Protein 3ZXU (pdb70)

GO terms:
  GO:0005515 protein binding (F, IPI)

InterPro domains:
  IPR018464 Centromere protein O [PF09496] (126-259)

B-factor: mean 168.88, std 85.52, range [1.53, 467.63]

Radius of gyration: 37.73 Å; Cα contacts (8 Å, |Δi|>4): 1389; chains: 4; bounding box: 116×93×62 Å

Solvent-accessible surface area: 40058 Å² total; per-residue (Å²): 103,91,104,17,38,15,64,4,56,7,37,18,7,39,169,200,156,137,29,22,64,48,159,28,45,46,46,0,1,21,21,4,3,0,1,4,1,14,0,5,0,0,7,10,6,11,39,112,28,18,15,6,0,0,2,8,2,0,14,2,26,11,96,60,30,86,24,53,69,3,52,6,3,1,0,69,5,2,34,120,55,12,39,29,26,24,36,43,11,53,51,12,30,199,75,6,74,9,104,107,19,4,85,103,27,0,145,36,77,74,13,45,63,70,22,0,8,100,1,1,9,48,3,0,64,42,1,4,54,9,24,14,0,22,9,29,2,111,66,20,88,38,74,137,30,80,134,66,67,7,25,33,99,106,27,43,143,52,0,34,60,4,25,2,74,2,18,93,21,61,2,89,14,79,1,57,45,47,90,15,72,5,83,84,8,41,36,94,53,132,192,25,142,24,5,51,39,29,0,50,20,52,6,55,177,51,5,60,114,127,54,145,42,140,13,73,29,138,66,3,19,138,10,10,86,86,30,6,79,56,104,45,121,102,137,163,27,116,15,227,76,73,8,48,9,46,10,119,37,17,47,107,21,0,55,37,20,11,80,81,16,77,11,42,40,103,143,63,40,5,20,5,88,55,68,119,10,38,0,14,4,125,8,45,26,107,113,55,27,0,127,62,12,40,32,91,21,67,85,50,111,108,58,0,102,52,0,22,106,45,0,75,109,32,66,3,0,2,7,2,4,4,0,5,24,14,0,6,76,20,16,76,74,0,70,93,10,0,53,95,0,38,147,55,42,172,11,119,96,51,87,25,61,22,0,50,39,146,139,17,89,0,20,0,58,17,103,26,76,80,22,18,1,9,11,67,52,63,5,62,15,71,137,50,22,151,80,0,58,113,23,36,177,112,102,28,58,51,96,0,0,40,89,2,17,91,110,109,100,98,105,19,39,19,65,4,54,7,36,20,7,37,170,199,166,143,34,21,66,49,157,31,46,45,47,0,1,22,21,4,3,0,1,5,1,13,0,4,0,0,8,10,5,11,27,109,21,13,16,1,0,0,2,7,2,0,14,2,26,11,99,60,32,84,26,51,71,2,53,5,2,0,0,68,8,6,33,131,69,26,54,29,22,24,37,39,9,53,59,11,30,201,76,7,76,9,103,106,18,3,86,101,27,0,145,38,82,74,14,46,64,72,21,0,10,97,1,1,11,49,3,0,62,41,2,4,61,9,24,11,0,22,8,28,2,111,64,22,90,39,74,144,34,92,136,83,70,8,30,33,102,112,26,46,145,52,0,35,60,4,25,4,76,12,16,92,22,62,2,91,14,81,0,56,51,44,87,14,71,4,85,82,8,42,52,94,54,134,190,19,142,25,6,51,38,27,0,47,20,48,10,60,174,55,18,66,106,138,114,140,42,137,14,73,30,136,66,2,17,142,9,6,86,77,28,3,78,50,100,35,117,80,138,173,96,20,109,11,223,70,72,6,43,8,47,11,118,36,15,46,108,21,0,55,36,21,9,87,81,17,79,10,42,38,105,138,61,46,3,21,4,82,36,68,115,11,36,0,13,4,122,7,46,27,108,114,56,25,0,138,63,9,40,32,90,23,67,88,38,113,109,66,0,85,50,0,21,98,44,0,66,117,32,53,3,0,2,4,2,4,5,0,4,30,13,9,4,83,18,44,77,71,3,69,95,10,0,47,99,0,33,145,57,40,172,10,118,108,50,89,35,63,22,0,50,38,146,137,12,90,0,20,0,63,21,100,26,76,81,18,18,1,11,10,68,54,62,6,62,15,71,134,59,20,171,70,0,64,108,21,35,179,114,96,31,60,56,89,0,0,39,94,1,13,89,105,99

Sequence (817 aa):
KQFLSENINFSNLMRKNEVAGFKSITDFVQWENSVRLIGVSLFPVNYDNIEFMGIRLELFDELSLKYDPPFYVILKPSVKRLGIWELFKHNLPKYINIHQHWQLITKDTDTSDSNIMKFANLCYKDLLKVHSRVQFFRKLEGNYVNDKQYSLLHIDNMGLNVSFRLGADIIKIKVDDGDDEIIDCTFNGEKNISLLGSIYGITNRFQSIIMSVQLDDKLLLKLLRRNDNAVSDSSNPLPRVLPSLNIEQRKKYLDITLNDVTVTCEKDMILLRKGSFTASFRIAVENESIRSMAIDLNAFEVELQPIIQYAEDTQNVNVAMMAVVQFLRIKELHEQMISKIVEASKFIRASNNTITLNDLEVSFHCYWNLPSPYPETLILTNKVQKILDFLIYQYGIQLGVIKYGSTIKQFLSENINFSNLMRKNEVAGFKSITDFVQWENSVRLIGVSLFPVNYDNIEFMGIRLELFDELSLKYDPPFYVILKPSVKRLGIWELFKHNLPKYINIHQHWQLITKDTDTSDSNIMKFANLCYKDLLKVHSRVQFFRKLEGNYVNDKQYSLLHIDNMGLNVSFRLGADIIKIKVDDGDDEIIDCTFNGEKNISLLGSIYGITNRFQSIIMSVQLDDKLLLKLLRRNDNAVSDSSNNPLPRVLPSLNIEQRKKYLDITLNDVTVTCEKDMILLRKGSFTASFRIAVENESIRSMAIDLNAFEVELQPIIQYAEDTQNVNVAMMAVVQFLRIKELHEQMISKIVEASKFIRASNNTITLNDLEVSFHCYWNLPSPYPETLILTNKVQKILDFLIYQYGIQLGVIKYGSTI

CATH classification: 3.40.50.12050

Secondary structure (DSSP, 8-state):
-TT--SS--GGGGS----BTTBS-HHHHHHHHHHHHTTSEEEEEEE-SSBEEEEEEE-PEEETTEEEPPPEEEEEEE-SSSTTSEEEEEE---SSS-HHHHHHHHHTTT---HHHHHHHHHHHHHHHHHHHHHHHHHHTTTT-EETTEEEEEEEE-TTSSEEEEEETTEEEEEEEETTTTEEEEEEETTEE-SSGGG-SSTHHHHHHHH--/------SSHHHHHHHHHHHSGGG---------B--HHHHHHHHHHHHTT-EEEEETTEEEEEETTEEEEEEEEEETTEEEEEEEE-SS-HHHHHHHHHHHHHHT-HHHHHHHHHHHHHHHHHHHHHHHHHHTTSS-EEETTTEEEETTEEEEEEEE--TTSS--EEEEEESSPHHHHHHHHHHHHHHHHHHHTTT--/-TT--SS--GGGGS----STTSS-HHHHHHHHHHHHTTSEEEEEEE-SSBEEEEEEE-PEEETTEEEPPPEEEEEEE-SSSTTSEEEEEE---TTS-HHHHHHHHHTTT---HHHHHHHHHHHHHHHHHHHHHHHHHHTTTT-EETTEEEEEEEE-TTSSEEEEEETTEEEEEEEETTTTEEEEEEETTEE-SSGGG-SSHHHHHHHHS--/-PPP--SSHHHHHHHHHHHSSS-----------B--HHHHHHHHHHHHTT-EEEEETTEEEEEETTEEEEEEEEEETTEEEEEEEE-SS-HHHHHHHHHHHHHHT-HHHHHHHHHHHHHHHHHHHHHHHHHHTTSS-EEETTTEEEETTEEEEEEEE--TTSS--EEEEEESSPHHHHHHHHHHHHHHHHHHHTTT--

Organism: Kluyveromyces lactis (strain ATCC 8585 / CBS 2359 / DSM 70799 / NBRC 1267 / NRRL Y-1140 / WM37) (NCBI:txid284590)

Foldseek 3Di:
DPLDDQFLWDPLQDDDVQDVNDDHPSVVSNVVSVVCVVQWDWDWDDDPPAIKIKIWGWDAAPPPTGIDGTWIWIWGQDPPLHGATDGDDGDDDPPQPLVVLCCVQCVVPDHDPVRVVVSVVSRSVSVCLQVVLVNVLVVQQQPAAPNWHKHFDDADDSGQWGWIDTRHWIKIFGADPPQQFTPWIATSHHGDPQLGGHSPPSNRVSVVVPD/DDFDDPPVVQVVVAVVLVVVVVVPPRGDVDTDDDDVVVVVVVVDVVLPQWDWADDPPWIWIDRPPKTWIWGWDQDPPHTDAIDIDIPPCCVQQVLQVVVCNVVVPPVQVVLLVSQQVVLLVVLQVLVVCQVVVAPWADDDSFWIDDVPKIKGKGWDDPRPHSHTDIDIQIDDDGVQLVVLCVVVNPRVSVNVVVPPD/DPLDDQFLWDPLQDDDVQDVPDDHPSVVSNVVSVVCVVQWDWDWDDDPPAIKIKIWGWDAAPPPTGIDGTWIWIWGQDPPLHGATDGDDGDDDPPQPLVVLCCVQCVVPDHDPVRVVVSVVSRSVSVCLQVVLVSVLVVQQQPAAPNWHKHFDDADDSGQWGWIDTRHWIKIFGADPPQQFTPWIATSRHGDPQQGGHSPPSNRVSVPVPD/DDFDDPPVVLVVVAVVLPVVVVVPHDRGDPDTDDDDVVVVVVVVDVVLPQWDWADDPPWIWIDRPPKTWIWGWDQDPPHTDAIDIDIPPCCPQQVLQVVVCNVVVPPVQVVLLVSQQVVLLVVQQVLVVVQVVVAPWADDDSFWIDDVPKIKGKGWDDPRPHSHTDIDIQIDDDGVQLVVLCVVVNPRVSVNVVSPPD

Nearest PDB structures (foldseek):
  3zxu-assembly2_C  TM=1.004E+00  e=6.461E-40  Kluyveromyces lactis NRRL Y-1140
  5mu3-assembly1_A  TM=9.767E-01  e=2.810E-29  Kluyveromyces lactis NRRL Y-1140
  8ow1-assembly1_OO  TM=8.048E-01  e=3.701E-10  Saccharomyces cerevisiae
  4jgl-assembly1_A  TM=4.118E-01  e=2.614E-01  Bacteroides eggerthii DSM 20697
  3zxu-assembly2_D  TM=1.005E+00  e=1.237E-36  Kluyveromyces lactis NRRL Y-1140

Structure (mmCIF, N/CA/C/O backbone):
data_3ZXU
#
_entry.id   3ZXU
#
_cell.length_a   239.036
_cell.length_b   239.036
_cell.length_c   179.487
_cell.angle_alpha   90.00
_cell.angle_beta   90.00
_cell.angle_gamma   120.00
#
_symmetry.space_group_name_H-M   'P 62 2 2'
#
loop_
_entity.id
_entity.type
_entity.pdbx_description
1 polymer MCM21
2 polymer CTF19
3 non-polymer 'CALCIUM ION'
4 water water
#
loop_
_atom_site.group_PDB
_atom_site.id
_atom_site.type_symbol
_atom_site.label_atom_id
_atom_site.label_alt_id
_atom_site.label_comp_id
_atom_site.label_asym_id
_atom_site.label_entity_id
_atom_site.label_seq_id
_atom_site.pdbx_PDB_ins_code
_atom_site.Cartn_x
_atom_site.Cartn_y
_atom_site.Cartn_z
_atom_site.occupancy
_atom_site.B_iso_or_equiv
_atom_site.auth_seq_id
_atom_site.auth_comp_id
_atom_site.auth_asym_id
_atom_site.auth_atom_id
_atom_site.pdbx_PDB_model_num
ATOM 1 N N . LYS A 1 47 ? 67.031 133.441 25.212 1.00 326.49 44 LYS A N 1
ATOM 2 C CA . LYS A 1 47 ? 66.810 134.305 24.055 1.00 328.39 44 LYS A CA 1
ATOM 3 C C . LYS A 1 47 ? 65.548 133.925 23.287 1.00 319.39 44 LYS A C 1
ATOM 4 O O . LYS A 1 47 ? 65.400 134.257 22.111 1.00 255.93 44 LYS A O 1
ATOM 22 N N . GLN A 1 48 ? 64.642 133.224 23.957 1.00 344.72 45 GLN A N 1
ATOM 23 C CA . GLN A 1 48 ? 63.458 132.664 23.305 1.00 320.00 45 GLN A CA 1
ATOM 24 C C . GLN A 1 48 ? 62.171 133.496 23.374 1.00 301.29 45 GLN A C 1
ATOM 25 O O . GLN A 1 48 ? 61.080 132.972 23.148 1.00 274.69 45 GLN A O 1
ATOM 39 N N . PHE A 1 49 ? 62.297 134.764 23.759 1.00 295.05 46 PHE A N 1
ATOM 40 C CA . PHE A 1 49 ? 61.180 135.713 23.692 1.00 268.43 46 PHE A CA 1
ATOM 41 C C . PHE A 1 49 ? 60.621 135.902 22.254 1.00 317.96 46 PHE A C 1
ATOM 42 O O . PHE A 1 49 ? 59.573 136.524 22.077 1.00 267.93 46 PHE A O 1
ATOM 59 N N . LEU A 1 50 ? 61.316 135.395 21.233 1.00 348.15 47 LEU A N 1
ATOM 60 C CA . LEU A 1 50 ? 60.785 135.415 19.860 1.00 281.39 47 LEU A CA 1
ATOM 61 C C . LEU A 1 50 ? 59.911 134.204 19.580 1.00 308.05 47 LEU A C 1
ATOM 62 O O . LEU A 1 50 ? 60.346 133.058 19.737 1.00 340.13 47 LEU A O 1
ATOM 78 N N . SER A 1 51 ? 58.690 134.465 19.127 1.00 271.93 48 SER A N 1
ATOM 79 C CA . SER A 1 51 ? 57.735 133.398 18.852 1.00 303.16 48 SER A CA 1
ATOM 80 C C . SER A 1 51 ? 57.489 133.347 17.364 1.00 288.92 48 SER A C 1
ATOM 81 O O . SER A 1 51 ? 57.693 134.351 16.668 1.00 234.69 48 SER A O 1
ATOM 89 N N . GLU A 1 52 ? 57.072 132.176 16.879 1.00 287.29 49 GLU A N 1
ATOM 90 C CA . GLU A 1 52 ? 56.907 131.961 15.445 1.00 264.12 49 GLU A CA 1
ATOM 91 C C . GLU A 1 52 ? 55.672 132.632 14.893 1.00 260.73 49 GLU A C 1
ATOM 92 O O . GLU A 1 52 ? 55.721 133.280 13.836 1.00 202.95 49 GLU A O 1
ATOM 104 N N . ASN A 1 53 ? 54.563 132.433 15.596 1.00 286.59 50 ASN A N 1
ATOM 105 C CA . ASN A 1 53 ? 53.322 133.131 15.307 1.00 218.32 50 ASN A CA 1
ATOM 106 C C . ASN A 1 53 ? 53.490 134.567 15.774 1.00 260.78 50 ASN A C 1
ATOM 107 O O . ASN A 1 53 ? 54.375 134.847 16.589 1.00 352.81 50 ASN A O 1
ATOM 118 N N . ILE A 1 54 ? 52.660 135.483 15.282 1.00 217.74 51 ILE A N 1
ATOM 119 C CA . ILE A 1 54 ? 52.868 136.873 15.675 1.00 194.94 51 ILE A CA 1
ATOM 120 C C . ILE A 1 54 ? 51.842 137.183 16.767 1.00 197.83 51 ILE A C 1
ATOM 121 O O . ILE A 1 54 ? 51.079 138.140 16.662 1.00 201.93 51 ILE A O 1
ATOM 137 N N . ASN A 1 55 ? 51.994 136.545 17.925 1.00 210.57 52 ASN A N 1
ATOM 138 C CA . ASN A 1 55 ? 50.977 136.683 18.979 1.00 249.33 52 ASN A CA 1
ATOM 139 C C . ASN A 1 55 ? 51.077 138.037 19.666 1.00 256.34 52 ASN A C 1
ATOM 140 O O . ASN A 1 55 ? 52.171 138.566 19.864 1.00 218.30 52 ASN A O 1
ATOM 151 N N . PHE A 1 56 ? 49.913 138.588 20.005 1.00 280.94 53 PHE A N 1
ATOM 152 C CA . PHE A 1 56 ? 49.765 140.020 20.285 1.00 247.25 53 PHE A CA 1
ATOM 153 C C . PHE A 1 56 ? 50.504 140.561 21.505 1.00 235.40 53 PHE A C 1
ATOM 154 O O . PHE A 1 56 ? 50.742 141.767 21.593 1.00 233.45 53 PHE A O 1
ATOM 171 N N . SER A 1 57 ? 50.849 139.697 22.452 1.00 226.94 54 SER A N 1
ATOM 172 C CA . SER A 1 57 ? 51.425 140.168 23.711 1.00 223.61 54 SER A CA 1
ATOM 173 C C . SER A 1 57 ? 52.807 140.791 23.513 1.00 250.47 54 SER A C 1
ATOM 174 O O . SER A 1 57 ? 53.157 141.747 24.205 1.00 260.58 54 SER A O 1
ATOM 182 N N . ASN A 1 58 ? 53.565 140.268 22.544 1.00 263.29 55 ASN A N 1
ATOM 183 C CA . ASN A 1 58 ? 54.958 140.666 22.306 1.00 255.16 55 ASN A CA 1
ATOM 184 C C . ASN A 1 58 ? 55.118 142.130 21.949 1.00 259.70 55 ASN A C 1
ATOM 185 O O . ASN A 1 58 ? 56.237 142.651 21.883 1.00 258.81 55 ASN A O 1
ATOM 196 N N . LEU A 1 59 ? 53.994 142.783 21.693 1.00 253.00 56 LEU A N 1
ATOM 197 C CA . LEU A 1 59 ? 53.988 144.122 21.146 1.00 243.37 56 LEU A CA 1
ATOM 198 C C . LEU A 1 59 ? 53.830 145.245 22.178 1.00 270.15 56 LEU A C 1
ATOM 199 O O . LEU A 1 59 ? 53.893 146.425 21.821 1.00 302.80 56 LEU A O 1
ATOM 215 N N . MET A 1 60 ? 53.655 144.904 23.451 1.00 252.69 57 MET A N 1
ATOM 216 C CA . MET A 1 60 ? 53.098 145.880 24.381 1.00 293.22 57 MET A CA 1
ATOM 217 C C . MET A 1 60 ? 53.997 146.413 25.507 1.00 313.58 57 MET A C 1
ATOM 218 O O . MET A 1 60 ? 54.549 147.516 25.420 1.00 299.23 57 MET A O 1
ATOM 232 N N . ARG A 1 61 ? 54.186 145.601 26.536 1.00 340.13 58 ARG A N 1
ATOM 233 C CA . ARG A 1 61 ? 54.255 146.131 27.892 1.00 375.94 58 ARG A CA 1
ATOM 234 C C . ARG A 1 61 ? 55.524 146.910 28.219 1.00 357.72 58 ARG A C 1
ATOM 235 O O . ARG A 1 61 ? 55.486 148.135 28.330 1.00 331.27 58 ARG A O 1
ATOM 256 N N . LYS A 1 62 ? 56.644 146.210 28.346 1.00 353.17 59 LYS A N 1
ATOM 257 C CA . LYS A 1 62 ? 57.892 146.829 28.770 1.00 311.55 59 LYS A CA 1
ATOM 258 C C . LYS A 1 62 ? 59.035 146.137 28.043 1.00 296.98 59 LYS A C 1
ATOM 259 O O . LYS A 1 62 ? 58.856 145.660 26.920 1.00 252.15 59 LYS A O 1
ATOM 278 N N . ASN A 1 102 ? 75.132 145.657 25.520 1.00 319.49 99 ASN A N 1
ATOM 279 C CA . ASN A 1 102 ? 73.799 145.059 25.456 1.00 372.05 99 ASN A CA 1
ATOM 280 C C . ASN A 1 102 ? 73.073 145.299 24.124 1.00 390.10 99 ASN A C 1
ATOM 281 O O . ASN A 1 102 ? 72.019 144.715 23.876 1.00 377.38 99 ASN A O 1
ATOM 291 N N . GLU A 1 103 ? 73.640 146.151 23.273 1.00 388.49 100 GLU A N 1
ATOM 292 C CA . GLU A 1 103 ? 72.976 146.564 22.032 1.00 321.43 100 GLU A CA 1
ATOM 293 C C . GLU A 1 103 ? 72.658 145.337 21.179 1.00 316.11 100 GLU A C 1
ATOM 294 O O . GLU A 1 103 ? 73.557 144.609 20.762 1.00 308.46 100 GLU A O 1
ATOM 306 N N . VAL A 1 104 ? 71.383 145.142 20.876 1.00 330.57 101 VAL A N 1
ATOM 307 C CA . VAL A 1 104 ? 70.955 144.070 19.986 1.00 318.16 101 VAL A CA 1
ATOM 308 C C . VAL A 1 104 ? 70.268 144.746 18.816 1.00 285.33 101 VAL A C 1
ATOM 309 O O . VAL A 1 104 ? 69.231 145.374 19.000 1.00 277.51 101 VAL A O 1
ATOM 322 N N . ALA A 1 105 ? 70.854 144.653 17.626 1.00 228.28 102 ALA A N 1
ATOM 323 C CA . ALA A 1 105 ? 70.274 145.309 16.456 1.00 238.14 102 ALA A CA 1
ATOM 324 C C . ALA A 1 105 ? 70.579 146.794 16.419 1.00 287.66 102 ALA A C 1
ATOM 325 O O . ALA A 1 105 ? 70.121 147.495 15.512 1.00 256.24 102 ALA A O 1
ATOM 332 N N . GLY A 1 106 ? 71.298 147.278 17.429 1.00 341.03 103 GLY A N 1
ATOM 333 C CA . GLY A 1 106 ? 71.467 148.704 17.628 1.00 355.58 103 GLY A CA 1
ATOM 334 C C . GLY A 1 106 ? 70.405 149.213 18.583 1.00 336.74 103 GLY A C 1
ATOM 335 O O . GLY A 1 106 ? 70.511 150.316 19.115 1.00 363.68 103 GLY A O 1
ATOM 339 N N . PHE A 1 107 ? 69.378 148.397 18.801 1.00 262.86 104 PHE A N 1
ATOM 340 C CA . PHE A 1 107 ? 68.294 148.735 19.709 1.00 238.35 104 PHE A CA 1
ATOM 341 C C . PHE A 1 107 ? 68.711 148.598 21.168 1.00 311.70 104 PHE A C 1
ATOM 342 O O . PHE A 1 107 ? 69.830 148.184 21.474 1.00 358.15 104 PHE A O 1
ATOM 359 N N . LYS A 1 108 ? 67.793 148.952 22.062 1.00 307.53 105 LYS A N 1
ATOM 360 C CA . LYS A 1 108 ? 68.034 148.880 23.499 1.00 291.67 105 LYS A CA 1
ATOM 361 C C . LYS A 1 108 ? 68.349 147.453 23.959 1.00 286.29 105 LYS A C 1
ATOM 362 O O . LYS A 1 108 ? 69.453 147.162 24.426 1.00 279.19 105 LYS A O 1
ATOM 381 N N . SER A 1 109 ? 67.373 146.565 23.810 1.00 274.31 106 SER A N 1
ATOM 382 C CA . SER A 1 109 ? 67.460 145.218 24.357 1.00 254.41 106 SER A CA 1
ATOM 383 C C . SER A 1 109 ? 66.577 144.273 23.551 1.00 239.98 106 SER A C 1
ATOM 384 O O . SER A 1 109 ? 65.660 144.710 22.855 1.00 288.11 106 SER A O 1
ATOM 392 N N . ILE A 1 110 ? 66.851 142.976 23.665 1.00 212.06 107 ILE A N 1
ATOM 393 C CA . ILE A 1 110 ? 66.136 141.954 22.901 1.00 232.32 107 ILE A CA 1
ATOM 394 C C . ILE A 1 110 ? 64.612 142.071 23.026 1.00 246.10 107 ILE A C 1
ATOM 395 O O . ILE A 1 110 ? 63.886 141.660 22.126 1.00 223.19 107 ILE A O 1
ATOM 411 N N . THR A 1 111 ? 64.129 142.610 24.142 1.00 271.63 108 THR A N 1
ATOM 412 C CA . THR A 1 111 ? 62.695 142.858 24.293 1.00 252.81 108 THR A CA 1
ATOM 413 C C . THR A 1 111 ? 62.223 143.958 23.362 1.00 248.93 108 THR A C 1
ATOM 414 O O . THR A 1 111 ? 61.216 143.803 22.678 1.00 241.71 108 THR A O 1
ATOM 425 N N . ASP A 1 112 ? 62.945 145.075 23.358 1.00 260.23 109 ASP A N 1
ATOM 426 C CA . ASP A 1 112 ? 62.549 146.262 22.609 1.00 271.54 109 ASP A CA 1
ATOM 427 C C . ASP A 1 112 ? 62.827 146.093 21.111 1.00 247.85 109 ASP A C 1
ATOM 428 O O . ASP A 1 112 ? 62.380 146.898 20.290 1.00 247.62 109 ASP A O 1
ATOM 437 N N . PHE A 1 113 ? 63.543 145.029 20.756 1.00 212.50 110 PHE A N 1
ATOM 438 C CA . PHE A 1 113 ? 63.626 144.603 19.360 1.00 193.10 110 PHE A CA 1
ATOM 439 C C . PHE A 1 113 ? 62.396 143.814 18.947 1.00 205.74 110 PHE A C 1
ATOM 440 O O . PHE A 1 113 ? 61.890 143.997 17.844 1.00 240.43 110 PHE A O 1
ATOM 457 N N . VAL A 1 114 ? 61.930 142.930 19.822 1.00 201.04 111 VAL A N 1
ATOM 458 C CA . VAL A 1 114 ? 60.786 142.082 19.510 1.00 184.61 111 VAL A CA 1
ATOM 459 C C . VAL A 1 114 ? 59.491 142.884 19.528 1.00 199.47 111 VAL A C 1
ATOM 460 O O . VAL A 1 114 ? 58.486 142.445 18.984 1.00 218.02 111 VAL A O 1
ATOM 473 N N . GLN A 1 115 ? 59.505 144.050 20.164 1.00 205.90 112 GLN A N 1
ATOM 474 C CA . GLN A 1 115 ? 58.350 144.930 20.106 1.00 213.69 112 GLN A CA 1
ATOM 475 C C . GLN A 1 115 ? 58.316 145.558 18.723 1.00 233.22 112 GLN A C 1
ATOM 476 O O . GLN A 1 115 ? 57.252 145.708 18.133 1.00 212.28 112 GLN A O 1
ATOM 490 N N . TRP A 1 116 ? 59.488 145.926 18.214 1.00 247.85 113 TRP A N 1
ATOM 491 C CA . TRP A 1 116 ? 59.592 146.515 16.887 1.00 226.60 113 TRP A CA 1
ATOM 492 C C . TRP A 1 116 ? 59.342 145.493 15.798 1.00 182.82 113 TRP A C 1
ATOM 493 O O . TRP A 1 116 ? 58.857 145.847 14.742 1.00 191.11 113 TRP A O 1
ATOM 514 N N . GLU A 1 117 ? 59.682 144.232 16.043 1.00 191.99 114 GLU A N 1
ATOM 515 C CA . GLU A 1 117 ? 59.594 143.225 14.996 1.00 204.46 114 GLU A CA 1
ATOM 516 C C . GLU A 1 117 ? 58.165 142.738 14.905 1.00 204.88 114 GLU A C 1
ATOM 517 O O . GLU A 1 117 ? 57.671 142.417 13.831 1.00 150.17 114 GLU A O 1
ATOM 529 N N . ASN A 1 118 ? 57.487 142.700 16.038 1.00 199.28 115 ASN A N 1
ATOM 530 C CA . ASN A 1 118 ? 56.126 142.217 16.034 1.00 204.98 115 ASN A CA 1
ATOM 531 C C . ASN A 1 118 ? 55.256 143.349 15.485 1.00 188.53 115 ASN A C 1
ATOM 532 O O . ASN A 1 118 ? 54.220 143.101 14.872 1.00 172.58 115 ASN A O 1
ATOM 543 N N . SER A 1 119 ? 55.708 144.591 15.664 1.00 170.57 116 SER A N 1
ATOM 544 C CA . SER A 1 119 ? 55.025 145.750 15.084 1.00 178.74 116 SER A CA 1
ATOM 545 C C . SER A 1 119 ? 54.980 145.683 13.558 1.00 182.76 116 SER A C 1
ATOM 546 O O . SER A 1 119 ? 53.915 145.532 12.972 1.00 184.62 116 SER A O 1
ATOM 554 N N . VAL A 1 120 ? 56.148 145.797 12.933 1.00 170.75 117 VAL A N 1
ATOM 555 C CA . VAL A 1 120 ? 56.324 145.684 11.487 1.00 174.97 117 VAL A CA 1
ATOM 556 C C . VAL A 1 120 ? 55.576 144.511 10.849 1.00 198.18 117 VAL A C 1
ATOM 557 O O . VAL A 1 120 ? 54.928 144.635 9.800 1.00 178.50 117 VAL A O 1
ATOM 570 N N . ARG A 1 121 ? 55.689 143.363 11.492 1.00 165.84 118 ARG A N 1
ATOM 571 C CA . ARG A 1 121 ? 55.221 142.114 10.935 1.00 158.98 118 ARG A CA 1
ATOM 572 C C . ARG A 1 121 ? 53.705 142.153 10.747 1.00 186.27 118 ARG A C 1
ATOM 573 O O . ARG A 1 121 ? 53.160 141.413 9.927 1.00 223.07 118 ARG A O 1
ATOM 594 N N . LEU A 1 122 ? 53.043 143.023 11.517 1.00 180.98 119 LEU A N 1
ATOM 595 C CA . LEU A 1 122 ? 51.584 143.203 11.490 1.00 161.47 119 LEU A CA 1
ATOM 596 C C . LEU A 1 122 ? 51.022 143.458 10.114 1.00 185.94 119 LEU A C 1
ATOM 597 O O . LEU A 1 122 ? 49.874 143.085 9.829 1.00 150.97 119 LEU A O 1
ATOM 613 N N . ILE A 1 123 ? 51.829 144.113 9.279 1.00 155.90 120 ILE A N 1
ATOM 614 C CA . ILE A 1 123 ? 51.424 144.473 7.928 1.00 147.08 120 ILE A CA 1
ATOM 615 C C . ILE A 1 123 ? 50.975 143.220 7.185 1.00 220.17 120 ILE A C 1
ATOM 616 O O . ILE A 1 123 ? 50.298 143.302 6.160 1.00 173.18 120 ILE A O 1
ATOM 632 N N . GLY A 1 124 ? 51.376 142.058 7.692 1.00 278.00 121 GLY A N 1
ATOM 633 C CA . GLY A 1 124 ? 50.902 140.801 7.155 1.00 248.90 121 GLY A CA 1
ATOM 634 C C . GLY A 1 124 ? 51.924 140.178 6.238 1.00 198.19 121 GLY A C 1
ATOM 635 O O . GLY A 1 124 ? 51.936 138.969 6.041 1.00 190.19 121 GLY A O 1
ATOM 639 N N . VAL A 1 125 ? 52.798 141.012 5.690 1.00 192.88 122 VAL A N 1
ATOM 640 C CA . VAL A 1 125 ? 53.854 140.550 4.804 1.00 199.21 122 VAL A CA 1
ATOM 641 C C . VAL A 1 125 ? 55.171 140.902 5.469 1.00 168.53 122 VAL A C 1
ATOM 642 O O . VAL A 1 125 ? 55.295 141.969 6.060 1.00 173.84 122 VAL A O 1
ATOM 655 N N . SER A 1 126 ? 56.146 140.007 5.397 1.00 208.55 123 SER A N 1
ATOM 656 C CA . SER A 1 126 ? 57.397 140.230 6.100 1.00 211.78 123 SER A CA 1
ATOM 657 C C . SER A 1 126 ? 58.609 139.548 5.411 1.00 194.31 123 SER A C 1
ATOM 658 O O . SER A 1 126 ? 58.452 138.505 4.794 1.00 163.94 123 SER A O 1
ATOM 666 N N . LEU A 1 127 ? 59.805 140.145 5.461 1.00 153.49 124 LEU A N 1
ATOM 667 C CA . LEU A 1 127 ? 61.024 139.421 5.049 1.00 196.29 124 LEU A CA 1
ATOM 668 C C . LEU A 1 127 ? 61.933 139.081 6.231 1.00 219.40 124 LEU A C 1
ATOM 669 O O . LEU A 1 127 ? 62.226 139.908 7.094 1.00 210.36 124 LEU A O 1
ATOM 685 N N . PHE A 1 128 ? 62.322 137.817 6.281 1.00 225.49 125 PHE A N 1
ATOM 686 C CA . PHE A 1 128 ? 63.123 137.308 7.368 1.00 205.71 125 PHE A CA 1
ATOM 687 C C . PHE A 1 128 ? 64.061 136.233 6.823 1.00 200.68 125 PHE A C 1
ATOM 688 O O . PHE A 1 128 ? 63.648 135.431 5.994 1.00 134.19 125 PHE A O 1
ATOM 705 N N . PRO A 1 129 ? 65.310 136.200 7.313 1.00 216.74 126 PRO A N 1
ATOM 706 C CA . PRO A 1 129 ? 66.389 135.246 7.031 1.00 151.39 126 PRO A CA 1
ATOM 707 C C . PRO A 1 129 ? 66.261 133.874 7.689 1.00 194.21 126 PRO A C 1
ATOM 708 O O . PRO A 1 129 ? 66.043 133.786 8.900 1.00 251.01 126 PRO A O 1
ATOM 719 N N . VAL A 1 130 ? 66.459 132.818 6.913 1.00 158.35 127 VAL A N 1
ATOM 720 C CA . VAL A 1 130 ? 66.801 131.518 7.452 1.00 164.28 127 VAL A CA 1
ATOM 721 C C . VAL A 1 130 ? 68.308 131.409 7.340 1.00 175.53 127 VAL A C 1
ATOM 722 O O . VAL A 1 130 ? 68.820 131.334 6.242 1.00 186.77 127 VAL A O 1
ATOM 735 N N . ASN A 1 131 ? 69.022 131.437 8.468 1.00 202.07 128 ASN A N 1
ATOM 736 C CA . ASN A 1 131 ? 70.494 131.473 8.444 1.00 186.84 128 ASN A CA 1
ATOM 737 C C . ASN A 1 131 ? 71.169 130.174 8.889 1.00 203.99 128 ASN A C 1
ATOM 738 O O . ASN A 1 131 ? 70.826 129.591 9.914 1.00 300.57 128 ASN A O 1
ATOM 749 N N . TYR A 1 132 ? 72.152 129.751 8.111 1.00 164.00 129 TYR A N 1
ATOM 750 C CA . TYR A 1 132 ? 72.955 128.571 8.408 1.00 230.43 129 TYR A CA 1
ATOM 751 C C . TYR A 1 132 ? 74.398 129.038 8.328 1.00 239.62 129 TYR A C 1
ATOM 752 O O . TYR A 1 132 ? 74.652 130.158 7.883 1.00 268.88 129 TYR A O 1
ATOM 770 N N . ASP A 1 133 ? 75.340 128.217 8.781 1.00 185.48 130 ASP A N 1
ATOM 771 C CA . ASP A 1 133 ? 76.737 128.629 8.772 1.00 217.51 130 ASP A CA 1
ATOM 772 C C . ASP A 1 133 ? 77.258 128.908 7.351 1.00 242.09 130 ASP A C 1
ATOM 773 O O . ASP A 1 133 ? 77.980 129.887 7.130 1.00 299.27 130 ASP A O 1
ATOM 782 N N . ASN A 1 134 ? 76.938 128.030 6.403 1.00 221.97 131 ASN A N 1
ATOM 783 C CA . ASN A 1 134 ? 77.382 128.206 5.014 1.00 206.17 131 ASN A CA 1
ATOM 784 C C . ASN A 1 134 ? 76.343 128.748 4.020 1.00 194.82 131 ASN A C 1
ATOM 785 O O . ASN A 1 134 ? 76.628 128.868 2.832 1.00 221.26 131 ASN A O 1
ATOM 796 N N . ILE A 1 135 ? 75.136 129.046 4.471 1.00 201.54 132 ILE A N 1
ATOM 797 C CA . ILE A 1 135 ? 74.155 129.622 3.556 1.00 215.97 132 ILE A CA 1
ATOM 798 C C . ILE A 1 135 ? 73.072 130.408 4.278 1.00 207.47 132 ILE A C 1
ATOM 799 O O . ILE A 1 135 ? 72.901 130.278 5.485 1.00 268.68 132 ILE A O 1
ATOM 815 N N . GLU A 1 136 ? 72.388 131.273 3.537 1.00 190.15 133 GLU A N 1
ATOM 816 C CA . GLU A 1 136 ? 71.248 132.000 4.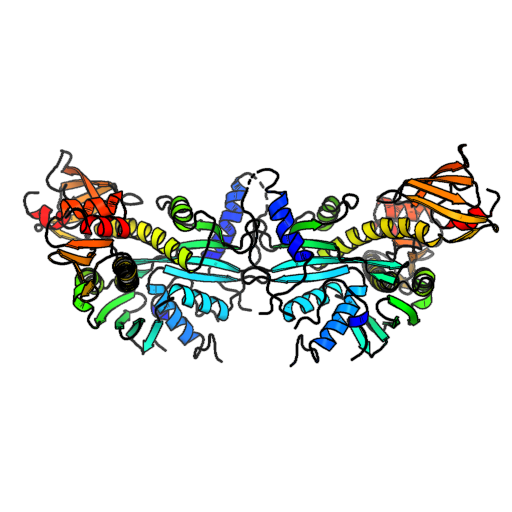061 1.00 209.46 133 GLU A CA 1
ATOM 817 C C . GLU A 1 136 ? 70.100 132.023 3.048 1.00 169.79 133 GLU A C 1
ATOM 818 O O . GLU A 1 136 ? 70.215 132.655 2.001 1.00 156.49 133 GLU A O 1
ATOM 830 N N . PHE A 1 137 ? 68.990 131.357 3.373 1.00 174.53 134 PHE A N 1
ATOM 831 C CA . PHE A 1 137 ? 67.770 131.404 2.569 1.00 173.86 134 PHE A CA 1
ATOM 832 C C . PHE A 1 137 ? 66.979 132.658 2.887 1.00 201.34 134 PHE A C 1
ATOM 833 O O . PHE A 1 137 ? 67.194 133.263 3.923 1.00 200.71 134 PHE A O 1
ATOM 850 N N . MET A 1 138 ? 66.124 133.101 1.972 1.00 186.17 135 MET A N 1
ATOM 851 C CA . MET A 1 138 ? 65.223 134.200 2.260 1.00 186.76 135 MET A CA 1
ATOM 852 C C . MET A 1 138 ? 63.780 133.766 2.288 1.00 182.44 135 MET A C 1
ATOM 853 O O . MET A 1 138 ? 63.204 133.363 1.277 1.00 154.82 135 MET A O 1
ATOM 867 N N . GLY A 1 139 ? 63.214 133.873 3.479 1.00 174.64 136 GLY A N 1
ATOM 868 C CA . GLY A 1 139 ? 61.812 133.608 3.730 1.00 169.30 136 GLY A CA 1
ATOM 869 C C . GLY A 1 139 ? 60.852 134.777 3.585 1.00 176.69 136 GLY A C 1
ATOM 870 O O . GLY A 1 139 ? 61.198 135.940 3.749 1.00 184.28 136 GLY A O 1
ATOM 874 N N . ILE A 1 140 ? 59.603 134.438 3.312 1.00 183.63 137 ILE A N 1
ATOM 875 C CA . ILE A 1 140 ? 58.562 135.424 3.142 1.00 154.55 137 ILE A CA 1
ATOM 876 C C . ILE A 1 140 ? 57.419 135.058 4.071 1.00 175.94 137 ILE A C 1
ATOM 877 O O . ILE A 1 140 ? 56.734 134.063 3.868 1.00 152.26 137 ILE A O 1
ATOM 893 N N . ARG A 1 141 ? 57.230 135.859 5.109 1.00 141.01 138 ARG A N 1
ATOM 894 C CA . ARG A 1 141 ? 56.086 135.728 5.992 1.00 174.06 138 ARG A CA 1
ATOM 895 C C . ARG A 1 141 ? 54.780 136.273 5.395 1.00 181.81 138 ARG A C 1
ATOM 896 O O . ARG A 1 141 ? 54.706 137.444 5.031 1.00 189.98 138 ARG A O 1
ATOM 917 N N . LEU A 1 142 ? 53.768 135.405 5.290 1.00 126.18 139 LEU A N 1
ATOM 918 C CA . LEU A 1 142 ? 52.426 135.801 4.899 1.00 177.29 139 LEU A CA 1
ATOM 919 C C . LEU A 1 142 ? 51.465 135.464 6.031 1.00 188.89 139 LEU A C 1
ATOM 920 O O . LEU A 1 142 ? 51.124 134.298 6.207 1.00 215.67 139 LEU A O 1
ATOM 936 N N . GLU A 1 143 ? 50.972 136.483 6.744 1.00 168.99 140 GLU A N 1
ATOM 937 C CA . GLU A 1 143 ? 50.075 136.293 7.902 1.00 174.66 140 GLU A CA 1
ATOM 938 C C . GLU A 1 143 ? 48.739 137.041 7.768 1.00 166.38 140 GLU A C 1
ATOM 939 O O . GLU A 1 143 ? 48.705 138.240 7.520 1.00 172.73 140 GLU A O 1
ATOM 951 N N . LEU A 1 144 ? 47.638 136.337 7.968 1.00 132.12 141 LEU A N 1
ATOM 952 C CA . LEU A 1 144 ? 46.321 136.962 7.898 1.00 169.13 141 LEU A CA 1
ATOM 953 C C . LEU A 1 144 ? 45.848 137.332 9.287 1.00 176.27 141 LEU A C 1
ATOM 954 O O . LEU A 1 144 ? 46.131 136.628 10.240 1.00 243.79 141 LEU A O 1
ATOM 970 N N . PHE A 1 145 ? 45.140 138.443 9.417 1.00 175.26 142 PHE A N 1
ATOM 971 C CA . PHE A 1 145 ? 44.433 138.718 10.660 1.00 181.55 142 PHE A CA 1
ATOM 972 C C . PHE A 1 145 ? 42.995 138.256 10.506 1.00 202.86 142 PHE A C 1
ATOM 973 O O . PHE A 1 145 ? 42.291 138.611 9.548 1.00 198.06 142 PHE A O 1
ATOM 990 N N . ASP A 1 146 ? 42.594 137.431 11.462 1.00 190.12 143 ASP A N 1
ATOM 991 C CA . ASP A 1 146 ? 41.270 136.833 11.512 1.00 192.79 143 ASP A CA 1
ATOM 992 C C . ASP A 1 146 ? 40.462 137.661 12.499 1.00 170.42 143 ASP A C 1
ATOM 993 O O . ASP A 1 146 ? 40.957 137.932 13.592 1.00 230.90 143 ASP A O 1
ATOM 1002 N N . GLU A 1 147 ? 39.260 138.121 12.129 1.00 165.22 144 GLU A N 1
ATOM 1003 C CA . GLU A 1 147 ? 38.393 138.662 13.161 1.00 202.05 144 GLU A CA 1
ATOM 1004 C C . GLU A 1 147 ? 37.269 137.672 13.408 1.00 223.57 144 GLU A C 1
ATOM 1005 O O . GLU A 1 147 ? 36.207 137.758 12.816 1.00 216.38 144 GLU A O 1
ATOM 1017 N N . LEU A 1 148 ? 37.509 136.754 14.334 1.00 175.95 145 LEU A N 1
ATOM 1018 C CA . LEU A 1 148 ? 36.457 135.968 14.959 1.00 254.25 145 LEU A CA 1
ATOM 1019 C C . LEU A 1 148 ? 36.840 135.877 16.424 1.00 303.87 145 LEU A C 1
ATOM 1020 O O . LEU A 1 148 ? 36.194 136.461 17.298 1.00 321.56 145 LEU A O 1
ATOM 1036 N N . SER A 1 149 ? 37.903 135.115 16.673 1.00 303.10 146 SER A N 1
ATOM 1037 C CA . SER A 1 149 ? 38.794 135.376 17.783 1.00 269.52 146 SER A CA 1
ATOM 1038 C C . SER A 1 149 ? 39.732 136.331 17.106 1.00 215.29 146 SER A C 1
ATOM 1039 O O . SER A 1 149 ? 40.099 136.084 15.958 1.00 191.13 146 SER A O 1
ATOM 1047 N N . LEU A 1 150 ? 40.127 137.409 17.771 1.00 234.48 147 LEU A N 1
ATOM 1048 C CA . LEU A 1 150 ? 41.005 138.374 17.121 1.00 194.89 147 LEU A CA 1
ATOM 1049 C C . LEU A 1 150 ? 42.455 138.010 17.422 1.00 199.09 147 LEU A C 1
ATOM 1050 O O . LEU A 1 150 ? 42.953 138.218 18.519 1.00 249.85 147 LEU A O 1
ATOM 1066 N N . LYS A 1 151 ? 43.129 137.517 16.396 1.00 193.32 148 LYS A N 1
ATOM 1067 C CA . LYS A 1 151 ? 44.491 137.017 16.489 1.00 248.69 148 LYS A CA 1
ATOM 1068 C C . LYS A 1 151 ? 44.886 136.771 15.054 1.00 236.86 148 LYS A C 1
ATOM 1069 O O . LYS A 1 151 ? 44.018 136.700 14.180 1.00 248.15 148 LYS A O 1
ATOM 1088 N N . TYR A 1 152 ? 46.181 136.651 14.790 1.00 161.95 149 TYR A N 1
ATOM 1089 C CA . TYR A 1 152 ? 46.587 136.229 13.468 1.00 191.39 149 TYR A CA 1
ATOM 1090 C C . TYR A 1 152 ? 46.593 134.710 13.332 1.00 223.86 149 TYR A C 1
ATOM 1091 O O . TYR A 1 152 ? 46.864 133.989 14.292 1.00 231.42 149 TYR A O 1
ATOM 1109 N N . ASP A 1 153 ? 46.242 134.239 12.137 1.00 233.61 150 ASP A N 1
ATOM 1110 C CA . ASP A 1 153 ? 46.462 132.862 11.730 1.00 191.57 150 ASP A CA 1
ATOM 1111 C C . ASP A 1 153 ? 47.974 132.560 11.651 1.00 206.63 150 ASP A C 1
ATOM 1112 O O . ASP A 1 153 ? 48.835 133.483 11.632 1.00 162.97 150 ASP A O 1
ATOM 1121 N N . PRO A 1 154 ? 48.319 131.261 11.631 1.00 214.26 151 PRO A N 1
ATOM 1122 C CA . PRO A 1 154 ? 49.757 130.966 11.619 1.00 156.33 151 PRO A CA 1
ATOM 1123 C C . PRO A 1 154 ? 50.402 131.513 10.372 1.00 166.00 151 PRO A C 1
ATOM 1124 O O . PRO A 1 154 ? 49.825 131.414 9.292 1.00 242.54 151 PRO A O 1
ATOM 1135 N N . PRO A 1 155 ? 51.577 132.102 10.518 1.00 145.68 152 PRO A N 1
ATOM 1136 C CA . PRO A 1 155 ? 52.388 132.461 9.351 1.00 191.75 152 PRO A CA 1
ATOM 1137 C C . PRO A 1 155 ? 52.554 131.353 8.311 1.00 186.98 152 PRO A C 1
ATOM 1138 O O . PRO A 1 155 ? 52.860 130.205 8.633 1.00 200.93 152 PRO A O 1
ATOM 1149 N N . PHE A 1 156 ? 52.341 131.735 7.054 1.00 223.06 153 PHE A N 1
ATOM 1150 C CA . PHE A 1 156 ? 52.695 130.928 5.897 1.00 208.62 153 PHE A CA 1
ATOM 1151 C C . PHE A 1 156 ? 54.067 131.349 5.428 1.00 205.23 153 PHE A C 1
ATOM 1152 O O . PHE A 1 156 ? 54.394 132.530 5.446 1.00 227.77 153 PHE A O 1
ATOM 1169 N N . TYR A 1 157 ? 54.874 130.393 4.998 1.00 153.20 154 TYR A N 1
ATOM 1170 C CA . TYR A 1 157 ? 56.194 130.729 4.515 1.00 171.97 154 TYR A CA 1
ATOM 1171 C C . TYR A 1 157 ? 56.349 130.367 3.026 1.00 190.46 154 TYR A C 1
ATOM 1172 O O . TYR A 1 157 ? 55.822 129.358 2.550 1.00 165.11 154 TYR A O 1
ATOM 1190 N N . VAL A 1 158 ? 57.029 131.237 2.289 1.00 172.27 155 VAL A N 1
ATOM 1191 C CA . VAL A 1 158 ? 57.543 130.912 0.972 1.00 182.37 155 VAL A CA 1
ATOM 1192 C C . VAL A 1 158 ? 59.022 131.200 1.049 1.00 174.00 155 VAL A C 1
ATOM 1193 O O . VAL A 1 158 ? 59.412 132.260 1.529 1.00 168.99 155 VAL A O 1
ATOM 1206 N N . ILE A 1 159 ? 59.844 130.257 0.590 1.00 160.54 156 ILE A N 1
ATOM 1207 C CA . ILE A 1 159 ? 61.293 130.316 0.809 1.00 166.48 156 ILE A CA 1
ATOM 1208 C C . ILE A 1 159 ? 62.139 130.228 -0.464 1.00 174.16 156 ILE A C 1
ATOM 1209 O O . ILE A 1 159 ? 61.877 129.416 -1.345 1.00 174.37 156 ILE A O 1
ATOM 1225 N N . LEU A 1 160 ? 63.191 131.038 -0.520 1.00 148.99 157 LEU A N 1
ATOM 1226 C CA . LEU A 1 160 ? 63.908 131.277 -1.761 1.00 180.12 157 LEU A CA 1
ATOM 1227 C C . LEU A 1 160 ? 65.379 130.905 -1.583 1.00 185.07 157 LEU A C 1
ATOM 1228 O O . LEU A 1 160 ? 66.027 131.360 -0.661 1.00 157.69 157 LEU A O 1
ATOM 1244 N N . LYS A 1 161 ? 65.899 130.042 -2.449 1.00 161.73 158 LYS A N 1
ATOM 1245 C CA . LYS A 1 161 ? 67.293 129.609 -2.334 1.00 158.61 158 LYS A CA 1
ATOM 1246 C C . LYS A 1 161 ? 68.218 130.501 -3.171 1.00 184.21 158 LYS A C 1
ATOM 1247 O O . LYS A 1 161 ? 67.844 130.920 -4.268 1.00 193.74 158 LYS A O 1
ATOM 1266 N N . PRO A 1 162 ? 69.410 130.830 -2.633 1.00 157.62 159 PRO A N 1
ATOM 1267 C CA . PRO A 1 162 ? 70.463 131.513 -3.386 1.00 179.60 159 PRO A CA 1
ATOM 1268 C C . PRO A 1 162 ? 70.828 130.670 -4.580 1.00 189.35 159 PRO A C 1
ATOM 1269 O O . PRO A 1 162 ? 71.076 129.470 -4.404 1.00 184.29 159 PRO A O 1
ATOM 1280 N N . SER A 1 163 ? 70.879 131.262 -5.767 1.00 158.94 160 SER A N 1
ATOM 1281 C CA . SER A 1 163 ? 70.885 130.429 -6.954 1.00 159.48 160 SER A CA 1
ATOM 1282 C C . SER A 1 163 ? 72.258 129.942 -7.355 1.00 169.74 160 SER A C 1
ATOM 1283 O O . SER A 1 163 ? 73.285 130.331 -6.792 1.00 206.04 160 SER A O 1
ATOM 1291 N N . VAL A 1 164 ? 72.245 129.091 -8.370 1.00 146.24 161 VAL A N 1
ATOM 1292 C CA . VAL A 1 164 ? 73.449 128.656 -9.035 1.00 177.81 161 VAL A CA 1
ATOM 1293 C C . VAL A 1 164 ? 73.099 128.576 -10.518 1.00 206.26 161 VAL A C 1
ATOM 1294 O O . VAL A 1 164 ? 71.922 128.565 -10.864 1.00 200.07 161 VAL A O 1
ATOM 1307 N N . LYS A 1 165 ? 74.108 128.591 -11.382 1.00 203.44 162 LYS A N 1
ATOM 1308 C CA . LYS A 1 165 ? 73.938 128.637 -12.844 1.00 269.60 162 LYS A CA 1
ATOM 1309 C C . LYS A 1 165 ? 73.359 129.978 -13.364 1.00 267.35 162 LYS A C 1
ATOM 1310 O O . LYS A 1 165 ? 73.614 130.340 -14.509 1.00 308.72 162 LYS A O 1
ATOM 1329 N N . ARG A 1 166 ? 72.658 130.742 -12.517 1.00 152.96 163 ARG A N 1
ATOM 1330 C CA . ARG A 1 166 ? 72.506 132.194 -12.693 1.00 221.69 163 ARG A CA 1
ATOM 1331 C C . ARG A 1 166 ? 72.887 132.746 -11.339 1.00 212.12 163 ARG A C 1
ATOM 1332 O O . ARG A 1 166 ? 72.056 132.732 -10.429 1.00 167.28 163 ARG A O 1
ATOM 1353 N N . LEU A 1 167 ? 74.080 133.338 -11.246 1.00 196.29 164 LEU A N 1
ATOM 1354 C CA . LEU A 1 167 ? 74.885 133.235 -10.017 1.00 161.87 164 LEU A CA 1
ATOM 1355 C C . LEU A 1 167 ? 74.462 134.046 -8.762 1.00 183.99 164 LEU A C 1
ATOM 1356 O O . LEU A 1 167 ? 74.413 133.486 -7.661 1.00 200.14 164 LEU A O 1
ATOM 1372 N N . GLY A 1 168 ? 74.161 135.336 -8.908 1.00 165.58 165 GLY A N 1
ATOM 1373 C CA . GLY A 1 168 ? 73.786 136.165 -7.765 1.00 224.90 165 GLY A CA 1
ATOM 1374 C C . GLY A 1 168 ? 72.299 136.414 -7.486 1.00 218.67 165 GLY A C 1
ATOM 1375 O O . GLY A 1 168 ? 71.961 137.381 -6.786 1.00 199.28 165 GLY A O 1
ATOM 1379 N N . ILE A 1 169 ? 71.412 135.559 -7.999 1.00 160.23 166 ILE A N 1
ATOM 1380 C CA . ILE A 1 169 ? 69.962 135.805 -7.893 1.00 210.72 166 ILE A CA 1
ATOM 1381 C C . ILE A 1 169 ? 69.257 134.708 -7.078 1.00 221.68 166 ILE A C 1
ATOM 1382 O O . ILE A 1 169 ? 69.851 133.652 -6.823 1.00 171.97 166 ILE A O 1
ATOM 1398 N N . TRP A 1 170 ? 68.054 135.003 -6.569 1.00 158.15 167 TRP A N 1
ATOM 1399 C CA . TRP A 1 170 ? 67.245 133.982 -5.895 1.00 148.88 167 TRP A CA 1
ATOM 1400 C C . TRP A 1 170 ? 66.412 133.100 -6.868 1.00 201.43 167 TRP A C 1
ATOM 1401 O O . TRP A 1 170 ? 66.094 133.502 -8.005 1.00 164.41 167 TRP A O 1
ATOM 1422 N N . GLU A 1 171 ? 66.095 131.886 -6.410 1.00 180.42 168 GLU A N 1
ATOM 1423 C CA . GLU A 1 171 ? 65.198 130.967 -7.115 1.00 203.15 168 GLU A CA 1
ATOM 1424 C C . GLU A 1 171 ? 64.220 130.376 -6.098 1.00 213.75 168 GLU A C 1
ATOM 1425 O O . GLU A 1 171 ? 64.501 130.360 -4.899 1.00 155.91 168 GLU A O 1
ATOM 1437 N N . LEU A 1 172 ? 63.078 129.891 -6.576 1.00 224.41 169 LEU A N 1
ATOM 1438 C CA . LEU A 1 172 ? 62.039 129.353 -5.695 1.00 152.50 169 LEU A CA 1
ATOM 1439 C C . LEU A 1 172 ? 62.391 128.009 -5.090 1.00 187.22 169 LEU A C 1
ATOM 1440 O O . LEU A 1 172 ? 62.901 127.130 -5.784 1.00 251.95 169 LEU A O 1
ATOM 1456 N N . PHE A 1 173 ? 62.070 127.835 -3.807 1.00 197.35 170 PHE A N 1
ATOM 1457 C CA . PHE A 1 173 ? 62.498 126.640 -3.084 1.00 193.59 170 PHE A CA 1
ATOM 1458 C C . PHE A 1 173 ? 61.384 125.767 -2.479 1.00 204.06 170 PHE A C 1
ATOM 1459 O O . PHE A 1 173 ? 60.984 124.778 -3.091 1.00 243.32 170 PHE A O 1
ATOM 1476 N N . LYS A 1 174 ? 60.842 126.142 -1.322 1.00 153.19 171 LYS A N 1
ATOM 1477 C CA . LYS A 1 174 ? 59.802 125.329 -0.693 1.00 207.71 171 LYS A CA 1
ATOM 1478 C C . LYS A 1 174 ? 58.689 126.251 -0.288 1.00 213.00 171 LYS A C 1
ATOM 1479 O O . LYS A 1 174 ? 58.944 127.252 0.403 1.00 163.25 171 LYS A O 1
ATOM 1498 N N . HIS A 1 175 ? 57.462 125.931 -0.692 1.00 160.70 172 HIS A N 1
ATOM 1499 C CA . HIS A 1 175 ? 56.357 126.823 -0.360 1.00 172.01 172 HIS A CA 1
ATOM 1500 C C . HIS A 1 175 ? 55.246 126.018 0.180 1.00 177.95 172 HIS A C 1
ATOM 1501 O O . HIS A 1 175 ? 54.889 124.996 -0.387 1.00 277.00 172 HIS A O 1
ATOM 1516 N N . ASN A 1 176 ? 54.709 126.471 1.300 1.00 184.39 173 ASN A N 1
ATOM 1517 C CA . ASN A 1 176 ? 53.416 125.994 1.720 1.00 220.86 173 ASN A CA 1
ATOM 1518 C C . ASN A 1 176 ? 52.468 127.143 1.542 1.00 190.32 173 ASN A C 1
ATOM 1519 O O . ASN A 1 176 ? 52.463 128.095 2.312 1.00 264.99 173 ASN A O 1
ATOM 1530 N N . LEU A 1 177 ? 51.670 127.054 0.498 1.00 175.25 174 LEU A N 1
ATOM 1531 C CA . LEU A 1 177 ? 50.612 128.011 0.275 1.00 175.42 174 LEU A CA 1
ATOM 1532 C C . LEU A 1 177 ? 49.532 127.199 -0.327 1.00 190.77 174 LEU A C 1
ATOM 1533 O O . LEU A 1 177 ? 49.785 126.152 -0.934 1.00 230.91 174 LEU A O 1
ATOM 1549 N N . PRO A 1 178 ? 48.311 127.682 -0.168 1.00 182.09 175 PRO A N 1
ATOM 1550 C CA . PRO A 1 178 ? 47.165 126.985 -0.734 1.00 201.83 175 PRO A CA 1
ATOM 1551 C C . PRO A 1 178 ? 47.426 126.722 -2.214 1.00 194.44 175 PRO A C 1
ATOM 1552 O O . PRO A 1 178 ? 48.288 127.356 -2.837 1.00 191.80 175 PRO A O 1
ATOM 1563 N N . LYS A 1 179 ? 46.749 125.722 -2.749 1.00 187.16 176 LYS A N 1
ATOM 1564 C CA . LYS A 1 179 ? 46.921 125.359 -4.143 1.00 210.60 176 LYS A CA 1
ATOM 1565 C C . LYS A 1 179 ? 46.151 126.313 -5.080 1.00 202.53 176 LYS A C 1
ATOM 1566 O O . LYS A 1 179 ? 46.285 126.229 -6.303 1.00 272.35 176 LYS A O 1
ATOM 1585 N N . TYR A 1 180 ? 45.323 127.191 -4.502 1.00 225.39 177 TYR A N 1
ATOM 1586 C CA . TYR A 1 180 ? 44.560 128.184 -5.276 1.00 248.01 177 TYR A CA 1
ATOM 1587 C C . TYR A 1 180 ? 45.368 129.415 -5.650 1.00 232.65 177 TYR A C 1
ATOM 1588 O O . TYR A 1 180 ? 45.086 130.084 -6.653 1.00 265.79 177 TYR A O 1
ATOM 1606 N N . ILE A 1 181 ? 46.369 129.712 -4.833 1.00 177.64 178 ILE A N 1
ATOM 1607 C CA . ILE A 1 181 ? 47.288 130.798 -5.134 1.00 204.28 178 ILE A CA 1
ATOM 1608 C C . ILE A 1 181 ? 48.199 130.330 -6.242 1.00 212.62 178 ILE A C 1
ATOM 1609 O O . ILE A 1 181 ? 48.888 129.323 -6.076 1.00 223.07 178 ILE A O 1
ATOM 1625 N N . ASN A 1 182 ? 48.235 131.037 -7.368 1.00 197.78 179 ASN A N 1
ATOM 1626 C CA . ASN A 1 182 ? 49.138 130.586 -8.405 1.00 222.15 179 ASN A CA 1
ATOM 1627 C C . ASN A 1 182 ? 50.457 131.283 -8.124 1.00 195.60 179 ASN A C 1
ATOM 1628 O O . ASN A 1 182 ? 50.652 132.459 -8.418 1.00 257.34 179 ASN A O 1
ATOM 1639 N N . ILE A 1 183 ? 51.369 130.496 -7.569 1.00 182.72 180 ILE A N 1
ATOM 1640 C CA . ILE A 1 183 ? 52.623 130.993 -7.012 1.00 158.79 180 ILE A CA 1
ATOM 1641 C C . ILE A 1 183 ? 53.619 131.195 -8.113 1.00 173.20 180 ILE A C 1
ATOM 1642 O O . ILE A 1 183 ? 54.326 132.202 -8.147 1.00 196.07 180 ILE A O 1
ATOM 1658 N N . HIS A 1 184 ? 53.657 130.227 -9.022 1.00 174.43 181 HIS A N 1
ATOM 1659 C CA . HIS A 1 184 ? 54.669 130.204 -10.056 1.00 205.07 181 HIS A CA 1
ATOM 1660 C C . HIS A 1 184 ? 54.339 131.208 -11.148 1.00 218.33 181 HIS A C 1
ATOM 1661 O O . HIS A 1 184 ? 55.235 131.853 -11.678 1.00 229.59 181 HIS A O 1
ATOM 1676 N N . GLN A 1 185 ? 53.060 131.361 -11.471 1.00 199.06 182 GLN A N 1
ATOM 1677 C CA . GLN A 1 185 ? 52.680 132.322 -12.492 1.00 201.36 182 GLN A CA 1
ATOM 1678 C C . GLN A 1 185 ? 53.037 133.741 -12.033 1.00 184.50 182 GLN A C 1
ATOM 1679 O O . GLN A 1 185 ? 53.296 134.602 -12.866 1.00 233.34 182 GLN A O 1
ATOM 1693 N N . HIS A 1 186 ? 53.083 133.972 -10.716 1.00 166.78 183 HIS A N 1
ATOM 1694 C CA . HIS A 1 186 ? 53.475 135.279 -10.149 1.00 183.81 183 HIS A CA 1
ATOM 1695 C C . HIS A 1 186 ? 54.976 135.540 -10.151 1.00 161.41 183 HIS A C 1
ATOM 1696 O O . HIS A 1 186 ? 55.419 136.673 -10.315 1.00 221.22 183 HIS A O 1
ATOM 1711 N N . TRP A 1 187 ? 55.755 134.495 -9.935 1.00 151.62 184 TRP A N 1
ATOM 1712 C CA . TRP A 1 187 ? 57.193 134.597 -10.018 1.00 157.79 184 TRP A CA 1
ATOM 1713 C C . TRP A 1 187 ? 57.611 135.064 -11.419 1.00 203.64 184 TRP A C 1
ATOM 1714 O O . TRP A 1 187 ? 58.404 135.995 -11.552 1.00 195.03 184 TRP A O 1
ATOM 1735 N N . GLN A 1 188 ? 57.049 134.446 -12.457 1.00 166.49 185 GLN A N 1
ATOM 1736 C CA . GLN A 1 188 ? 57.442 134.720 -13.831 1.00 140.62 185 GLN A CA 1
ATOM 1737 C C . GLN A 1 188 ? 56.945 136.087 -14.265 1.00 209.40 185 GLN A C 1
ATOM 1738 O O . GLN A 1 188 ? 57.597 136.774 -15.045 1.00 280.55 185 GLN A O 1
ATOM 1752 N N . LEU A 1 189 ? 55.777 136.470 -13.763 1.00 201.10 186 LEU A N 1
ATOM 1753 C CA . LEU A 1 189 ? 55.144 137.743 -14.120 1.00 186.39 186 LEU A CA 1
ATOM 1754 C C . LEU A 1 189 ? 56.029 138.901 -13.683 1.00 164.38 186 LEU A C 1
ATOM 1755 O O . LEU A 1 189 ? 56.071 139.943 -14.332 1.00 216.77 186 LEU A O 1
ATOM 1771 N N . ILE A 1 190 ? 56.761 138.689 -12.594 1.00 164.23 187 ILE A N 1
ATOM 1772 C CA . ILE A 1 190 ? 57.612 139.721 -12.002 1.00 198.44 187 ILE A CA 1
ATOM 1773 C C . ILE A 1 190 ? 59.069 139.629 -12.415 1.00 198.39 187 ILE A C 1
ATOM 1774 O O . ILE A 1 190 ? 59.578 140.512 -13.106 1.00 244.83 187 ILE A O 1
ATOM 1790 N N . THR A 1 191 ? 59.737 138.573 -11.960 1.00 128.16 188 THR A N 1
ATOM 1791 C CA . THR A 1 191 ? 61.173 138.411 -12.209 1.00 207.66 188 THR A CA 1
ATOM 1792 C C . THR A 1 191 ? 61.541 137.851 -13.598 1.00 204.09 188 THR A C 1
ATOM 1793 O O . THR A 1 191 ? 62.684 137.977 -14.031 1.00 221.16 188 THR A O 1
ATOM 1804 N N . LYS A 1 192 ? 60.595 137.201 -14.270 1.00 150.89 189 LYS A N 1
ATOM 1805 C CA . LYS A 1 192 ? 60.842 136.567 -15.573 1.00 222.10 189 LYS A CA 1
ATOM 1806 C C . LYS A 1 192 ? 62.011 135.590 -15.397 1.00 224.69 189 LYS A C 1
ATOM 1807 O O . LYS A 1 192 ? 62.565 135.057 -16.367 1.00 241.81 189 LYS A O 1
ATOM 1826 N N . ASP A 1 193 ? 62.279 135.298 -14.124 1.00 139.22 190 ASP A N 1
ATOM 1827 C CA . ASP A 1 193 ? 63.408 134.497 -13.647 1.00 214.98 190 ASP A CA 1
ATOM 1828 C C . ASP A 1 193 ? 64.776 135.163 -13.799 1.00 231.72 190 ASP A C 1
ATOM 1829 O O . ASP A 1 193 ? 65.751 134.725 -13.161 1.00 171.18 190 ASP A O 1
ATOM 1838 N N . THR A 1 194 ? 64.822 136.243 -14.587 1.00 260.21 191 THR A N 1
ATOM 1839 C CA . THR A 1 194 ? 66.069 136.960 -14.868 1.00 201.49 191 THR A CA 1
ATOM 1840 C C . THR A 1 194 ? 66.521 137.771 -13.644 1.00 191.69 191 THR A C 1
ATOM 1841 O O . THR A 1 194 ? 67.553 137.449 -13.051 1.00 213.31 191 THR A O 1
ATOM 1851 N N . ASP A 1 195 ? 65.762 138.795 -13.242 1.00 204.95 192 ASP A N 1
ATOM 1852 C CA . ASP A 1 195 ? 66.231 139.682 -12.169 1.00 238.38 192 ASP A CA 1
ATOM 1853 C C . ASP A 1 195 ? 65.440 139.535 -10.878 1.00 161.58 192 ASP A C 1
ATOM 1854 O O . ASP A 1 195 ? 64.289 139.918 -10.778 1.00 165.70 192 ASP A O 1
ATOM 1863 N N . THR A 1 196 ? 66.091 138.974 -9.875 1.00 202.76 193 THR A N 1
ATOM 1864 C CA . THR A 1 196 ? 65.474 138.837 -8.581 1.00 165.79 193 THR A CA 1
ATOM 1865 C C . THR A 1 196 ? 66.040 139.837 -7.613 1.00 176.48 193 THR A C 1
ATOM 1866 O O . THR A 1 196 ? 67.102 139.616 -7.034 1.00 196.55 193 THR A O 1
ATOM 1877 N N . SER A 1 197 ? 65.269 140.869 -7.333 1.00 165.08 194 SER A N 1
ATOM 1878 C CA . SER A 1 197 ? 65.792 142.022 -6.622 1.00 196.31 194 SER A CA 1
ATOM 1879 C C . SER A 1 197 ? 64.888 142.361 -5.462 1.00 188.87 194 SER A C 1
ATOM 1880 O O . SER A 1 197 ? 63.672 142.241 -5.568 1.00 249.99 194 SER A O 1
ATOM 1888 N N . ASP A 1 198 ? 65.480 142.790 -4.357 1.00 163.87 195 ASP A N 1
ATOM 1889 C CA . ASP A 1 198 ? 64.708 143.097 -3.160 1.00 200.62 195 ASP A CA 1
ATOM 1890 C C . ASP A 1 198 ? 63.485 143.934 -3.561 1.00 228.81 195 ASP A C 1
ATOM 1891 O O . ASP A 1 198 ? 62.391 143.736 -3.046 1.00 167.72 195 ASP A O 1
ATOM 1900 N N . SER A 1 199 ? 63.677 144.855 -4.501 1.00 263.51 196 SER A N 1
ATOM 1901 C CA . SER A 1 199 ? 62.575 145.641 -5.051 1.00 244.16 196 SER A CA 1
ATOM 1902 C C . SER A 1 199 ? 61.498 144.775 -5.702 1.00 211.00 196 SER A C 1
ATOM 1903 O O . SER A 1 199 ? 60.299 145.007 -5.498 1.00 201.51 196 SER A O 1
ATOM 1911 N N . ASN A 1 200 ? 61.938 143.805 -6.507 1.00 209.64 197 ASN A N 1
ATOM 1912 C CA . ASN A 1 200 ? 61.039 142.894 -7.232 1.00 219.88 197 ASN A CA 1
ATOM 1913 C C . ASN A 1 200 ? 60.442 141.779 -6.377 1.00 200.44 197 ASN A C 1
ATOM 1914 O O . ASN A 1 200 ? 59.375 141.240 -6.712 1.00 160.61 197 ASN A O 1
ATOM 1925 N N . ILE A 1 201 ? 61.119 141.425 -5.283 1.00 171.94 198 ILE A N 1
ATOM 1926 C CA . ILE A 1 201 ? 60.609 140.381 -4.394 1.00 172.18 198 ILE A CA 1
ATOM 1927 C C . ILE A 1 201 ? 59.523 140.937 -3.481 1.00 190.48 198 ILE A C 1
ATOM 1928 O O . ILE A 1 201 ? 58.586 140.236 -3.107 1.00 132.27 198 ILE A O 1
ATOM 1944 N N . MET A 1 202 ? 59.596 142.219 -3.172 1.00 209.18 199 MET A N 1
ATOM 1945 C CA . MET A 1 202 ? 58.529 142.804 -2.400 1.00 184.95 199 MET A CA 1
ATOM 1946 C C . MET A 1 202 ? 57.304 142.818 -3.257 1.00 173.23 199 MET A C 1
ATOM 1947 O O . MET A 1 202 ? 56.231 142.536 -2.781 1.00 196.37 199 MET A O 1
ATOM 1961 N N . LYS A 1 203 ? 57.473 143.122 -4.533 1.00 206.84 200 LYS A N 1
ATOM 1962 C CA . LYS A 1 203 ? 56.363 143.057 -5.464 1.00 196.91 200 LYS A CA 1
ATOM 1963 C C . LYS A 1 203 ? 55.811 141.629 -5.615 1.00 196.54 200 LYS A C 1
ATOM 1964 O O . LYS A 1 203 ? 54.614 141.452 -5.863 1.00 192.17 200 LYS A O 1
ATOM 1983 N N . PHE A 1 204 ? 56.673 140.625 -5.447 1.00 163.49 201 PHE A N 1
ATOM 1984 C CA . PHE A 1 204 ? 56.255 139.213 -5.498 1.00 158.89 201 PHE A CA 1
ATOM 1985 C C . PHE A 1 204 ? 55.334 138.750 -4.389 1.00 176.03 201 PHE A C 1
ATOM 1986 O O . PHE A 1 204 ? 54.301 138.164 -4.693 1.00 199.33 201 PHE A O 1
ATOM 2003 N N . ALA A 1 205 ? 55.708 138.947 -3.123 1.00 144.72 202 ALA A N 1
ATOM 2004 C CA . ALA A 1 205 ? 54.800 138.675 -2.016 1.00 161.35 202 ALA A CA 1
ATOM 2005 C C . ALA A 1 205 ? 53.487 139.442 -2.223 1.00 187.48 202 ALA A C 1
ATOM 2006 O O . ALA A 1 205 ? 52.441 138.846 -2.438 1.00 176.64 202 ALA A O 1
ATOM 2013 N N . ASN A 1 206 ? 53.557 140.765 -2.262 1.00 166.54 203 ASN A N 1
ATOM 2014 C CA . ASN A 1 206 ? 52.360 141.594 -2.345 1.00 189.51 203 ASN A CA 1
ATOM 2015 C C . ASN A 1 206 ? 51.355 141.036 -3.361 1.00 214.69 203 ASN A C 1
ATOM 2016 O O . ASN A 1 206 ? 50.152 141.251 -3.224 1.00 286.31 203 ASN A O 1
ATOM 2027 N N . LEU A 1 207 ? 51.842 140.347 -4.390 1.00 170.35 204 LEU A N 1
ATOM 2028 C CA . LEU A 1 207 ? 50.955 139.675 -5.341 1.00 178.44 204 LEU A CA 1
ATOM 2029 C C . LEU A 1 207 ? 50.350 138.392 -4.786 1.00 196.34 204 LEU A C 1
ATOM 2030 O O . LEU A 1 207 ? 49.184 138.098 -5.041 1.00 200.00 204 LEU A O 1
ATOM 2046 N N . CYS A 1 208 ? 51.152 137.602 -4.080 1.00 213.81 205 CYS A N 1
ATOM 2047 C CA . CYS A 1 208 ? 50.652 136.389 -3.456 1.00 186.86 205 CYS A CA 1
ATOM 2048 C C . CYS A 1 208 ? 49.705 136.764 -2.334 1.00 186.45 205 CYS A C 1
ATOM 2049 O O . CYS A 1 208 ? 48.534 136.385 -2.348 1.00 204.82 205 CYS A O 1
ATOM 2057 N N . TYR A 1 209 ? 50.228 137.506 -1.363 1.00 169.17 206 TYR A N 1
ATOM 2058 C CA . TYR A 1 209 ? 49.448 137.996 -0.258 1.00 192.43 206 TYR A CA 1
ATOM 2059 C C . TYR A 1 209 ? 48.133 138.580 -0.728 1.00 179.92 206 TYR A C 1
ATOM 2060 O O . TYR A 1 209 ? 47.114 138.329 -0.101 1.00 178.33 206 TYR A O 1
ATOM 2078 N N . LYS A 1 210 ? 48.117 139.303 -1.843 1.00 167.38 207 LYS A N 1
ATOM 2079 C CA . LYS A 1 210 ? 46.851 139.883 -2.313 1.00 186.30 207 LYS A CA 1
ATOM 2080 C C . LYS A 1 210 ? 45.833 138.791 -2.671 1.00 166.02 207 LYS A C 1
ATOM 2081 O O . LYS A 1 210 ? 44.680 138.838 -2.219 1.00 237.27 207 LYS A O 1
ATOM 2100 N N . ASP A 1 211 ? 46.271 137.800 -3.449 1.00 180.98 208 ASP A N 1
ATOM 2101 C CA . ASP A 1 211 ? 45.413 136.692 -3.861 1.00 211.62 208 ASP A CA 1
ATOM 2102 C C . ASP A 1 211 ? 44.958 135.892 -2.642 1.00 225.59 208 ASP A C 1
ATOM 2103 O O . ASP A 1 211 ? 43.919 135.220 -2.680 1.00 222.82 208 ASP A O 1
ATOM 2112 N N . LEU A 1 212 ? 45.725 135.998 -1.558 1.00 203.80 209 LEU A N 1
ATOM 2113 C CA . LEU A 1 212 ? 45.442 135.283 -0.327 1.00 177.74 209 LEU A CA 1
ATOM 2114 C C . LEU A 1 212 ? 44.325 135.980 0.479 1.00 189.44 209 LEU A C 1
ATOM 2115 O O . LEU A 1 212 ? 43.562 135.314 1.173 1.00 170.44 209 LEU A O 1
ATOM 2131 N N . LEU A 1 213 ? 44.252 137.312 0.384 1.00 211.45 210 LEU A N 1
ATOM 2132 C CA . LEU A 1 213 ? 43.241 138.103 1.085 1.00 200.59 210 LEU A CA 1
ATOM 2133 C C . LEU A 1 213 ? 41.965 138.282 0.308 1.00 200.27 210 LEU A C 1
ATOM 2134 O O . LEU A 1 213 ? 40.985 138.774 0.856 1.00 248.50 210 LEU A O 1
ATOM 2150 N N . LYS A 1 214 ? 41.957 137.946 -0.974 1.00 182.93 211 LYS A N 1
ATOM 2151 C CA . LYS A 1 214 ? 40.694 137.985 -1.694 1.00 241.46 211 LYS A CA 1
ATOM 2152 C C . LYS A 1 214 ? 39.942 136.778 -1.218 1.00 269.59 211 LYS A C 1
ATOM 2153 O O . LYS A 1 214 ? 38.729 136.831 -1.014 1.00 326.92 211 LYS A O 1
ATOM 2172 N N . VAL A 1 215 ? 40.679 135.688 -1.015 1.00 201.64 212 VAL A N 1
ATOM 2173 C CA . VAL A 1 215 ? 40.050 134.427 -0.658 1.00 225.08 212 VAL A CA 1
ATOM 2174 C C . VAL A 1 215 ? 39.625 134.419 0.790 1.00 238.88 212 VAL A C 1
ATOM 2175 O O . VAL A 1 215 ? 38.521 134.003 1.111 1.00 299.93 212 VAL A O 1
ATOM 2188 N N . HIS A 1 216 ? 40.500 134.887 1.663 1.00 161.46 213 HIS A N 1
ATOM 2189 C CA . HIS A 1 216 ? 40.242 134.818 3.089 1.00 200.32 213 HIS A CA 1
ATOM 2190 C C . HIS A 1 216 ? 39.152 135.853 3.371 1.00 217.54 213 HIS A C 1
ATOM 2191 O O . HIS A 1 216 ? 38.061 135.521 3.802 1.00 153.99 213 HIS A O 1
ATOM 2206 N N . SER A 1 217 ? 39.400 137.100 3.016 1.00 266.96 214 SER A N 1
ATOM 2207 C CA . SER A 1 217 ? 38.405 138.124 3.255 1.00 245.38 214 SER A CA 1
ATOM 2208 C C . SER A 1 217 ? 37.050 137.678 2.710 1.00 200.25 214 SER A C 1
ATOM 2209 O O . SER A 1 217 ? 36.027 137.999 3.299 1.00 169.04 214 SER A O 1
ATOM 2217 N N . ARG A 1 218 ? 37.027 136.926 1.608 1.00 195.52 215 ARG A N 1
ATOM 2218 C CA . ARG A 1 218 ? 35.746 136.502 1.012 1.00 207.18 215 ARG A CA 1
ATOM 2219 C C . ARG A 1 218 ? 35.063 135.355 1.768 1.00 224.62 215 ARG A C 1
ATOM 2220 O O . ARG A 1 218 ? 33.842 135.231 1.719 1.00 198.29 215 ARG A O 1
ATOM 2241 N N . VAL A 1 219 ? 35.831 134.503 2.443 1.00 216.88 216 VAL A N 1
ATOM 2242 C CA . VAL A 1 219 ? 35.243 133.416 3.222 1.00 206.02 216 VAL A CA 1
ATOM 2243 C C . VAL A 1 219 ? 34.725 134.018 4.495 1.00 221.63 216 VAL A C 1
ATOM 2244 O O . VAL A 1 219 ? 33.531 133.975 4.783 1.00 212.15 216 VAL A O 1
ATOM 2257 N N . GLN A 1 220 ? 35.656 134.590 5.246 1.00 199.19 217 GLN A N 1
ATOM 2258 C CA . GLN A 1 220 ? 35.382 135.277 6.489 1.00 181.51 217 GLN A CA 1
ATOM 2259 C C . GLN A 1 220 ? 34.101 136.159 6.496 1.00 169.17 217 GLN A C 1
ATOM 2260 O O . GLN A 1 220 ? 33.372 136.151 7.490 1.00 175.99 217 GLN A O 1
ATOM 2274 N N . PHE A 1 221 ? 33.782 136.877 5.415 1.00 203.47 218 PHE A N 1
ATOM 2275 C CA . PHE A 1 221 ? 32.550 137.679 5.398 1.00 243.21 218 PHE A CA 1
ATOM 2276 C C . PHE A 1 221 ? 31.324 136.824 5.686 1.00 271.00 218 PHE A C 1
ATOM 2277 O O . PHE A 1 221 ? 30.344 137.319 6.223 1.00 308.58 218 PHE A O 1
ATOM 2294 N N . PHE A 1 222 ? 31.365 135.549 5.321 1.00 183.94 219 PHE A N 1
ATOM 2295 C CA . PHE A 1 222 ? 30.256 134.648 5.619 1.00 206.36 219 PHE A CA 1
ATOM 2296 C C . PHE A 1 222 ? 30.306 134.085 7.038 1.00 239.93 219 PHE A C 1
ATOM 2297 O O . PHE A 1 222 ? 29.292 133.629 7.560 1.00 196.14 219 PHE A O 1
ATOM 2314 N N . ARG A 1 223 ? 31.479 134.087 7.656 1.00 213.41 220 ARG A N 1
ATOM 2315 C CA . ARG A 1 223 ? 31.588 133.643 9.040 1.00 183.70 220 ARG A CA 1
ATOM 2316 C C . ARG A 1 223 ? 31.055 134.737 9.957 1.00 233.31 220 ARG A C 1
ATOM 2317 O O . ARG A 1 223 ? 30.329 134.456 10.909 1.00 268.93 220 ARG A O 1
ATOM 2338 N N . LYS A 1 224 ? 31.398 135.986 9.646 1.00 208.84 221 LYS A N 1
ATOM 2339 C CA . LYS A 1 224 ? 31.014 137.145 10.464 1.00 219.81 221 LYS A CA 1
ATOM 2340 C C . LYS A 1 224 ? 29.499 137.359 10.621 1.00 253.41 221 LYS A C 1
ATOM 2341 O O . LYS A 1 224 ? 29.047 138.106 11.500 1.00 256.66 221 LYS A O 1
ATOM 2360 N N . LEU A 1 225 ? 28.713 136.740 9.752 1.00 173.09 222 LEU A N 1
ATOM 2361 C CA . LEU A 1 225 ? 27.286 136.979 9.774 1.00 194.26 222 LEU A CA 1
ATOM 2362 C C . LEU A 1 225 ? 26.608 136.025 10.734 1.00 185.04 222 LEU A C 1
ATOM 2363 O O . LEU A 1 225 ? 25.439 136.199 11.049 1.00 246.46 222 LEU A O 1
ATOM 2379 N N . GLU A 1 226 ? 27.342 135.036 11.232 1.00 170.13 223 GLU A N 1
ATOM 2380 C CA . GLU A 1 226 ? 26.745 134.069 12.142 1.00 222.13 223 GLU A CA 1
ATOM 2381 C C . GLU A 1 226 ? 26.082 134.783 13.321 1.00 240.46 223 GLU A C 1
ATOM 2382 O O . GLU A 1 226 ? 26.694 135.635 13.973 1.00 234.73 223 GLU A O 1
ATOM 2394 N N . GLY A 1 227 ? 24.813 134.452 13.560 1.00 230.40 224 GLY A N 1
ATOM 2395 C CA . GLY A 1 227 ? 24.049 135.005 14.663 1.00 228.66 224 GLY A CA 1
ATOM 2396 C C . GLY A 1 227 ? 23.316 136.291 14.314 1.00 233.43 224 GLY A C 1
ATOM 2397 O O . GLY A 1 227 ? 22.304 136.614 14.956 1.00 237.61 224 GLY A O 1
ATOM 2401 N N . ASN A 1 228 ? 23.809 137.016 13.300 1.00 224.16 225 ASN A N 1
ATOM 2402 C CA . ASN A 1 228 ? 23.167 138.255 12.832 1.00 233.74 225 ASN A CA 1
ATOM 2403 C C . ASN A 1 228 ? 21.797 137.968 12.222 1.00 231.27 225 ASN A C 1
ATOM 2404 O O . ASN A 1 228 ? 21.614 136.993 11.499 1.00 239.94 225 ASN A O 1
ATOM 2415 N N . TYR A 1 229 ? 20.822 138.794 12.563 1.00 223.69 226 TYR A N 1
ATOM 2416 C CA . TYR A 1 229 ? 19.535 138.788 11.884 1.00 221.38 226 TYR A CA 1
ATOM 2417 C C . TYR A 1 229 ? 19.663 139.592 10.595 1.00 224.65 226 TYR A C 1
ATOM 2418 O O . TYR A 1 229 ? 20.653 140.306 10.408 1.00 232.13 226 TYR A O 1
ATOM 2436 N N . VAL A 1 230 ? 18.738 139.378 9.664 1.00 219.79 227 VAL A N 1
ATOM 2437 C CA . VAL A 1 230 ? 18.443 140.362 8.622 1.00 234.97 227 VAL A CA 1
ATOM 2438 C C . VAL A 1 230 ? 16.964 140.265 8.345 1.00 222.09 227 VAL A C 1
ATOM 2439 O O . VAL A 1 230 ? 16.415 139.168 8.319 1.00 251.08 227 VAL A O 1
ATOM 2452 N N . ASN A 1 231 ? 16.315 141.397 8.127 1.00 203.73 228 ASN A N 1
ATOM 2453 C CA . ASN A 1 231 ? 14.851 141.414 8.050 1.00 269.53 228 ASN A CA 1
ATOM 2454 C C . ASN A 1 231 ? 14.219 140.694 9.261 1.00 293.04 228 ASN A C 1
ATOM 2455 O O . ASN A 1 231 ? 13.148 140.087 9.150 1.00 349.00 228 ASN A O 1
ATOM 2466 N N . ASP A 1 232 ? 14.882 140.782 10.416 1.00 254.19 229 ASP A N 1
ATOM 2467 C CA . ASP A 1 232 ? 14.436 140.099 11.634 1.00 260.11 229 ASP A CA 1
ATOM 2468 C C . ASP A 1 232 ? 14.239 138.595 11.430 1.00 299.07 229 ASP A C 1
ATOM 2469 O O . ASP A 1 232 ? 13.300 138.002 11.971 1.00 312.53 229 ASP A O 1
ATOM 2478 N N . LYS A 1 233 ? 15.129 138.006 10.629 1.00 291.59 230 LYS A N 1
ATOM 2479 C CA . LYS A 1 233 ? 15.253 136.555 10.465 1.00 250.30 230 LYS A CA 1
ATOM 2480 C C . LYS A 1 233 ? 16.729 136.192 10.651 1.00 252.50 230 LYS A C 1
ATOM 2481 O O . LYS A 1 233 ? 17.589 136.762 9.981 1.00 227.47 230 LYS A O 1
ATOM 2500 N N . GLN A 1 234 ? 17.036 135.245 11.537 1.00 268.18 231 GLN A N 1
ATOM 2501 C CA . GLN A 1 234 ? 18.442 134.941 11.847 1.00 239.50 231 GLN A CA 1
ATOM 2502 C C . GLN A 1 234 ? 19.203 134.357 10.654 1.00 214.80 231 GLN A C 1
ATOM 2503 O O . GLN A 1 234 ? 18.608 133.737 9.777 1.00 237.44 231 GLN A O 1
ATOM 2517 N N . TYR A 1 235 ? 20.519 134.559 10.635 1.00 199.17 232 TYR A N 1
ATOM 2518 C CA . TYR A 1 235 ? 21.400 133.901 9.665 1.00 221.03 232 TYR A CA 1
ATOM 2519 C C . TYR A 1 235 ? 22.356 132.970 10.381 1.00 239.35 232 TYR A C 1
ATOM 2520 O O . TYR A 1 235 ? 23.083 133.367 11.289 1.00 257.48 232 TYR A O 1
ATOM 2538 N N . SER A 1 236 ? 22.311 131.711 9.984 1.00 222.60 233 SER A N 1
ATOM 2539 C CA . SER A 1 236 ? 23.301 130.743 10.386 1.00 232.01 233 SER A CA 1
ATOM 2540 C C . SER A 1 236 ? 23.965 130.307 9.093 1.00 241.86 233 SER A C 1
ATOM 2541 O O . SER A 1 236 ? 23.372 130.412 8.025 1.00 228.35 233 SER A O 1
ATOM 2549 N N . LEU A 1 237 ? 25.204 129.852 9.172 1.00 237.27 234 LEU A N 1
ATOM 2550 C CA . LEU A 1 237 ? 25.881 129.342 8.000 1.00 204.94 234 LEU A CA 1
ATOM 2551 C C . LEU A 1 237 ? 25.921 127.814 8.073 1.00 206.08 234 LEU A C 1
ATOM 2552 O O . LEU A 1 237 ? 26.199 127.242 9.126 1.00 220.07 234 LEU A O 1
ATOM 2568 N N . LEU A 1 238 ? 25.618 127.180 6.944 1.00 173.10 235 LEU A N 1
ATOM 2569 C CA . LEU A 1 238 ? 25.561 125.726 6.804 1.00 197.90 235 LEU A CA 1
ATOM 2570 C C . LEU A 1 238 ? 26.883 125.156 6.304 1.00 257.47 235 LEU A C 1
ATOM 2571 O O . LEU A 1 238 ? 27.528 124.377 7.001 1.00 334.02 235 LEU A O 1
ATOM 2587 N N . HIS A 1 239 ? 27.282 125.523 5.092 1.00 232.16 236 HIS A N 1
ATOM 2588 C CA . HIS A 1 239 ? 28.544 125.039 4.553 1.00 239.47 236 HIS A CA 1
ATOM 2589 C C . HIS A 1 239 ? 29.219 125.990 3.585 1.00 209.01 236 HIS A C 1
ATOM 2590 O O . HIS A 1 239 ? 28.560 126.684 2.821 1.00 219.28 236 HIS A O 1
ATOM 2605 N N . ILE A 1 240 ? 30.547 125.986 3.609 1.00 187.56 237 ILE A N 1
ATOM 2606 C CA . ILE A 1 240 ? 31.340 126.762 2.662 1.00 207.64 237 ILE A CA 1
ATOM 2607 C C . ILE A 1 240 ? 32.581 125.958 2.324 1.00 201.77 237 ILE A C 1
ATOM 2608 O O . ILE A 1 240 ? 33.141 125.307 3.206 1.00 204.21 237 ILE A O 1
ATOM 2624 N N . ASP A 1 241 ? 32.997 125.993 1.054 1.00 193.28 238 ASP A N 1
ATOM 2625 C CA . ASP A 1 241 ? 34.128 125.178 0.588 1.00 261.98 238 ASP A CA 1
ATOM 2626 C C . ASP A 1 241 ? 35.461 125.902 0.790 1.00 251.52 238 ASP A C 1
ATOM 2627 O O . ASP A 1 241 ? 35.470 127.080 1.149 1.00 164.66 238 ASP A O 1
ATOM 2636 N N . ASN A 1 242 ? 36.570 125.221 0.483 1.00 273.44 239 ASN A N 1
ATOM 2637 C CA . ASN A 1 242 ? 37.913 125.658 0.887 1.00 177.96 239 ASN A CA 1
ATOM 2638 C C . ASN A 1 242 ? 38.073 127.161 0.703 1.00 203.56 239 ASN A C 1
ATOM 2639 O O . ASN A 1 242 ? 38.356 127.908 1.653 1.00 211.17 239 ASN A O 1
ATOM 2650 N N . MET A 1 243 ? 37.922 127.584 -0.547 1.00 206.39 240 MET A N 1
ATOM 2651 C CA . MET A 1 243 ? 38.220 128.955 -0.945 1.00 185.45 240 MET A CA 1
ATOM 2652 C C . MET A 1 243 ? 36.982 129.811 -1.029 1.00 179.84 240 MET A C 1
ATOM 2653 O O . MET A 1 243 ? 37.080 131.005 -1.308 1.00 203.37 240 MET A O 1
ATOM 2667 N N . GLY A 1 244 ? 35.821 129.195 -0.806 1.00 216.86 241 GLY A N 1
ATOM 2668 C CA . GLY A 1 244 ? 34.561 129.917 -0.709 1.00 224.37 241 GLY A CA 1
ATOM 2669 C C . GLY A 1 244 ? 34.008 130.498 -2.002 1.00 184.03 241 GLY A C 1
ATOM 2670 O O . GLY A 1 244 ? 33.667 131.690 -2.071 1.00 136.44 241 GLY A O 1
ATOM 2674 N N . LEU A 1 245 ? 33.979 129.704 -3.062 1.00 171.98 242 LEU A N 1
ATOM 2675 C CA . LEU A 1 245 ? 33.139 130.072 -4.184 1.00 182.25 242 LEU A CA 1
ATOM 2676 C C . LEU A 1 245 ? 31.716 129.567 -3.993 1.00 195.41 242 LEU A C 1
ATOM 2677 O O . LEU A 1 245 ? 30.766 130.195 -4.444 1.00 215.77 242 LEU A O 1
ATOM 2693 N N . ASN A 1 246 ? 31.577 128.439 -3.307 1.00 148.33 243 ASN A N 1
ATOM 2694 C CA . ASN A 1 246 ? 30.275 127.812 -3.131 1.00 182.09 243 ASN A CA 1
ATOM 2695 C C . ASN A 1 246 ? 29.826 127.820 -1.675 1.00 205.71 243 ASN A C 1
ATOM 2696 O O . ASN A 1 246 ? 30.561 127.403 -0.783 1.00 227.65 243 ASN A O 1
ATOM 2707 N N . VAL A 1 247 ? 28.609 128.306 -1.447 1.00 233.28 244 VAL A N 1
ATOM 2708 C CA . VAL A 1 247 ? 28.096 128.452 -0.093 1.00 221.08 244 VAL A CA 1
ATOM 2709 C C . VAL A 1 247 ? 26.627 128.119 0.069 1.00 205.15 244 VAL A C 1
ATOM 2710 O O . VAL A 1 247 ? 25.818 128.291 -0.839 1.00 201.99 244 VAL A O 1
ATOM 2723 N N . SER A 1 248 ? 26.297 127.659 1.264 1.00 186.33 245 SER A N 1
ATOM 2724 C CA . SER A 1 248 ? 24.935 127.401 1.642 1.00 205.62 245 SER A CA 1
ATOM 2725 C C . SER A 1 248 ? 24.761 127.965 3.036 1.00 213.62 245 SER A C 1
ATOM 2726 O O . SER A 1 248 ? 25.504 127.587 3.918 1.00 177.36 245 SER A O 1
ATOM 2734 N N . PHE A 1 249 ? 23.828 128.899 3.213 1.00 239.00 246 PHE A N 1
ATOM 2735 C CA . PHE A 1 249 ? 23.391 129.346 4.528 1.00 216.39 246 PHE A CA 1
ATOM 2736 C C . PHE A 1 249 ? 21.869 129.222 4.668 1.00 223.70 246 PHE A C 1
ATOM 2737 O O . PHE A 1 249 ? 21.151 129.070 3.680 1.00 197.36 246 PHE A O 1
ATOM 2754 N N . ARG A 1 250 ? 21.387 129.227 5.906 1.00 217.69 247 ARG A N 1
ATOM 2755 C CA . ARG A 1 250 ? 19.961 129.398 6.152 1.00 223.89 247 ARG A CA 1
ATOM 2756 C C . ARG A 1 250 ? 19.728 130.828 6.585 1.00 242.42 247 ARG A C 1
ATOM 2757 O O . ARG A 1 250 ? 20.502 131.387 7.348 1.00 227.30 247 ARG A O 1
ATOM 2778 N N . LEU A 1 251 ? 18.693 131.450 6.050 1.00 251.12 248 LEU A N 1
ATOM 2779 C CA . LEU A 1 251 ? 18.259 132.709 6.600 1.00 218.99 248 LEU A CA 1
ATOM 2780 C C . LEU A 1 251 ? 16.872 132.494 7.194 1.00 219.42 248 LEU A C 1
ATOM 2781 O O . LEU A 1 251 ? 15.874 132.473 6.470 1.00 255.17 248 LEU A O 1
ATOM 2797 N N . GLY A 1 252 ? 16.800 132.367 8.515 1.00 192.29 249 GLY A N 1
ATOM 2798 C CA . GLY A 1 252 ? 15.518 132.275 9.177 1.00 288.76 249 GLY A CA 1
ATOM 2799 C C . GLY A 1 252 ? 14.594 131.268 8.527 1.00 327.81 249 GLY A C 1
ATOM 2800 O O . GLY A 1 252 ? 13.478 131.616 8.144 1.00 384.89 249 GLY A O 1
ATOM 2804 N N . ALA A 1 253 ? 15.073 130.037 8.379 1.00 204.83 250 ALA A N 1
ATOM 2805 C CA . ALA A 1 253 ? 14.258 128.920 7.909 1.00 235.37 250 ALA A CA 1
ATOM 2806 C C . ALA A 1 253 ? 14.179 128.657 6.388 1.00 258.94 250 ALA A C 1
ATOM 2807 O O . ALA A 1 253 ? 13.545 127.682 5.984 1.00 218.38 250 ALA A O 1
ATOM 2814 N N . ASP A 1 254 ? 14.790 129.487 5.543 1.00 241.32 251 ASP A N 1
ATOM 2815 C CA . ASP A 1 254 ? 14.948 129.111 4.122 1.00 215.54 251 ASP A CA 1
ATOM 2816 C C . ASP A 1 254 ? 16.436 129.051 3.660 1.00 252.43 251 ASP A C 1
ATOM 2817 O O . ASP A 1 254 ? 17.245 129.892 4.051 1.00 273.23 251 ASP A O 1
ATOM 2826 N N . ILE A 1 255 ? 16.786 128.056 2.832 1.00 235.39 252 ILE A N 1
ATOM 2827 C CA . ILE A 1 255 ? 18.197 127.792 2.443 1.00 195.82 252 ILE A CA 1
ATOM 2828 C C . ILE A 1 255 ? 18.667 128.448 1.147 1.00 184.82 252 ILE A C 1
ATOM 2829 O O . ILE A 1 255 ? 18.291 128.038 0.052 1.00 196.64 252 ILE A O 1
ATOM 2845 N N . ILE A 1 256 ? 19.527 129.442 1.251 1.00 190.93 253 ILE A N 1
ATOM 2846 C CA . ILE A 1 256 ? 20.050 130.055 0.047 1.00 200.75 253 ILE A CA 1
ATOM 2847 C C . ILE A 1 256 ? 21.418 129.504 -0.341 1.00 232.14 253 ILE A C 1
ATOM 2848 O O . ILE A 1 256 ? 22.339 129.522 0.454 1.00 243.09 253 ILE A O 1
ATOM 2864 N N . LYS A 1 257 ? 21.557 129.057 -1.584 1.00 231.22 254 LYS A N 1
ATOM 2865 C CA . LYS A 1 257 ? 22.822 128.566 -2.107 1.00 195.53 254 LYS A CA 1
ATOM 2866 C C . LYS A 1 257 ? 23.341 129.587 -3.119 1.00 209.33 254 LYS A C 1
ATOM 2867 O O . LYS A 1 257 ? 22.588 130.408 -3.642 1.00 212.09 254 LYS A O 1
ATOM 2886 N N . ILE A 1 258 ? 24.650 129.593 -3.319 1.00 200.93 255 ILE A N 1
ATOM 2887 C CA . ILE A 1 258 ? 25.296 130.687 -4.015 1.00 181.05 255 ILE A CA 1
ATOM 2888 C C . ILE A 1 258 ? 26.492 130.104 -4.750 1.00 227.55 255 ILE A C 1
ATOM 2889 O O . ILE A 1 258 ? 26.976 129.040 -4.378 1.00 233.65 255 ILE A O 1
ATOM 2905 N N . LYS A 1 259 ? 26.936 130.754 -5.820 1.00 232.30 256 LYS A N 1
ATOM 2906 C CA . LYS A 1 259 ? 28.215 130.405 -6.443 1.00 192.77 256 LYS A CA 1
ATOM 2907 C C . LYS A 1 259 ? 28.922 131.686 -6.891 1.00 190.81 256 LYS A C 1
ATOM 2908 O O . LYS A 1 259 ? 28.285 132.571 -7.458 1.00 229.32 256 LYS A O 1
ATOM 2927 N N . VAL A 1 260 ? 30.230 131.783 -6.638 1.00 180.66 257 VAL A N 1
ATOM 2928 C CA . VAL A 1 260 ? 30.983 133.027 -6.866 1.00 203.39 257 VAL A CA 1
ATOM 2929 C C . VAL A 1 260 ? 32.100 132.889 -7.919 1.00 232.16 257 VAL A C 1
ATOM 2930 O O . VAL A 1 260 ? 32.594 131.787 -8.183 1.00 273.13 257 VAL A O 1
ATOM 2943 N N . ASP A 1 261 ? 32.476 134.018 -8.524 1.00 181.19 258 ASP A N 1
ATOM 2944 C CA . ASP A 1 261 ? 33.515 134.051 -9.557 1.00 231.58 258 ASP A CA 1
ATOM 2945 C C . ASP A 1 261 ? 34.597 135.094 -9.219 1.00 234.56 258 ASP A C 1
ATOM 2946 O O . ASP A 1 261 ? 34.318 136.288 -9.243 1.00 253.73 258 ASP A O 1
ATOM 2955 N N . ASP A 1 262 ? 35.826 134.656 -8.918 1.00 213.61 259 ASP A N 1
ATOM 2956 C CA . ASP A 1 262 ? 36.926 135.599 -8.663 1.00 201.60 259 ASP A CA 1
ATOM 2957 C C . ASP A 1 262 ? 37.217 136.310 -9.970 1.00 265.50 259 ASP A C 1
ATOM 2958 O O . ASP A 1 262 ? 36.834 135.822 -11.037 1.00 337.91 259 ASP A O 1
ATOM 2967 N N . GLY A 1 263 ? 37.866 137.469 -9.906 1.00 233.47 260 GLY A N 1
ATOM 2968 C CA . GLY A 1 263 ? 38.123 138.176 -8.665 1.00 225.28 260 GLY A CA 1
ATOM 2969 C C . GLY A 1 263 ? 37.057 139.237 -8.576 1.00 286.81 260 GLY A C 1
ATOM 2970 O O . GLY A 1 263 ? 37.183 140.221 -7.843 1.00 318.23 260 GLY A O 1
ATOM 2974 N N . ASP A 1 264 ? 36.009 139.031 -9.371 1.00 267.17 261 ASP A N 1
ATOM 2975 C CA . ASP A 1 264 ? 34.845 139.890 -9.377 1.00 238.05 261 ASP A CA 1
ATOM 2976 C C . ASP A 1 264 ? 34.163 139.832 -8.010 1.00 250.51 261 ASP A C 1
ATOM 2977 O O . ASP A 1 264 ? 33.535 140.801 -7.575 1.00 231.49 261 ASP A O 1
ATOM 2986 N N . ASP A 1 265 ? 34.290 138.688 -7.338 1.00 251.91 262 ASP A N 1
ATOM 2987 C CA . ASP A 1 265 ? 33.567 138.453 -6.100 1.00 173.72 262 ASP A CA 1
ATOM 2988 C C . ASP A 1 265 ? 32.107 138.728 -6.429 1.00 208.58 262 ASP A C 1
ATOM 2989 O O . ASP A 1 265 ? 31.391 139.410 -5.700 1.00 256.61 262 ASP A O 1
ATOM 2998 N N . GLU A 1 266 ? 31.695 138.201 -7.575 1.00 213.65 263 GLU A N 1
ATOM 2999 C CA . GLU A 1 266 ? 30.352 138.397 -8.091 1.00 236.42 263 GLU A CA 1
ATOM 3000 C C . GLU A 1 266 ? 29.605 137.109 -7.859 1.00 228.44 263 GLU A C 1
ATOM 3001 O O . GLU A 1 266 ? 30.197 136.026 -7.928 1.00 215.83 263 GLU A O 1
ATOM 3013 N N . ILE A 1 267 ? 28.310 137.206 -7.599 1.00 197.53 264 ILE A N 1
ATOM 3014 C CA . ILE A 1 267 ? 27.515 136.000 -7.480 1.00 204.95 264 ILE A CA 1
ATOM 3015 C C . ILE A 1 267 ? 26.925 135.665 -8.842 1.00 216.57 264 ILE A C 1
ATOM 3016 O O . ILE A 1 267 ? 26.131 136.416 -9.389 1.00 245.22 264 ILE A O 1
ATOM 3032 N N . ILE A 1 268 ? 27.389 134.558 -9.406 1.00 191.50 265 ILE A N 1
ATOM 3033 C CA . ILE A 1 268 ? 26.944 134.101 -10.719 1.00 157.99 265 ILE A CA 1
ATOM 3034 C C . ILE A 1 268 ? 25.652 133.251 -10.691 1.00 207.73 265 ILE A C 1
ATOM 3035 O O . ILE A 1 268 ? 24.890 133.270 -11.657 1.00 251.19 265 ILE A O 1
ATOM 3051 N N . ASP A 1 269 ? 25.414 132.506 -9.604 1.00 231.96 266 ASP A N 1
ATOM 3052 C CA . ASP A 1 269 ? 24.199 131.679 -9.463 1.00 242.32 266 ASP A CA 1
ATOM 3053 C C . ASP A 1 269 ? 23.607 131.729 -8.053 1.00 240.75 266 ASP A C 1
ATOM 3054 O O . ASP A 1 269 ? 24.339 131.835 -7.064 1.00 214.60 266 ASP A O 1
ATOM 3063 N N . CYS A 1 270 ? 22.281 131.645 -7.960 1.00 223.70 267 CYS A N 1
ATOM 3064 C CA . CYS A 1 270 ? 21.646 131.469 -6.661 1.00 208.24 267 CYS A CA 1
ATOM 3065 C C . CYS A 1 270 ? 20.374 130.616 -6.691 1.00 215.09 267 CYS A C 1
ATOM 3066 O O . CYS A 1 270 ? 19.538 130.759 -7.593 1.00 223.46 267 CYS A O 1
ATOM 3074 N N . THR A 1 271 ? 20.254 129.739 -5.687 1.00 202.79 268 THR A N 1
ATOM 3075 C CA . THR A 1 271 ? 19.124 128.832 -5.492 1.00 194.71 268 THR A CA 1
ATOM 3076 C C . THR A 1 271 ? 18.343 129.189 -4.218 1.00 218.97 268 THR A C 1
ATOM 3077 O O . THR A 1 271 ? 18.792 128.927 -3.112 1.00 199.71 268 THR A O 1
ATOM 3088 N N . PHE A 1 272 ? 17.150 129.749 -4.352 1.00 237.70 269 PHE A N 1
ATOM 3089 C CA . PHE A 1 272 ? 16.386 130.100 -3.161 1.00 221.76 269 PHE A CA 1
ATOM 3090 C C . PHE A 1 272 ? 15.397 128.996 -2.827 1.00 231.93 269 PHE A C 1
ATOM 3091 O O . PHE A 1 272 ? 14.440 128.773 -3.561 1.00 288.70 269 PHE A O 1
ATOM 3108 N N . ASN A 1 273 ? 15.649 128.292 -1.729 1.00 204.55 270 ASN A N 1
ATOM 3109 C CA . ASN A 1 273 ? 14.817 127.167 -1.326 1.00 223.25 270 ASN A CA 1
ATOM 3110 C C . ASN A 1 273 ? 14.720 126.177 -2.474 1.00 262.46 270 ASN A C 1
ATOM 3111 O O . ASN A 1 273 ? 13.817 125.341 -2.502 1.00 313.75 270 ASN A O 1
ATOM 3122 N N . GLY A 1 274 ? 15.666 126.254 -3.407 1.00 227.66 271 GLY A N 1
ATOM 3123 C CA . GLY A 1 274 ? 15.754 125.271 -4.471 1.00 278.34 271 GLY A CA 1
ATOM 3124 C C . GLY A 1 274 ? 15.391 125.726 -5.876 1.00 277.24 271 GLY A C 1
ATOM 3125 O O . GLY A 1 274 ? 15.590 124.979 -6.831 1.00 322.13 271 GLY A O 1
ATOM 3129 N N . GLU A 1 275 ? 14.870 126.934 -6.029 1.00 205.16 272 GLU A N 1
ATOM 3130 C CA . GLU A 1 275 ? 14.515 127.412 -7.364 1.00 262.71 272 GLU A CA 1
ATOM 3131 C C . GLU A 1 275 ? 15.325 128.650 -7.726 1.00 264.39 272 GLU A C 1
ATOM 3132 O O . GLU A 1 275 ? 15.825 129.345 -6.851 1.00 197.24 272 GLU A O 1
ATOM 3144 N N . LYS A 1 276 ? 15.472 128.894 -9.027 1.00 256.41 273 LYS A N 1
ATOM 3145 C CA . LYS A 1 276 ? 16.446 129.872 -9.530 1.00 230.37 273 LYS A CA 1
ATOM 3146 C C . LYS A 1 276 ? 16.137 131.266 -9.005 1.00 242.24 273 LYS A C 1
ATOM 3147 O O . LYS A 1 276 ? 14.960 131.652 -8.899 1.00 314.84 273 LYS A O 1
ATOM 3166 N N . ASN A 1 277 ? 17.190 132.015 -8.666 1.00 219.11 274 ASN A N 1
ATOM 3167 C CA . ASN A 1 277 ? 17.013 133.357 -8.104 1.00 248.29 274 ASN A CA 1
ATOM 3168 C C . ASN A 1 277 ? 17.980 134.451 -8.616 1.00 236.67 274 ASN A C 1
ATOM 3169 O O . ASN A 1 277 ? 19.193 134.361 -8.406 1.00 231.59 274 ASN A O 1
ATOM 3180 N N . ILE A 1 278 ? 17.419 135.488 -9.257 1.00 216.36 275 ILE A N 1
ATOM 3181 C CA . ILE A 1 278 ? 18.185 136.621 -9.805 1.00 201.95 275 ILE A CA 1
ATOM 3182 C C . ILE A 1 278 ? 18.381 137.747 -8.775 1.00 234.34 275 ILE A C 1
ATOM 3183 O O . ILE A 1 278 ? 19.211 138.634 -8.974 1.00 250.96 275 ILE A O 1
ATOM 3199 N N . SER A 1 279 ? 17.615 137.704 -7.682 1.00 246.97 276 SER A N 1
ATOM 3200 C CA . SER A 1 279 ? 17.533 138.812 -6.707 1.00 216.58 276 SER A CA 1
ATOM 3201 C C . SER A 1 279 ? 18.840 139.102 -5.976 1.00 232.17 276 SER A C 1
ATOM 3202 O O . SER A 1 279 ? 19.331 140.238 -5.943 1.00 243.30 276 SER A O 1
ATOM 3210 N N . LEU A 1 280 ? 19.407 138.058 -5.395 1.00 222.20 277 LEU A N 1
ATOM 3211 C CA . LEU A 1 280 ? 20.568 138.205 -4.551 1.00 226.73 277 LEU A CA 1
ATOM 3212 C C . LEU A 1 280 ? 21.847 138.381 -5.411 1.00 245.12 277 LEU A C 1
ATOM 3213 O O . LEU A 1 280 ? 22.910 138.855 -4.947 1.00 170.97 277 LEU A O 1
ATOM 3229 N N . LEU A 1 281 ? 21.681 138.071 -6.694 1.00 244.25 278 LEU A N 1
ATOM 3230 C CA . LEU A 1 281 ? 22.768 137.886 -7.650 1.00 229.41 278 LEU A CA 1
ATOM 3231 C C . LEU A 1 281 ? 23.853 138.979 -7.685 1.00 241.07 278 LEU A C 1
ATOM 3232 O O . LEU A 1 281 ? 25.021 138.678 -7.944 1.00 253.01 278 LEU A O 1
ATOM 3248 N N . GLY A 1 282 ? 23.500 140.233 -7.426 1.00 227.88 279 GLY A N 1
ATOM 3249 C CA . GLY A 1 282 ? 24.390 141.324 -7.792 1.00 297.28 279 GLY A CA 1
ATOM 3250 C C . GLY A 1 282 ? 25.873 141.215 -7.412 1.00 308.25 279 GLY A C 1
ATOM 3251 O O . GLY A 1 282 ? 26.729 141.295 -8.295 1.00 369.06 279 GLY A O 1
ATOM 3255 N N . SER A 1 283 ? 26.200 141.029 -6.135 1.00 212.38 280 SER A N 1
ATOM 3256 C CA . SER A 1 283 ? 27.607 141.000 -5.710 1.00 191.44 280 SER A CA 1
ATOM 3257 C C . SER A 1 283 ? 27.783 140.385 -4.348 1.00 226.32 280 SER A C 1
ATOM 3258 O O . SER A 1 283 ? 26.810 140.224 -3.615 1.00 277.98 280 SER A O 1
ATOM 3266 N N . ILE A 1 284 ? 29.028 140.062 -4.001 1.00 178.50 281 ILE A N 1
ATOM 3267 C CA . ILE A 1 284 ? 29.306 139.364 -2.745 1.00 174.54 281 ILE A CA 1
ATOM 3268 C C . ILE A 1 284 ? 29.181 140.232 -1.477 1.00 179.51 281 ILE A C 1
ATOM 3269 O O . ILE A 1 284 ? 29.021 139.683 -0.388 1.00 215.57 281 ILE A O 1
ATOM 3285 N N . TYR A 1 285 ? 29.246 141.561 -1.571 1.00 157.72 282 TYR A N 1
ATOM 3286 C CA . TYR A 1 285 ? 29.116 142.365 -0.339 1.00 225.75 282 TYR A CA 1
ATOM 3287 C C . TYR A 1 285 ? 27.878 143.241 -0.319 1.00 253.51 282 TYR A C 1
ATOM 3288 O O . TYR A 1 285 ? 26.870 142.871 0.282 1.00 195.39 282 TYR A O 1
ATOM 3306 N N . GLY A 1 286 ? 27.933 144.368 -1.019 1.00 368.78 283 GLY A N 1
ATOM 3307 C CA . GLY A 1 286 ? 26.894 145.363 -0.891 1.00 384.37 283 GLY A CA 1
ATOM 3308 C C . GLY A 1 286 ? 25.536 144.725 -1.048 1.00 420.00 283 GLY A C 1
ATOM 3309 O O . GLY A 1 286 ? 24.598 145.043 -0.320 1.00 467.63 283 GLY A O 1
ATOM 3313 N N . ILE A 1 287 ? 25.450 143.787 -1.980 1.00 387.57 284 ILE A N 1
ATOM 3314 C CA . ILE A 1 287 ? 24.172 143.244 -2.411 1.00 338.62 284 ILE A CA 1
ATOM 3315 C C . ILE A 1 287 ? 23.618 142.152 -1.502 1.00 291.76 284 ILE A C 1
ATOM 3316 O O . ILE A 1 287 ? 22.412 141.904 -1.502 1.00 310.71 284 ILE A O 1
ATOM 3332 N N . THR A 1 288 ? 24.478 141.506 -0.721 1.00 189.97 285 THR A N 1
ATOM 3333 C CA . THR A 1 288 ? 24.015 140.421 0.166 1.00 188.47 285 THR A CA 1
ATOM 3334 C C . THR A 1 288 ? 23.699 140.882 1.616 1.00 194.83 285 THR A C 1
ATOM 3335 O O . THR A 1 288 ? 23.584 140.078 2.534 1.00 181.49 285 THR A O 1
ATOM 3346 N N . ASN A 1 289 ? 23.644 142.180 1.840 1.00 209.40 286 ASN A N 1
ATOM 3347 C CA . ASN A 1 289 ? 22.862 142.667 2.961 1.00 190.91 286 ASN A CA 1
ATOM 3348 C C . ASN A 1 289 ? 21.803 143.592 2.428 1.00 225.71 286 ASN A C 1
ATOM 3349 O O . ASN A 1 289 ? 20.616 143.296 2.546 1.00 264.72 286 ASN A O 1
ATOM 3360 N N . ARG A 1 290 ? 22.250 144.685 1.799 1.00 229.22 287 ARG A N 1
ATOM 3361 C CA . ARG A 1 290 ? 21.375 145.776 1.333 1.00 272.13 287 ARG A CA 1
ATOM 3362 C C . ARG A 1 290 ? 20.298 145.289 0.344 1.00 327.63 287 ARG A C 1
ATOM 3363 O O . ARG A 1 290 ? 19.184 145.820 0.351 1.00 373.02 287 ARG A O 1
ATOM 3384 N N . PHE A 1 291 ? 20.628 144.319 -0.521 1.00 325.95 288 PHE A N 1
ATOM 3385 C CA . PHE A 1 291 ? 19.645 143.776 -1.480 1.00 340.30 288 PHE A CA 1
ATOM 3386 C C . PHE A 1 291 ? 18.862 142.568 -0.961 1.00 307.84 288 PHE A C 1
ATOM 3387 O O . PHE A 1 291 ? 17.870 142.165 -1.561 1.00 381.22 288 PHE A O 1
ATOM 3404 N N . GLN A 1 292 ? 19.288 141.990 0.150 1.00 212.53 289 GLN A N 1
ATOM 3405 C CA . GLN A 1 292 ? 18.452 140.993 0.803 1.00 224.85 289 GLN A CA 1
ATOM 3406 C C . GLN A 1 292 ? 17.134 141.592 1.376 1.00 284.49 289 GLN A C 1
ATOM 3407 O O . GLN A 1 292 ? 16.084 140.937 1.439 1.00 218.82 289 GLN A O 1
ATOM 3421 N N . SER A 1 293 ? 17.173 142.847 1.795 1.00 345.11 290 SER A N 1
ATOM 3422 C CA . SER A 1 293 ? 15.950 143.479 2.285 1.00 331.73 290 SER A CA 1
ATOM 3423 C C . SER A 1 293 ? 15.029 143.951 1.146 1.00 325.30 290 SER A C 1
ATOM 3424 O O . SER A 1 293 ? 13.805 143.838 1.253 1.00 358.84 290 SER A O 1
ATOM 3432 N N . ILE A 1 294 ? 15.624 144.465 0.064 1.00 344.62 291 ILE A N 1
ATOM 3433 C CA . ILE A 1 294 ? 14.875 145.096 -1.044 1.00 402.98 291 ILE A CA 1
ATOM 3434 C C . ILE A 1 294 ? 13.767 144.247 -1.680 1.00 425.64 291 ILE A C 1
ATOM 3435 O O . ILE A 1 294 ? 12.590 144.548 -1.478 1.00 445.30 291 ILE A O 1
ATOM 3451 N N . ILE A 1 295 ? 14.109 143.213 -2.445 1.00 452.06 292 ILE A N 1
ATOM 3452 C CA . ILE A 1 295 ? 13.077 142.321 -2.965 1.00 423.11 292 ILE A CA 1
ATOM 3453 C C . ILE A 1 295 ? 13.165 141.052 -2.127 1.00 302.30 292 ILE A C 1
ATOM 3454 O O . ILE A 1 295 ? 12.488 140.895 -1.111 1.00 286.81 292 ILE A O 1
ATOM 3470 N N . MET A 1 296 ? 14.097 140.198 -2.481 1.00 293.00 293 MET A N 1
ATOM 3471 C CA . MET A 1 296 ? 14.418 139.058 -1.658 1.00 342.21 293 MET A CA 1
ATOM 3472 C C . MET A 1 296 ? 15.664 138.400 -2.213 1.00 389.10 293 MET A C 1
ATOM 3473 O O . MET A 1 296 ? 15.604 137.403 -2.920 1.00 405.71 293 MET A O 1
ATOM 3488 N N . SER B 2 69 ? 74.549 132.610 18.237 1.00 337.94 69 SER B N 1
ATOM 3489 C CA . SER B 2 69 ? 74.741 131.160 18.238 1.00 338.37 69 SER B CA 1
ATOM 3490 C C . SER B 2 69 ? 73.553 130.459 18.880 1.00 302.41 69 SER B C 1
ATOM 3491 O O . SER B 2 69 ? 73.679 129.377 19.459 1.00 274.98 69 SER B O 1
ATOM 3498 N N . VAL B 2 70 ? 72.389 131.082 18.734 1.00 272.15 70 VAL B N 1
ATOM 3499 C CA . VAL B 2 70 ? 71.163 130.575 19.328 1.00 287.65 70 VAL B CA 1
ATOM 3500 C C . VAL B 2 70 ? 70.381 129.664 18.364 1.00 298.75 70 VAL B C 1
ATOM 3501 O O . VAL B 2 70 ? 70.143 130.024 17.214 1.00 287.37 70 VAL B O 1
ATOM 3514 N N . GLN B 2 71 ? 69.989 128.483 18.850 1.00 303.59 71 GLN B N 1
ATOM 3515 C CA . GLN B 2 71 ? 69.185 127.529 18.069 1.00 261.78 71 GLN B CA 1
ATOM 3516 C C . GLN B 2 71 ? 67.684 127.754 18.249 1.00 276.41 71 GLN B C 1
ATOM 3517 O O . GLN B 2 71 ? 67.137 127.541 19.334 1.00 311.15 71 GLN B O 1
ATOM 3531 N N . LEU B 2 72 ? 67.014 128.157 17.175 1.00 261.89 72 LEU B N 1
ATOM 3532 C CA . LEU B 2 72 ? 65.626 128.583 17.278 1.00 278.50 72 LEU B CA 1
ATOM 3533 C C . LEU B 2 72 ? 64.597 127.502 17.195 1.00 303.13 7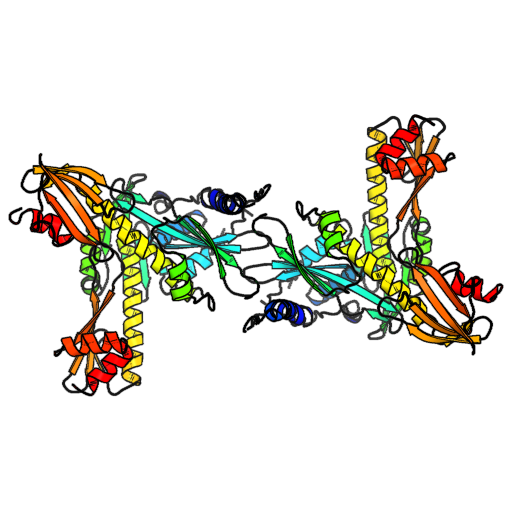2 LEU B C 1
ATOM 3534 O O . LEU B 2 72 ? 64.634 126.633 16.315 1.00 271.87 72 LEU B O 1
ATOM 3550 N N . ASP B 2 73 ? 63.623 127.625 18.086 1.00 323.60 73 ASP B N 1
ATOM 3551 C CA . ASP B 2 73 ? 62.425 126.846 17.966 1.00 319.09 73 ASP B CA 1
ATOM 3552 C C . ASP B 2 73 ? 61.473 127.759 17.229 1.00 293.21 73 ASP B C 1
ATOM 3553 O O . ASP B 2 73 ? 60.966 128.738 17.784 1.00 282.69 73 ASP B O 1
ATOM 3562 N N . ASP B 2 74 ? 61.252 127.424 15.966 1.00 272.35 74 ASP B N 1
ATOM 3563 C CA . ASP B 2 74 ? 60.317 128.135 15.112 1.00 267.50 74 ASP B CA 1
ATOM 3564 C C . ASP B 2 74 ? 59.137 127.181 14.977 1.00 289.41 74 ASP B C 1
ATOM 3565 O O . ASP B 2 74 ? 58.012 127.497 15.362 1.00 328.61 74 ASP B O 1
ATOM 3574 N N . LYS B 2 75 ? 59.426 126.001 14.446 1.00 148.22 75 LYS B N 1
ATOM 3575 C CA . LYS B 2 75 ? 58.564 124.818 14.612 1.00 250.81 75 LYS B CA 1
ATOM 3576 C C . LYS B 2 75 ? 57.485 124.628 13.549 1.00 206.36 75 LYS B C 1
ATOM 3577 O O . LYS B 2 75 ? 56.866 123.562 13.488 1.00 204.47 75 LYS B O 1
ATOM 3596 N N . LEU B 2 76 ? 57.283 125.640 12.708 1.00 207.24 76 LEU B N 1
ATOM 3597 C CA . LEU B 2 76 ? 56.527 125.495 11.452 1.00 201.72 76 LEU B CA 1
ATOM 3598 C C . LEU B 2 76 ? 57.593 125.404 10.385 1.00 190.96 76 LEU B C 1
ATOM 3599 O O . LEU B 2 76 ? 57.667 124.443 9.625 1.00 242.31 76 LEU B O 1
ATOM 3615 N N . LEU B 2 77 ? 58.415 126.439 10.337 1.00 187.50 77 LEU B N 1
ATOM 3616 C CA . LEU B 2 77 ? 59.521 126.496 9.409 1.00 188.96 77 LEU B CA 1
ATOM 3617 C C . LEU B 2 77 ? 60.390 125.250 9.523 1.00 194.04 77 LEU B C 1
ATOM 3618 O O . LEU B 2 77 ? 60.822 124.707 8.517 1.00 199.27 77 LEU B O 1
ATOM 3634 N N . LEU B 2 78 ? 60.632 124.779 10.742 1.00 190.28 78 LEU B N 1
ATOM 3635 C CA . LEU B 2 78 ? 61.383 123.533 10.920 1.00 202.95 78 LEU B CA 1
ATOM 3636 C C . LEU B 2 78 ? 60.608 122.306 10.388 1.00 227.48 78 LEU B C 1
ATOM 3637 O O . LEU B 2 78 ? 61.221 121.345 9.929 1.00 247.61 78 LEU B O 1
ATOM 3653 N N . LYS B 2 79 ? 59.275 122.329 10.460 1.00 226.51 79 LYS B N 1
ATOM 3654 C CA . LYS B 2 79 ? 58.459 121.285 9.827 1.00 219.47 79 LYS B CA 1
ATOM 3655 C C . LYS B 2 79 ? 58.401 121.425 8.304 1.00 201.25 79 LYS B C 1
ATOM 3656 O O . LYS B 2 79 ? 58.049 120.471 7.616 1.00 223.28 79 LYS B O 1
ATOM 3675 N N . LEU B 2 80 ? 58.682 122.618 7.781 1.00 204.63 80 LEU B N 1
ATOM 3676 C CA . LEU B 2 80 ? 58.748 122.831 6.327 1.00 210.28 80 LEU B CA 1
ATOM 3677 C C . LEU B 2 80 ? 60.092 122.444 5.684 1.00 202.38 80 LEU B C 1
ATOM 3678 O O . LEU B 2 80 ? 60.146 121.856 4.602 1.00 239.62 80 LEU B O 1
ATOM 3694 N N . LEU B 2 81 ? 61.182 122.789 6.341 1.00 171.99 81 LEU B N 1
ATOM 3695 C CA . LEU B 2 81 ? 62.480 122.489 5.794 1.00 169.43 81 LEU B CA 1
ATOM 3696 C C . LEU B 2 81 ? 62.669 120.982 5.750 1.00 224.26 81 LEU B C 1
ATOM 3697 O O . LEU B 2 81 ? 63.509 120.481 5.005 1.00 233.63 81 LEU B O 1
ATOM 3713 N N . ARG B 2 82 ? 61.895 120.270 6.567 1.00 213.66 82 ARG B N 1
ATOM 3714 C CA . ARG B 2 82 ? 61.853 118.804 6.538 1.00 214.34 82 ARG B CA 1
ATOM 3715 C C . ARG B 2 82 ? 60.906 118.213 5.478 1.00 225.33 82 ARG B C 1
ATOM 3716 O O . ARG B 2 82 ? 61.219 117.205 4.854 1.00 270.67 82 ARG B O 1
ATOM 3737 N N . ARG B 2 83 ? 59.737 118.825 5.314 1.00 264.12 83 ARG B N 1
ATOM 3738 C CA . ARG B 2 83 ? 58.661 118.289 4.478 1.00 326.19 83 ARG B CA 1
ATOM 3739 C C . ARG B 2 83 ? 59.140 118.009 3.045 1.00 328.66 83 ARG B C 1
ATOM 3740 O O . ARG B 2 83 ? 59.228 116.855 2.621 1.00 284.49 83 ARG B O 1
ATOM 3761 N N . ASN B 2 84 ? 59.480 119.062 2.309 1.00 379.18 84 ASN B N 1
ATOM 3762 C CA . ASN B 2 84 ? 59.764 118.914 0.884 1.00 413.83 84 ASN B CA 1
ATOM 3763 C C . ASN B 2 84 ? 61.075 118.154 0.635 1.00 445.28 84 ASN B C 1
ATOM 3764 O O . ASN B 2 84 ? 61.308 117.661 -0.468 1.00 444.24 84 ASN B O 1
ATOM 3775 N N . ASP B 2 85 ? 61.922 118.054 1.660 1.00 461.60 85 ASP B N 1
ATOM 3776 C CA . ASP B 2 85 ? 63.035 117.111 1.629 1.00 449.87 85 ASP B CA 1
ATOM 3777 C C . ASP B 2 85 ? 62.392 115.719 1.564 1.00 445.96 85 ASP B C 1
ATOM 3778 O O . ASP B 2 85 ? 62.849 114.837 0.837 1.00 446.08 85 ASP B O 1
ATOM 3787 N N . ASN B 2 86 ? 61.326 115.548 2.349 1.00 430.22 86 ASN B N 1
ATOM 3788 C CA . ASN B 2 86 ? 60.535 114.310 2.398 1.00 406.71 86 ASN B CA 1
ATOM 3789 C C . ASN B 2 86 ? 59.478 114.135 1.288 1.00 374.90 86 ASN B C 1
ATOM 3790 O O . ASN B 2 86 ? 59.135 113.002 0.952 1.00 403.46 86 ASN B O 1
ATOM 3801 N N . ALA B 2 87 ? 58.946 115.230 0.737 1.00 328.02 87 ALA B N 1
ATOM 3802 C CA . ALA B 2 87 ? 57.873 115.132 -0.273 1.00 341.55 87 ALA B CA 1
ATOM 3803 C C . ALA B 2 87 ? 58.405 114.843 -1.668 1.00 350.04 87 ALA B C 1
ATOM 3804 O O . ALA B 2 87 ? 57.687 114.305 -2.508 1.00 373.55 87 ALA B O 1
ATOM 3811 N N . VAL B 2 88 ? 59.650 115.227 -1.927 1.00 320.97 88 VAL B N 1
ATOM 3812 C CA . VAL B 2 88 ? 60.293 114.879 -3.189 1.00 359.80 88 VAL B CA 1
ATOM 3813 C C . VAL B 2 88 ? 60.856 113.455 -3.123 1.00 389.07 88 VAL B C 1
ATOM 3814 O O . VAL B 2 88 ? 61.107 112.827 -4.156 1.00 317.22 88 VAL B O 1
ATOM 3827 N N . SER B 2 89 ? 61.042 112.951 -1.903 1.00 444.23 89 SER B N 1
ATOM 3828 C CA . SER B 2 89 ? 61.520 111.586 -1.680 1.00 452.52 89 SER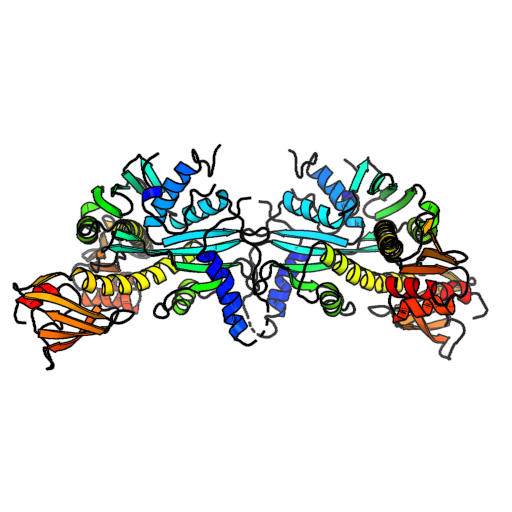 B CA 1
ATOM 3829 C C . SER B 2 89 ? 60.374 110.579 -1.682 1.00 463.39 89 SER B C 1
ATOM 3830 O O . SER B 2 89 ? 60.603 109.370 -1.740 1.00 465.74 89 SER B O 1
ATOM 3838 N N . ASP B 2 90 ? 59.144 111.080 -1.603 1.00 453.89 90 ASP B N 1
ATOM 3839 C CA . ASP B 2 90 ? 57.962 110.252 -1.810 1.00 429.06 90 ASP B CA 1
ATOM 3840 C C . ASP B 2 90 ? 58.036 109.683 -3.223 1.00 446.42 90 ASP B C 1
ATOM 3841 O O . ASP B 2 90 ? 57.428 108.661 -3.531 1.00 457.01 90 ASP B O 1
ATOM 3850 N N . SER B 2 91 ? 58.862 110.310 -4.053 1.00 437.63 91 SER B N 1
ATOM 3851 C CA . SER B 2 91 ? 59.108 109.843 -5.411 1.00 425.23 91 SER B CA 1
ATOM 3852 C C . SER B 2 91 ? 59.654 108.417 -5.437 1.00 441.55 91 SER B C 1
ATOM 3853 O O . SER B 2 91 ? 59.714 107.805 -6.496 1.00 455.06 91 SER B O 1
ATOM 3861 N N . SER B 2 92 ? 60.078 107.904 -4.284 1.00 428.39 92 SER B N 1
ATOM 3862 C CA . SER B 2 92 ? 60.414 106.489 -4.140 1.00 405.53 92 SER B CA 1
ATOM 3863 C C . SER B 2 92 ? 60.158 106.021 -2.715 1.00 393.06 92 SER B C 1
ATOM 3864 O O . SER B 2 92 ? 61.089 105.895 -1.920 1.00 378.13 92 SER B O 1
ATOM 3872 N N . ASN B 2 97 ? 66.410 108.616 2.884 1.00 395.64 97 ASN B N 1
ATOM 3873 C CA . ASN B 2 97 ? 66.967 109.211 4.091 1.00 405.40 97 ASN B CA 1
ATOM 3874 C C . ASN B 2 97 ? 67.336 110.704 3.963 1.00 420.45 97 ASN B C 1
ATOM 3875 O O . ASN B 2 97 ? 68.484 111.081 4.214 1.00 410.46 97 ASN B O 1
ATOM 3885 N N . PRO B 2 98 ? 66.379 111.553 3.535 1.00 413.52 98 PRO B N 1
ATOM 3886 C CA . PRO B 2 98 ? 66.553 113.017 3.576 1.00 379.23 98 PRO B CA 1
ATOM 3887 C C . PRO B 2 98 ? 65.966 113.769 4.799 1.00 406.92 98 PRO B C 1
ATOM 3888 O O . PRO B 2 98 ? 64.954 114.449 4.635 1.00 388.33 98 PRO B O 1
ATOM 3899 N N . LEU B 2 99 ? 66.585 113.680 5.977 1.00 415.65 99 LEU B N 1
ATOM 3900 C CA . LEU B 2 99 ? 66.149 114.480 7.134 1.00 389.21 99 LEU B CA 1
ATOM 3901 C C . LEU B 2 99 ? 67.320 115.354 7.597 1.00 403.72 99 LEU B C 1
ATOM 3902 O O . LEU B 2 99 ? 68.461 114.894 7.631 1.00 445.63 99 LEU B O 1
ATOM 3918 N N . PRO B 2 100 ? 67.043 116.619 7.955 1.00 378.28 100 PRO B N 1
ATOM 3919 C CA . PRO B 2 100 ? 68.110 117.583 8.257 1.00 363.81 100 PRO B CA 1
ATOM 3920 C C . PRO B 2 100 ? 69.004 117.274 9.480 1.00 381.27 100 PRO B C 1
ATOM 3921 O O . PRO B 2 100 ? 70.230 117.304 9.334 1.00 358.87 100 PRO B O 1
ATOM 3932 N N . ARG B 2 101 ? 68.428 116.990 10.647 1.00 380.49 101 ARG B N 1
ATOM 3933 C CA . ARG B 2 101 ? 69.227 116.776 11.866 1.00 334.65 101 ARG B CA 1
ATOM 3934 C C . ARG B 2 101 ? 70.007 118.011 12.349 1.00 309.98 101 ARG B C 1
ATOM 3935 O O . ARG B 2 101 ? 70.718 117.944 13.364 1.00 253.92 101 ARG B O 1
ATOM 3956 N N . VAL B 2 102 ? 69.907 119.110 11.598 1.00 346.64 102 VAL B N 1
ATOM 3957 C CA . VAL B 2 102 ? 70.540 120.378 11.949 1.00 290.90 102 VAL B CA 1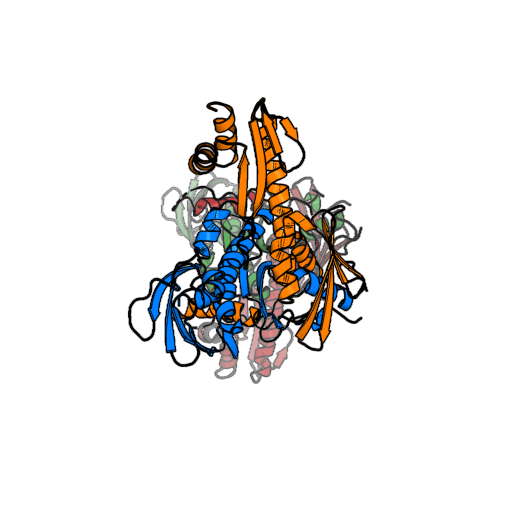
ATOM 3958 C C . VAL B 2 102 ? 69.562 121.549 11.949 1.00 272.24 102 VAL B C 1
ATOM 3959 O O . VAL B 2 102 ? 68.728 121.690 11.043 1.00 227.80 102 VAL B O 1
ATOM 3972 N N . LEU B 2 103 ? 69.716 122.435 12.926 1.00 249.27 103 LEU B N 1
ATOM 3973 C CA . LEU B 2 103 ? 68.779 123.534 13.081 1.00 213.61 103 LEU B CA 1
ATOM 3974 C C . LEU B 2 103 ? 69.520 124.792 12.669 1.00 177.18 103 LEU B C 1
ATOM 3975 O O . LEU B 2 103 ? 70.743 124.872 12.818 1.00 264.31 103 LEU B O 1
ATOM 3991 N N . PRO B 2 104 ? 68.789 125.782 12.145 1.00 203.00 104 PRO B N 1
ATOM 3992 C CA . PRO B 2 104 ? 69.470 127.009 11.717 1.00 238.14 104 PRO B CA 1
ATOM 3993 C C . PRO B 2 104 ? 69.979 127.877 12.877 1.00 269.26 104 PRO B C 1
ATOM 3994 O O . PRO B 2 104 ? 69.512 127.770 14.018 1.00 250.10 104 PRO B O 1
ATOM 4005 N N . SER B 2 105 ? 70.962 128.717 12.566 1.00 271.92 105 SER B N 1
ATOM 4006 C CA . SER B 2 105 ? 71.427 129.767 13.461 1.00 261.03 105 SER B CA 1
ATOM 4007 C C . SER B 2 105 ? 70.396 130.920 13.476 1.00 231.81 105 SER B C 1
ATOM 4008 O O . SER B 2 105 ? 69.522 130.992 12.604 1.00 245.40 105 SER B O 1
ATOM 4016 N N . LEU B 2 106 ? 70.466 131.778 14.493 1.00 206.21 106 LEU B N 1
ATOM 4017 C CA . LEU B 2 106 ? 69.704 133.027 14.528 1.00 207.08 106 LEU B CA 1
ATOM 4018 C C . LEU B 2 106 ? 70.689 134.130 14.753 1.00 232.10 106 LEU B C 1
ATOM 4019 O O . LEU B 2 106 ? 71.506 134.058 15.683 1.00 281.94 106 LEU B O 1
ATOM 4035 N N . ASN B 2 107 ? 70.637 135.157 13.922 1.00 182.29 107 ASN B N 1
ATOM 4036 C CA . ASN B 2 107 ? 71.433 136.325 14.236 1.00 282.16 107 ASN B CA 1
ATOM 4037 C C . ASN B 2 107 ? 70.614 137.573 13.996 1.00 218.60 107 ASN B C 1
ATOM 4038 O O . ASN B 2 107 ? 70.255 137.885 12.863 1.00 200.22 107 ASN B O 1
ATOM 4049 N N . ILE B 2 108 ? 70.347 138.305 15.067 1.00 243.83 108 ILE B N 1
ATOM 4050 C CA . ILE B 2 108 ? 69.412 139.397 14.973 1.00 221.67 108 ILE B CA 1
ATOM 4051 C C . ILE B 2 108 ? 69.876 140.333 13.887 1.00 216.29 108 ILE B C 1
ATOM 4052 O O . ILE B 2 108 ? 69.053 140.921 13.212 1.00 223.99 108 ILE B O 1
ATOM 4068 N N . GLU B 2 109 ? 71.188 140.457 13.704 1.00 206.55 109 GLU B N 1
ATOM 4069 C CA . GLU B 2 109 ? 71.712 141.375 12.699 1.00 225.97 109 GLU B CA 1
ATOM 4070 C C . GLU B 2 109 ? 70.989 141.203 11.373 1.00 228.14 109 GLU B C 1
ATOM 4071 O O . GLU B 2 109 ? 70.243 142.080 10.983 1.00 218.22 109 GLU B O 1
ATOM 4083 N N . GLN B 2 110 ? 71.194 140.084 10.684 1.00 256.67 110 GLN B N 1
ATOM 4084 C CA . GLN B 2 110 ? 70.565 139.908 9.387 1.00 182.41 110 GLN B CA 1
ATOM 4085 C C . GLN B 2 110 ? 69.062 140.009 9.514 1.00 184.78 110 GLN B C 1
ATOM 4086 O O . GLN B 2 110 ? 68.418 140.581 8.647 1.00 203.45 110 GLN B O 1
ATOM 4100 N N . ARG B 2 111 ? 68.488 139.450 10.576 1.00 183.15 111 ARG B N 1
ATOM 4101 C CA . ARG B 2 111 ? 67.026 139.414 10.695 1.00 206.15 111 ARG B CA 1
ATOM 4102 C C . ARG B 2 111 ? 66.428 140.797 10.616 1.00 219.67 111 ARG B C 1
ATOM 4103 O O . ARG B 2 111 ? 65.330 140.959 10.088 1.00 228.17 111 ARG B O 1
ATOM 4124 N N . LYS B 2 112 ? 67.182 141.785 11.097 1.00 173.48 112 LYS B N 1
ATOM 4125 C CA . LYS B 2 112 ? 66.754 143.171 11.151 1.00 185.64 112 LYS B CA 1
ATOM 4126 C C . LYS B 2 112 ? 66.905 143.766 9.749 1.00 213.87 112 LYS B C 1
ATOM 4127 O O . LYS B 2 112 ? 66.007 144.442 9.263 1.00 223.39 112 LYS B O 1
ATOM 4146 N N . LYS B 2 113 ? 68.027 143.474 9.091 1.00 207.93 113 LYS B N 1
ATOM 4147 C CA . LYS B 2 113 ? 68.335 144.001 7.764 1.00 216.51 113 LYS B CA 1
ATOM 4148 C C . LYS B 2 113 ? 67.269 143.508 6.778 1.00 197.63 113 LYS B C 1
ATOM 4149 O O . LYS B 2 113 ? 67.049 144.113 5.742 1.00 194.25 113 LYS B O 1
ATOM 4168 N N . TYR B 2 114 ? 66.603 142.408 7.112 1.00 199.90 114 TYR B N 1
ATOM 4169 C CA . TYR B 2 114 ? 65.550 141.870 6.261 1.00 197.69 114 TYR B CA 1
ATOM 4170 C C . TYR B 2 114 ? 64.248 142.611 6.512 1.00 180.98 114 TYR B C 1
ATOM 4171 O O . TYR B 2 114 ? 63.521 142.953 5.573 1.00 165.50 114 TYR B O 1
ATOM 4189 N N . LEU B 2 115 ? 63.970 142.865 7.790 1.00 207.64 115 LEU B N 1
ATOM 4190 C CA . LEU B 2 115 ? 62.774 143.593 8.194 1.00 222.12 115 LEU B CA 1
ATOM 4191 C C . LEU B 2 115 ? 62.908 145.030 7.731 1.00 219.46 115 LEU B C 1
ATOM 4192 O O . LEU B 2 115 ? 61.918 145.751 7.631 1.00 188.70 115 LEU B O 1
ATOM 4208 N N . ASP B 2 116 ? 64.139 145.433 7.429 1.00 195.01 116 ASP B N 1
ATOM 4209 C CA . ASP B 2 116 ? 64.388 146.776 6.951 1.00 191.97 116 ASP B CA 1
ATOM 4210 C C . ASP B 2 116 ? 63.971 146.852 5.495 1.00 185.23 116 ASP B C 1
ATOM 4211 O O . ASP B 2 116 ? 63.220 147.753 5.122 1.00 232.03 116 ASP B O 1
ATOM 4220 N N . ILE B 2 117 ? 64.431 145.907 4.670 1.00 161.91 117 ILE B N 1
ATOM 4221 C CA . ILE B 2 117 ? 64.226 146.028 3.224 1.00 240.54 117 ILE B CA 1
ATOM 4222 C C . ILE B 2 117 ? 62.789 145.684 2.863 1.00 230.10 117 ILE B C 1
ATOM 4223 O O . ILE B 2 117 ? 62.336 145.923 1.743 1.00 215.11 117 ILE B O 1
ATOM 4239 N N . THR B 2 118 ? 62.071 145.129 3.824 1.00 138.10 118 THR B N 1
ATOM 4240 C CA . THR B 2 118 ? 60.642 144.939 3.648 1.00 220.30 118 THR B CA 1
ATOM 4241 C C . THR B 2 118 ? 59.858 146.249 3.904 1.00 189.78 118 THR B C 1
ATOM 4242 O O . THR B 2 118 ? 58.886 146.554 3.203 1.00 238.10 118 THR B O 1
ATOM 4253 N N . LEU B 2 119 ? 60.283 147.039 4.881 1.00 144.12 119 LEU B N 1
ATOM 4254 C CA . LEU B 2 119 ? 59.655 148.337 5.117 1.00 175.19 119 LEU B CA 1
ATOM 4255 C C . LEU B 2 119 ? 60.196 149.393 4.167 1.00 217.64 119 LEU B C 1
ATOM 4256 O O . LEU B 2 119 ? 59.738 150.531 4.209 1.00 262.22 119 LEU B O 1
ATOM 4272 N N . ASN B 2 120 ? 61.149 149.029 3.309 1.00 227.77 120 ASN B N 1
ATOM 4273 C CA . ASN B 2 120 ? 62.019 150.028 2.684 1.00 246.32 120 ASN B CA 1
ATOM 4274 C C . ASN B 2 120 ? 61.171 151.151 2.156 1.00 192.64 120 ASN B C 1
ATOM 4275 O O . ASN B 2 120 ? 60.105 150.899 1.600 1.00 254.51 120 ASN B O 1
ATOM 4286 N N . ASP B 2 121 ? 61.641 152.383 2.332 1.00 192.16 121 ASP B N 1
ATOM 4287 C CA . ASP B 2 121 ? 60.848 153.563 1.989 1.00 243.86 121 ASP B CA 1
ATOM 4288 C C . ASP B 2 121 ? 59.998 154.076 3.170 1.00 214.55 121 ASP B C 1
ATOM 4289 O O . ASP B 2 121 ? 59.450 155.174 3.109 1.00 270.32 121 ASP B O 1
ATOM 4298 N N . VAL B 2 122 ? 59.899 153.310 4.254 1.00 200.48 122 VAL B N 1
ATOM 4299 C CA . VAL B 2 122 ? 59.125 153.759 5.417 1.00 201.19 122 VAL B CA 1
ATOM 4300 C C . VAL B 2 122 ? 59.565 153.153 6.756 1.00 213.27 122 VAL B C 1
ATOM 4301 O O . VAL B 2 122 ? 59.862 151.970 6.847 1.00 214.03 122 VAL B O 1
ATOM 4314 N N . THR B 2 123 ? 59.584 153.981 7.796 1.00 212.52 123 THR B N 1
ATOM 4315 C CA . THR B 2 123 ? 59.976 153.580 9.149 1.00 234.41 123 THR B CA 1
ATOM 4316 C C . THR B 2 123 ? 58.823 153.178 10.069 1.00 214.22 123 THR B C 1
ATOM 4317 O O . THR B 2 123 ? 57.753 153.757 10.045 1.00 217.03 123 THR B O 1
ATOM 4328 N N . VAL B 2 124 ? 59.061 152.168 10.891 1.00 213.69 124 VAL B N 1
ATOM 4329 C CA . VAL B 2 124 ? 58.144 151.826 11.963 1.00 197.49 124 VAL B CA 1
ATOM 4330 C C . VAL B 2 124 ? 58.862 152.155 13.248 1.00 232.45 124 VAL B C 1
ATOM 4331 O O . VAL B 2 124 ? 60.075 151.980 13.353 1.00 310.82 124 VAL B O 1
ATOM 4344 N N . THR B 2 125 ? 58.123 152.641 14.227 1.00 178.24 125 THR B N 1
ATOM 4345 C CA . THR B 2 125 ? 58.728 153.016 15.488 1.00 224.84 125 THR B CA 1
ATOM 4346 C C . THR B 2 125 ? 57.678 152.833 16.574 1.00 238.23 125 THR B C 1
ATOM 4347 O O . THR B 2 125 ? 56.518 152.575 16.256 1.00 264.06 125 THR B O 1
ATOM 4358 N N . CYS B 2 126 ? 58.077 152.889 17.843 1.00 225.48 126 CYS B N 1
ATOM 4359 C CA . CYS B 2 126 ? 57.101 152.802 18.931 1.00 198.12 126 CYS B CA 1
ATOM 4360 C C . CYS B 2 126 ? 57.366 153.782 20.062 1.00 233.71 126 CYS B C 1
ATOM 4361 O O . CYS B 2 126 ? 58.454 153.807 20.634 1.00 335.43 126 CYS B O 1
ATOM 4369 N N . GLU B 2 127 ? 56.367 154.606 20.364 1.00 222.17 127 GLU B N 1
ATOM 4370 C CA . GLU B 2 127 ? 56.266 155.217 21.687 1.00 269.58 127 GLU B CA 1
ATOM 4371 C C . GLU B 2 127 ? 55.015 154.640 22.313 1.00 288.11 127 GLU B C 1
ATOM 4372 O O . GLU B 2 127 ? 53.905 155.020 21.955 1.00 252.74 127 GLU B O 1
ATOM 4384 N N . LYS B 2 128 ? 55.206 153.763 23.291 1.00 334.18 128 LYS B N 1
ATOM 4385 C CA . LYS B 2 128 ? 54.124 152.952 23.826 1.00 336.99 128 LYS B CA 1
ATOM 4386 C C . LYS B 2 128 ? 52.983 153.901 24.176 1.00 302.32 128 LYS B C 1
ATOM 4387 O O . LYS B 2 128 ? 53.252 155.0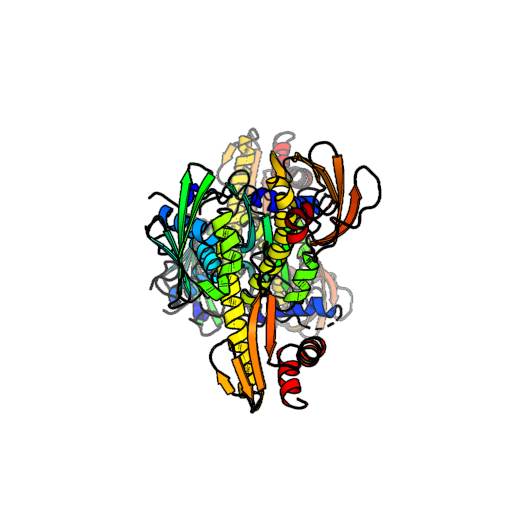71 24.507 1.00 223.83 128 LYS B O 1
ATOM 4406 N N . ASP B 2 129 ? 51.723 153.456 24.050 1.00 331.90 129 ASP B N 1
ATOM 4407 C CA . ASP B 2 129 ? 51.341 152.136 23.517 1.00 324.89 129 ASP B CA 1
ATOM 4408 C C . ASP B 2 129 ? 51.212 152.177 22.004 1.00 279.16 129 ASP B C 1
ATOM 4409 O O . ASP B 2 129 ? 51.101 151.133 21.342 1.00 238.27 129 ASP B O 1
ATOM 4418 N N . MET B 2 130 ? 51.181 153.396 21.471 1.00 271.46 130 MET B N 1
ATOM 4419 C CA . MET B 2 130 ? 51.018 153.602 20.041 1.00 265.53 130 MET B CA 1
ATOM 4420 C C . MET B 2 130 ? 52.296 153.273 19.305 1.00 251.62 130 MET B C 1
ATOM 4421 O O . MET B 2 130 ? 53.392 153.260 19.882 1.00 230.30 130 MET B O 1
ATOM 4435 N N . ILE B 2 131 ? 52.133 152.993 18.019 1.00 243.62 131 ILE B N 1
ATOM 4436 C CA . ILE B 2 131 ? 53.221 152.552 17.182 1.00 240.50 131 ILE B CA 1
ATOM 4437 C C . ILE B 2 131 ? 53.093 153.311 15.873 1.00 206.72 131 ILE B C 1
ATOM 4438 O O . ILE B 2 131 ? 52.080 153.219 15.192 1.00 164.07 131 ILE B O 1
ATOM 4454 N N . LEU B 2 132 ? 54.107 154.105 15.553 1.00 230.30 132 LEU B N 1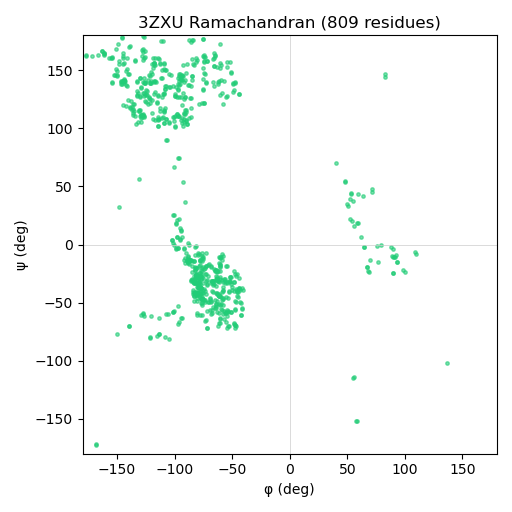
ATOM 4455 C CA . LEU B 2 132 ? 54.015 155.004 14.416 1.00 183.29 132 LEU B CA 1
ATOM 4456 C C . LEU B 2 132 ? 54.632 154.444 13.145 1.00 222.63 132 LEU B C 1
ATOM 4457 O O . LEU B 2 132 ? 55.728 153.867 13.147 1.00 218.38 132 LEU B O 1
ATOM 4473 N N . LEU B 2 133 ? 53.901 154.662 12.061 1.00 220.08 133 LEU B N 1
ATOM 4474 C CA . LEU B 2 133 ? 54.328 154.336 10.722 1.00 207.66 133 LEU B CA 1
ATOM 4475 C C . LEU B 2 133 ? 54.559 155.677 10.067 1.00 213.29 133 LEU B C 1
ATOM 4476 O O . LEU B 2 133 ? 53.709 156.541 10.156 1.00 226.59 133 LEU B O 1
ATOM 4492 N N . ARG B 2 134 ? 55.713 155.883 9.449 1.00 197.90 134 ARG B N 1
ATOM 4493 C CA . ARG B 2 134 ? 56.066 157.202 8.970 1.00 205.59 134 ARG B CA 1
ATOM 4494 C C . ARG B 2 134 ? 56.843 157.102 7.667 1.00 224.48 134 ARG B C 1
ATOM 4495 O O . ARG B 2 134 ? 57.920 156.544 7.642 1.00 309.55 134 ARG B O 1
ATOM 4516 N N . LYS B 2 135 ? 56.326 157.697 6.605 1.00 171.39 135 LYS B N 1
ATOM 4517 C CA . LYS B 2 135 ? 57.138 158.077 5.447 1.00 205.98 135 LYS B CA 1
ATOM 4518 C C . LYS B 2 135 ? 57.230 159.610 5.519 1.00 205.44 135 LYS B C 1
ATOM 4519 O O . LYS B 2 135 ? 56.309 160.252 6.019 1.00 201.78 135 LYS B O 1
ATOM 4538 N N . GLY B 2 136 ? 58.304 160.216 5.028 1.00 189.96 136 GLY B N 1
ATOM 4539 C CA . GLY B 2 136 ? 58.673 161.533 5.522 1.00 213.56 136 GLY B CA 1
ATOM 4540 C C . GLY B 2 136 ? 57.510 162.504 5.660 1.00 245.10 136 GLY B C 1
ATOM 4541 O O . GLY B 2 136 ? 56.695 162.671 4.749 1.00 284.23 136 GLY B O 1
ATOM 4545 N N . SER B 2 137 ? 57.435 163.111 6.846 1.00 255.55 137 SER B N 1
ATOM 4546 C CA . SER B 2 137 ? 56.426 164.116 7.217 1.00 248.81 137 SER B CA 1
ATOM 4547 C C . SER B 2 137 ? 54.968 163.633 7.134 1.00 191.61 137 SER B C 1
ATOM 4548 O O . SER B 2 137 ? 54.043 164.448 7.141 1.00 252.47 137 SER B O 1
ATOM 4556 N N . PHE B 2 138 ? 54.774 162.316 7.127 1.00 199.78 138 PHE B N 1
ATOM 4557 C CA . PHE B 2 138 ? 53.445 161.713 7.193 1.00 191.96 138 PHE B CA 1
ATOM 4558 C C . PHE B 2 138 ? 53.447 160.722 8.344 1.00 212.06 138 PHE B C 1
ATOM 4559 O O . PHE B 2 138 ? 54.346 159.896 8.448 1.00 252.71 138 PHE B O 1
ATOM 4576 N N . THR B 2 139 ? 52.444 160.804 9.208 1.00 205.09 139 THR B N 1
ATOM 4577 C CA . THR B 2 139 ? 52.406 159.971 10.398 1.00 183.93 139 THR B CA 1
ATOM 4578 C C . THR B 2 139 ? 51.071 159.237 10.542 1.00 176.27 139 THR B C 1
ATOM 4579 O O . THR B 2 139 ? 50.061 159.852 10.861 1.00 271.30 139 THR B O 1
ATOM 4590 N N . ALA B 2 140 ? 51.056 157.924 10.337 1.00 162.01 140 ALA B N 1
ATOM 4591 C CA . ALA B 2 140 ? 49.889 157.132 10.696 1.00 207.52 140 ALA B CA 1
ATOM 4592 C C . ALA B 2 140 ? 50.099 156.433 12.035 1.00 231.54 140 ALA B C 1
ATOM 4593 O O . ALA B 2 140 ? 50.703 155.357 12.102 1.00 206.29 140 ALA B O 1
ATOM 4600 N N . SER B 2 141 ? 49.500 157.018 13.074 1.00 221.91 141 SER B N 1
ATOM 4601 C CA . SER B 2 141 ? 49.615 156.559 14.451 1.00 207.68 141 SER B CA 1
ATOM 4602 C C . SER B 2 141 ? 48.542 155.557 14.820 1.00 212.89 141 SER B C 1
ATOM 4603 O O . SER B 2 141 ? 47.358 155.895 14.855 1.00 243.88 141 SER B O 1
ATOM 4611 N N . PHE B 2 142 ? 48.960 154.330 15.113 1.00 174.75 142 PHE B N 1
ATOM 4612 C CA . PHE B 2 142 ? 48.037 153.289 15.544 1.00 214.61 142 PHE B CA 1
ATOM 4613 C C . PHE B 2 142 ? 48.198 153.000 17.020 1.00 231.84 142 PHE B C 1
ATOM 4614 O O . PHE B 2 142 ? 49.160 152.368 17.443 1.00 243.61 142 PHE B O 1
ATOM 4631 N N . ARG B 2 143 ? 47.213 153.427 17.795 1.00 243.47 143 ARG B N 1
ATOM 4632 C CA . ARG B 2 143 ? 47.137 153.058 19.194 1.00 238.47 143 ARG B CA 1
ATOM 4633 C C . ARG B 2 143 ? 46.318 151.777 19.321 1.00 245.65 143 ARG B C 1
ATOM 4634 O O . ARG B 2 143 ? 45.197 151.698 18.816 1.00 233.04 143 ARG B O 1
ATOM 4655 N N . ILE B 2 144 ? 46.881 150.766 19.980 1.00 232.74 144 ILE B N 1
ATOM 4656 C CA . ILE B 2 144 ? 46.220 149.469 20.061 1.00 212.66 144 ILE B CA 1
ATOM 4657 C C . ILE B 2 144 ? 46.202 148.921 21.483 1.00 247.85 144 ILE B C 1
ATOM 4658 O O . ILE B 2 144 ? 47.180 149.053 22.236 1.00 249.27 144 ILE B O 1
ATOM 4674 N N . ALA B 2 145 ? 45.063 148.323 21.831 1.00 248.10 145 ALA B N 1
ATOM 4675 C CA . ALA B 2 145 ? 44.845 147.736 23.146 1.00 273.40 145 ALA B CA 1
ATOM 4676 C C . ALA B 2 145 ? 44.610 146.234 23.024 1.00 256.17 145 ALA B C 1
ATOM 4677 O O . ALA B 2 145 ? 43.766 145.782 22.235 1.00 192.25 145 ALA B O 1
ATOM 4684 N N . VAL B 2 146 ? 45.354 145.474 23.826 1.00 259.92 146 VAL B N 1
ATOM 4685 C CA . VAL B 2 146 ? 45.282 144.019 23.816 1.00 226.43 146 VAL B CA 1
ATOM 4686 C C . VAL B 2 146 ? 44.976 143.465 25.207 1.00 258.74 146 VAL B C 1
ATOM 4687 O O . VAL B 2 146 ? 45.702 143.736 26.169 1.00 281.77 146 VAL B O 1
ATOM 4700 N N . GLU B 2 147 ? 43.887 142.696 25.298 1.00 244.97 147 GLU B N 1
ATOM 4701 C CA . GLU B 2 147 ? 43.555 141.943 26.506 1.00 268.85 147 GLU B CA 1
ATOM 4702 C C . GLU B 2 147 ? 43.783 140.472 26.203 1.00 271.13 147 GLU B C 1
ATOM 4703 O O . GLU B 2 147 ? 43.071 139.871 25.389 1.00 256.84 147 GLU B O 1
ATOM 4715 N N . ASN B 2 148 ? 44.754 139.893 26.899 1.00 303.06 148 ASN B N 1
ATOM 4716 C CA . ASN B 2 148 ? 45.431 138.704 26.417 1.00 292.87 148 ASN B CA 1
ATOM 4717 C C . ASN B 2 148 ? 44.477 137.604 25.964 1.00 272.96 148 ASN B C 1
ATOM 4718 O O . ASN B 2 148 ? 43.453 137.355 26.619 1.00 241.99 148 ASN B O 1
ATOM 4729 N N . GLU B 2 149 ? 44.788 136.946 24.842 1.00 269.51 149 GLU B N 1
ATOM 4730 C CA . GLU B 2 149 ? 45.890 137.296 23.931 1.00 249.71 149 GLU B CA 1
ATOM 4731 C C . GLU B 2 149 ? 45.327 138.104 22.784 1.00 233.59 149 GLU B C 1
ATOM 4732 O O . GLU B 2 149 ? 46.010 138.351 21.801 1.00 212.27 149 GLU B O 1
ATOM 4744 N N . SER B 2 150 ? 44.046 138.442 22.885 1.00 263.50 150 SER B N 1
ATOM 4745 C CA . SER B 2 150 ? 43.294 138.969 21.760 1.00 253.05 150 SER B CA 1
ATOM 4746 C C . SER B 2 150 ? 43.219 140.501 21.750 1.00 207.19 150 SER B C 1
ATOM 4747 O O . SER B 2 150 ? 43.028 141.129 22.791 1.00 217.21 150 SER B O 1
ATOM 4755 N N . ILE B 2 151 ? 43.369 141.093 20.567 1.00 205.39 151 ILE B N 1
ATOM 4756 C CA . ILE B 2 151 ? 43.134 142.528 20.399 1.00 227.98 151 ILE B CA 1
ATOM 4757 C C . ILE B 2 151 ? 41.682 142.840 20.764 1.00 251.23 151 ILE B C 1
ATOM 4758 O O . ILE B 2 151 ? 40.807 141.976 20.668 1.00 298.78 151 ILE B O 1
ATOM 4774 N N . ARG B 2 152 ? 41.439 144.064 21.220 1.00 220.71 152 ARG B N 1
ATOM 4775 C CA . ARG B 2 152 ? 40.088 144.521 21.523 1.00 252.49 152 ARG B CA 1
ATOM 4776 C C . ARG B 2 152 ? 39.793 145.813 20.788 1.00 271.21 152 ARG B C 1
ATOM 4777 O O . ARG B 2 152 ? 38.873 145.879 19.967 1.00 274.21 152 ARG B O 1
ATOM 4798 N N . SER B 2 153 ? 40.579 146.838 21.101 1.00 245.29 153 SER B N 1
ATOM 4799 C CA . SER B 2 153 ? 40.311 148.185 20.628 1.00 237.53 153 SER B CA 1
ATOM 4800 C C . SER B 2 153 ? 41.447 148.745 19.779 1.00 251.00 153 SER B C 1
ATOM 4801 O O . SER B 2 153 ? 42.595 148.798 20.221 1.00 234.24 153 SER B O 1
ATOM 4809 N N . MET B 2 154 ? 41.115 149.169 18.562 1.00 244.86 154 MET B N 1
ATOM 4810 C CA . MET B 2 154 ? 42.060 149.867 17.701 1.00 200.28 154 MET B CA 1
ATOM 4811 C C . MET B 2 154 ? 41.531 151.237 17.340 1.00 216.84 154 MET B C 1
ATOM 4812 O O . MET B 2 154 ? 40.322 151.421 17.135 1.00 232.83 154 MET B O 1
ATOM 4826 N N . ALA B 2 155 ? 42.466 152.177 17.227 1.00 193.13 155 ALA B N 1
ATOM 4827 C CA . ALA B 2 155 ? 42.170 153.570 16.930 1.00 238.12 155 ALA B CA 1
ATOM 4828 C C . ALA B 2 155 ? 43.283 154.150 16.059 1.00 197.72 155 ALA B C 1
ATOM 4829 O O . ALA B 2 155 ? 44.383 153.599 16.006 1.00 245.33 155 ALA B O 1
ATOM 4836 N N . ILE B 2 156 ? 42.999 155.259 15.377 1.00 243.00 156 ILE B N 1
ATOM 4837 C CA . ILE B 2 156 ? 43.909 155.764 14.354 1.00 202.93 156 ILE B CA 1
ATOM 4838 C C . ILE B 2 156 ? 43.880 157.289 14.168 1.00 244.13 156 ILE B C 1
ATOM 4839 O O . ILE B 2 156 ? 42.840 157.938 14.360 1.00 281.89 156 ILE B O 1
ATOM 4855 N N . ASP B 2 157 ? 45.027 157.845 13.773 1.00 198.98 157 ASP B N 1
ATOM 4856 C CA . ASP B 2 157 ? 45.113 159.254 13.384 1.00 257.05 157 ASP B CA 1
ATOM 4857 C C . ASP B 2 157 ? 46.090 159.386 12.218 1.00 246.34 157 ASP B C 1
ATOM 4858 O O . ASP B 2 157 ? 47.099 158.690 12.184 1.00 205.38 157 ASP B O 1
ATOM 4867 N N . LEU B 2 158 ? 45.765 160.243 11.248 1.00 243.18 158 LEU B N 1
ATOM 4868 C CA . LEU B 2 158 ? 46.650 160.515 10.111 1.00 208.88 158 LEU B CA 1
ATOM 4869 C C . LEU B 2 158 ? 46.883 162.011 9.972 1.00 215.39 158 LEU B C 1
ATOM 4870 O O . LEU B 2 158 ? 46.354 162.786 10.764 1.00 295.92 158 LEU B O 1
ATOM 4886 N N . ASN B 2 159 ? 47.697 162.415 8.992 1.00 210.18 159 ASN B N 1
ATOM 4887 C CA . ASN B 2 159 ? 47.668 163.804 8.517 1.00 289.45 159 ASN B CA 1
ATOM 4888 C C . ASN B 2 159 ? 47.537 163.892 6.997 1.00 311.57 159 ASN B C 1
ATOM 4889 O O . ASN B 2 159 ? 48.106 163.092 6.240 1.00 179.14 159 ASN B O 1
ATOM 4900 N N . ALA B 2 160 ? 46.649 164.784 6.582 1.00 346.29 160 ALA B N 1
ATOM 4901 C CA . ALA B 2 160 ? 46.481 165.161 5.190 1.00 324.06 160 ALA B CA 1
ATOM 4902 C C . ALA B 2 160 ? 45.948 164.030 4.341 1.00 302.17 160 ALA B C 1
ATOM 4903 O O . ALA B 2 160 ? 45.413 164.265 3.260 1.00 333.38 160 ALA B O 1
ATOM 4910 N N . PHE B 2 161 ? 46.073 162.804 4.821 1.00 212.35 161 PHE B N 1
ATOM 4911 C CA . PHE B 2 161 ? 45.655 161.688 4.023 1.00 180.16 161 PHE B CA 1
ATOM 4912 C C . PHE B 2 161 ? 44.321 161.109 4.441 1.00 212.48 161 PHE B C 1
ATOM 4913 O O . PHE B 2 161 ? 43.873 160.117 3.873 1.00 230.10 161 PHE B O 1
ATOM 4930 N N . GLU B 2 162 ? 43.680 161.739 5.414 1.00 257.44 162 GLU B N 1
ATOM 4931 C CA . GLU B 2 162 ? 42.387 161.275 5.892 1.00 266.71 162 GLU B CA 1
ATOM 4932 C C . GLU B 2 162 ? 41.432 160.978 4.717 1.00 248.44 162 GLU B C 1
ATOM 4933 O O . GLU B 2 162 ? 40.839 159.897 4.637 1.00 266.09 162 GLU B O 1
ATOM 4945 N N . VAL B 2 163 ? 41.323 161.909 3.778 1.00 230.66 163 VAL B N 1
ATOM 4946 C CA . VAL B 2 163 ? 40.345 161.768 2.695 1.00 250.74 163 VAL B CA 1
ATOM 4947 C C . VAL B 2 163 ? 40.696 160.668 1.691 1.00 231.03 163 VAL B C 1
ATOM 4948 O O . VAL B 2 163 ? 39.840 159.823 1.365 1.00 203.91 163 VAL B O 1
ATOM 4961 N N . GLU B 2 164 ? 41.944 160.677 1.212 1.00 223.15 164 GLU B N 1
ATOM 4962 C CA . GLU B 2 164 ? 42.363 159.759 0.157 1.00 228.67 164 GLU B CA 1
ATOM 4963 C C . GLU B 2 164 ? 42.186 158.325 0.649 1.00 206.32 164 GLU B C 1
ATOM 4964 O O . GLU B 2 164 ? 41.662 157.470 -0.071 1.00 183.30 164 GLU B O 1
ATOM 4976 N N . LEU B 2 165 ? 42.606 158.094 1.892 1.00 194.62 165 LEU B N 1
ATOM 4977 C CA . LEU B 2 165 ? 42.556 156.779 2.527 1.00 170.89 165 LEU B CA 1
ATOM 4978 C C . LEU B 2 165 ? 41.242 156.457 3.226 1.00 184.28 165 LEU B C 1
ATOM 4979 O O . LEU B 2 165 ? 41.028 155.307 3.591 1.00 171.48 165 LEU B O 1
ATOM 4995 N N . GLN B 2 166 ? 40.379 157.455 3.437 1.00 202.27 166 GLN B N 1
ATOM 4996 C CA . GLN B 2 166 ? 39.211 157.294 4.317 1.00 227.29 166 GLN B CA 1
ATOM 4997 C C . GLN B 2 166 ? 38.459 155.969 4.189 1.00 202.71 166 GLN B C 1
ATOM 4998 O O . GLN B 2 166 ? 38.320 155.255 5.176 1.00 211.94 166 GLN B O 1
ATOM 5012 N N . PRO B 2 167 ? 38.003 155.621 2.973 1.00 187.52 167 PRO B N 1
ATOM 5013 C CA . PRO B 2 167 ? 37.133 154.447 2.779 1.00 191.48 167 PRO B CA 1
ATOM 5014 C C . PRO B 2 167 ? 37.666 153.108 3.345 1.00 208.15 167 PRO B C 1
ATOM 5015 O O . PRO B 2 167 ? 36.919 152.358 3.980 1.00 211.11 167 PRO B O 1
ATOM 5026 N N . ILE B 2 168 ? 38.935 152.803 3.090 1.00 209.01 168 ILE B N 1
ATOM 5027 C CA . ILE B 2 168 ? 39.528 151.564 3.585 1.00 182.99 168 ILE B CA 1
ATOM 5028 C C . ILE B 2 168 ? 39.665 151.547 5.108 1.00 201.64 168 ILE B C 1
ATOM 5029 O O . ILE B 2 168 ? 39.576 150.478 5.712 1.00 207.17 168 ILE B O 1
ATOM 5045 N N . ILE B 2 169 ? 39.879 152.706 5.736 1.00 178.40 169 ILE B N 1
ATOM 5046 C CA . ILE B 2 169 ? 40.030 152.709 7.192 1.00 195.03 169 ILE B CA 1
ATOM 5047 C C . ILE B 2 169 ? 38.672 152.853 7.863 1.00 213.97 169 ILE B C 1
ATOM 5048 O O . ILE B 2 169 ? 38.516 152.575 9.056 1.00 195.18 169 ILE B O 1
ATOM 5064 N N . GLN B 2 170 ? 37.665 153.257 7.103 1.00 257.92 170 GLN B N 1
ATOM 5065 C CA . GLN B 2 170 ? 36.337 153.179 7.653 1.00 266.32 170 GLN B CA 1
ATOM 5066 C C . GLN B 2 170 ? 36.248 151.730 8.078 1.00 232.45 170 GLN B C 1
ATOM 5067 O O . GLN B 2 170 ? 36.073 151.429 9.254 1.00 198.61 170 GLN B O 1
ATOM 5081 N N . TYR B 2 171 ? 36.466 150.837 7.119 1.00 237.27 171 TYR B N 1
ATOM 5082 C CA . TYR B 2 171 ? 36.452 149.410 7.390 1.00 217.24 171 TYR B CA 1
ATOM 5083 C C . TYR B 2 171 ? 37.452 149.027 8.494 1.00 168.37 171 TYR B C 1
ATOM 5084 O O . TYR B 2 171 ? 37.065 148.484 9.524 1.00 177.90 171 TYR B O 1
ATOM 5102 N N . ALA B 2 172 ? 38.732 149.315 8.297 1.00 160.38 172 ALA B N 1
ATOM 5103 C CA . ALA B 2 172 ? 39.746 148.832 9.235 1.00 211.14 172 ALA B CA 1
ATOM 5104 C C . ALA B 2 172 ? 39.344 149.125 10.686 1.00 206.23 172 ALA B C 1
ATOM 5105 O O . ALA B 2 172 ? 39.028 148.211 11.445 1.00 177.55 172 ALA B O 1
ATOM 5112 N N . GLU B 2 173 ? 39.324 150.402 11.053 1.00 212.25 173 GLU B N 1
ATOM 5113 C CA . GLU B 2 173 ? 39.061 150.817 12.430 1.00 209.28 173 GLU B CA 1
ATOM 5114 C C . GLU B 2 173 ? 37.680 150.360 12.913 1.00 217.04 173 GLU B C 1
ATOM 5115 O O . GLU B 2 173 ? 37.435 150.318 14.130 1.00 224.63 173 GLU B O 1
ATOM 5127 N N . ASP B 2 174 ? 36.790 150.041 11.959 1.00 192.35 174 ASP B N 1
ATOM 5128 C CA . ASP B 2 174 ? 35.404 149.605 12.241 1.00 203.52 174 ASP B CA 1
ATOM 5129 C C . ASP B 2 174 ? 35.250 148.107 12.591 1.00 196.18 174 ASP B C 1
ATOM 5130 O O . ASP B 2 174 ? 34.308 147.727 13.312 1.00 185.87 174 ASP B O 1
ATOM 5139 N N . THR B 2 175 ? 36.144 147.269 12.047 1.00 197.39 175 THR B N 1
ATOM 5140 C CA . THR B 2 175 ? 36.285 145.862 12.448 1.00 208.40 175 THR B CA 1
ATOM 5141 C C . THR B 2 175 ? 37.277 145.706 13.604 1.00 235.51 175 THR B C 1
ATOM 5142 O O . THR B 2 175 ? 37.350 144.648 14.250 1.00 215.18 175 THR B O 1
ATOM 5153 N N . GLN B 2 176 ? 38.043 146.768 13.845 1.00 248.16 176 GLN B N 1
ATOM 5154 C CA . GLN B 2 176 ? 39.239 146.701 14.667 1.00 227.93 176 GLN B CA 1
ATOM 5155 C C . GLN B 2 176 ? 40.164 145.684 14.012 1.00 192.26 176 GLN B C 1
ATOM 5156 O O . GLN B 2 176 ? 40.762 144.839 14.691 1.00 198.80 176 GLN B O 1
ATOM 5170 N N . ASN B 2 177 ? 40.256 145.779 12.681 1.00 230.36 177 ASN B N 1
ATOM 5171 C CA . ASN B 2 177 ? 41.146 144.942 11.882 1.00 233.12 177 ASN B CA 1
ATOM 5172 C C . ASN B 2 177 ? 42.430 145.688 11.582 1.00 191.16 177 ASN B C 1
ATOM 5173 O O . ASN B 2 177 ? 42.444 146.653 10.809 1.00 191.74 177 ASN B O 1
ATOM 5184 N N . VAL B 2 178 ? 43.515 145.200 12.173 1.00 177.66 178 VAL B N 1
ATOM 5185 C CA . VAL B 2 178 ? 44.768 145.936 12.207 1.00 200.68 178 VAL B CA 1
ATOM 5186 C C . VAL B 2 178 ? 45.561 145.810 10.916 1.00 190.51 178 VAL B C 1
ATOM 5187 O O . VAL B 2 178 ? 45.838 146.811 10.278 1.00 214.28 178 VAL B O 1
ATOM 5200 N N . ASN B 2 179 ? 45.946 144.597 10.531 1.00 189.26 179 ASN B N 1
ATOM 5201 C CA . ASN B 2 179 ? 46.811 144.470 9.359 1.00 215.10 179 ASN B CA 1
ATOM 5202 C C . ASN B 2 179 ? 46.135 145.083 8.131 1.00 220.88 179 ASN B C 1
ATOM 5203 O O . ASN B 2 179 ? 46.809 145.609 7.260 1.00 208.48 179 ASN B O 1
ATOM 5214 N N . VAL B 2 180 ? 44.808 145.057 8.060 1.00 191.35 180 VAL B N 1
ATOM 5215 C CA . VAL B 2 180 ? 44.155 145.672 6.905 1.00 130.39 180 VAL B CA 1
ATOM 5216 C C . VAL B 2 180 ? 44.494 147.155 6.922 1.00 173.35 180 VAL B C 1
ATOM 5217 O O . VAL B 2 180 ? 44.849 147.714 5.883 1.00 188.63 180 VAL B O 1
ATOM 5230 N N . ALA B 2 181 ? 44.428 147.779 8.101 1.00 206.18 181 ALA B N 1
ATOM 5231 C CA . ALA B 2 181 ? 44.872 149.167 8.248 1.00 216.55 181 ALA B CA 1
ATOM 5232 C C . ALA B 2 181 ? 46.300 149.337 7.727 1.00 200.97 181 ALA B C 1
ATOM 5233 O O . ALA B 2 181 ? 46.493 149.968 6.703 1.00 234.44 181 ALA B O 1
ATOM 5240 N N . MET B 2 182 ? 47.293 148.781 8.419 1.00 160.33 182 MET B N 1
ATOM 5241 C CA . MET B 2 182 ? 48.678 148.907 7.987 1.00 195.06 182 MET B CA 1
ATOM 5242 C C . MET B 2 182 ? 48.894 148.617 6.501 1.00 202.68 182 MET B C 1
ATOM 5243 O O . MET B 2 182 ? 49.112 149.539 5.744 1.00 222.17 182 MET B O 1
ATOM 5257 N N . MET B 2 183 ? 48.795 147.365 6.071 1.00 174.34 183 MET B N 1
ATOM 5258 C CA . MET B 2 183 ? 49.067 147.018 4.672 1.00 188.60 183 MET B CA 1
ATOM 5259 C C . MET B 2 183 ? 48.419 147.941 3.643 1.00 183.70 183 MET B C 1
ATOM 5260 O O . MET B 2 183 ? 48.933 148.029 2.523 1.00 171.01 183 MET B O 1
ATOM 5274 N N . ALA B 2 184 ? 47.310 148.598 4.001 1.00 181.38 184 ALA B N 1
ATOM 5275 C CA . ALA B 2 184 ? 46.658 149.587 3.122 1.00 202.63 184 ALA B CA 1
ATOM 5276 C C . ALA B 2 184 ? 47.325 150.974 3.134 1.00 196.99 184 ALA B C 1
ATOM 5277 O O . ALA B 2 184 ? 47.336 151.673 2.116 1.00 199.42 184 ALA B O 1
ATOM 5284 N N . VAL B 2 185 ? 47.852 151.380 4.286 1.00 150.54 185 VAL B N 1
ATOM 5285 C CA . VAL B 2 185 ? 48.568 152.643 4.385 1.00 184.56 185 VAL B CA 1
ATOM 5286 C C . VAL B 2 185 ? 49.919 152.446 3.694 1.00 191.91 185 VAL B C 1
ATOM 5287 O O . VAL B 2 185 ? 50.483 153.395 3.169 1.00 216.92 185 VAL B O 1
ATOM 5300 N N . VAL B 2 186 ? 50.412 151.210 3.630 1.00 163.95 186 VAL B N 1
ATOM 5301 C CA . VAL B 2 186 ? 51.710 150.968 3.030 1.00 178.27 186 VAL B CA 1
ATOM 5302 C C . VAL B 2 186 ? 51.520 151.027 1.528 1.00 186.91 186 VAL B C 1
ATOM 5303 O O . VAL B 2 186 ? 52.265 151.704 0.817 1.00 244.45 186 VAL B O 1
ATOM 5316 N N . GLN B 2 187 ? 50.484 150.353 1.053 1.00 151.34 187 GLN B N 1
ATOM 5317 C CA . GLN B 2 187 ? 50.252 150.257 -0.375 1.00 180.30 187 GLN B CA 1
ATOM 5318 C C . GLN B 2 187 ? 49.637 151.532 -0.923 1.00 188.07 187 GLN B C 1
ATOM 5319 O O . GLN B 2 187 ? 49.613 151.716 -2.127 1.00 211.48 187 GLN B O 1
ATOM 5333 N N . PHE B 2 188 ? 49.156 152.421 -0.056 1.00 162.63 188 PHE B N 1
ATOM 5334 C CA . PHE B 2 188 ? 48.708 153.726 -0.532 1.00 183.97 188 PHE B CA 1
ATOM 5335 C C . PHE B 2 188 ? 49.910 154.613 -0.796 1.00 208.12 188 PHE B C 1
ATOM 5336 O O . PHE B 2 188 ? 49.951 155.325 -1.792 1.00 254.10 188 PHE B O 1
ATOM 5353 N N . LEU B 2 189 ? 50.887 154.578 0.101 1.00 159.55 189 LEU B N 1
ATOM 5354 C CA . LEU B 2 189 ? 52.080 155.382 -0.086 1.00 181.78 189 LEU B CA 1
ATOM 5355 C C . LEU B 2 189 ? 52.789 154.916 -1.345 1.00 198.53 189 LEU B C 1
ATOM 5356 O O . LEU B 2 189 ? 53.446 155.710 -2.011 1.00 232.16 189 LEU B O 1
ATOM 5372 N N . ARG B 2 190 ? 52.652 153.627 -1.662 1.00 168.79 190 ARG B N 1
ATOM 5373 C CA . ARG B 2 190 ? 53.324 153.038 -2.819 1.00 210.49 190 ARG B CA 1
ATOM 5374 C C . ARG B 2 190 ? 52.606 153.368 -4.130 1.00 203.99 190 ARG B C 1
ATOM 5375 O O . ARG B 2 190 ? 53.246 153.497 -5.178 1.00 241.86 190 ARG B O 1
ATOM 5396 N N . ILE B 2 191 ? 51.282 153.501 -4.074 1.00 139.30 191 ILE B N 1
ATOM 5397 C CA . ILE B 2 191 ? 50.512 153.866 -5.260 1.00 161.33 191 ILE B CA 1
ATOM 5398 C C . ILE B 2 191 ? 50.648 155.372 -5.457 1.00 180.61 191 ILE B C 1
ATOM 5399 O O . ILE B 2 191 ? 50.394 155.875 -6.548 1.00 196.46 191 ILE B O 1
ATOM 5415 N N . LYS B 2 192 ? 51.055 156.084 -4.403 1.00 150.24 192 LYS B N 1
ATOM 5416 C CA . LYS B 2 192 ? 51.224 157.534 -4.471 1.00 205.62 192 LYS B CA 1
ATOM 5417 C C . LYS B 2 192 ? 52.589 157.852 -5.051 1.00 231.89 192 LYS B C 1
ATOM 5418 O O . LYS B 2 192 ? 52.755 158.847 -5.750 1.00 294.30 192 LYS B O 1
ATOM 5437 N N . GLU B 2 193 ? 53.568 156.997 -4.767 1.00 174.46 193 GLU B N 1
ATOM 5438 C CA . GLU B 2 193 ? 54.908 157.206 -5.301 1.00 220.92 193 GLU B CA 1
ATOM 5439 C C . GLU B 2 193 ? 54.909 156.751 -6.741 1.00 207.98 193 GLU B C 1
ATOM 5440 O O . GLU B 2 193 ? 55.664 157.263 -7.563 1.00 273.77 193 GLU B O 1
ATOM 5452 N N . LEU B 2 194 ? 54.051 155.791 -7.048 1.00 164.15 194 LEU B N 1
ATOM 5453 C CA . LEU B 2 194 ? 53.987 155.271 -8.398 1.00 194.46 194 LEU B CA 1
ATOM 5454 C C . LEU B 2 194 ? 53.409 156.356 -9.317 1.00 203.65 194 LEU B C 1
ATOM 5455 O O . LEU B 2 194 ? 53.963 156.637 -10.374 1.00 222.57 194 LEU B O 1
ATOM 5471 N N . HIS B 2 195 ? 52.328 156.997 -8.883 1.00 173.15 195 HIS B N 1
ATOM 5472 C CA . HIS B 2 195 ? 51.668 158.031 -9.673 1.00 211.37 195 HIS B CA 1
ATOM 5473 C C . HIS B 2 195 ? 52.555 159.245 -9.831 1.00 222.49 195 HIS B C 1
ATOM 5474 O O . HIS B 2 195 ? 52.508 159.908 -10.857 1.00 231.77 195 HIS B O 1
ATOM 5489 N N . GLU B 2 196 ? 53.338 159.553 -8.802 1.00 190.52 196 GLU B N 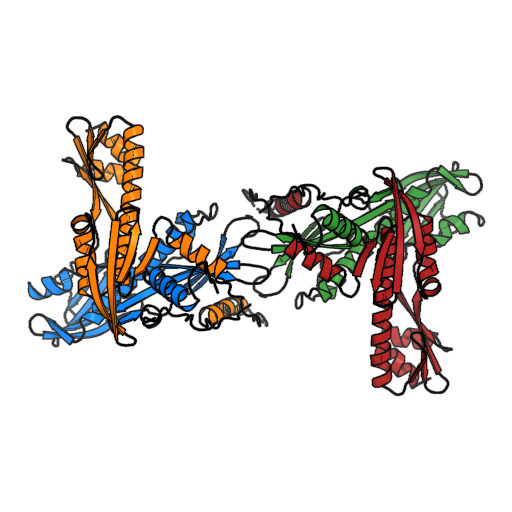1
ATOM 5490 C CA . GLU B 2 196 ? 54.129 160.774 -8.802 1.00 230.23 196 GLU B CA 1
ATOM 5491 C C . GLU B 2 196 ? 55.299 160.638 -9.762 1.00 241.82 196 GLU B C 1
ATOM 5492 O O . GLU B 2 196 ? 55.760 161.622 -10.339 1.00 276.97 196 GLU B O 1
ATOM 5504 N N . GLN B 2 197 ? 55.792 159.414 -9.911 1.00 224.71 197 GLN B N 1
ATOM 5505 C CA . GLN B 2 197 ? 56.901 159.158 -10.813 1.00 249.68 197 GLN B CA 1
ATOM 5506 C C . GLN B 2 197 ? 56.365 158.782 -12.189 1.00 235.99 197 GLN B C 1
ATOM 5507 O O . GLN B 2 197 ? 57.111 158.751 -13.159 1.00 323.32 197 GLN B O 1
ATOM 5521 N N . MET B 2 198 ? 55.066 158.496 -12.253 1.00 173.16 198 MET B N 1
ATOM 5522 C CA . MET B 2 198 ? 54.353 158.214 -13.504 1.00 215.17 198 MET B CA 1
ATOM 5523 C C . MET B 2 198 ? 54.006 159.535 -14.181 1.00 203.10 198 MET B C 1
ATOM 5524 O O . MET B 2 198 ? 53.943 159.643 -15.411 1.00 175.18 198 MET B O 1
ATOM 5538 N N . ILE B 2 199 ? 53.755 160.541 -13.351 1.00 205.52 199 ILE B N 1
ATOM 5539 C CA . ILE B 2 199 ? 53.328 161.844 -13.824 1.00 209.06 199 ILE B CA 1
ATOM 5540 C C . ILE B 2 199 ? 54.561 162.634 -14.214 1.00 231.36 199 ILE B C 1
ATOM 5541 O O . ILE B 2 199 ? 54.521 163.452 -15.121 1.00 260.29 199 ILE B O 1
ATOM 5557 N N . SER B 2 200 ? 55.660 162.391 -13.511 1.00 222.41 200 SER B N 1
ATOM 5558 C CA . SER B 2 200 ? 56.934 162.967 -13.899 1.00 248.26 200 SER B CA 1
ATOM 5559 C C . SER B 2 200 ? 57.288 162.453 -15.294 1.00 235.04 200 SER B C 1
ATOM 5560 O O . SER B 2 200 ? 57.567 163.233 -16.208 1.00 254.94 200 SER B O 1
ATOM 5568 N N . LYS B 2 201 ? 57.230 161.133 -15.452 1.00 195.27 201 LYS B N 1
ATOM 5569 C CA .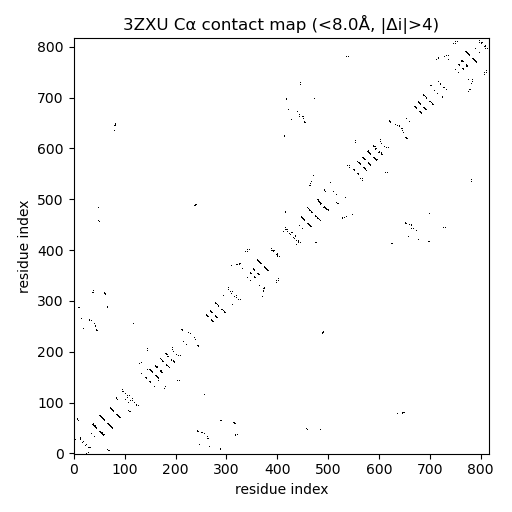 LYS B 2 201 ? 57.613 160.475 -16.702 1.00 236.16 201 LYS B CA 1
ATOM 5570 C C . LYS B 2 201 ? 56.745 160.956 -17.875 1.00 232.90 201 LYS B C 1
ATOM 5571 O O . LYS B 2 201 ? 57.207 160.958 -19.019 1.00 262.02 201 LYS B O 1
ATOM 5590 N N . ILE B 2 202 ? 55.498 161.350 -17.597 1.00 203.89 202 ILE B N 1
ATOM 5591 C CA . ILE B 2 202 ? 54.609 161.893 -18.632 1.00 219.95 202 ILE B CA 1
ATOM 5592 C C . ILE B 2 202 ? 54.887 163.367 -18.998 1.00 236.10 202 ILE B C 1
ATOM 5593 O O . ILE B 2 202 ? 54.771 163.747 -20.170 1.00 265.60 202 ILE B O 1
ATOM 5609 N N . VAL B 2 203 ? 55.261 164.188 -18.012 1.00 202.52 203 VAL B N 1
ATOM 5610 C CA . VAL B 2 203 ? 55.328 165.641 -18.195 1.00 231.22 203 VAL B CA 1
ATOM 5611 C C . VAL B 2 203 ? 56.587 166.024 -18.958 1.00 289.37 203 VAL B C 1
ATOM 5612 O O . VAL B 2 203 ? 56.575 166.947 -19.781 1.00 315.14 203 VAL B O 1
ATOM 5625 N N . GLU B 2 204 ? 57.675 165.316 -18.669 1.00 282.95 204 GLU B N 1
ATOM 5626 C CA . GLU B 2 204 ? 58.949 165.553 -19.339 1.00 284.37 204 GLU B CA 1
ATOM 5627 C C . GLU B 2 204 ? 59.000 164.811 -20.670 1.00 276.84 204 GLU B C 1
ATOM 5628 O O . GLU B 2 204 ? 59.869 165.068 -21.505 1.00 316.13 204 GLU B O 1
ATOM 5640 N N . ALA B 2 205 ? 58.066 163.887 -20.857 1.00 208.63 205 ALA B N 1
ATOM 5641 C CA . ALA B 2 205 ? 57.982 163.117 -22.088 1.00 244.09 205 ALA B CA 1
ATOM 5642 C C . ALA B 2 205 ? 56.988 163.700 -23.100 1.00 251.46 205 ALA B C 1
ATOM 5643 O O . ALA B 2 205 ? 56.740 163.087 -24.135 1.00 273.26 205 ALA B O 1
ATOM 5650 N N . SER B 2 206 ? 56.397 164.855 -22.798 1.00 249.33 206 SER B N 1
ATOM 5651 C CA . SER B 2 206 ? 55.455 165.499 -23.722 1.00 259.62 206 SER B CA 1
ATOM 5652 C C . SER B 2 206 ? 55.125 166.921 -23.296 1.00 270.85 206 SER B C 1
ATOM 5653 O O . SER B 2 206 ? 55.735 167.461 -22.370 1.00 286.39 206 SER B O 1
ATOM 5661 N N . LYS B 2 207 ? 54.159 167.536 -23.970 1.00 255.52 207 LYS B N 1
ATOM 5662 C CA . LYS B 2 207 ? 53.727 168.850 -23.550 1.00 280.75 207 LYS B CA 1
ATOM 5663 C C . LYS B 2 207 ? 52.605 168.612 -22.565 1.00 248.09 207 LYS B C 1
ATOM 5664 O O . LYS B 2 207 ? 51.507 168.233 -22.941 1.00 255.74 207 LYS B O 1
ATOM 5683 N N . PHE B 2 208 ? 52.907 168.840 -21.294 1.00 252.88 208 PHE B N 1
ATOM 5684 C CA . PHE B 2 208 ? 51.955 168.703 -20.201 1.00 260.41 208 PHE B CA 1
ATOM 5685 C C . PHE B 2 208 ? 52.568 169.500 -19.060 1.00 277.13 208 PHE B C 1
ATOM 5686 O O . PHE B 2 208 ? 53.755 169.824 -19.093 1.00 301.10 208 PHE B O 1
ATOM 5703 N N . ILE B 2 209 ? 51.760 169.818 -18.060 1.00 251.45 209 ILE B N 1
ATOM 5704 C CA . ILE B 2 209 ? 52.215 170.554 -16.887 1.00 259.52 209 ILE B CA 1
ATOM 5705 C C . ILE B 2 209 ? 51.544 169.905 -15.687 1.00 255.17 209 ILE B C 1
ATOM 5706 O O . ILE B 2 209 ? 50.725 169.011 -15.854 1.00 281.04 209 ILE B O 1
ATOM 5722 N N . ARG B 2 210 ? 51.940 170.285 -14.479 1.00 230.55 210 ARG B N 1
ATOM 5723 C CA . ARG B 2 210 ? 51.399 169.663 -13.280 1.00 253.74 210 ARG B CA 1
ATOM 5724 C C . ARG B 2 210 ? 50.628 170.612 -12.336 1.00 250.83 210 ARG B C 1
ATOM 5725 O O . ARG B 2 210 ? 51.005 171.764 -12.157 1.00 267.87 210 ARG B O 1
ATOM 5746 N N . ALA B 2 211 ? 49.532 170.121 -11.762 1.00 251.21 211 ALA B N 1
ATOM 5747 C CA . ALA B 2 211 ? 48.930 170.724 -10.569 1.00 239.49 211 ALA B CA 1
ATOM 5748 C C . ALA B 2 211 ? 48.671 169.628 -9.506 1.00 275.34 211 ALA B C 1
ATOM 5749 O O . ALA B 2 211 ? 47.871 168.712 -9.711 1.00 292.66 211 ALA B O 1
ATOM 5756 N N . SER B 2 212 ? 49.360 169.754 -8.373 1.00 265.03 212 SER B N 1
ATOM 5757 C CA . SER B 2 212 ? 49.426 168.761 -7.279 1.00 315.35 212 SER B CA 1
ATOM 5758 C C . SER B 2 212 ? 49.944 167.334 -7.623 1.00 262.82 212 SER B C 1
ATOM 5759 O O . SER B 2 212 ? 50.719 167.138 -8.556 1.00 223.00 212 SER B O 1
ATOM 5766 N N . ASN B 2 213 ? 49.495 166.326 -6.884 1.00 259.57 213 ASN B N 1
ATOM 5767 C CA . ASN B 2 213 ? 49.699 164.958 -7.312 1.00 285.65 213 ASN B CA 1
ATOM 5768 C C . ASN B 2 213 ? 48.587 164.652 -8.285 1.00 291.63 213 ASN B C 1
ATOM 5769 O O . ASN B 2 213 ? 48.812 164.107 -9.366 1.00 290.50 213 ASN B O 1
ATOM 5780 N N . ASN B 2 214 ? 47.382 165.067 -7.906 1.00 290.09 214 ASN B N 1
ATOM 5781 C CA . ASN B 2 214 ? 46.186 164.652 -8.605 1.00 273.62 214 ASN B CA 1
ATOM 5782 C C . ASN B 2 214 ? 46.326 164.877 -10.097 1.00 248.55 214 ASN B C 1
ATOM 5783 O O . ASN B 2 214 ? 46.263 163.939 -10.889 1.00 243.25 214 ASN B O 1
ATOM 5794 N N . THR B 2 215 ? 46.576 166.120 -10.476 1.00 220.38 215 THR B N 1
ATOM 5795 C CA . THR B 2 215 ? 46.213 166.564 -11.812 1.00 247.48 215 THR B CA 1
ATOM 5796 C C . THR B 2 215 ? 47.390 167.012 -12.667 1.00 214.51 215 THR B C 1
ATOM 5797 O O . THR B 2 215 ? 48.401 167.473 -12.156 1.00 208.49 215 THR B O 1
ATOM 5808 N N . ILE B 2 216 ? 47.231 166.860 -13.978 1.00 227.40 216 ILE B N 1
ATOM 5809 C CA . ILE B 2 216 ? 48.118 167.444 -14.974 1.00 248.82 216 ILE B CA 1
ATOM 5810 C C . ILE B 2 216 ? 47.195 168.171 -15.923 1.00 251.98 216 ILE B C 1
ATOM 5811 O O . ILE B 2 216 ? 45.992 167.934 -15.916 1.00 236.33 216 ILE B O 1
ATOM 5827 N N . THR B 2 217 ? 47.729 169.085 -16.718 1.00 245.37 217 THR B N 1
ATOM 5828 C CA . THR B 2 217 ? 46.903 169.786 -17.672 1.00 241.66 217 THR B CA 1
ATOM 5829 C C . THR B 2 217 ? 47.651 170.069 -18.962 1.00 252.56 217 THR B C 1
ATOM 5830 O O . THR B 2 217 ? 48.847 170.363 -18.953 1.00 247.28 217 THR B O 1
ATOM 5841 N N . LEU B 2 218 ? 46.930 169.953 -20.070 1.00 266.38 218 LEU B N 1
ATOM 5842 C CA . LEU B 2 218 ? 47.399 170.444 -21.353 1.00 258.39 218 LEU B CA 1
ATOM 5843 C C . LEU B 2 218 ? 46.311 171.312 -21.964 1.00 259.25 218 LEU B C 1
ATOM 5844 O O . LEU B 2 218 ? 45.268 170.805 -22.377 1.00 259.56 218 LEU B O 1
ATOM 5860 N N . ASN B 2 219 ? 46.552 172.613 -22.053 1.00 235.37 219 ASN B N 1
ATOM 5861 C CA . ASN B 2 219 ? 45.544 173.496 -22.611 1.00 286.39 219 ASN B CA 1
ATOM 5862 C C . ASN B 2 219 ? 44.200 173.349 -21.878 1.00 286.30 219 ASN B C 1
ATOM 5863 O O . ASN B 2 219 ? 44.086 173.679 -20.696 1.00 293.47 219 ASN B O 1
ATOM 5874 N N . ASP B 2 220 ? 43.184 172.871 -22.590 1.00 254.81 220 ASP B N 1
ATOM 5875 C CA . ASP B 2 220 ? 41.828 172.801 -22.062 1.00 256.33 220 ASP B CA 1
ATOM 5876 C C . ASP B 2 220 ? 41.555 171.497 -21.301 1.00 256.86 220 ASP B C 1
ATOM 5877 O O . ASP B 2 220 ? 40.462 171.301 -20.771 1.00 281.95 220 ASP B O 1
ATOM 5886 N N . LEU B 2 221 ? 42.563 170.627 -21.231 1.00 270.53 221 LEU B N 1
ATOM 5887 C CA . LEU B 2 221 ? 42.404 169.239 -20.765 1.00 241.13 221 LEU B CA 1
ATOM 5888 C C . LEU B 2 221 ? 43.009 168.999 -19.374 1.00 251.21 221 LEU B C 1
ATOM 5889 O O . LEU B 2 221 ? 44.114 169.447 -19.088 1.00 253.03 221 LEU B O 1
ATOM 5905 N N . GLU B 2 222 ? 42.277 168.284 -18.517 1.00 236.59 222 GLU B N 1
ATOM 5906 C CA . GLU B 2 222 ? 42.704 168.015 -17.135 1.00 243.03 222 GLU B CA 1
ATOM 5907 C C . GLU B 2 222 ? 42.581 166.544 -16.775 1.00 242.93 222 GLU B C 1
ATOM 5908 O O . GLU B 2 222 ? 41.478 166.005 -16.731 1.00 273.39 222 GLU B O 1
ATOM 5920 N N . VAL B 2 223 ? 43.718 165.902 -16.522 1.00 202.63 223 VAL B N 1
ATOM 5921 C CA . VAL B 2 223 ? 43.779 164.477 -16.206 1.00 215.84 223 VAL B CA 1
ATOM 5922 C C . VAL B 2 223 ? 44.138 164.199 -14.734 1.00 213.85 223 VAL B C 1
ATOM 5923 O O . VAL B 2 223 ? 45.258 164.476 -14.313 1.00 185.78 223 VAL B O 1
ATOM 5936 N N . SER B 2 224 ? 43.208 163.632 -13.960 1.00 208.96 224 SER B N 1
ATOM 5937 C CA . SER B 2 224 ? 43.466 163.311 -12.545 1.00 193.59 224 SER B CA 1
ATOM 5938 C C . SER B 2 224 ? 43.981 161.886 -12.273 1.00 217.77 224 SER B C 1
ATOM 5939 O O . SER B 2 224 ? 43.618 160.939 -12.953 1.00 223.97 224 SER B O 1
ATOM 5947 N N . PHE B 2 225 ? 44.851 161.759 -11.274 1.00 227.37 225 PHE B N 1
ATOM 5948 C CA . PHE B 2 225 ? 45.451 160.478 -10.892 1.00 221.81 225 PHE B CA 1
ATOM 5949 C C . PHE B 2 225 ? 45.146 160.200 -9.440 1.00 226.74 225 PHE B C 1
ATOM 5950 O O . PHE B 2 225 ? 45.521 160.982 -8.568 1.00 249.84 225 PHE B O 1
ATOM 5967 N N . HIS B 2 226 ? 44.477 159.093 -9.162 1.00 193.73 226 HIS B N 1
ATOM 5968 C CA . HIS B 2 226 ? 44.237 158.744 -7.775 1.00 237.65 226 HIS B CA 1
ATOM 5969 C C . HIS B 2 226 ? 43.522 157.409 -7.601 1.00 206.16 226 HIS B C 1
ATOM 5970 O O . HIS B 2 226 ? 42.909 156.898 -8.522 1.00 198.43 226 HIS B O 1
ATOM 5985 N N . CYS B 2 227 ? 43.611 156.883 -6.383 1.00 196.53 227 CYS B N 1
ATOM 5986 C CA . CYS B 2 227 ? 43.315 155.488 -6.050 1.00 192.81 227 CYS B CA 1
ATOM 5987 C C . CYS B 2 227 ? 41.904 155.243 -5.527 1.00 199.41 227 CYS B C 1
ATOM 5988 O O . CYS B 2 227 ? 41.347 156.087 -4.827 1.00 279.76 227 CYS B O 1
ATOM 5996 N N . TYR B 2 228 ? 41.337 154.079 -5.840 1.00 164.47 228 TYR B N 1
ATOM 5997 C CA . TYR B 2 228 ? 40.063 153.657 -5.264 1.00 234.48 228 TYR B CA 1
ATOM 5998 C C . TYR B 2 228 ? 40.240 152.289 -4.637 1.00 196.56 228 TYR B C 1
ATOM 5999 O O . TYR B 2 228 ? 41.263 151.645 -4.866 1.00 210.37 228 TYR B O 1
ATOM 6017 N N . TRP B 2 229 ? 39.269 151.865 -3.825 1.00 161.10 229 TRP B N 1
ATOM 6018 C CA . TRP B 2 229 ? 39.397 150.636 -3.027 1.00 193.43 229 TRP B CA 1
ATOM 6019 C C . TRP B 2 229 ? 38.235 149.686 -3.273 1.00 249.17 229 TRP B C 1
ATOM 6020 O O . TRP B 2 229 ? 37.090 150.137 -3.341 1.00 262.56 229 TRP B O 1
ATOM 6041 N N . ASN B 2 230 ? 38.501 148.380 -3.384 1.00 129.25 230 ASN B N 1
ATOM 6042 C CA . ASN B 2 230 ? 37.394 147.429 -3.381 1.00 249.84 230 ASN B CA 1
ATOM 6043 C C . ASN B 2 230 ? 37.230 147.023 -1.935 1.00 211.13 230 ASN B C 1
ATOM 6044 O O . ASN B 2 230 ? 37.896 146.102 -1.479 1.00 151.71 230 ASN B O 1
ATOM 6055 N N . LEU B 2 231 ? 36.227 147.576 -1.264 1.00 214.34 231 LEU B N 1
ATOM 6056 C CA . LEU B 2 231 ? 36.379 147.888 0.156 1.00 146.88 231 LEU B CA 1
ATOM 6057 C C . LEU B 2 231 ? 37.043 146.809 1.041 1.00 318.31 231 LEU B C 1
ATOM 6058 O O . LEU B 2 231 ? 37.805 147.154 1.943 1.00 410.26 231 LEU B O 1
ATOM 6074 N N . PRO B 2 232 ? 36.765 145.514 0.813 1.00 265.64 232 PRO B N 1
ATOM 6075 C CA . PRO B 2 232 ? 37.410 144.572 1.741 1.00 144.90 232 PRO B CA 1
ATOM 6076 C C . PRO B 2 232 ? 38.954 144.607 1.773 1.00 230.43 232 PRO B C 1
ATOM 6077 O O . PRO B 2 232 ? 39.519 144.787 2.844 1.00 180.00 232 PRO B O 1
ATOM 6088 N N . SER B 2 233 ? 39.633 144.524 0.633 1.00 251.46 233 SER B N 1
ATOM 6089 C CA . SER B 2 233 ? 41.084 144.272 0.636 1.00 226.84 233 SER B CA 1
ATOM 6090 C C . SER B 2 233 ? 41.951 145.544 0.505 1.00 171.36 233 SER B C 1
ATOM 6091 O O . SER B 2 233 ? 41.734 146.354 -0.409 1.00 130.55 233 SER B O 1
ATOM 6099 N N . PRO B 2 234 ? 42.985 145.670 1.368 1.00 211.19 234 PRO B N 1
ATOM 6100 C CA . PRO B 2 234 ? 43.877 146.821 1.531 1.00 197.97 234 PRO B CA 1
ATOM 6101 C C . PRO B 2 234 ? 44.629 147.235 0.266 1.00 187.60 234 PRO B C 1
ATOM 6102 O O . PRO B 2 234 ? 45.320 148.232 0.311 1.00 190.14 234 PRO B O 1
ATOM 6113 N N . TYR B 2 235 ? 44.589 146.450 -0.801 1.00 150.18 235 TYR B N 1
ATOM 6114 C CA . TYR B 2 235 ? 45.286 146.817 -2.031 1.00 179.24 235 TYR B CA 1
ATOM 6115 C C . TYR B 2 235 ? 44.469 147.721 -2.943 1.00 176.19 235 TYR B C 1
ATOM 6116 O O . TYR B 2 235 ? 43.496 147.260 -3.554 1.00 186.13 235 TYR B O 1
ATOM 6134 N N . PRO B 2 236 ? 44.886 148.999 -3.060 1.00 177.84 236 PRO B N 1
ATOM 6135 C CA . PRO B 2 236 ? 44.262 149.962 -3.968 1.00 157.77 236 PRO B CA 1
ATOM 6136 C C . PRO B 2 236 ? 44.628 149.690 -5.422 1.00 136.36 236 PRO B C 1
ATOM 6137 O O . PRO B 2 236 ? 45.739 149.235 -5.720 1.00 290.63 236 PRO B O 1
ATOM 6148 N N . GLU B 2 237 ? 43.683 149.977 -6.313 1.00 201.40 237 GLU B N 1
ATOM 6149 C CA . GLU B 2 237 ? 43.881 149.858 -7.750 1.00 218.05 237 GLU B CA 1
ATOM 6150 C C . GLU B 2 237 ? 43.806 151.287 -8.248 1.00 212.79 237 GLU B C 1
ATOM 6151 O O . GLU B 2 237 ? 43.328 152.156 -7.536 1.00 149.94 237 GLU B O 1
ATOM 6163 N N . THR B 2 238 ? 44.342 151.554 -9.429 1.00 235.48 238 THR B N 1
ATOM 6164 C CA . THR B 2 238 ? 44.490 152.934 -9.867 1.00 199.85 238 THR B CA 1
ATOM 6165 C C . THR B 2 238 ? 43.324 153.397 -10.704 1.00 181.09 238 THR B C 1
ATOM 6166 O O . THR B 2 238 ? 42.726 152.629 -11.456 1.00 196.35 238 THR B O 1
ATOM 6177 N N . LEU B 2 239 ? 43.007 154.672 -10.558 1.00 190.70 239 LEU B N 1
ATOM 6178 C CA . LEU B 2 239 ? 41.960 155.284 -11.357 1.00 197.55 239 LEU B CA 1
ATOM 6179 C C . LEU B 2 239 ? 42.421 156.584 -12.016 1.00 211.69 239 LEU B C 1
ATOM 6180 O O . LEU B 2 239 ? 42.638 157.613 -11.361 1.00 170.98 239 LEU B O 1
ATOM 6196 N N . ILE B 2 240 ? 42.537 156.521 -13.335 1.00 204.11 240 ILE B N 1
ATOM 6197 C CA . ILE B 2 240 ? 42.934 157.662 -14.137 1.00 176.18 240 ILE B CA 1
ATOM 6198 C C . ILE B 2 240 ? 41.690 158.247 -14.772 1.00 202.17 240 ILE B C 1
ATOM 6199 O O . ILE B 2 240 ? 41.084 157.638 -15.660 1.00 218.20 240 ILE B O 1
ATOM 6215 N N . LEU B 2 241 ? 41.314 159.431 -14.300 1.00 196.96 241 LEU B N 1
ATOM 6216 C CA . LEU B 2 241 ? 40.195 160.175 -14.848 1.00 187.56 241 LEU B CA 1
ATOM 6217 C C . LEU B 2 241 ? 40.652 161.422 -15.591 1.00 219.19 241 LEU B C 1
ATOM 6218 O O . LEU B 2 241 ? 41.832 161.762 -15.609 1.00 242.98 241 LEU B O 1
ATOM 6234 N N . THR B 2 242 ? 39.689 162.099 -16.199 1.00 215.32 242 THR B N 1
ATOM 6235 C CA . THR B 2 242 ? 39.913 163.366 -16.862 1.00 199.02 242 THR B CA 1
ATOM 6236 C C . THR B 2 242 ? 38.550 164.017 -17.011 1.00 225.64 242 THR B C 1
ATOM 6237 O O . THR B 2 242 ? 37.525 163.354 -16.854 1.00 263.99 242 THR B O 1
ATOM 6248 N N . ASN B 2 243 ? 38.513 165.308 -17.301 1.00 228.97 243 ASN B N 1
ATOM 6249 C CA . ASN B 2 243 ? 37.284 165.867 -17.826 1.00 239.84 243 ASN B CA 1
ATOM 6250 C C . ASN B 2 243 ? 37.038 165.095 -19.112 1.00 268.76 243 ASN B C 1
ATOM 6251 O O . ASN B 2 243 ? 37.985 164.613 -19.729 1.00 211.10 243 ASN B O 1
ATOM 6262 N N . LYS B 2 244 ? 35.788 165.002 -19.544 1.00 319.87 244 LYS B N 1
ATOM 6263 C CA . LYS B 2 244 ? 35.432 164.095 -20.628 1.00 316.57 244 LYS B CA 1
ATOM 6264 C C . LYS B 2 244 ? 36.352 164.428 -21.819 1.00 267.31 244 LYS B C 1
ATOM 6265 O O . LYS B 2 244 ? 36.847 165.555 -21.905 1.00 231.65 244 LYS B O 1
ATOM 6284 N N . VAL B 2 245 ? 36.644 163.474 -22.708 1.00 241.96 245 VAL B N 1
ATOM 6285 C CA . VAL B 2 245 ? 35.957 162.178 -22.802 1.00 235.13 245 VAL B CA 1
ATOM 6286 C C . VAL B 2 245 ? 36.616 161.115 -21.945 1.00 231.43 245 VAL B C 1
ATOM 6287 O O . VAL B 2 245 ? 37.833 161.118 -21.753 1.00 219.20 245 VAL B O 1
ATOM 6300 N N . GLN B 2 246 ? 35.815 160.203 -21.418 1.00 208.70 246 GLN B N 1
ATOM 6301 C CA . GLN B 2 246 ? 36.367 159.181 -20.549 1.00 172.80 246 GLN B CA 1
ATOM 6302 C C . GLN B 2 246 ? 36.612 157.914 -21.346 1.00 183.51 246 GLN B C 1
ATOM 6303 O O . GLN B 2 246 ? 37.697 157.371 -21.296 1.00 179.11 246 GLN B O 1
ATOM 6317 N N . LYS B 2 247 ? 35.589 157.426 -22.050 1.00 245.52 247 LYS B N 1
ATOM 6318 C CA . LYS B 2 247 ? 35.690 156.144 -22.765 1.00 248.53 247 LYS B CA 1
ATOM 6319 C C . LYS B 2 247 ? 37.035 156.040 -23.470 1.00 213.50 247 LYS B C 1
ATOM 6320 O O . LYS B 2 247 ? 37.758 155.055 -23.291 1.00 197.66 247 LYS B O 1
ATOM 6339 N N . ILE B 2 248 ? 37.371 157.082 -24.231 1.00 200.65 248 ILE B N 1
ATOM 6340 C CA . ILE B 2 248 ? 38.597 157.141 -25.039 1.00 163.92 248 ILE B CA 1
ATOM 6341 C C . ILE B 2 248 ? 39.909 156.987 -24.244 1.00 199.94 248 ILE B C 1
ATOM 6342 O O . ILE B 2 248 ? 40.709 156.117 -24.570 1.00 229.58 248 ILE B O 1
ATOM 6358 N N . LEU B 2 249 ? 40.149 157.826 -23.234 1.00 170.84 249 LEU B N 1
ATOM 6359 C CA . LEU B 2 249 ? 41.389 157.728 -22.461 1.00 167.60 249 LEU B CA 1
ATOM 6360 C C . LEU B 2 249 ? 41.514 156.334 -21.870 1.00 189.98 249 LEU B C 1
ATOM 6361 O O . LEU B 2 249 ? 42.489 155.645 -22.126 1.00 258.14 249 LEU B O 1
ATOM 6377 N N . ASP B 2 250 ? 40.514 155.937 -21.086 1.00 170.64 250 ASP B N 1
ATOM 6378 C CA . ASP B 2 250 ? 40.461 154.653 -20.394 1.00 204.51 250 ASP B CA 1
ATOM 6379 C C . ASP B 2 250 ? 40.917 153.491 -21.267 1.00 223.65 250 ASP B C 1
ATOM 6380 O O . ASP B 2 250 ? 41.589 152.563 -20.799 1.00 246.57 250 ASP B O 1
ATOM 6389 N N . PHE B 2 251 ? 40.533 153.538 -22.532 1.00 174.24 251 PHE B N 1
ATOM 6390 C CA . PHE B 2 251 ? 40.910 152.500 -23.466 1.00 162.22 251 PHE B CA 1
ATOM 6391 C C . PHE B 2 251 ? 42.330 152.676 -24.016 1.00 171.00 251 PHE B C 1
ATOM 6392 O O . PHE B 2 251 ? 42.969 151.716 -24.387 1.00 168.89 251 PHE B O 1
ATOM 6409 N N . LEU B 2 252 ? 42.824 153.900 -24.105 1.00 181.77 252 LEU B N 1
ATOM 6410 C CA . LEU B 2 252 ? 44.173 154.101 -24.605 1.00 165.85 252 LEU B CA 1
ATOM 6411 C C . LEU B 2 252 ? 45.162 153.776 -23.517 1.00 163.20 252 LEU B C 1
ATOM 6412 O O . LEU B 2 252 ? 46.317 153.546 -23.820 1.00 249.75 252 LEU B O 1
ATOM 6428 N N . ILE B 2 253 ? 44.719 153.722 -22.260 1.00 185.92 253 ILE B N 1
ATOM 6429 C CA . ILE B 2 253 ? 45.606 153.328 -21.166 1.00 197.52 253 ILE B CA 1
ATOM 6430 C C . ILE B 2 253 ? 45.660 151.805 -21.159 1.00 184.92 253 ILE B C 1
ATOM 6431 O O . ILE B 2 253 ? 46.728 151.220 -20.957 1.00 190.66 253 ILE B O 1
ATOM 6447 N N . TYR B 2 254 ? 44.521 151.152 -21.379 1.00 130.09 254 TYR B N 1
ATOM 6448 C CA . TYR B 2 254 ? 44.544 149.694 -21.459 1.00 170.32 254 TYR B CA 1
ATOM 6449 C C . TYR B 2 254 ? 45.394 149.191 -22.627 1.00 223.87 254 TYR B C 1
ATOM 6450 O O . TYR B 2 254 ? 46.456 148.596 -22.411 1.00 305.55 254 TYR B O 1
ATOM 6468 N N . GLN B 2 255 ? 44.919 149.401 -23.858 1.00 151.02 255 GLN B N 1
ATOM 6469 C CA . GLN B 2 255 ? 45.674 148.969 -25.033 1.00 149.26 255 GLN B CA 1
ATOM 6470 C C . GLN B 2 255 ? 47.117 149.494 -25.049 1.00 179.45 255 GLN B C 1
ATOM 6471 O O . GLN B 2 255 ? 48.038 148.685 -25.095 1.00 272.25 255 GLN B O 1
ATOM 6485 N N . TYR B 2 256 ? 47.336 150.812 -25.003 1.00 150.58 256 TYR B N 1
ATOM 6486 C CA . TYR B 2 256 ? 48.710 151.368 -25.098 1.00 180.82 256 TYR B CA 1
ATOM 6487 C C . TYR B 2 256 ? 49.410 151.580 -23.720 1.00 204.41 256 TYR B C 1
ATOM 6488 O O . TYR B 2 256 ? 50.568 152.031 -23.639 1.00 151.39 256 TYR B O 1
ATOM 6506 N N . GLY B 2 257 ? 48.699 151.303 -22.636 1.00 213.72 257 GLY B N 1
ATOM 6507 C CA . GLY B 2 257 ? 49.319 151.314 -21.325 1.00 214.92 257 GLY B CA 1
ATOM 6508 C C . GLY B 2 257 ? 49.418 152.703 -20.724 1.00 193.92 257 GLY B C 1
ATOM 6509 O O . GLY B 2 257 ? 49.786 153.660 -21.397 1.00 159.34 257 GLY B O 1
ATOM 6513 N N . ILE B 2 258 ? 49.258 152.764 -19.412 1.00 184.43 258 ILE B N 1
ATOM 6514 C CA . ILE B 2 258 ? 49.000 154.008 -18.685 1.00 182.70 258 ILE B CA 1
ATOM 6515 C C . ILE B 2 258 ? 49.833 155.255 -19.074 1.00 189.22 258 ILE B C 1
ATOM 6516 O O . ILE B 2 258 ? 49.325 156.369 -19.005 1.00 220.63 258 ILE B O 1
ATOM 6532 N N . GLN B 2 259 ? 51.107 155.124 -19.404 1.00 167.85 259 GLN B N 1
ATOM 6533 C CA . GLN B 2 259 ? 51.831 156.311 -19.848 1.00 167.29 259 GLN B CA 1
ATOM 6534 C C . GLN B 2 259 ? 51.643 156.644 -21.321 1.00 190.35 259 GLN B C 1
ATOM 6535 O O . GLN B 2 259 ? 51.360 157.782 -21.650 1.00 260.58 259 GLN B O 1
ATOM 6549 N N . LEU B 2 260 ? 51.800 155.659 -22.205 1.00 187.60 260 LEU B N 1
ATOM 6550 C CA . LEU B 2 260 ? 51.836 155.920 -23.650 1.00 167.94 260 LEU B CA 1
ATOM 6551 C C . LEU B 2 260 ? 50.433 156.193 -24.173 1.00 220.20 260 LEU B C 1
ATOM 6552 O O . LEU B 2 260 ? 50.254 156.778 -25.236 1.00 255.41 260 LEU B O 1
ATOM 6568 N N . GLY B 2 261 ? 49.436 155.760 -23.411 1.00 238.50 261 GLY B N 1
ATOM 6569 C CA . GLY B 2 261 ? 48.042 156.018 -23.727 1.00 222.68 261 GLY B CA 1
ATOM 6570 C C . GLY B 2 261 ? 47.586 157.410 -23.345 1.00 209.00 261 GLY B C 1
ATOM 6571 O O . GLY B 2 261 ? 46.834 158.037 -24.085 1.00 243.13 261 GLY B O 1
ATOM 6575 N N . VAL B 2 262 ? 48.036 157.873 -22.176 1.00 171.27 262 VAL B N 1
ATOM 6576 C CA . VAL B 2 262 ? 47.750 159.222 -21.680 1.00 181.02 262 VAL B CA 1
ATOM 6577 C C . VAL B 2 262 ? 48.662 160.254 -22.348 1.00 173.69 262 VAL B C 1
ATOM 6578 O O . VAL B 2 262 ? 48.493 161.459 -22.187 1.00 201.77 262 VAL B O 1
ATOM 6591 N N . ILE B 2 263 ? 49.654 159.781 -23.082 1.00 208.00 263 ILE B N 1
ATOM 6592 C CA . ILE B 2 263 ? 50.376 160.662 -23.981 1.00 202.17 263 ILE B CA 1
ATOM 6593 C C . ILE B 2 263 ? 49.572 160.785 -25.277 1.00 209.48 263 ILE B C 1
ATOM 6594 O O . ILE B 2 263 ? 49.443 161.876 -25.835 1.00 247.15 263 ILE B O 1
ATOM 6610 N N . LYS B 2 264 ? 49.016 159.665 -25.740 1.00 211.89 264 LYS B N 1
ATOM 6611 C CA . LYS B 2 264 ? 48.294 159.620 -27.015 1.00 213.46 264 LYS B CA 1
ATOM 6612 C C . LYS B 2 264 ? 46.956 160.353 -26.935 1.00 227.78 264 LYS B C 1
ATOM 6613 O O . LYS B 2 264 ? 46.458 160.869 -27.940 1.00 282.09 264 LYS B O 1
ATOM 6632 N N . TYR B 2 265 ? 46.399 160.417 -25.728 1.00 197.39 265 TYR B N 1
ATOM 6633 C CA . TYR B 2 265 ? 45.094 161.019 -25.492 1.00 144.89 265 TYR B CA 1
ATOM 6634 C C . TYR B 2 265 ? 45.247 162.530 -25.379 1.00 219.86 265 TYR B C 1
ATOM 6635 O O . TYR B 2 265 ? 44.264 163.266 -25.326 1.00 284.23 265 TYR B O 1
ATOM 6653 N N . GLY B 2 266 ? 46.498 162.975 -25.329 1.00 222.77 266 GLY B N 1
ATOM 6654 C CA . GLY B 2 266 ? 46.842 164.383 -25.388 1.00 199.42 266 GLY B CA 1
ATOM 6655 C C . GLY B 2 266 ? 47.316 164.764 -26.782 1.00 229.99 266 GLY B C 1
ATOM 6656 O O . GLY B 2 266 ? 48.102 165.691 -26.933 1.00 271.69 266 GLY B O 1
ATOM 6660 N N . SER B 2 267 ? 46.887 164.016 -27.796 1.00 216.32 267 SER B N 1
ATOM 6661 C CA . SER B 2 267 ? 47.164 164.365 -29.194 1.00 251.88 267 SER B CA 1
ATOM 6662 C C . SER B 2 267 ? 45.870 164.400 -30.010 1.00 311.70 267 SER B C 1
ATOM 6663 O O . SER B 2 267 ? 45.520 165.423 -30.617 1.00 321.40 267 SER B O 1
ATOM 6671 N N . THR B 2 268 ? 45.181 163.263 -30.037 1.00 331.45 268 THR B N 1
ATOM 6672 C CA . THR B 2 268 ? 43.917 163.141 -30.755 1.00 351.73 268 THR B CA 1
ATOM 6673 C C . THR B 2 268 ? 42.917 164.159 -30.218 1.00 355.79 268 THR B C 1
ATOM 6674 O O . THR B 2 268 ? 42.465 165.049 -30.946 1.00 348.00 268 THR B O 1
ATOM 6685 N N . ILE B 2 269 ? 42.622 164.051 -28.926 1.00 366.63 269 ILE B N 1
ATOM 6686 C CA . ILE B 2 269 ? 41.611 164.887 -28.282 1.00 360.24 269 ILE B CA 1
ATOM 6687 C C . ILE B 2 269 ? 42.239 165.754 -27.186 1.00 299.49 269 ILE B C 1
ATOM 6688 O O . ILE B 2 269 ? 42.787 166.827 -27.466 1.00 236.72 269 ILE B O 1
ATOM 6704 N N . LYS C 1 47 ? 93.957 146.624 -0.420 1.00 325.43 44 LYS C N 1
ATOM 6705 C CA . LYS C 1 47 ? 93.846 145.301 0.193 1.00 330.42 44 LYS C CA 1
ATOM 6706 C C . LYS C 1 47 ? 94.268 144.187 -0.773 1.00 319.21 44 LYS C C 1
ATOM 6707 O O . LYS C 1 47 ? 93.969 143.015 -0.544 1.00 245.16 44 LYS C O 1
ATOM 6725 N N . GLN C 1 48 ? 94.960 144.561 -1.847 1.00 344.28 45 GLN C N 1
ATOM 6726 C CA . GLN C 1 48 ? 95.270 143.645 -2.955 1.00 319.08 45 GLN C CA 1
ATOM 6727 C C . GLN C 1 48 ? 96.623 142.937 -2.890 1.00 296.12 45 GLN C C 1
ATOM 6728 O O . GLN C 1 48 ? 97.099 142.421 -3.903 1.00 268.31 45 GLN C O 1
ATOM 6742 N N . PHE C 1 49 ? 97.282 142.997 -1.738 1.00 282.52 46 PHE C N 1
ATOM 6743 C CA . PHE C 1 49 ? 98.504 142.220 -1.507 1.00 259.15 46 PHE C CA 1
ATOM 6744 C C . PHE C 1 49 ? 98.296 140.690 -1.620 1.00 303.65 46 PHE C C 1
ATOM 6745 O O . PHE C 1 49 ? 99.268 139.940 -1.651 1.00 244.98 46 PHE C O 1
ATOM 6762 N N . LEU C 1 50 ? 97.045 140.223 -1.667 1.00 348.38 47 LEU C N 1
ATOM 6763 C CA . LEU C 1 50 ? 96.765 138.798 -1.904 1.00 281.74 47 LEU C CA 1
ATOM 6764 C C . LEU C 1 50 ? 96.724 138.479 -3.392 1.00 311.08 47 LEU C C 1
ATOM 6765 O O . LEU C 1 50 ? 95.964 139.085 -4.151 1.00 351.05 47 LEU C O 1
ATOM 6781 N N . SER C 1 51 ? 97.513 137.493 -3.795 1.00 278.46 48 SER C N 1
ATOM 6782 C CA . SER C 1 51 ? 97.596 137.108 -5.200 1.00 301.26 48 SER C CA 1
ATOM 6783 C C . SER C 1 51 ? 97.005 135.726 -5.360 1.00 285.10 48 SER C C 1
ATOM 6784 O O . SER C 1 51 ? 96.954 134.964 -4.396 1.00 262.95 48 SER C O 1
ATOM 6792 N N . GLU C 1 52 ? 96.545 135.408 -6.567 1.00 276.34 49 GLU C N 1
ATOM 6793 C CA . GLU C 1 52 ? 95.865 134.136 -6.804 1.00 257.66 49 GLU C CA 1
ATOM 6794 C C . GLU C 1 52 ? 96.816 132.960 -6.872 1.00 257.08 49 GLU C C 1
ATOM 6795 O O . GLU C 1 52 ? 96.558 131.901 -6.294 1.00 190.65 49 GLU C O 1
ATOM 6807 N N . ASN C 1 53 ? 97.892 133.144 -7.623 1.00 287.36 50 ASN C N 1
ATOM 6808 C CA . ASN C 1 53 ? 98.985 132.194 -7.649 1.00 200.55 50 ASN C CA 1
ATOM 6809 C C . ASN C 1 53 ? 99.750 132.356 -6.346 1.00 257.04 50 ASN C C 1
ATOM 6810 O O . ASN C 1 53 ? 99.633 133.371 -5.669 1.00 358.05 50 ASN C O 1
ATOM 6821 N N . ILE C 1 54 ? 100.532 131.354 -6.001 1.00 211.60 51 ILE C N 1
ATOM 6822 C CA . ILE C 1 54 ? 101.242 131.299 -4.724 1.00 188.88 51 ILE C CA 1
ATOM 6823 C C . ILE C 1 54 ? 102.633 131.924 -4.816 1.00 175.14 51 ILE C C 1
ATOM 6824 O O . ILE C 1 54 ? 103.577 131.328 -4.360 1.00 223.57 51 ILE C O 1
ATOM 6840 N N . ASN C 1 55 ? 102.803 132.996 -5.580 1.00 197.40 52 ASN C N 1
ATOM 6841 C CA . ASN C 1 55 ? 104.147 133.477 -5.919 1.00 236.42 52 ASN C CA 1
ATOM 6842 C C . ASN C 1 55 ? 105.028 133.810 -4.697 1.00 255.99 52 ASN C C 1
ATOM 6843 O O . ASN C 1 55 ? 104.571 134.377 -3.703 1.00 222.53 52 ASN C O 1
ATOM 6854 N N . PHE C 1 56 ? 106.306 133.458 -4.809 1.00 276.32 53 PHE C N 1
ATOM 6855 C CA . PHE C 1 56 ? 107.183 133.282 -3.654 1.00 236.66 53 PHE C CA 1
ATOM 6856 C C . PHE C 1 56 ? 107.459 134.524 -2.812 1.00 230.89 53 PHE C C 1
ATOM 6857 O O . PHE C 1 56 ? 107.826 134.404 -1.641 1.00 231.94 53 PHE C O 1
ATOM 6874 N N . SER C 1 57 ? 107.300 135.709 -3.392 1.00 221.93 54 SER C N 1
ATOM 6875 C CA . SER C 1 57 ? 107.722 136.932 -2.714 1.00 224.50 54 SER C CA 1
ATOM 6876 C C . SER C 1 57 ? 106.902 137.198 -1.461 1.00 241.56 54 SER C C 1
ATOM 6877 O O . SER C 1 57 ? 107.430 137.700 -0.464 1.00 269.87 54 SER C O 1
ATOM 6885 N N . ASN C 1 58 ? 105.625 136.821 -1.507 1.00 232.02 55 ASN C N 1
ATOM 6886 C CA . ASN C 1 58 ? 104.664 137.128 -0.443 1.00 236.33 55 ASN C CA 1
ATOM 6887 C C . ASN C 1 58 ? 105.046 136.530 0.903 1.00 249.38 55 ASN C C 1
ATOM 6888 O O . ASN C 1 58 ? 104.432 136.832 1.928 1.00 242.57 55 ASN C O 1
ATOM 6899 N N . LEU C 1 59 ? 106.045 135.660 0.888 1.00 238.59 56 LEU C N 1
ATOM 6900 C CA . LEU C 1 59 ? 106.370 134.851 2.038 1.00 214.34 56 LEU C CA 1
ATOM 6901 C C . LEU C 1 59 ? 107.500 135.411 2.909 1.00 244.40 56 LEU C C 1
ATOM 6902 O O . LEU C 1 59 ? 107.807 134.852 3.960 1.00 278.41 56 LEU C O 1
ATOM 6918 N N . MET C 1 60 ? 108.103 136.523 2.507 1.00 228.60 57 MET C N 1
ATOM 6919 C CA . MET C 1 60 ? 109.415 136.845 3.041 1.00 279.89 57 MET C CA 1
ATOM 6920 C C . MET C 1 60 ? 109.548 138.073 3.939 1.00 301.20 57 MET C C 1
ATOM 6921 O O . MET C 1 60 ? 109.605 137.962 5.164 1.00 296.87 57 MET C O 1
ATOM 6935 N N . ARG C 1 61 ? 109.549 139.246 3.328 1.00 325.01 58 ARG C N 1
ATOM 6936 C CA . ARG C 1 61 ? 110.410 140.323 3.806 1.00 378.71 58 ARG C CA 1
ATOM 6937 C C . ARG C 1 61 ? 109.986 140.968 5.123 1.00 363.24 58 ARG C C 1
ATOM 6938 O O . ARG C 1 61 ? 110.623 140.748 6.153 1.00 344.86 58 ARG C O 1
ATOM 6959 N N . LYS C 1 62 ? 108.904 141.738 5.096 1.00 351.30 59 LYS C N 1
ATOM 6960 C CA . LYS C 1 62 ? 108.469 142.497 6.263 1.00 308.90 59 LYS C CA 1
ATOM 6961 C C . LYS C 1 62 ? 106.947 142.549 6.261 1.00 290.61 59 LYS C C 1
ATOM 6962 O O . LYS C 1 62 ? 106.292 141.643 5.740 1.00 242.59 59 LYS C O 1
ATOM 6981 N N . ASN C 1 102 ? 93.711 147.673 13.918 1.00 331.36 99 ASN C N 1
ATOM 6982 C CA . ASN C 1 102 ? 94.233 146.728 12.933 1.00 373.90 99 ASN C CA 1
ATOM 6983 C C . ASN C 1 102 ? 93.645 145.327 13.112 1.00 388.14 99 ASN C C 1
ATOM 6984 O O . ASN C 1 102 ? 92.528 145.054 12.681 1.00 381.73 99 ASN C O 1
ATOM 6994 N N . GLU C 1 103 ? 94.428 144.439 13.719 1.00 383.60 100 GLU C N 1
ATOM 6995 C CA . GLU C 1 103 ? 93.992 143.092 14.096 1.00 324.86 100 GLU C CA 1
ATOM 6996 C C . GLU C 1 103 ? 93.095 142.380 13.071 1.00 318.68 100 GLU C C 1
ATOM 6997 O O . GLU C 1 103 ? 91.899 142.168 13.283 1.00 310.29 100 GLU C O 1
ATOM 7009 N N . VAL C 1 104 ? 93.725 142.021 11.956 1.00 332.65 101 VAL C N 1
ATOM 7010 C CA . VAL C 1 104 ? 93.116 141.249 10.880 1.00 318.68 101 VAL C CA 1
ATOM 7011 C C . VAL C 1 104 ? 93.411 139.762 11.102 1.00 294.17 101 VAL C C 1
ATOM 7012 O O . VAL C 1 104 ? 94.572 139.366 11.149 1.00 291.51 101 VAL C O 1
ATOM 7025 N N . ALA C 1 105 ? 92.369 138.947 11.254 1.00 243.76 102 ALA C N 1
ATOM 7026 C CA . ALA C 1 105 ? 92.526 137.508 11.508 1.00 252.47 102 ALA C CA 1
ATOM 7027 C C . ALA C 1 105 ? 92.948 137.235 12.939 1.00 289.61 102 ALA C C 1
ATOM 7028 O O . ALA C 1 105 ? 93.128 136.078 13.319 1.00 262.65 102 ALA C O 1
ATOM 7035 N N . GLY C 1 106 ? 93.134 138.299 13.717 1.00 337.99 103 GLY C N 1
ATOM 7036 C CA . GLY C 1 106 ? 93.755 138.191 15.022 1.00 356.69 103 GLY C CA 1
ATOM 7037 C C . GLY C 1 106 ? 95.248 138.439 14.898 1.00 340.10 103 GLY C C 1
ATOM 7038 O O . GLY C 1 106 ? 95.937 138.677 15.892 1.00 367.54 103 GLY C O 1
ATOM 7042 N N . PHE C 1 107 ? 95.744 138.386 13.663 1.00 258.68 104 PHE C N 1
ATOM 7043 C CA . PHE C 1 107 ? 97.149 138.621 13.379 1.00 234.14 104 PHE C CA 1
ATOM 7044 C C . PHE C 1 107 ? 97.507 140.104 13.462 1.00 313.64 104 PHE C C 1
ATOM 7045 O O . PHE C 1 107 ? 96.648 140.950 13.684 1.00 362.64 104 PHE C O 1
ATOM 7062 N N . LYS C 1 108 ? 98.790 140.401 13.285 1.00 313.17 105 LYS C N 1
ATOM 7063 C CA . LYS C 1 108 ? 99.293 141.770 13.331 1.00 284.06 105 LYS C CA 1
ATOM 7064 C C . LYS C 1 108 ? 98.651 142.658 12.266 1.00 282.25 105 LYS C C 1
ATOM 7065 O O . LYS C 1 108 ? 97.963 143.624 12.587 1.00 287.07 105 LYS C O 1
ATOM 7084 N N . SER C 1 109 ? 98.884 142.323 10.999 1.00 271.00 106 SER C N 1
ATOM 7085 C CA . SER C 1 109 ? 98.474 143.163 9.879 1.00 248.62 106 SER C CA 1
ATOM 7086 C C . SER C 1 109 ? 98.311 142.323 8.626 1.00 230.73 106 SER C C 1
ATOM 7087 O O . SER C 1 109 ? 98.858 141.225 8.533 1.00 283.36 106 SER C O 1
ATOM 7095 N N . ILE C 1 110 ? 97.575 142.858 7.658 1.00 197.06 107 ILE C N 1
ATOM 7096 C CA . ILE C 1 110 ? 97.262 142.137 6.425 1.00 219.02 107 ILE C CA 1
ATOM 7097 C C . ILE C 1 110 ? 98.507 141.562 5.739 1.00 247.78 107 ILE C C 1
ATOM 7098 O O . ILE C 1 110 ? 98.414 140.567 5.021 1.00 232.95 107 ILE C O 1
ATOM 7114 N N . THR C 1 111 ? 99.662 142.191 5.940 1.00 274.72 108 THR C N 1
ATOM 7115 C CA . THR C 1 111 ? 100.908 141.639 5.408 1.00 262.48 108 THR C CA 1
ATOM 7116 C C . THR C 1 111 ? 101.280 140.347 6.116 1.00 254.98 108 THR C C 1
ATOM 7117 O O . THR C 1 111 ? 101.581 139.345 5.470 1.00 232.74 108 THR C O 1
ATOM 7128 N N . ASP C 1 112 ? 101.258 140.383 7.447 1.00 264.67 109 ASP C N 1
ATOM 7129 C CA . ASP C 1 112 ? 101.718 139.271 8.269 1.00 269.26 109 ASP C CA 1
ATOM 7130 C C . ASP C 1 112 ? 100.700 138.126 8.270 1.00 240.10 109 ASP C C 1
ATOM 7131 O O . ASP C 1 112 ? 100.993 137.022 8.722 1.00 257.48 109 ASP C O 1
ATOM 7140 N N . PHE C 1 113 ? 99.511 138.383 7.737 1.00 208.06 110 PHE C N 1
ATOM 7141 C CA . PHE C 1 113 ? 98.565 137.307 7.436 1.00 186.41 110 PHE C CA 1
ATOM 7142 C C . PHE C 1 113 ? 98.914 136.624 6.125 1.00 189.63 110 PHE C C 1
ATOM 7143 O O . PHE C 1 113 ? 98.829 135.410 6.017 1.00 244.03 110 PHE C O 1
ATOM 7160 N N . VAL C 1 114 ? 99.289 137.404 5.120 1.00 191.77 111 VAL C N 1
ATOM 7161 C CA . VAL C 1 114 ? 99.585 136.844 3.808 1.00 173.50 111 VAL C CA 1
ATOM 7162 C C . VAL C 1 114 ? 100.914 136.100 3.833 1.00 208.62 111 VAL C C 1
ATOM 7163 O O . VAL C 1 114 ? 101.178 135.275 2.956 1.00 222.56 111 VAL C O 1
ATOM 7176 N N . GLN C 1 115 ? 101.749 136.380 4.834 1.00 218.04 112 GLN C N 1
ATOM 7177 C CA . GLN C 1 115 ? 102.978 135.612 5.006 1.00 222.45 112 GLN C CA 1
ATOM 7178 C C . GLN C 1 115 ? 102.591 134.239 5.535 1.00 221.68 112 GLN C C 1
ATOM 7179 O O . GLN C 1 115 ? 103.097 133.217 5.085 1.00 206.29 112 GLN C O 1
ATOM 7193 N N . TRP C 1 116 ? 101.659 134.219 6.476 1.00 229.43 113 TRP C N 1
ATOM 7194 C CA . TRP C 1 116 ? 101.198 132.963 7.044 1.00 217.48 113 TRP C CA 1
ATOM 7195 C C . TRP C 1 116 ? 100.411 132.143 6.028 1.00 162.79 113 TRP C C 1
ATOM 7196 O O . TRP C 1 116 ? 100.436 130.920 6.072 1.00 177.10 113 TRP C O 1
ATOM 7217 N N . GLU C 1 117 ? 99.692 132.815 5.130 1.00 188.79 114 GLU C N 1
ATOM 7218 C CA . GLU C 1 117 ? 98.775 132.120 4.230 1.00 195.75 114 GLU C CA 1
ATOM 7219 C C . GLU C 1 117 ? 99.574 131.561 3.075 1.00 195.21 114 GLU C C 1
ATOM 7220 O O . GLU C 1 117 ? 99.253 130.511 2.520 1.00 131.08 114 GLU C O 1
ATOM 7232 N N . ASN C 1 118 ? 100.621 132.271 2.694 1.00 188.35 115 ASN C N 1
ATOM 7233 C CA . ASN C 1 118 ? 101.393 131.791 1.582 1.00 197.88 115 ASN C CA 1
ATOM 7234 C C . ASN C 1 118 ? 102.266 130.663 2.119 1.00 174.53 115 ASN C C 1
ATOM 7235 O O . ASN C 1 118 ? 102.590 129.722 1.402 1.00 171.99 115 ASN C O 1
ATOM 7246 N N . SER C 1 119 ? 102.589 130.719 3.406 1.00 161.81 116 SER C N 1
ATOM 7247 C CA . SER C 1 119 ? 103.335 129.628 4.033 1.00 170.36 116 SER C CA 1
ATOM 7248 C C . SER C 1 119 ? 102.567 128.301 3.949 1.00 162.02 116 SER C C 1
ATOM 7249 O O . SER C 1 119 ? 102.986 127.384 3.250 1.00 172.65 116 SER C O 1
ATOM 7257 N N . VAL C 1 120 ? 101.447 128.223 4.664 1.00 154.15 117 VAL C N 1
ATOM 7258 C CA . VAL C 1 120 ? 100.548 127.051 4.676 1.00 170.55 117 VAL C CA 1
ATOM 7259 C C . VAL C 1 120 ? 100.244 126.478 3.301 1.00 184.82 117 VAL C C 1
ATOM 7260 O O . VAL C 1 120 ? 100.225 125.262 3.089 1.00 157.54 117 VAL C O 1
ATOM 7273 N N . ARG C 1 121 ? 99.969 127.376 2.373 1.00 148.71 118 ARG C N 1
ATOM 7274 C CA . ARG C 1 121 ? 99.471 126.998 1.073 1.00 136.70 118 ARG C CA 1
ATOM 7275 C C . ARG C 1 121 ? 100.527 126.191 0.327 1.00 181.21 118 ARG C C 1
ATOM 7276 O O . ARG C 1 121 ? 100.199 125.432 -0.580 1.00 223.78 118 ARG C O 1
ATOM 7297 N N . LEU C 1 122 ? 101.791 126.365 0.726 1.00 166.82 119 LEU C N 1
ATOM 7298 C CA . LEU C 1 122 ? 102.931 125.667 0.132 1.00 138.45 119 LEU C CA 1
ATOM 7299 C C . LEU C 1 122 ? 102.761 124.161 0.075 1.00 191.34 119 LEU C C 1
ATOM 7300 O O . LEU C 1 122 ? 103.281 123.505 -0.839 1.00 182.60 119 LEU C O 1
ATOM 7316 N N . ILE C 1 123 ? 102.045 123.624 1.062 1.00 152.47 120 ILE C N 1
ATOM 7317 C CA . ILE C 1 123 ? 101.831 122.189 1.174 1.00 146.81 120 ILE C CA 1
ATOM 7318 C C . ILE C 1 123 ? 101.238 121.666 -0.127 1.00 202.30 120 ILE C C 1
ATOM 7319 O O . ILE C 1 123 ? 101.265 120.480 -0.408 1.00 171.16 120 ILE C O 1
ATOM 7335 N N . GLY C 1 124 ? 100.684 122.559 -0.924 1.00 263.30 121 GLY C N 1
ATOM 7336 C CA . GLY C 1 124 ? 100.217 122.170 -2.232 1.00 233.89 121 GLY C CA 1
ATOM 7337 C C . GLY C 1 124 ? 98.730 121.924 -2.218 1.00 191.13 121 GLY C C 1
ATOM 7338 O O . GLY C 1 124 ? 98.074 121.994 -3.245 1.00 181.25 121 GLY C O 1
ATOM 7342 N N . VAL C 1 125 ? 98.192 121.646 -1.040 1.00 194.27 122 VAL C N 1
ATOM 7343 C CA . VAL C 1 125 ? 96.761 121.459 -0.880 1.00 191.14 122 VAL C CA 1
ATOM 7344 C C . VAL C 1 125 ? 96.250 122.487 0.114 1.00 154.60 122 VAL C C 1
ATOM 7345 O O . VAL C 1 125 ? 96.910 122.762 1.107 1.00 188.82 122 VAL C O 1
ATOM 7358 N N . SER C 1 126 ? 95.094 123.074 -0.157 1.00 191.34 123 SER C N 1
ATOM 7359 C CA . SER C 1 126 ? 94.610 124.168 0.673 1.00 190.32 123 SER C CA 1
ATOM 7360 C C . SER C 1 126 ? 93.065 124.290 0.695 1.00 198.49 123 SER C C 1
ATOM 7361 O O . SER C 1 126 ? 92.401 124.027 -0.316 1.00 165.23 123 SER C O 1
ATOM 7369 N N . LEU C 1 127 ? 92.482 124.691 1.829 1.00 160.54 124 LEU C N 1
ATOM 7370 C CA . LEU C 1 127 ? 91.053 125.042 1.840 1.00 177.69 124 LEU C CA 1
ATOM 7371 C C . LEU C 1 127 ? 90.799 126.550 2.006 1.00 225.37 124 LEU C C 1
ATOM 7372 O O . LEU C 1 127 ? 91.356 127.228 2.883 1.00 214.09 124 LEU C O 1
ATOM 7388 N N . PHE C 1 128 ? 89.969 127.069 1.110 1.00 234.67 125 PHE C N 1
ATOM 7389 C CA . PHE C 1 128 ? 89.671 128.481 1.070 1.00 201.35 125 PHE C CA 1
ATOM 7390 C C . PHE C 1 128 ? 88.213 128.684 0.621 1.00 196.52 125 PHE C C 1
ATOM 7391 O O . PHE C 1 128 ? 87.743 128.014 -0.316 1.00 142.97 125 PHE C O 1
ATOM 7408 N N . PRO C 1 129 ? 87.512 129.643 1.251 1.00 197.85 126 PRO C N 1
ATOM 7409 C CA . PRO C 1 129 ? 86.135 130.089 1.000 1.00 148.60 126 PRO C CA 1
ATOM 7410 C C . PRO C 1 129 ? 85.959 130.949 -0.249 1.00 194.04 126 PRO C C 1
ATOM 7411 O O . PRO C 1 129 ? 86.686 131.914 -0.467 1.00 253.00 126 PRO C O 1
ATOM 7422 N N . VAL C 1 130 ? 84.948 130.633 -1.031 1.00 185.28 127 VAL C N 1
ATOM 7423 C CA . VAL C 1 130 ? 84.395 131.572 -1.988 1.00 174.57 127 VAL C CA 1
ATOM 7424 C C . VAL C 1 130 ? 83.159 132.142 -1.306 1.00 175.71 127 VAL C C 1
ATOM 7425 O O . VAL C 1 130 ? 82.181 131.417 -1.110 1.00 190.87 127 VAL C O 1
ATOM 7438 N N . ASN C 1 131 ? 83.203 133.421 -0.918 1.00 178.91 128 ASN C N 1
ATOM 7439 C CA . ASN C 1 131 ? 82.109 134.027 -0.133 1.00 178.56 128 ASN C CA 1
ATOM 7440 C C . ASN C 1 131 ? 81.241 135.033 -0.889 1.00 189.13 128 ASN C C 1
ATOM 7441 O O . ASN C 1 131 ? 81.743 135.918 -1.571 1.00 310.50 128 ASN C O 1
ATOM 7452 N N . TYR C 1 132 ? 79.934 134.884 -0.741 1.00 145.40 129 TYR C N 1
ATOM 7453 C CA . TYR C 1 132 ? 78.947 135.768 -1.350 1.00 217.69 129 TYR C CA 1
ATOM 7454 C C . TYR C 1 132 ? 78.040 136.181 -0.217 1.00 233.71 129 TYR C C 1
ATOM 7455 O O . TYR C 1 132 ? 78.111 135.598 0.862 1.00 270.59 129 TYR C O 1
ATOM 7473 N N . ASP C 1 133 ? 77.204 137.188 -0.435 1.00 192.04 130 ASP C N 1
ATOM 7474 C CA . ASP C 1 133 ? 76.370 137.693 0.650 1.00 226.40 130 ASP C CA 1
ATOM 7475 C C . ASP C 1 133 ? 75.424 136.612 1.181 1.00 242.13 130 ASP C C 1
ATOM 7476 O O . ASP C 1 133 ? 75.238 136.481 2.393 1.00 280.77 130 ASP C O 1
ATOM 7485 N N . ASN C 1 134 ? 74.789 135.872 0.277 1.00 235.86 131 ASN C N 1
ATOM 7486 C CA . ASN C 1 134 ? 73.843 134.834 0.682 1.00 211.73 131 ASN C CA 1
ATOM 7487 C C . ASN C 1 134 ? 74.378 133.403 0.648 1.00 198.06 131 ASN C C 1
ATOM 7488 O O . ASN C 1 134 ? 73.643 132.479 0.965 1.00 228.30 131 ASN C O 1
ATOM 7499 N N . ILE C 1 135 ? 75.626 133.191 0.251 1.00 194.95 132 ILE C N 1
ATOM 7500 C CA . ILE C 1 135 ? 76.145 131.823 0.244 1.00 217.26 132 ILE C CA 1
ATOM 7501 C C . ILE C 1 135 ? 77.654 131.806 0.373 1.00 191.28 132 ILE C C 1
ATOM 7502 O O . ILE C 1 135 ? 78.307 132.827 0.180 1.00 252.40 132 ILE C O 1
ATOM 7518 N N . GLU C 1 136 ? 78.193 130.653 0.767 1.00 178.51 133 GLU C N 1
ATOM 7519 C CA . GLU C 1 136 ? 79.636 130.431 0.788 1.00 202.52 133 GLU C CA 1
ATOM 7520 C C . GLU C 1 136 ? 80.046 129.058 0.232 1.00 161.89 133 GLU C C 1
ATOM 7521 O O . GLU C 1 136 ? 79.777 128.032 0.848 1.00 172.07 133 GLU C O 1
ATOM 7533 N N . PHE C 1 137 ? 80.708 129.035 -0.920 1.00 175.39 134 PHE C N 1
ATOM 7534 C CA . PHE C 1 137 ? 81.190 127.783 -1.504 1.00 190.53 134 PHE C CA 1
ATOM 7535 C C . PHE C 1 137 ? 82.486 127.388 -0.815 1.00 210.01 134 PHE C C 1
ATOM 7536 O O . PHE C 1 137 ? 83.132 128.235 -0.178 1.00 194.83 134 PHE C O 1
ATOM 7553 N N . MET C 1 138 ? 82.852 126.109 -0.887 1.00 193.94 135 MET C N 1
ATOM 7554 C CA . MET C 1 138 ? 84.170 125.707 -0.416 1.00 206.25 135 MET C CA 1
ATOM 7555 C C . MET C 1 138 ? 85.056 125.233 -1.545 1.00 199.60 135 MET C C 1
ATOM 7556 O O . MET C 1 138 ? 84.743 124.242 -2.236 1.00 167.43 135 MET C O 1
ATOM 7570 N N . GLY C 1 139 ? 86.146 125.984 -1.723 1.00 169.74 136 GLY C N 1
ATOM 7571 C CA . GLY C 1 139 ? 87.189 125.675 -2.686 1.00 183.19 136 GLY C CA 1
ATOM 7572 C C . GLY C 1 139 ? 88.370 124.862 -2.188 1.00 188.26 136 GLY C C 1
ATOM 7573 O O . GLY C 1 139 ? 88.732 124.866 -1.006 1.00 172.91 136 GLY C O 1
ATOM 7577 N N . ILE C 1 140 ? 88.990 124.166 -3.131 1.00 195.36 137 ILE C N 1
ATOM 7578 C CA . ILE C 1 140 ? 90.122 123.325 -2.825 1.00 151.77 137 ILE C CA 1
ATOM 7579 C C . ILE C 1 140 ? 91.258 123.725 -3.738 1.00 183.26 137 ILE C C 1
ATOM 7580 O O . ILE C 1 140 ? 91.196 123.512 -4.950 1.00 173.61 137 ILE C O 1
ATOM 7596 N N . ARG C 1 141 ? 92.287 124.324 -3.153 1.00 162.69 138 ARG C N 1
ATOM 7597 C CA . ARG C 1 141 ? 93.501 124.651 -3.884 1.00 173.18 138 ARG C CA 1
ATOM 7598 C C . ARG C 1 141 ? 94.409 123.443 -4.085 1.00 166.69 138 ARG C C 1
ATOM 7599 O O . ARG C 1 141 ? 94.840 122.818 -3.119 1.00 192.83 138 ARG C O 1
ATOM 7620 N N . LEU C 1 142 ? 94.679 123.118 -5.352 1.00 137.73 139 LEU C N 1
ATOM 7621 C CA . LEU C 1 142 ? 95.690 122.119 -5.712 1.00 195.23 139 LEU C CA 1
ATOM 7622 C C . LEU C 1 142 ? 96.838 122.754 -6.524 1.00 203.83 139 LEU C C 1
ATOM 7623 O O . LEU C 1 142 ? 96.661 123.048 -7.710 1.00 204.69 139 LEU C O 1
ATOM 7639 N N . GLU C 1 143 ? 98.016 122.908 -5.909 1.00 176.17 140 GLU C N 1
ATOM 7640 C CA . GLU C 1 143 ? 99.155 123.587 -6.539 1.00 150.52 140 GLU C CA 1
ATOM 7641 C C . GLU C 1 143 ? 100.412 122.706 -6.565 1.00 164.29 140 GLU C C 1
ATOM 7642 O O . GLU C 1 143 ? 100.829 122.162 -5.534 1.00 164.49 140 GLU C O 1
ATOM 7654 N N . LEU C 1 144 ? 101.024 122.589 -7.742 1.00 133.25 141 LEU C N 1
ATOM 7655 C CA . LEU C 1 144 ? 102.249 121.814 -7.898 1.00 168.04 141 LEU C CA 1
ATOM 7656 C C . LEU C 1 144 ? 103.469 122.720 -7.844 1.00 180.75 141 LEU C C 1
ATOM 7657 O O . LEU C 1 144 ? 103.434 123.842 -8.340 1.00 222.39 141 LEU C O 1
ATOM 7673 N N . PHE C 1 145 ? 104.550 122.246 -7.237 1.00 183.32 142 PHE C N 1
ATOM 7674 C CA . PHE C 1 145 ? 105.809 122.949 -7.370 1.00 178.33 142 PHE C CA 1
ATOM 7675 C C . PHE C 1 145 ? 106.568 122.311 -8.522 1.00 204.05 142 PHE C C 1
ATOM 7676 O O . PHE C 1 145 ? 106.735 121.087 -8.577 1.00 190.65 142 PHE C O 1
ATOM 7693 N N . ASP C 1 146 ? 106.974 123.168 -9.456 1.00 186.19 143 ASP C N 1
ATOM 7694 C CA . ASP C 1 146 ? 107.714 122.793 -10.655 1.00 165.32 143 ASP C CA 1
ATOM 7695 C C . ASP C 1 146 ? 109.178 123.106 -10.383 1.00 184.59 143 ASP C C 1
ATOM 7696 O O . ASP C 1 146 ? 109.476 124.215 -9.935 1.00 250.20 143 ASP C O 1
ATOM 7705 N N . GLU C 1 147 ? 110.093 122.149 -10.582 1.00 161.14 144 GLU C N 1
ATOM 7706 C CA . GLU C 1 147 ? 111.496 122.532 -10.580 1.00 183.46 144 GLU C CA 1
ATOM 7707 C C . GLU C 1 147 ? 112.014 122.493 -12.020 1.00 202.56 144 GLU C C 1
ATOM 7708 O O . GLU C 1 147 ? 112.537 121.483 -12.483 1.00 202.26 144 GLU C O 1
ATOM 7720 N N . LEU C 1 148 ? 111.883 123.632 -12.703 1.00 135.78 145 LEU C N 1
ATOM 7721 C CA . LEU C 1 148 ? 112.604 123.936 -13.929 1.00 232.49 145 LEU C CA 1
ATOM 7722 C C . LEU C 1 148 ? 112.996 125.398 -13.824 1.00 292.60 145 LEU C C 1
ATOM 7723 O O . LEU C 1 148 ? 114.169 125.745 -13.664 1.00 326.89 145 LEU C O 1
ATOM 7739 N N . SER C 1 149 ? 111.982 126.251 -13.925 1.00 277.19 146 SER C N 1
ATOM 7740 C CA . SER C 1 149 ? 111.989 127.529 -13.251 1.00 253.30 146 SER C CA 1
ATOM 7741 C C . SER C 1 149 ? 111.388 127.128 -11.929 1.00 194.25 146 SER C C 1
ATOM 7742 O O . SER C 1 149 ? 110.427 126.372 -11.924 1.00 186.08 146 SER C O 1
ATOM 7750 N N . LEU C 1 150 ? 111.921 127.604 -10.812 1.00 217.17 147 LEU C N 1
ATOM 7751 C CA . LEU C 1 150 ? 111.393 127.165 -9.532 1.00 163.97 147 LEU C CA 1
ATOM 7752 C C . LEU C 1 150 ? 110.314 128.140 -9.098 1.00 195.26 147 LEU C C 1
ATOM 7753 O O . LEU C 1 150 ? 110.587 129.256 -8.676 1.00 253.94 147 LEU C O 1
ATOM 7769 N N . LYS C 1 151 ? 109.080 127.680 -9.220 1.00 183.03 148 LYS C N 1
ATOM 7770 C CA . LYS C 1 151 ? 107.889 128.454 -8.922 1.00 228.75 148 LYS C CA 1
ATOM 7771 C C . LYS C 1 151 ? 106.785 127.420 -8.876 1.00 219.79 148 LYS C C 1
ATOM 7772 O O . LYS C 1 151 ? 106.959 126.313 -9.385 1.00 229.17 148 LYS C O 1
ATOM 7791 N N . TYR C 1 152 ? 105.644 127.763 -8.302 1.00 166.19 149 TYR C N 1
ATOM 7792 C CA . TYR C 1 152 ? 104.485 126.900 -8.440 1.00 183.36 149 TYR C CA 1
ATOM 7793 C C . TYR C 1 152 ? 103.719 127.168 -9.732 1.00 219.62 149 TYR C C 1
ATOM 7794 O O . TYR C 1 152 ? 103.644 128.300 -10.211 1.00 230.22 149 TYR C O 1
ATOM 7812 N N . ASP C 1 153 ? 103.172 126.100 -10.300 1.00 229.82 150 ASP C N 1
ATOM 7813 C CA . ASP C 1 153 ? 102.194 126.196 -11.372 1.00 187.17 150 ASP C CA 1
ATOM 7814 C C . ASP C 1 153 ? 100.897 126.845 -10.861 1.00 203.28 150 ASP C C 1
ATOM 7815 O O . ASP C 1 153 ? 100.675 126.973 -9.638 1.00 161.40 150 ASP C O 1
ATOM 7824 N N . PRO C 1 154 ? 100.037 127.284 -11.797 1.00 208.27 151 PRO C N 1
ATOM 7825 C CA . PRO C 1 154 ? 98.839 127.962 -11.304 1.00 142.90 151 PRO C CA 1
ATOM 7826 C C . PRO C 1 154 ? 98.002 127.007 -10.466 1.00 176.85 151 PRO C C 1
ATOM 7827 O O . PRO C 1 154 ? 97.888 125.827 -10.811 1.00 225.97 151 PRO C O 1
ATOM 7838 N N . PRO C 1 155 ? 97.447 127.504 -9.356 1.00 184.54 152 PRO C N 1
ATOM 7839 C CA . PRO C 1 155 ? 96.423 126.755 -8.619 1.00 177.42 152 PRO C CA 1
ATOM 7840 C C . PRO C 1 155 ? 95.279 126.205 -9.466 1.00 189.04 152 PRO C C 1
ATOM 7841 O O . PRO C 1 155 ? 94.666 126.909 -10.277 1.00 205.66 152 PRO C O 1
ATOM 7852 N N . PHE C 1 156 ? 94.998 124.926 -9.245 1.00 221.06 153 PHE C N 1
ATOM 7853 C CA . PHE C 1 156 ? 93.799 124.280 -9.750 1.00 204.87 153 PHE C CA 1
ATOM 7854 C C . PHE C 1 156 ? 92.745 124.345 -8.668 1.00 208.17 153 PHE C C 1
ATOM 7855 O O . PHE C 1 156 ? 93.055 124.178 -7.490 1.00 212.53 153 PHE C O 1
ATOM 7872 N N . TYR C 1 157 ? 91.499 124.570 -9.059 1.00 176.15 154 TYR C N 1
ATOM 7873 C CA . TYR C 1 157 ? 90.430 124.646 -8.081 1.00 174.98 154 TYR C CA 1
ATOM 7874 C C . TYR C 1 157 ? 89.418 123.513 -8.286 1.00 193.97 154 TYR C C 1
ATOM 7875 O O . TYR C 1 157 ? 89.105 123.124 -9.418 1.00 196.36 154 TYR C O 1
ATOM 7893 N N . VAL C 1 158 ? 88.951 122.956 -7.174 1.00 160.50 155 VAL C N 1
ATOM 7894 C CA . VAL C 1 158 ? 87.767 122.113 -7.174 1.00 191.28 155 VAL C CA 1
ATOM 7895 C C . VAL C 1 158 ? 86.845 122.745 -6.158 1.00 181.29 155 VAL C C 1
ATOM 7896 O O . VAL C 1 158 ? 87.293 123.094 -5.067 1.00 161.18 155 VAL C O 1
ATOM 7909 N N . ILE C 1 159 ? 85.574 122.918 -6.528 1.00 164.29 156 ILE C N 1
ATOM 7910 C CA . ILE C 1 159 ? 84.642 123.724 -5.733 1.00 150.91 156 ILE C CA 1
ATOM 7911 C C . ILE C 1 159 ? 83.360 123.002 -5.359 1.00 167.17 156 ILE C C 1
ATOM 7912 O O . ILE C 1 159 ? 82.758 122.312 -6.178 1.00 192.09 156 ILE C O 1
ATOM 7928 N N . LEU C 1 160 ? 82.921 123.210 -4.124 1.00 137.34 157 LEU C N 1
ATOM 7929 C CA . LEU C 1 160 ? 81.862 122.393 -3.548 1.00 180.23 157 LEU C CA 1
ATOM 7930 C C . LEU C 1 160 ? 80.701 123.293 -3.114 1.00 195.42 157 LEU C C 1
ATOM 7931 O O . LEU C 1 160 ? 80.898 124.276 -2.387 1.00 167.95 157 LEU C O 1
ATOM 7947 N N . LYS C 1 161 ? 79.495 122.972 -3.579 1.00 176.31 158 LYS C N 1
ATOM 7948 C CA . LYS C 1 161 ? 78.317 123.769 -3.237 1.00 164.80 158 LYS C CA 1
ATOM 7949 C C . LYS C 1 161 ? 77.643 123.205 -1.970 1.00 188.84 158 LYS C C 1
ATOM 7950 O O . LYS C 1 161 ? 77.630 121.979 -1.772 1.00 170.38 158 LYS C O 1
ATOM 7969 N N . PRO C 1 162 ? 77.138 124.097 -1.083 1.00 167.76 159 PRO C N 1
ATOM 7970 C CA . PRO C 1 162 ? 76.281 123.740 0.063 1.00 178.24 159 PRO C CA 1
ATOM 7971 C C . PRO C 1 162 ? 75.024 123.084 -0.418 1.00 196.30 159 PRO C C 1
ATOM 7972 O O . PRO C 1 162 ? 74.346 123.663 -1.277 1.00 211.17 159 PRO C O 1
ATOM 7983 N N . SER C 1 163 ? 74.688 121.921 0.123 1.00 159.30 160 SER C N 1
ATOM 7984 C CA . SER C 1 163 ? 73.723 121.100 -0.589 1.00 184.83 160 SER C CA 1
ATOM 7985 C C . SER C 1 163 ? 72.281 121.494 -0.299 1.00 158.28 160 SER C C 1
ATOM 7986 O O . SER C 1 163 ? 71.983 122.380 0.501 1.00 172.80 160 SER C O 1
ATOM 7994 N N . VAL C 1 164 ? 71.382 120.820 -0.986 1.00 158.22 161 VAL C N 1
ATOM 7995 C CA . VAL C 1 164 ? 69.987 120.854 -0.630 1.00 189.11 161 VAL C CA 1
ATOM 7996 C C . VAL C 1 164 ? 69.464 119.436 -0.946 1.00 218.64 161 VAL C C 1
ATOM 7997 O O . VAL C 1 164 ? 70.171 118.643 -1.577 1.00 236.37 161 VAL C O 1
ATOM 8010 N N . LYS C 1 165 ? 68.289 119.100 -0.426 1.00 186.35 162 LYS C N 1
ATOM 8011 C CA . LYS C 1 165 ? 67.705 117.752 -0.484 1.00 274.29 162 LYS C CA 1
ATOM 8012 C C . LYS C 1 165 ? 68.483 116.745 0.384 1.00 280.96 162 LYS C C 1
ATOM 8013 O O . LYS C 1 165 ? 67.900 115.752 0.826 1.00 330.11 162 LYS C O 1
ATOM 8032 N N . ARG C 1 166 ? 69.765 117.012 0.668 1.00 179.67 163 ARG C N 1
ATOM 8033 C CA . ARG C 1 166 ? 70.466 116.402 1.808 1.00 244.84 163 ARG C CA 1
ATOM 8034 C C . ARG C 1 166 ? 71.099 117.605 2.442 1.00 209.62 163 ARG C C 1
ATOM 8035 O O . ARG C 1 166 ? 72.150 118.044 1.986 1.00 178.99 163 ARG C O 1
ATOM 8056 N N . LEU C 1 167 ? 70.536 118.043 3.563 1.00 197.67 164 LEU C N 1
ATOM 8057 C CA . LEU C 1 167 ? 70.509 119.473 3.887 1.00 172.61 164 LEU C CA 1
ATOM 8058 C C . LEU C 1 167 ? 71.814 120.173 4.363 1.00 183.06 164 LEU C C 1
ATOM 8059 O O . LEU C 1 167 ? 72.171 121.231 3.842 1.00 221.13 164 LEU C O 1
ATOM 8075 N N . GLY C 1 168 ? 72.537 119.600 5.314 1.00 159.78 165 GLY C N 1
ATOM 8076 C CA . GLY C 1 168 ? 73.769 120.227 5.785 1.00 227.03 165 GLY C CA 1
ATOM 8077 C C . GLY C 1 168 ? 75.124 119.780 5.203 1.00 214.66 165 GLY C C 1
ATOM 8078 O O . GLY C 1 168 ? 76.172 119.977 5.841 1.00 191.12 165 GLY C O 1
ATOM 8082 N N . ILE C 1 169 ? 75.133 119.183 4.013 1.00 156.70 166 ILE C N 1
ATOM 8083 C CA . ILE C 1 169 ? 76.370 118.566 3.492 1.00 208.67 166 ILE C CA 1
ATOM 8084 C C . ILE C 1 169 ? 76.787 119.247 2.197 1.00 230.37 166 ILE C C 1
ATOM 8085 O O . ILE C 1 169 ? 75.986 120.009 1.616 1.00 172.15 166 ILE C O 1
ATOM 8101 N N . TRP C 1 170 ? 78.063 119.086 1.821 1.00 178.62 167 TRP C N 1
ATOM 8102 C CA . TRP C 1 170 ? 78.532 119.580 0.520 1.00 163.83 167 TRP C CA 1
ATOM 8103 C C . TRP C 1 170 ? 78.262 118.593 -0.650 1.00 210.40 167 TRP C C 1
ATOM 8104 O O . TRP C 1 170 ? 78.119 117.369 -0.454 1.00 173.28 167 TRP C O 1
ATOM 8125 N N . GLU C 1 171 ? 78.173 119.153 -1.859 1.00 176.58 168 GLU C N 1
ATOM 8126 C CA . GLU C 1 171 ? 78.081 118.379 -3.097 1.00 193.39 168 GLU C CA 1
ATOM 8127 C C . GLU C 1 171 ? 79.048 118.996 -4.114 1.00 219.37 168 GLU C C 1
ATOM 8128 O O . GLU C 1 171 ? 79.439 120.166 -3.979 1.00 155.15 168 GLU C O 1
ATOM 8140 N N . LEU C 1 172 ? 79.443 118.207 -5.114 1.00 235.10 169 LEU C N 1
ATOM 8141 C CA . LEU C 1 172 ? 80.418 118.650 -6.121 1.00 166.19 169 LEU C CA 1
ATOM 8142 C C . LEU C 1 172 ? 79.843 119.657 -7.094 1.00 175.03 169 LEU C C 1
ATOM 8143 O O . LEU C 1 172 ? 78.709 119.499 -7.551 1.00 258.13 169 LEU C O 1
ATOM 8159 N N . PHE C 1 173 ? 80.637 120.672 -7.436 1.00 188.39 170 PHE C N 1
ATOM 8160 C CA . PHE C 1 173 ? 80.135 121.781 -8.249 1.00 193.60 170 PHE C CA 1
ATOM 8161 C C . PHE C 1 173 ? 80.859 122.057 -9.588 1.00 203.66 170 PHE C C 1
ATOM 8162 O O . PHE C 1 173 ? 80.401 121.625 -10.649 1.00 239.07 170 PHE C O 1
ATOM 8179 N N . LYS C 1 174 ? 82.006 122.724 -9.545 1.00 164.69 171 LYS C N 1
ATOM 8180 C CA . LYS C 1 174 ? 82.742 123.004 -10.760 1.00 198.53 171 LYS C CA 1
ATOM 8181 C C . LYS C 1 174 ? 84.190 122.633 -10.530 1.00 209.12 171 LYS C C 1
ATOM 8182 O O . LYS C 1 174 ? 84.803 123.059 -9.546 1.00 155.46 171 LYS C O 1
ATOM 8201 N N . HIS C 1 175 ? 84.750 121.834 -11.425 1.00 178.70 172 HIS C N 1
ATOM 8202 C CA . HIS C 1 175 ? 86.135 121.419 -11.243 1.00 170.35 172 HIS C CA 1
ATOM 8203 C C . HIS C 1 175 ? 86.884 121.616 -12.522 1.00 215.09 172 HIS C C 1
ATOM 8204 O O . HIS C 1 175 ? 86.414 121.214 -13.583 1.00 310.32 172 HIS C O 1
ATOM 8219 N N . ASN C 1 176 ? 88.038 122.263 -12.439 1.00 190.94 173 ASN C N 1
ATOM 8220 C CA . ASN C 1 176 ? 88.964 122.197 -13.544 1.00 207.27 173 ASN C CA 1
ATOM 8221 C C . ASN C 1 176 ? 90.089 121.351 -13.047 1.00 175.92 173 ASN C C 1
ATOM 8222 O O . ASN C 1 176 ? 90.898 121.782 -12.240 1.00 260.85 173 ASN C O 1
ATOM 8233 N N . LEU C 1 177 ? 90.117 120.120 -13.517 1.00 178.57 174 LEU C N 1
ATOM 8234 C CA . LEU C 1 177 ? 91.217 119.231 -13.238 1.00 176.54 174 LEU C CA 1
ATOM 8235 C C . LEU C 1 177 ? 91.362 118.446 -14.483 1.00 168.17 174 LEU C C 1
ATOM 8236 O O . LEU C 1 177 ? 90.415 118.320 -15.262 1.00 230.10 174 LEU C O 1
ATOM 8252 N N . PRO C 1 178 ? 92.560 117.923 -14.689 1.00 163.96 175 PRO C N 1
ATOM 8253 C CA . PRO C 1 178 ? 92.817 117.121 -15.879 1.00 218.89 175 PRO C CA 1
ATOM 8254 C C . PRO C 1 178 ? 91.787 115.997 -15.959 1.00 205.40 175 PRO C C 1
ATOM 8255 O O . PRO C 1 178 ? 91.166 115.639 -14.944 1.00 180.68 175 PRO C O 1
ATOM 8266 N N . LYS C 1 179 ? 91.571 115.492 -17.168 1.00 177.44 176 LYS C N 1
ATOM 8267 C CA . LYS C 1 179 ? 90.591 114.447 -17.381 1.00 196.45 176 LYS C CA 1
ATOM 8268 C C . LYS C 1 179 ? 91.139 113.069 -16.979 1.00 190.88 176 LYS C C 1
ATOM 8269 O O . LYS C 1 179 ? 90.402 112.086 -16.972 1.00 278.02 176 LYS C O 1
ATOM 8288 N N . TYR C 1 180 ? 92.431 113.000 -16.652 1.00 229.56 177 TYR C N 1
ATOM 8289 C CA . TYR C 1 180 ? 93.058 111.759 -16.158 1.00 255.19 177 TYR C CA 1
ATOM 8290 C C . TYR C 1 180 ? 92.825 111.488 -14.664 1.00 237.90 177 TYR C C 1
ATOM 8291 O O . TYR C 1 180 ? 92.852 110.334 -14.215 1.00 260.98 177 TYR C O 1
ATOM 8309 N N . ILE C 1 181 ? 92.610 112.555 -13.900 1.00 172.41 178 ILE C N 1
ATOM 8310 C CA . ILE C 1 181 ? 92.275 112.424 -12.493 1.00 203.24 178 ILE C CA 1
ATOM 8311 C C . ILE C 1 181 ? 90.847 111.963 -12.423 1.00 223.53 178 ILE C C 1
ATOM 8312 O O . ILE C 1 181 ? 89.969 112.658 -12.937 1.00 215.33 178 ILE C O 1
ATOM 8328 N N . ASN C 1 182 ? 90.578 110.822 -11.788 1.00 220.00 179 ASN C N 1
ATOM 8329 C CA . ASN C 1 182 ? 89.185 110.420 -11.695 1.00 223.99 179 ASN C CA 1
ATOM 8330 C C . ASN C 1 182 ? 88.656 111.052 -10.419 1.00 205.09 179 ASN C C 1
ATOM 8331 O O . ASN C 1 182 ? 88.901 110.578 -9.311 1.00 266.46 179 ASN C O 1
ATOM 8342 N N . ILE C 1 183 ? 87.896 112.124 -10.622 1.00 179.17 180 ILE C N 1
ATOM 8343 C CA . ILE C 1 183 ? 87.465 113.027 -9.554 1.00 163.64 180 ILE C CA 1
ATOM 8344 C C . ILE C 1 183 ? 86.279 112.444 -8.843 1.00 176.87 180 ILE C C 1
ATOM 8345 O O . ILE C 1 183 ? 86.188 112.480 -7.615 1.00 187.97 180 ILE C O 1
ATOM 8361 N N . HIS C 1 184 ? 85.363 111.910 -9.638 1.00 187.82 181 HIS C N 1
ATOM 8362 C CA . HIS C 1 184 ? 84.090 111.469 -9.120 1.00 199.99 181 HIS C CA 1
ATOM 8363 C C . HIS C 1 184 ? 84.254 110.144 -8.412 1.00 211.86 181 HIS C C 1
ATOM 8364 O O . HIS C 1 184 ? 83.625 109.917 -7.378 1.00 219.82 181 HIS C O 1
ATOM 8379 N N . GLN C 1 185 ? 85.112 109.277 -8.944 1.00 178.15 182 GLN C N 1
ATOM 8380 C CA . GLN C 1 185 ? 85.316 107.983 -8.312 1.00 203.86 182 GLN C CA 1
ATOM 8381 C C . GLN C 1 185 ? 85.907 108.187 -6.909 1.00 191.43 182 GLN C C 1
ATOM 8382 O O . GLN C 1 185 ? 85.683 107.370 -6.021 1.00 245.73 182 GLN C O 1
ATOM 8396 N N . HIS C 1 186 ? 86.638 109.283 -6.709 1.00 154.74 183 HIS C N 1
ATOM 8397 C CA . HIS C 1 186 ? 87.227 109.600 -5.396 1.00 196.78 183 HIS C CA 1
ATOM 8398 C C . HIS C 1 186 ? 86.222 110.167 -4.394 1.00 172.35 183 HIS C C 1
ATOM 8399 O O . HIS C 1 186 ? 86.302 109.900 -3.197 1.00 215.25 183 HIS C O 1
ATOM 8414 N N . TRP C 1 187 ? 85.298 110.977 -4.884 1.00 164.49 184 TRP C N 1
ATOM 8415 C CA . TRP C 1 187 ? 84.234 111.506 -4.057 1.00 166.11 184 TRP C CA 1
ATOM 8416 C C . TRP C 1 187 ? 83.437 110.369 -3.426 1.00 200.00 184 TRP C C 1
ATOM 8417 O O . TRP C 1 187 ? 83.173 110.379 -2.224 1.00 184.39 184 TRP C O 1
ATOM 8438 N N . GLN C 1 188 ? 83.071 109.380 -4.240 1.00 179.92 185 GLN C N 1
ATOM 8439 C CA . GLN C 1 188 ? 82.225 108.278 -3.786 1.00 188.41 185 GLN C CA 1
ATOM 8440 C C . GLN C 1 188 ? 83.001 107.354 -2.863 1.00 220.98 185 GLN C C 1
ATOM 8441 O O . GLN C 1 188 ? 82.442 106.788 -1.924 1.00 286.76 185 GLN C O 1
ATOM 8455 N N . LEU C 1 189 ? 84.288 107.194 -3.153 1.00 196.67 186 LEU C N 1
ATOM 8456 C CA . LEU C 1 189 ? 85.150 106.302 -2.388 1.00 200.88 186 LEU C CA 1
ATOM 8457 C C . LEU C 1 189 ? 85.219 106.780 -0.943 1.00 185.87 186 LEU C C 1
ATOM 8458 O O . LEU C 1 189 ? 85.312 105.980 -0.011 1.00 225.16 186 LEU C O 1
ATOM 8474 N N . ILE C 1 190 ? 85.134 108.093 -0.764 1.00 161.98 187 ILE C N 1
ATOM 8475 C CA . ILE C 1 190 ? 85.264 108.700 0.558 1.00 195.26 187 ILE C CA 1
ATOM 8476 C C . ILE C 1 190 ? 83.934 108.985 1.231 1.00 207.84 187 ILE C C 1
ATOM 8477 O O . ILE C 1 190 ? 83.617 108.388 2.265 1.00 247.40 187 ILE C O 1
ATOM 8493 N N . THR C 1 191 ? 83.181 109.924 0.657 1.00 136.76 188 THR C N 1
ATOM 8494 C CA . THR C 1 191 ? 81.930 110.378 1.264 1.00 211.02 188 THR C CA 1
ATOM 8495 C C . THR C 1 191 ? 80.731 109.463 0.982 1.00 219.88 188 THR C C 1
ATOM 8496 O O . THR C 1 191 ? 79.723 109.540 1.691 1.00 222.24 188 THR C O 1
ATOM 8507 N N . LYS C 1 192 ? 80.809 108.640 -0.070 1.00 183.78 189 LYS C N 1
ATOM 8508 C CA . LYS C 1 192 ? 79.684 107.761 -0.426 1.00 236.45 189 LYS C CA 1
ATOM 8509 C C . LYS C 1 192 ? 78.476 108.655 -0.759 1.00 247.78 189 LYS C C 1
ATOM 8510 O O . LYS C 1 192 ? 77.341 108.175 -0.929 1.00 253.80 189 LYS C O 1
ATOM 8529 N N . ASP C 1 193 ? 78.761 109.965 -0.783 1.00 185.76 190 ASP C N 1
ATOM 8530 C CA . ASP C 1 193 ? 77.803 111.069 -0.905 1.00 211.56 190 ASP C CA 1
ATOM 8531 C C . ASP C 1 193 ? 77.038 111.374 0.381 1.00 229.15 190 ASP C C 1
ATOM 8532 O O . ASP C 1 193 ? 76.466 112.468 0.516 1.00 176.00 190 ASP C O 1
ATOM 8541 N N . THR C 1 194 ? 77.088 110.437 1.332 1.00 257.47 191 THR C N 1
ATOM 8542 C CA . THR C 1 194 ? 76.341 110.546 2.585 1.00 210.41 191 THR C CA 1
ATOM 8543 C C . THR C 1 194 ? 76.963 111.606 3.510 1.00 188.40 191 THR C C 1
ATOM 8544 O O . THR C 1 194 ? 76.328 112.631 3.782 1.00 184.60 191 THR C O 1
ATOM 8555 N N . ASP C 1 195 ? 78.189 111.378 3.987 1.00 209.20 192 ASP C N 1
ATOM 8556 C CA . ASP C 1 195 ? 78.780 112.285 4.983 1.00 238.59 192 ASP C CA 1
ATOM 8557 C C . ASP C 1 195 ? 79.952 113.099 4.455 1.00 162.93 192 ASP C C 1
ATOM 8558 O O . ASP C 1 195 ? 81.044 112.596 4.199 1.00 155.76 192 ASP C O 1
ATOM 8567 N N . THR C 1 196 ? 79.702 114.384 4.291 1.00 205.59 193 THR C N 1
ATOM 8568 C CA . THR C 1 196 ? 80.727 115.275 3.820 1.00 174.51 193 THR C CA 1
ATOM 8569 C C . THR C 1 196 ? 81.227 116.096 4.967 1.00 191.51 193 THR C C 1
ATOM 8570 O O . THR C 1 196 ? 80.599 117.085 5.348 1.00 217.55 193 THR C O 1
ATOM 8581 N N . SER C 1 197 ? 82.415 115.763 5.436 1.00 191.43 194 SER C N 1
ATOM 8582 C CA . SER C 1 197 ? 82.912 116.326 6.678 1.00 217.40 194 SER C CA 1
ATOM 8583 C C . SER C 1 197 ? 84.315 116.860 6.479 1.00 197.44 194 SER C C 1
ATOM 8584 O O . SER C 1 197 ? 85.111 116.278 5.749 1.00 237.22 194 SER C O 1
ATOM 8592 N N . ASP C 1 198 ? 84.616 117.969 7.140 1.00 180.07 195 ASP C N 1
ATOM 8593 C CA . ASP C 1 198 ? 85.917 118.604 6.991 1.00 201.20 195 ASP C CA 1
ATOM 8594 C C . ASP C 1 198 ? 87.001 117.516 7.073 1.00 223.72 195 ASP C C 1
ATOM 8595 O O . ASP C 1 198 ? 87.957 117.515 6.300 1.00 165.00 195 ASP C O 1
ATOM 8604 N N . SER C 1 199 ? 86.819 116.565 7.982 1.00 258.32 196 SER C N 1
ATOM 8605 C CA . SER C 1 199 ? 87.723 115.428 8.095 1.00 231.31 196 SER C CA 1
ATOM 8606 C C . SER C 1 199 ? 87.810 114.623 6.796 1.00 202.01 196 SER C C 1
ATOM 8607 O O . SER C 1 199 ? 88.903 114.233 6.367 1.00 197.84 196 SER C O 1
ATOM 8615 N N . ASN C 1 200 ? 86.645 114.347 6.206 1.00 201.49 197 ASN C N 1
ATOM 8616 C CA . ASN C 1 200 ? 86.539 113.540 4.980 1.00 219.79 197 ASN C CA 1
ATOM 8617 C C . ASN C 1 200 ? 86.926 114.303 3.718 1.00 192.41 197 ASN C C 1
ATOM 8618 O O . ASN C 1 200 ? 87.326 113.697 2.718 1.00 154.82 197 ASN C O 1
ATOM 8629 N N . ILE C 1 201 ? 86.795 115.625 3.744 1.00 154.15 198 ILE C N 1
ATOM 8630 C CA . ILE C 1 201 ? 87.114 116.410 2.562 1.00 159.51 198 ILE C CA 1
ATOM 8631 C C . ILE C 1 201 ? 88.619 116.593 2.471 1.00 181.15 198 ILE C C 1
ATOM 8632 O O . ILE C 1 201 ? 89.181 116.683 1.381 1.00 146.84 198 ILE C O 1
ATOM 8648 N N . MET C 1 202 ? 89.296 116.592 3.607 1.00 197.03 199 MET C N 1
ATOM 8649 C CA . MET C 1 202 ? 90.736 116.666 3.544 1.00 181.29 199 MET C CA 1
ATOM 8650 C C . MET C 1 202 ? 91.233 115.396 2.916 1.00 178.63 199 MET C C 1
ATOM 8651 O O . MET C 1 202 ? 92.128 115.417 2.080 1.00 204.74 199 MET C O 1
ATOM 8665 N N . LYS C 1 203 ? 90.622 114.286 3.295 1.00 219.07 200 LYS C N 1
ATOM 8666 C CA . LYS C 1 203 ? 90.963 113.015 2.687 1.00 200.34 200 LYS C CA 1
ATOM 8667 C C . LYS C 1 203 ? 90.657 113.025 1.171 1.00 202.85 200 LYS C C 1
ATOM 8668 O O . LYS C 1 203 ? 91.353 112.373 0.393 1.00 183.94 200 LYS C O 1
ATOM 8687 N N . PHE C 1 204 ? 89.637 113.780 0.757 1.00 187.77 201 PHE C N 1
ATOM 8688 C CA . PHE C 1 204 ? 89.269 113.895 -0.664 1.00 165.10 201 PHE C CA 1
ATOM 8689 C C . PHE C 1 204 ? 90.307 114.560 -1.550 1.00 173.97 201 PHE C C 1
ATOM 8690 O O . PHE C 1 204 ? 90.692 113.989 -2.570 1.00 194.49 201 PHE C O 1
ATOM 8707 N N . ALA C 1 205 ? 90.731 115.771 -1.199 1.00 150.15 202 ALA C N 1
ATOM 8708 C CA . ALA C 1 205 ? 91.810 116.415 -1.930 1.00 172.25 202 ALA C CA 1
ATOM 8709 C C . ALA C 1 205 ? 93.043 115.498 -1.941 1.00 192.47 202 ALA C C 1
ATOM 8710 O O . ALA C 1 205 ? 93.492 115.068 -3.003 1.00 177.17 202 ALA C O 1
ATOM 8717 N N . ASN C 1 206 ? 93.543 115.135 -0.763 1.00 171.17 203 ASN C N 1
ATOM 8718 C CA . ASN C 1 206 ? 94.783 114.365 -0.669 1.00 205.45 203 ASN C CA 1
ATOM 8719 C C . ASN C 1 206 ? 94.776 113.185 -1.645 1.00 218.02 203 ASN C C 1
ATOM 8720 O O . ASN C 1 206 ? 95.834 112.727 -2.072 1.00 291.22 203 ASN C O 1
ATOM 8731 N N . LEU C 1 207 ? 93.589 112.690 -1.990 1.00 178.60 204 LEU C N 1
ATOM 8732 C CA . LEU C 1 207 ? 93.462 111.644 -3.010 1.00 196.88 204 LEU C CA 1
ATOM 8733 C C . LEU C 1 207 ? 93.605 112.179 -4.429 1.00 189.99 204 LEU C C 1
ATOM 8734 O O . LEU C 1 207 ? 94.227 111.539 -5.278 1.00 184.89 204 LEU C O 1
ATOM 8750 N N . CYS C 1 208 ? 92.998 113.329 -4.700 1.00 210.28 205 CYS C N 1
ATOM 8751 C CA . CYS C 1 208 ? 93.138 113.958 -6.007 1.00 191.10 205 CYS C CA 1
ATOM 8752 C C . CYS C 1 208 ? 94.573 114.424 -6.181 1.00 189.59 205 CYS C C 1
ATOM 8753 O O . CYS C 1 208 ? 95.270 114.014 -7.112 1.00 203.67 205 CYS C O 1
ATOM 8761 N N . TYR C 1 209 ? 95.003 115.293 -5.270 1.00 186.13 206 TYR C N 1
ATOM 8762 C CA . TYR C 1 209 ? 96.355 115.811 -5.273 1.00 204.07 206 TYR C CA 1
ATOM 8763 C C . TYR C 1 209 ? 97.386 114.704 -5.454 1.00 182.81 206 TYR C C 1
ATOM 8764 O O . TYR C 1 209 ? 98.362 114.897 -6.171 1.00 161.04 206 TYR C O 1
ATOM 8782 N N . LYS C 1 210 ? 97.171 113.541 -4.844 1.00 186.15 207 LYS C N 1
ATOM 8783 C CA . LYS C 1 210 ? 98.138 112.446 -4.992 1.00 178.35 207 LYS C CA 1
ATOM 8784 C C . LYS C 1 210 ? 98.205 111.966 -6.441 1.00 172.82 207 LYS C C 1
ATOM 8785 O O . LYS C 1 210 ? 99.296 111.822 -6.992 1.00 236.57 207 LYS C O 1
ATOM 8804 N N . ASP C 1 211 ? 97.044 111.727 -7.053 1.00 202.76 208 ASP C N 1
ATOM 8805 C CA . ASP C 1 211 ? 96.976 111.270 -8.446 1.00 217.80 208 ASP C CA 1
ATOM 8806 C C . ASP C 1 211 ? 97.542 112.327 -9.388 1.00 213.74 208 ASP C C 1
ATOM 8807 O O . ASP C 1 211 ? 97.942 112.022 -10.512 1.00 197.45 208 ASP C O 1
ATOM 8816 N N . LEU C 1 212 ? 97.568 113.569 -8.917 1.00 197.88 209 LEU C N 1
ATOM 8817 C CA . LEU C 1 212 ? 98.063 114.684 -9.702 1.00 178.03 209 LEU C CA 1
ATOM 8818 C C . LEU C 1 212 ? 99.611 114.725 -9.707 1.00 201.95 209 LEU C C 1
ATOM 8819 O O . LEU C 1 212 ? 100.235 115.115 -10.707 1.00 153.51 209 LEU C O 1
ATOM 8835 N N . LEU C 1 213 ? 100.213 114.304 -8.589 1.00 227.29 210 LEU C N 1
ATOM 8836 C CA . LEU C 1 213 ? 101.673 114.282 -8.430 1.00 187.24 210 LEU C CA 1
ATOM 8837 C C . LEU C 1 213 ? 102.331 113.005 -8.898 1.00 200.05 210 LEU C C 1
ATOM 8838 O O . LEU C 1 213 ? 103.555 112.932 -8.941 1.00 253.99 210 LEU C O 1
ATOM 8854 N N . LYS C 1 214 ? 101.543 111.980 -9.194 1.00 176.33 211 LYS C N 1
ATOM 8855 C CA . LYS C 1 214 ? 102.103 110.778 -9.788 1.00 248.96 211 LYS C CA 1
ATOM 8856 C C . LYS C 1 214 ? 102.367 111.162 -11.227 1.00 260.03 211 LYS C C 1
ATOM 8857 O O . LYS C 1 214 ? 103.389 110.801 -11.809 1.00 304.41 211 LYS C O 1
ATOM 8876 N N . VAL C 1 215 ? 101.441 111.936 -11.783 1.00 202.90 212 VAL C N 1
ATOM 8877 C CA . VAL C 1 215 ? 101.515 112.295 -13.184 1.00 207.30 212 VAL C CA 1
ATOM 8878 C C . VAL C 1 215 ? 102.536 113.372 -13.417 1.00 226.93 212 VAL C C 1
ATOM 8879 O O . VAL C 1 215 ? 103.356 113.268 -14.323 1.00 290.67 212 VAL C O 1
ATOM 8892 N N . HIS C 1 216 ? 102.497 114.407 -12.592 1.00 165.03 213 HIS C N 1
ATOM 8893 C CA . HIS C 1 216 ? 103.383 115.542 -12.799 1.00 192.68 213 HIS C CA 1
ATOM 8894 C C . HIS C 1 216 ? 104.804 115.077 -12.498 1.00 213.71 213 HIS C C 1
ATOM 8895 O O . HIS C 1 216 ? 105.670 115.117 -13.373 1.00 147.60 213 HIS C O 1
ATOM 8910 N N . SER C 1 217 ? 105.021 114.557 -11.293 1.00 278.42 214 SER C N 1
ATOM 8911 C CA . SER C 1 217 ? 106.342 114.072 -10.913 1.00 256.02 214 SER C CA 1
ATOM 8912 C C . SER C 1 217 ? 106.872 113.091 -11.971 1.00 201.41 214 SER C C 1
ATOM 8913 O O . SER C 1 217 ? 108.076 113.018 -12.202 1.00 165.14 214 SER C O 1
ATOM 8921 N N . ARG C 1 218 ? 105.986 112.345 -12.629 1.00 185.80 215 ARG C N 1
ATOM 8922 C CA . ARG C 1 218 ? 106.445 111.394 -13.650 1.00 230.80 215 ARG C CA 1
ATOM 8923 C C . ARG C 1 218 ? 106.826 112.039 -14.989 1.00 221.80 215 ARG C C 1
ATOM 8924 O O . ARG C 1 218 ? 107.689 111.519 -15.714 1.00 184.25 215 ARG C O 1
ATOM 8945 N N . VAL C 1 219 ? 106.189 113.152 -15.333 1.00 202.74 216 VAL C N 1
ATOM 8946 C CA . VAL C 1 219 ? 106.525 113.836 -16.576 1.00 193.90 216 VAL C CA 1
ATOM 8947 C C . VAL C 1 219 ? 107.824 114.556 -16.332 1.00 222.15 216 VAL C C 1
ATOM 8948 O O . VAL C 1 219 ? 108.837 114.285 -16.975 1.00 186.33 216 VAL C O 1
ATOM 8961 N N . GLN C 1 220 ? 107.769 115.464 -15.367 1.00 234.12 217 GLN C N 1
ATOM 8962 C CA . GLN C 1 220 ? 108.891 116.279 -14.945 1.00 191.00 217 GLN C CA 1
ATOM 8963 C C . GLN C 1 220 ? 110.248 115.530 -14.848 1.00 158.74 217 GLN C C 1
ATOM 8964 O O . GLN C 1 220 ? 111.284 116.105 -15.207 1.00 177.52 217 GLN C O 1
ATOM 8978 N N . PHE C 1 221 ? 110.270 114.271 -14.395 1.00 204.45 218 PHE C N 1
ATOM 8979 C CA . PHE C 1 221 ? 111.537 113.524 -14.344 1.00 247.39 218 PHE C CA 1
ATOM 8980 C C . PHE C 1 221 ? 112.212 113.449 -15.711 1.00 265.49 218 PHE C C 1
ATOM 8981 O O . PHE C 1 221 ? 113.428 113.356 -15.789 1.00 315.88 218 PHE C O 1
ATOM 8998 N N . PHE C 1 222 ? 111.431 113.466 -16.785 1.00 165.48 219 PHE C N 1
ATOM 8999 C CA . PHE C 1 222 ? 112.000 113.470 -18.127 1.00 170.73 219 PHE C CA 1
ATOM 9000 C C . PHE C 1 222 ? 112.371 114.861 -18.622 1.00 235.42 219 PHE C C 1
ATOM 9001 O O . PHE C 1 222 ? 113.100 114.984 -19.596 1.00 175.17 219 PHE C O 1
ATOM 9018 N N . ARG C 1 223 ? 111.829 115.904 -18.000 1.00 200.47 220 ARG C N 1
ATOM 9019 C CA . ARG C 1 223 ? 112.227 117.266 -18.332 1.00 164.11 220 ARG C CA 1
ATOM 9020 C C . ARG C 1 223 ? 113.558 117.575 -17.670 1.00 230.65 220 ARG C C 1
ATOM 9021 O O . ARG C 1 223 ? 114.425 118.179 -18.286 1.00 268.05 220 ARG C O 1
ATOM 9042 N N . LYS C 1 224 ? 113.717 117.142 -16.421 1.00 194.10 221 LYS C N 1
ATOM 9043 C CA . LYS C 1 224 ? 114.934 117.391 -15.634 1.00 200.52 221 LYS C CA 1
ATOM 9044 C C . LYS C 1 224 ? 116.246 116.827 -16.213 1.00 237.67 221 LYS C C 1
ATOM 9045 O O . LYS C 1 224 ? 117.345 117.211 -15.781 1.00 221.57 221 LYS C O 1
ATOM 9064 N N . LEU C 1 225 ? 116.131 115.896 -17.155 1.00 149.80 222 LEU C N 1
ATOM 9065 C CA . LEU C 1 225 ? 117.303 115.230 -17.717 1.00 174.87 222 LEU C CA 1
ATOM 9066 C C . LEU C 1 225 ? 117.827 115.974 -18.928 1.00 164.12 222 LEU C C 1
ATOM 9067 O O . LEU C 1 225 ? 118.907 115.674 -19.421 1.00 256.63 222 LEU C O 1
ATOM 9083 N N . GLU C 1 226 ? 117.101 116.984 -19.377 1.00 147.61 223 GLU C N 1
ATOM 9084 C CA . GLU C 1 226 ? 117.560 117.766 -20.515 1.00 220.42 223 GLU C CA 1
ATOM 9085 C C . GLU C 1 226 ? 118.959 118.328 -20.258 1.00 228.18 223 GLU C C 1
ATOM 9086 O O . GLU C 1 226 ? 119.217 118.975 -19.235 1.00 219.59 223 GLU C O 1
ATOM 9098 N N . GLY C 1 227 ? 119.861 118.058 -21.194 1.00 212.33 224 GLY C N 1
ATOM 9099 C CA . GLY C 1 227 ? 121.220 118.555 -21.118 1.00 220.87 224 GLY C CA 1
ATOM 9100 C C . GLY C 1 227 ? 122.169 117.633 -20.384 1.00 208.91 224 GLY C C 1
ATOM 9101 O O . GLY C 1 227 ? 123.372 117.686 -20.621 1.00 240.80 224 GLY C O 1
ATOM 9105 N N . ASN C 1 228 ? 121.637 116.789 -19.501 1.00 189.14 225 ASN C N 1
ATOM 9106 C CA . ASN C 1 228 ? 122.447 115.816 -18.771 1.00 173.89 225 ASN C CA 1
ATOM 9107 C C . ASN C 1 228 ? 123.015 114.776 -19.724 1.00 202.79 225 ASN C C 1
ATOM 9108 O O . ASN C 1 228 ? 122.353 114.359 -20.669 1.00 213.24 225 ASN C O 1
ATOM 9119 N N . TYR C 1 229 ? 124.268 114.404 -19.504 1.00 215.01 226 TYR C N 1
ATOM 9120 C CA . TYR C 1 229 ? 124.902 113.300 -20.197 1.00 202.83 226 TYR C CA 1
ATOM 9121 C C . TYR C 1 229 ? 124.531 112.014 -19.430 1.00 185.17 226 TYR C C 1
ATOM 9122 O O . TYR C 1 229 ? 124.052 112.085 -18.303 1.00 182.86 226 TYR C O 1
ATOM 9140 N N . VAL C 1 230 ? 124.634 110.861 -20.077 1.00 171.99 227 VAL C N 1
ATOM 9141 C CA . VAL C 1 230 ? 124.786 109.582 -19.368 1.00 220.15 227 VAL C CA 1
ATOM 9142 C C . VAL C 1 230 ? 125.717 108.707 -20.208 1.00 234.96 227 VAL C C 1
ATOM 9143 O O . VAL C 1 230 ? 125.631 108.719 -21.434 1.00 241.42 227 VAL C O 1
ATOM 9156 N N . ASN C 1 231 ? 126.608 107.959 -19.564 1.00 209.75 228 ASN C N 1
ATOM 9157 C CA . ASN C 1 231 ? 127.662 107.271 -20.297 1.00 223.84 228 ASN C CA 1
ATOM 9158 C C . ASN C 1 231 ? 128.391 108.232 -21.257 1.00 278.72 228 ASN C C 1
ATOM 9159 O O . ASN C 1 231 ? 128.824 107.835 -22.338 1.00 341.29 228 ASN C O 1
ATOM 9170 N N . ASP C 1 232 ? 128.533 109.490 -20.845 1.00 246.05 229 ASP C N 1
ATOM 9171 C CA . ASP C 1 232 ? 129.151 110.526 -21.675 1.00 254.45 229 ASP C CA 1
ATOM 9172 C C . ASP C 1 232 ? 128.519 110.618 -23.068 1.00 289.37 229 ASP C C 1
ATOM 9173 O O . ASP C 1 232 ? 129.206 110.827 -24.069 1.00 297.27 229 ASP C O 1
ATOM 9182 N N . LYS C 1 233 ? 127.196 110.463 -23.098 1.00 280.10 230 LYS C N 1
ATOM 9183 C CA . LYS C 1 233 ? 126.372 110.747 -24.268 1.00 239.72 230 LYS C CA 1
ATOM 9184 C C . LYS C 1 233 ? 125.203 111.643 -23.822 1.00 233.40 230 LYS C C 1
ATOM 9185 O O . LYS C 1 233 ? 124.500 111.303 -22.875 1.00 212.84 230 LYS C O 1
ATOM 9204 N N . GLN C 1 234 ? 124.978 112.772 -24.493 1.00 237.01 231 GLN C N 1
ATOM 9205 C CA . GLN C 1 234 ? 123.961 113.723 -24.034 1.00 206.08 231 GLN C CA 1
ATOM 9206 C C . GLN C 1 234 ? 122.541 113.162 -24.118 1.00 207.72 231 GLN C C 1
ATOM 9207 O O . GLN C 1 234 ? 122.268 112.289 -24.934 1.00 240.42 231 GLN C O 1
ATOM 9221 N N . TYR C 1 235 ? 121.646 113.664 -23.267 1.00 196.93 232 TYR C N 1
ATOM 9222 C CA . TYR C 1 235 ? 120.208 113.354 -23.355 1.00 221.30 232 TYR C CA 1
ATOM 9223 C C . TYR C 1 235 ? 119.430 114.611 -23.685 1.00 239.67 232 TYR C C 1
ATOM 9224 O O . TYR C 1 235 ? 119.503 115.616 -22.974 1.00 255.50 232 TYR C O 1
ATOM 9242 N N . SER C 1 236 ? 118.707 114.551 -24.792 1.00 189.28 233 SER C N 1
ATOM 9243 C CA . SER C 1 236 ? 117.735 115.566 -25.113 1.00 225.71 233 SER C CA 1
ATOM 9244 C C . SER C 1 236 ? 116.401 114.836 -25.133 1.00 242.82 233 SER C C 1
ATOM 9245 O O . SER C 1 236 ? 116.361 113.620 -25.335 1.00 207.63 233 SER C O 1
ATOM 9253 N N . LEU C 1 237 ? 115.314 115.556 -24.886 1.00 234.89 234 LEU C N 1
ATOM 9254 C CA . LEU C 1 237 ? 113.997 114.960 -24.946 1.00 189.01 234 LEU C CA 1
ATOM 9255 C C . LEU C 1 237 ? 113.323 115.398 -26.244 1.00 206.13 234 LEU C C 1
ATOM 9256 O O . LEU C 1 237 ? 113.391 116.568 -26.626 1.00 225.01 234 LEU C O 1
ATOM 9272 N N . LEU C 1 238 ? 112.689 114.439 -26.917 1.00 171.77 235 LEU C N 1
ATOM 9273 C CA . LEU C 1 238 ? 112.006 114.666 -28.185 1.00 193.58 235 LEU C CA 1
ATOM 9274 C C . LEU C 1 238 ? 110.517 114.948 -27.985 1.00 252.74 235 LEU C C 1
ATOM 9275 O O . LEU C 1 238 ? 110.033 116.029 -28.316 1.00 331.38 235 LEU C O 1
ATOM 9291 N N . HIS C 1 239 ? 109.781 113.979 -27.457 1.00 217.79 236 HIS C N 1
ATOM 9292 C CA . HIS C 1 239 ? 108.358 114.179 -27.249 1.00 218.41 236 HIS C CA 1
ATOM 9293 C C . HIS C 1 239 ? 107.818 113.398 -26.062 1.00 199.90 236 HIS C C 1
ATOM 9294 O O . HIS C 1 239 ? 108.275 112.299 -25.762 1.00 208.55 236 HIS C O 1
ATOM 9309 N N . ILE C 1 240 ? 106.851 113.993 -25.377 1.00 174.28 237 ILE C N 1
ATOM 9310 C CA . ILE C 1 240 ? 106.175 113.326 -24.277 1.00 213.33 237 ILE C CA 1
ATOM 9311 C C . ILE C 1 240 ? 104.695 113.761 -24.304 1.00 212.81 237 ILE C C 1
ATOM 9312 O O . ILE C 1 240 ? 104.407 114.937 -24.563 1.00 202.02 237 ILE C O 1
ATOM 9328 N N . ASP C 1 241 ? 103.769 112.821 -24.068 1.00 185.30 238 ASP C N 1
ATOM 9329 C CA . ASP C 1 241 ? 102.331 113.114 -24.175 1.00 255.48 238 ASP C CA 1
ATOM 9330 C C . ASP C 1 241 ? 101.763 113.708 -22.878 1.00 243.29 238 ASP C C 1
ATOM 9331 O O . ASP C 1 241 ? 102.450 113.765 -21.864 1.00 174.50 238 ASP C O 1
ATOM 9340 N N . ASN C 1 242 ? 100.485 114.080 -22.895 1.00 264.44 239 ASN C N 1
ATOM 9341 C CA . ASN C 1 242 ? 99.901 114.900 -21.835 1.00 199.26 239 ASN C CA 1
ATOM 9342 C C . ASN C 1 242 ? 100.370 114.438 -20.468 1.00 207.21 239 ASN C C 1
ATOM 9343 O O . ASN C 1 242 ? 100.948 115.217 -19.703 1.00 209.57 239 ASN C O 1
ATOM 9354 N N . MET C 1 243 ? 100.052 113.179 -20.159 1.00 210.13 240 MET C N 1
ATOM 9355 C CA . MET C 1 243 ? 100.251 112.609 -18.828 1.00 194.47 240 MET C CA 1
ATOM 9356 C C . MET C 1 243 ? 101.525 111.779 -18.730 1.00 167.74 240 MET C C 1
ATOM 9357 O O . MET C 1 243 ? 101.857 111.263 -17.655 1.00 193.63 240 MET C O 1
ATOM 9371 N N . GLY C 1 244 ? 102.217 111.638 -19.859 1.00 187.39 241 GLY C N 1
ATOM 9372 C CA . GLY C 1 244 ? 103.524 111.009 -19.901 1.00 190.70 241 GLY C CA 1
ATOM 9373 C C . GLY C 1 244 ? 103.556 109.514 -19.694 1.00 167.69 241 GLY C C 1
ATOM 9374 O O . GLY C 1 244 ? 104.339 109.023 -18.895 1.00 158.11 241 GLY C O 1
ATOM 9378 N N . LEU C 1 245 ? 102.675 108.772 -20.343 1.00 172.50 242 LEU C N 1
ATOM 9379 C CA . LEU C 1 245 ? 102.903 107.342 -20.424 1.00 184.24 242 LEU C CA 1
ATOM 9380 C C . LEU C 1 245 ? 103.827 107.015 -21.589 1.00 192.89 242 LEU C C 1
ATOM 9381 O O . LEU C 1 245 ? 104.602 106.058 -21.522 1.00 194.51 242 LEU C O 1
ATOM 9397 N N . ASN C 1 246 ? 103.760 107.830 -22.639 1.00 157.25 243 ASN C N 1
ATOM 9398 C CA . ASN C 1 246 ? 104.526 107.577 -23.859 1.00 182.42 243 ASN C CA 1
ATOM 9399 C C . ASN C 1 246 ? 105.576 108.648 -24.115 1.00 205.63 243 ASN C C 1
ATOM 9400 O O . ASN C 1 246 ? 105.270 109.840 -24.103 1.00 220.67 243 ASN C O 1
ATOM 9411 N N . VAL C 1 247 ? 106.818 108.205 -24.325 1.00 235.69 244 VAL C N 1
ATOM 9412 C CA . VAL C 1 247 ? 107.953 109.116 -24.479 1.00 215.25 244 VAL C CA 1
ATOM 9413 C C . VAL C 1 247 ? 108.993 108.717 -25.500 1.00 187.56 244 VAL C C 1
ATOM 9414 O O . VAL C 1 247 ? 109.248 107.544 -25.731 1.00 194.41 244 VAL C O 1
ATOM 9427 N N . SER C 1 248 ? 109.611 109.728 -26.088 1.00 171.13 245 SER C N 1
ATOM 9428 C CA . SER C 1 248 ? 110.690 109.536 -27.030 1.00 192.93 245 SER C CA 1
ATOM 9429 C C . SER C 1 248 ? 111.756 110.538 -26.670 1.00 213.86 245 SER C C 1
ATOM 9430 O O . SER C 1 248 ? 111.477 111.730 -26.635 1.00 150.66 245 SER C O 1
ATOM 9438 N N . PHE C 1 249 ? 112.954 110.045 -26.352 1.00 257.94 246 PHE C N 1
ATOM 9439 C CA . PHE C 1 249 ? 114.147 110.876 -26.195 1.00 212.31 246 PHE C CA 1
ATOM 9440 C C . PHE C 1 249 ? 115.297 110.346 -27.058 1.00 209.40 246 PHE C C 1
ATOM 9441 O O . PHE C 1 249 ? 115.307 109.176 -27.471 1.00 153.68 246 PHE C O 1
ATOM 9458 N N . ARG C 1 250 ? 116.255 111.223 -27.349 1.00 222.89 247 ARG C N 1
ATOM 9459 C CA . ARG C 1 250 ? 117.532 110.800 -27.924 1.00 211.87 247 ARG C CA 1
ATOM 9460 C C . ARG C 1 250 ? 118.534 110.732 -26.806 1.00 236.21 247 ARG C C 1
ATOM 9461 O O . ARG C 1 250 ? 118.590 111.624 -25.951 1.00 191.28 247 ARG C O 1
ATOM 9482 N N . LEU C 1 251 ? 119.319 109.664 -26.797 1.00 260.61 248 LEU C N 1
ATOM 9483 C CA . LEU C 1 251 ? 120.488 109.632 -25.954 1.00 211.43 248 LEU C CA 1
ATOM 9484 C C . LEU C 1 251 ? 121.701 109.592 -26.862 1.00 195.03 248 LEU C C 1
ATOM 9485 O O . LEU C 1 251 ? 122.047 108.544 -27.400 1.00 207.31 248 LEU C O 1
ATOM 9501 N N . GLY C 1 252 ? 122.355 110.736 -27.025 1.00 193.82 249 GLY C N 1
ATOM 9502 C CA . GLY C 1 252 ? 123.588 110.793 -27.780 1.00 276.52 249 GLY C CA 1
ATOM 9503 C C . GLY C 1 252 ? 123.507 110.078 -29.114 1.00 300.08 249 GLY C C 1
ATOM 9504 O O . GLY C 1 252 ? 124.299 109.180 -29.377 1.00 376.55 249 GLY C O 1
ATOM 9508 N N . ALA C 1 253 ? 122.530 110.450 -29.930 1.00 139.54 250 ALA C N 1
ATOM 9509 C CA . ALA C 1 253 ? 122.402 109.949 -31.302 1.00 207.90 250 ALA C CA 1
ATOM 9510 C C . ALA C 1 253 ? 121.606 108.633 -31.550 1.00 238.95 250 ALA C C 1
ATOM 9511 O O . ALA C 1 253 ? 121.489 108.201 -32.704 1.00 174.30 250 ALA C O 1
ATOM 9518 N N . ASP C 1 254 ? 121.090 107.973 -30.512 1.00 233.10 251 ASP C N 1
ATOM 9519 C CA . ASP C 1 254 ? 120.070 106.926 -30.739 1.00 221.39 251 ASP C CA 1
ATOM 9520 C C . ASP C 1 254 ? 118.732 107.161 -29.982 1.00 249.95 251 ASP C C 1
ATOM 9521 O O . ASP C 1 254 ? 118.712 107.614 -28.839 1.00 262.47 251 ASP C O 1
ATOM 9530 N N . ILE C 1 255 ? 117.618 106.848 -30.643 1.00 211.76 252 ILE C N 1
ATOM 9531 C CA . ILE C 1 255 ? 116.281 107.183 -30.138 1.00 175.52 252 ILE C CA 1
ATOM 9532 C C . ILE C 1 255 ? 115.645 106.089 -29.288 1.00 166.47 252 ILE C C 1
ATOM 9533 O O . ILE C 1 255 ? 115.267 105.026 -29.785 1.00 178.42 252 ILE C O 1
ATOM 9549 N N . ILE C 1 256 ? 115.463 106.348 -28.008 1.00 159.30 253 ILE C N 1
ATOM 9550 C CA . ILE C 1 256 ? 114.727 105.386 -27.209 1.00 195.27 253 ILE C CA 1
ATOM 9551 C C . ILE C 1 256 ? 113.262 105.771 -26.989 1.00 235.65 253 ILE C C 1
ATOM 9552 O O . ILE C 1 256 ? 112.971 106.869 -26.524 1.00 248.00 253 ILE C O 1
ATOM 9568 N N . LYS C 1 257 ? 112.346 104.852 -27.290 1.00 233.26 254 LYS C N 1
ATOM 9569 C CA . LYS C 1 257 ? 110.926 105.066 -27.047 1.00 178.94 254 LYS C CA 1
ATOM 9570 C C . LYS C 1 257 ? 110.503 104.158 -25.886 1.00 191.96 254 LYS C C 1
ATOM 9571 O O . LYS C 1 257 ? 111.166 103.176 -25.552 1.00 196.52 254 LYS C O 1
ATOM 9590 N N . ILE C 1 258 ? 109.434 104.539 -25.217 1.00 193.10 255 ILE C N 1
ATOM 9591 C CA . ILE C 1 258 ? 109.106 103.938 -23.952 1.00 188.43 255 ILE C CA 1
ATOM 9592 C C . ILE C 1 258 ? 107.573 103.945 -23.849 1.00 229.50 255 ILE C C 1
ATOM 9593 O O . ILE C 1 258 ? 106.907 104.700 -24.555 1.00 235.91 255 ILE C O 1
ATOM 9609 N N . LYS C 1 259 ? 107.009 103.067 -23.027 1.00 230.08 256 LYS C N 1
ATOM 9610 C CA . LYS C 1 259 ? 105.602 103.174 -22.645 1.00 183.49 256 LYS C CA 1
ATOM 9611 C C . LYS C 1 259 ? 105.427 102.773 -21.165 1.00 160.63 256 LYS C C 1
ATOM 9612 O O . LYS C 1 259 ? 105.993 101.775 -20.715 1.00 207.57 256 LYS C O 1
ATOM 9631 N N . VAL C 1 260 ? 104.625 103.536 -20.424 1.00 159.80 257 VAL C N 1
ATOM 9632 C CA . VAL C 1 260 ? 104.484 103.353 -18.973 1.00 209.58 257 VAL C CA 1
ATOM 9633 C C . VAL C 1 260 ? 103.057 102.964 -18.509 1.00 218.31 257 VAL C C 1
ATOM 9634 O O . VAL C 1 260 ? 102.061 103.232 -19.181 1.00 246.29 257 VAL C O 1
ATOM 9647 N N . ASP C 1 261 ? 102.984 102.320 -17.350 1.00 164.25 258 ASP C N 1
ATOM 9648 C CA . ASP C 1 261 ? 101.732 101.857 -16.771 1.00 200.62 258 ASP C CA 1
ATOM 9649 C C . ASP C 1 261 ? 101.580 102.353 -15.327 1.00 218.94 258 ASP C C 1
ATOM 9650 O O . ASP C 1 261 ? 102.299 101.890 -14.439 1.00 257.28 258 ASP C O 1
ATOM 9659 N N . ASP C 1 262 ? 100.630 103.257 -15.072 1.00 181.03 259 ASP C N 1
ATOM 9660 C CA . ASP C 1 262 ? 100.368 103.709 -13.690 1.00 203.23 259 ASP C CA 1
ATOM 9661 C C . ASP C 1 262 ? 99.837 102.521 -12.891 1.00 268.19 259 ASP C C 1
ATOM 9662 O O . ASP C 1 262 ? 99.390 101.536 -13.482 1.00 348.09 259 ASP C O 1
ATOM 9671 N N . GLY C 1 263 ? 99.905 102.575 -11.561 1.00 216.47 260 GLY C N 1
ATOM 9672 C CA . GLY C 1 263 ? 100.641 103.588 -10.837 1.00 220.61 260 GLY C CA 1
ATOM 9673 C C . GLY C 1 263 ? 101.954 102.939 -10.482 1.00 293.92 260 GLY C C 1
ATOM 9674 O O . GLY C 1 263 ? 102.663 103.383 -9.571 1.00 324.49 260 GLY C O 1
ATOM 9678 N N . ASP C 1 264 ? 102.249 101.855 -11.204 1.00 266.97 261 ASP C N 1
ATOM 9679 C CA . ASP C 1 264 ? 103.501 101.135 -11.084 1.00 233.48 261 ASP C CA 1
ATOM 9680 C C . ASP C 1 264 ? 104.665 102.023 -11.505 1.00 245.53 261 ASP C C 1
ATOM 9681 O O . ASP C 1 264 ? 105.783 101.868 -11.010 1.00 245.44 261 ASP C O 1
ATOM 9690 N N . ASP C 1 265 ? 104.391 102.953 -12.420 1.00 248.24 262 ASP C N 1
ATOM 9691 C CA . ASP C 1 265 ? 105.430 103.788 -13.009 1.00 124.38 262 ASP C CA 1
ATOM 9692 C C . ASP C 1 265 ? 106.460 102.800 -13.528 1.00 200.12 262 ASP C C 1
ATOM 9693 O O . ASP C 1 265 ? 107.664 102.958 -13.329 1.00 284.97 262 ASP C O 1
ATOM 9702 N N . GLU C 1 266 ? 105.953 101.749 -14.163 1.00 175.81 263 GLU C N 1
ATOM 9703 C CA . GLU C 1 266 ? 106.783 100.678 -14.684 1.00 216.25 263 GLU C CA 1
ATOM 9704 C C . GLU C 1 266 ? 106.878 100.873 -16.177 1.00 194.09 263 GLU C C 1
ATOM 9705 O O . GLU C 1 266 ? 105.926 101.311 -16.805 1.00 194.36 263 GLU C O 1
ATOM 9717 N N . ILE C 1 267 ? 108.013 100.540 -16.764 1.00 176.06 264 ILE C N 1
ATOM 9718 C CA . ILE C 1 267 ? 108.114 100.613 -18.209 1.00 192.29 264 ILE C CA 1
ATOM 9719 C C . ILE C 1 267 ? 107.719 99.262 -18.793 1.00 223.24 264 ILE C C 1
ATOM 9720 O O . ILE C 1 267 ? 108.383 98.255 -18.561 1.00 271.19 264 ILE C O 1
ATOM 9736 N N . ILE C 1 268 ? 106.592 99.242 -19.495 1.00 184.78 265 ILE C N 1
ATOM 9737 C CA . ILE C 1 268 ? 106.073 98.013 -20.099 1.00 164.63 265 ILE C CA 1
ATOM 9738 C C . ILE C 1 268 ? 106.661 97.677 -21.499 1.00 201.61 265 ILE C C 1
ATOM 9739 O O . ILE C 1 268 ? 106.764 96.505 -21.862 1.00 247.01 265 ILE C O 1
ATOM 9755 N N . ASP C 1 269 ? 107.050 98.695 -22.270 1.00 209.04 266 ASP C N 1
ATOM 9756 C CA . ASP C 1 269 ? 107.650 98.488 -23.600 1.00 210.28 266 ASP C CA 1
ATOM 9757 C C . ASP C 1 269 ? 108.792 99.447 -23.883 1.00 229.57 266 ASP C C 1
ATOM 9758 O O . ASP C 1 269 ? 108.778 100.595 -23.444 1.00 223.65 266 ASP C O 1
ATOM 9767 N N . CYS C 1 270 ? 109.783 98.984 -24.634 1.00 219.95 267 CYS C N 1
ATOM 9768 C CA . CYS C 1 270 ? 110.813 99.893 -25.122 1.00 213.27 267 CYS C CA 1
ATOM 9769 C C . CYS C 1 270 ? 111.367 99.540 -26.503 1.00 209.09 267 CYS C C 1
ATOM 9770 O O . CYS C 1 270 ? 111.619 98.377 -26.802 1.00 243.18 267 CYS C O 1
ATOM 9778 N N . THR C 1 271 ? 111.564 100.575 -27.321 1.00 188.66 268 THR C N 1
ATOM 9779 C CA . THR C 1 271 ? 112.087 100.473 -28.681 1.00 157.23 268 THR C CA 1
ATOM 9780 C C . THR C 1 271 ? 113.459 101.159 -28.777 1.00 207.80 268 THR C C 1
ATOM 9781 O O . THR C 1 271 ? 113.557 102.388 -28.723 1.00 177.55 268 THR C O 1
ATOM 9792 N N . PHE C 1 272 ? 114.525 100.383 -28.930 1.00 237.92 269 PHE C N 1
ATOM 9793 C CA . PHE C 1 272 ? 115.844 100.987 -29.053 1.00 223.61 269 PHE C CA 1
ATOM 9794 C C . PHE C 1 272 ? 116.264 101.119 -30.513 1.00 218.95 269 PHE C C 1
ATOM 9795 O O . PHE C 1 272 ? 116.503 100.127 -31.194 1.00 264.29 269 PHE C O 1
ATOM 9812 N N . ASN C 1 273 ? 116.317 102.353 -30.996 1.00 196.35 270 ASN C N 1
ATOM 9813 C CA . ASN C 1 273 ? 116.615 102.616 -32.399 1.00 226.41 270 ASN C CA 1
ATOM 9814 C C . ASN C 1 273 ? 115.681 101.810 -33.290 1.00 246.03 270 ASN C C 1
ATOM 9815 O O . ASN C 1 273 ? 115.963 101.595 -34.464 1.00 277.59 270 ASN C O 1
ATOM 9826 N N . GLY C 1 274 ? 114.544 101.405 -32.734 1.00 233.89 271 GLY C N 1
ATOM 9827 C CA . GLY C 1 274 ? 113.504 100.771 -33.519 1.00 276.46 271 GLY C CA 1
ATOM 9828 C C . GLY C 1 274 ? 113.294 99.283 -33.297 1.00 267.84 271 GLY C C 1
ATOM 9829 O O . GLY C 1 274 ? 112.337 98.722 -33.835 1.00 328.25 271 GLY C O 1
ATOM 9833 N N . GLU C 1 275 ? 114.152 98.632 -32.514 1.00 164.41 272 GLU C N 1
ATOM 9834 C CA . GLU C 1 275 ? 113.967 97.196 -32.247 1.00 246.54 272 GLU C CA 1
ATOM 9835 C C . GLU C 1 275 ? 113.772 96.890 -30.761 1.00 226.41 272 GLU C C 1
ATOM 9836 O O . GLU C 1 275 ? 114.191 97.655 -29.904 1.00 174.78 272 GLU C O 1
ATOM 9848 N N . LYS C 1 276 ? 113.110 95.771 -30.470 1.00 209.42 273 LYS C N 1
ATOM 9849 C CA . LYS C 1 276 ? 112.574 95.518 -29.124 1.00 208.85 273 LYS C CA 1
ATOM 9850 C C . LYS C 1 276 ? 113.691 95.511 -28.101 1.00 211.22 273 LYS C C 1
ATOM 9851 O O . LYS C 1 276 ? 114.786 95.035 -28.385 1.00 293.51 273 LYS C O 1
ATOM 9870 N N . ASN C 1 277 ? 113.423 96.068 -26.921 1.00 224.21 274 ASN C N 1
ATOM 9871 C CA . ASN C 1 277 ? 114.445 96.149 -25.877 1.00 234.17 274 ASN C CA 1
ATOM 9872 C C . ASN C 1 277 ? 113.982 95.847 -24.438 1.00 234.88 274 ASN C C 1
ATOM 9873 O O . ASN C 1 277 ? 113.154 96.575 -23.885 1.00 252.31 274 ASN C O 1
ATOM 9884 N N . ILE C 1 278 ? 114.547 94.793 -23.835 1.00 186.82 275 ILE C N 1
ATOM 9885 C CA . ILE C 1 278 ? 114.208 94.384 -22.461 1.00 194.79 275 ILE C CA 1
ATOM 9886 C C . ILE C 1 278 ? 115.094 95.074 -21.407 1.00 228.25 275 ILE C C 1
ATOM 9887 O O . ILE C 1 278 ? 114.793 95.045 -20.208 1.00 230.04 275 ILE C O 1
ATOM 9903 N N . SER C 1 279 ? 116.178 95.697 -21.865 1.00 223.93 276 SER C N 1
ATOM 9904 C CA . SER C 1 279 ? 117.223 96.202 -20.976 1.00 192.43 276 SER C CA 1
ATOM 9905 C C . SER C 1 279 ? 116.696 97.312 -20.067 1.00 222.86 276 SER C C 1
ATOM 9906 O O . SER C 1 279 ? 116.818 97.233 -18.844 1.00 260.65 276 SER C O 1
ATOM 9914 N N . LEU C 1 280 ? 116.106 98.346 -20.666 1.00 201.51 277 LEU C N 1
ATOM 9915 C CA . LEU C 1 280 ? 115.738 99.560 -19.932 1.00 203.11 277 LEU C CA 1
ATOM 9916 C C . LEU C 1 280 ? 114.450 99.346 -19.112 1.00 221.88 277 LEU C C 1
ATOM 9917 O O . LEU C 1 280 ? 114.138 100.094 -18.164 1.00 158.30 277 LEU C O 1
ATOM 9933 N N . LEU C 1 281 ? 113.780 98.245 -19.442 1.00 223.56 278 LEU C N 1
ATOM 9934 C CA . LEU C 1 281 ? 112.415 97.940 -19.023 1.00 218.22 278 LEU C CA 1
ATOM 9935 C C . LEU C 1 281 ? 112.085 98.106 -17.529 1.00 221.01 278 LEU C C 1
ATOM 9936 O O . LEU C 1 281 ? 110.962 98.452 -17.179 1.00 237.51 278 LEU C O 1
ATOM 9952 N N . GLY C 1 282 ? 113.037 97.873 -16.642 1.00 212.96 279 GLY C N 1
ATOM 9953 C CA . GLY C 1 282 ? 112.686 97.664 -15.247 1.00 291.76 279 GLY C CA 1
ATOM 9954 C C . GLY C 1 282 ? 111.717 98.650 -14.586 1.00 296.74 279 GLY C C 1
ATOM 9955 O O . GLY C 1 282 ? 110.698 98.226 -14.048 1.00 365.00 279 GLY C O 1
ATOM 9959 N N . SER C 1 283 ? 112.010 99.946 -14.606 1.00 184.12 280 SER C N 1
ATOM 9960 C CA . SER C 1 283 ? 111.166 100.930 -13.907 1.00 172.00 280 SER C CA 1
ATOM 9961 C C . SER C 1 283 ? 111.433 102.339 -14.382 1.00 212.74 280 SER C C 1
ATOM 9962 O O . SER C 1 283 ? 112.432 102.591 -15.053 1.00 269.56 280 SER C O 1
ATOM 9970 N N . ILE C 1 284 ? 110.544 103.258 -14.013 1.00 170.18 281 ILE C N 1
ATOM 9971 C CA . ILE C 1 284 ? 110.634 104.632 -14.492 1.00 191.88 281 ILE C CA 1
ATOM 9972 C C . ILE C 1 284 ? 111.700 105.463 -13.798 1.00 210.51 281 ILE C C 1
ATOM 9973 O O . ILE C 1 284 ? 112.206 106.443 -14.362 1.00 232.18 281 ILE C O 1
ATOM 9989 N N . TYR C 1 285 ? 112.032 105.124 -12.567 1.00 184.34 282 TYR C N 1
ATOM 9990 C CA . TYR C 1 285 ? 113.054 105.916 -11.938 1.00 223.05 282 TYR C CA 1
ATOM 9991 C C . TYR C 1 285 ? 114.361 105.147 -11.817 1.00 249.69 282 TYR C C 1
ATOM 9992 O O . TYR C 1 285 ? 115.241 105.267 -12.688 1.00 170.55 282 TYR C O 1
ATOM 10010 N N . GLY C 1 286 ? 114.439 104.276 -10.815 1.00 385.64 283 GLY C N 1
ATOM 10011 C CA . GLY C 1 286 ? 115.701 103.676 -10.438 1.00 392.76 283 GLY C CA 1
ATOM 10012 C C . GLY C 1 286 ? 116.404 103.101 -11.639 1.00 422.95 283 GLY C C 1
ATOM 10013 O O . GLY C 1 286 ? 117.624 103.172 -11.763 1.00 467.02 283 GLY C O 1
ATOM 10017 N N . ILE C 1 287 ? 115.612 102.542 -12.538 1.00 389.45 284 ILE C N 1
ATOM 10018 C CA . ILE C 1 287 ? 116.137 101.796 -13.661 1.00 330.49 284 ILE C CA 1
ATOM 10019 C C . ILE C 1 287 ? 116.596 102.659 -14.825 1.00 291.41 284 ILE C C 1
ATOM 10020 O O . ILE C 1 287 ? 117.478 102.239 -15.569 1.00 325.63 284 ILE C O 1
ATOM 10036 N N . THR C 1 288 ? 116.039 103.857 -14.999 1.00 158.55 285 THR C N 1
ATOM 10037 C CA . THR C 1 288 ? 116.397 104.641 -16.192 1.00 189.85 285 THR C CA 1
ATOM 10038 C C . THR C 1 288 ? 117.552 105.644 -15.969 1.00 197.85 285 THR C C 1
ATOM 10039 O O . THR C 1 288 ? 117.937 106.419 -16.848 1.00 169.48 285 THR C O 1
ATOM 10050 N N . ASN C 1 289 ? 118.152 105.566 -14.795 1.00 198.46 286 ASN C N 1
ATOM 10051 C CA . ASN C 1 289 ? 119.514 106.036 -14.650 1.00 179.57 286 ASN C CA 1
ATOM 10052 C C . ASN C 1 289 ? 120.413 104.842 -14.342 1.00 207.93 286 ASN C C 1
ATOM 10053 O O . ASN C 1 289 ? 121.266 104.489 -15.141 1.00 274.28 286 ASN C O 1
ATOM 10064 N N . ARG C 1 290 ? 120.193 104.191 -13.206 1.00 181.25 287 ARG C N 1
ATOM 10065 C CA . ARG C 1 290 ? 121.095 103.137 -12.747 1.00 252.93 287 ARG C CA 1
ATOM 10066 C C . ARG C 1 290 ? 121.252 101.980 -13.743 1.00 320.80 287 ARG C C 1
ATOM 10067 O O . ARG C 1 290 ? 122.355 101.451 -13.902 1.00 374.24 287 ARG C O 1
ATOM 10088 N N . PHE C 1 291 ? 120.166 101.575 -14.402 1.00 309.38 288 PHE C N 1
ATOM 10089 C CA . PHE C 1 291 ? 120.245 100.480 -15.376 1.00 331.84 288 PHE C CA 1
ATOM 10090 C C . PHE C 1 291 ? 120.715 100.989 -16.729 1.00 293.35 288 PHE C C 1
ATOM 10091 O O . PHE C 1 291 ? 121.309 100.250 -17.514 1.00 379.87 288 PHE C O 1
ATOM 10108 N N . GLN C 1 292 ? 120.445 102.260 -16.989 1.00 164.28 289 GLN C N 1
ATOM 10109 C CA . GLN C 1 292 ? 120.910 102.920 -18.205 1.00 206.18 289 GLN C CA 1
ATOM 10110 C C . GLN C 1 292 ? 122.405 102.650 -18.448 1.00 274.80 289 GLN C C 1
ATOM 10111 O O . GLN C 1 292 ? 122.822 102.457 -19.591 1.00 222.47 289 GLN C O 1
ATOM 10125 N N . SER C 1 293 ? 123.204 102.664 -17.379 1.00 337.91 290 SER C N 1
ATOM 10126 C CA . SER C 1 293 ? 124.644 102.393 -17.462 1.00 316.83 290 SER C CA 1
ATOM 10127 C C . SER C 1 293 ? 124.995 100.908 -17.459 1.00 308.57 290 SER C C 1
ATOM 10128 O O . SER C 1 293 ? 125.995 100.510 -18.048 1.00 350.98 290 SER C O 1
ATOM 10136 N N . ILE C 1 294 ? 124.184 100.090 -16.798 1.00 317.43 291 ILE C N 1
ATOM 10137 C CA . ILE C 1 294 ? 124.344 98.644 -16.889 1.00 381.57 291 ILE C CA 1
ATOM 10138 C C . ILE C 1 294 ? 124.029 98.444 -18.384 1.00 391.60 291 ILE C C 1
ATOM 10139 O O . ILE C 1 294 ? 123.463 99.342 -18.993 1.00 424.96 291 ILE C O 1
ATOM 10155 N N . ILE C 1 295 ? 124.389 97.322 -18.999 1.00 277.05 292 ILE C N 1
ATOM 10156 C CA . ILE C 1 295 ? 124.816 97.346 -20.410 1.00 254.31 292 ILE C CA 1
ATOM 10157 C C . ILE C 1 295 ? 124.051 98.190 -21.453 1.00 247.90 292 ILE C C 1
ATOM 10158 O O . ILE C 1 295 ? 124.717 98.906 -22.194 1.00 267.43 292 ILE C O 1
ATOM 10174 N N . MET C 1 296 ? 122.718 98.137 -21.568 1.00 296.30 293 MET C N 1
ATOM 10175 C CA . MET C 1 296 ? 122.071 98.952 -22.613 1.00 337.81 293 MET C CA 1
ATOM 10176 C C . MET C 1 296 ? 120.681 99.429 -22.267 1.00 403.92 293 MET C C 1
ATOM 10177 O O . MET C 1 296 ? 119.795 99.136 -23.075 1.00 423.22 293 MET C O 1
ATOM 10192 N N . SER D 2 69 ? 84.260 143.689 2.888 1.00 338.07 69 SER D N 1
ATOM 10193 C CA . SER D 2 69 ? 83.435 144.177 1.785 1.00 341.56 69 SER D CA 1
ATOM 10194 C C . SER D 2 69 ? 84.340 144.415 0.568 1.00 303.69 69 SER D C 1
ATOM 10195 O O . SER D 2 69 ? 84.020 145.233 -0.298 1.00 279.34 69 SER D O 1
ATOM 10202 N N . VAL D 2 70 ? 85.467 143.699 0.515 1.00 261.22 70 VAL D N 1
ATOM 10203 C CA . VAL D 2 70 ? 86.447 143.851 -0.560 1.00 264.11 70 VAL D CA 1
ATOM 10204 C C . VAL D 2 70 ? 86.226 142.900 -1.734 1.00 284.95 70 VAL D C 1
ATOM 10205 O O . VAL D 2 70 ? 86.214 141.686 -1.559 1.00 281.67 70 VAL D O 1
ATOM 10218 N N . GLN D 2 71 ? 86.120 143.455 -2.941 1.00 291.42 71 GLN D N 1
ATOM 10219 C CA . GLN D 2 71 ? 85.882 142.654 -4.147 1.00 265.76 71 GLN D CA 1
ATOM 10220 C C . GLN D 2 71 ? 87.200 142.133 -4.707 1.00 275.70 71 GLN D C 1
ATOM 10221 O O . GLN D 2 71 ? 88.070 142.908 -5.116 1.00 310.84 71 GLN D O 1
ATOM 10235 N N . LEU D 2 72 ? 87.336 140.812 -4.736 1.00 274.32 72 LEU D N 1
ATOM 10236 C CA . LEU D 2 72 ? 88.592 140.195 -5.131 1.00 282.47 72 LEU D CA 1
ATOM 10237 C C . LEU D 2 72 ? 88.782 140.008 -6.609 1.00 301.28 72 LEU D C 1
ATOM 10238 O O . LEU D 2 72 ? 87.869 139.646 -7.353 1.00 273.23 72 LEU D O 1
ATOM 10254 N N . ASP D 2 73 ? 90.016 140.237 -7.015 1.00 316.22 73 ASP D N 1
ATOM 10255 C CA . ASP D 2 73 ? 90.461 139.788 -8.301 1.00 316.13 73 ASP D CA 1
ATOM 10256 C C . ASP D 2 73 ? 91.236 138.522 -8.025 1.00 290.88 73 ASP D C 1
ATOM 10257 O O . ASP D 2 73 ? 92.346 138.557 -7.496 1.00 278.37 73 ASP D O 1
ATOM 10266 N N . ASP D 2 74 ? 90.614 137.404 -8.373 1.00 281.10 74 ASP D N 1
ATOM 10267 C CA . ASP D 2 74 ? 91.212 136.085 -8.240 1.00 266.63 74 ASP D CA 1
ATOM 10268 C C . ASP D 2 74 ? 91.567 135.704 -9.671 1.00 276.69 74 ASP D C 1
ATOM 10269 O O . ASP D 2 74 ? 92.727 135.483 -9.997 1.00 343.43 74 ASP D O 1
ATOM 10278 N N . LYS D 2 75 ? 90.550 135.652 -10.518 1.00 134.90 75 LYS D N 1
ATOM 10279 C CA . LYS D 2 75 ? 90.713 135.700 -11.980 1.00 236.59 75 LYS D CA 1
ATOM 10280 C C . LYS D 2 75 ? 90.905 134.346 -12.681 1.00 207.84 75 LYS D C 1
ATOM 10281 O O . LYS D 2 75 ? 90.850 134.271 -13.911 1.00 201.41 75 LYS D O 1
ATOM 10300 N N . LEU D 2 76 ? 91.107 133.291 -11.899 1.00 204.33 76 LEU D N 1
ATOM 10301 C CA . LEU D 2 76 ? 90.972 131.919 -12.386 1.00 200.43 76 LEU D CA 1
ATOM 10302 C C . LEU D 2 76 ? 89.622 131.479 -11.869 1.00 190.03 76 LEU D C 1
ATOM 10303 O O . LEU D 2 76 ? 88.738 131.092 -12.633 1.00 250.99 76 LEU D O 1
ATOM 10319 N N . LEU D 2 77 ? 89.481 131.536 -10.552 1.00 165.50 77 LEU D N 1
ATOM 10320 C CA . LEU D 2 77 ? 88.243 131.179 -9.903 1.00 177.42 77 LEU D CA 1
ATOM 10321 C C . LEU D 2 77 ? 87.070 131.943 -10.514 1.00 196.97 77 LEU D C 1
ATOM 10322 O O . LEU D 2 77 ? 85.996 131.384 -10.714 1.00 193.88 77 LEU D O 1
ATOM 10338 N N . LEU D 2 78 ? 87.272 133.216 -10.831 1.00 187.68 78 LEU D N 1
ATOM 10339 C CA . LEU D 2 78 ? 86.228 133.989 -11.507 1.00 182.71 78 LEU D CA 1
ATOM 10340 C C . LEU D 2 78 ? 85.969 133.485 -12.944 1.00 212.59 78 LEU D C 1
ATOM 10341 O O . LEU D 2 78 ? 84.848 133.579 -13.434 1.00 255.79 78 LEU D O 1
ATOM 10357 N N . LYS D 2 79 ? 86.991 132.963 -13.620 1.00 214.75 79 LYS D N 1
ATOM 10358 C CA . LYS D 2 79 ? 86.788 132.310 -14.919 1.00 209.91 79 LYS D CA 1
ATOM 10359 C C . LYS D 2 79 ? 86.164 130.919 -14.798 1.00 192.83 79 LYS D C 1
ATOM 10360 O O . LYS D 2 79 ? 85.666 130.378 -15.776 1.00 219.40 79 LYS D O 1
ATOM 10379 N N . LEU D 2 80 ? 86.245 130.310 -13.622 1.00 200.01 80 LEU D N 1
ATOM 10380 C CA . LEU D 2 80 ? 85.576 129.031 -13.377 1.00 193.64 80 LEU D CA 1
ATOM 10381 C C . LEU D 2 80 ? 84.101 129.158 -12.981 1.00 204.40 80 LEU D C 1
ATOM 10382 O O . LEU D 2 80 ? 83.260 128.395 -13.445 1.00 261.15 80 LEU D O 1
ATOM 10398 N N . LEU D 2 81 ? 83.786 130.108 -12.115 1.00 162.64 81 LEU D N 1
ATOM 10399 C CA . LEU D 2 81 ? 82.426 130.269 -11.672 1.00 168.47 81 LEU D CA 1
ATOM 10400 C C . LEU D 2 81 ? 81.562 130.667 -12.861 1.00 222.79 81 LEU D C 1
ATOM 10401 O O . LEU D 2 81 ? 80.346 130.494 -12.839 1.00 245.24 81 LEU D O 1
ATOM 10417 N N . ARG D 2 82 ? 82.198 131.212 -13.894 1.00 208.35 82 ARG D N 1
ATOM 10418 C CA . ARG D 2 82 ? 81.531 131.502 -15.167 1.00 196.98 82 ARG D CA 1
ATOM 10419 C C . ARG D 2 82 ? 81.442 130.321 -16.155 1.00 200.96 82 ARG D C 1
ATOM 10420 O O . ARG D 2 82 ? 80.440 130.169 -16.846 1.00 255.48 82 ARG D O 1
ATOM 10441 N N . ARG D 2 83 ? 82.489 129.505 -16.252 1.00 255.82 83 ARG D N 1
ATOM 10442 C CA . ARG D 2 83 ? 82.538 128.503 -17.323 1.00 322.42 83 ARG D CA 1
ATOM 10443 C C . ARG D 2 83 ? 81.404 127.478 -17.215 1.00 338.55 83 ARG D C 1
ATOM 10444 O O . ARG D 2 83 ? 80.601 127.379 -18.138 1.00 307.03 83 ARG D O 1
ATOM 10465 N N . ASN D 2 84 ? 81.295 126.752 -16.101 1.00 391.84 84 ASN D N 1
ATOM 10466 C CA . ASN D 2 84 ? 80.322 125.654 -16.027 1.00 421.65 84 ASN D CA 1
ATOM 10467 C C . ASN D 2 84 ? 78.876 126.174 -15.968 1.00 447.61 84 ASN D C 1
ATOM 10468 O O . ASN D 2 84 ? 77.930 125.429 -16.229 1.00 439.45 84 ASN D O 1
ATOM 10479 N N . ASP D 2 85 ? 78.710 127.455 -15.636 1.00 462.95 85 ASP D N 1
ATOM 10480 C CA . ASP D 2 85 ? 77.438 128.133 -15.857 1.00 448.67 85 ASP D CA 1
ATOM 10481 C C . ASP D 2 85 ? 77.230 128.123 -17.375 1.00 443.76 85 ASP D C 1
ATOM 10482 O O . ASP D 2 85 ? 76.126 127.887 -17.865 1.00 443.77 85 ASP D O 1
ATOM 10491 N N . ASN D 2 86 ? 78.317 128.398 -18.100 1.00 427.16 86 ASN D N 1
ATOM 10492 C CA . ASN D 2 86 ? 78.347 128.398 -19.570 1.00 405.81 86 ASN D CA 1
ATOM 10493 C C . ASN D 2 86 ? 78.504 127.017 -20.250 1.00 371.72 86 ASN D C 1
ATOM 10494 O O . ASN D 2 86 ? 78.070 126.845 -21.387 1.00 399.67 86 ASN D O 1
ATOM 10505 N N . ALA D 2 87 ? 79.137 126.048 -19.585 1.00 320.57 87 ALA D N 1
ATOM 10506 C CA . ALA D 2 87 ? 79.386 124.737 -20.208 1.00 331.08 87 ALA D CA 1
ATOM 10507 C C . ALA D 2 87 ? 78.176 123.817 -20.136 1.00 348.19 87 ALA D C 1
ATOM 10508 O O . ALA D 2 87 ? 78.042 122.903 -20.948 1.00 375.39 87 ALA D O 1
ATOM 10515 N N . VAL D 2 88 ? 77.312 124.038 -19.150 1.00 329.34 88 VAL D N 1
ATOM 10516 C CA . VAL D 2 88 ? 76.055 123.298 -19.073 1.00 365.93 88 VAL D CA 1
ATOM 10517 C C . VAL D 2 88 ? 75.008 123.933 -19.991 1.00 388.23 88 VAL D C 1
ATOM 10518 O O . VAL D 2 88 ? 74.026 123.291 -20.363 1.00 309.94 88 VAL D O 1
ATOM 10531 N N . SER D 2 89 ? 75.229 125.195 -20.352 1.00 444.11 89 SER D N 1
ATOM 10532 C CA . SER D 2 89 ? 74.346 125.917 -21.269 1.00 453.14 89 SER D CA 1
ATOM 10533 C C . SER D 2 89 ? 74.710 125.646 -22.729 1.00 464.27 89 SER D C 1
ATOM 10534 O O . SER D 2 89 ? 73.942 125.968 -23.638 1.00 466.41 89 SER D O 1
ATOM 10542 N N . ASP D 2 90 ? 75.893 125.076 -22.948 1.00 454.75 90 ASP D N 1
ATOM 10543 C CA . ASP D 2 90 ? 76.282 124.586 -24.265 1.00 430.14 90 ASP D CA 1
ATOM 10544 C C . ASP D 2 90 ? 75.358 123.445 -24.664 1.00 446.87 90 ASP D C 1
ATOM 10545 O O . ASP D 2 90 ? 74.993 123.299 -25.833 1.00 455.36 90 ASP D O 1
ATOM 10554 N N . SER D 2 91 ? 75.063 122.585 -23.692 1.00 439.20 91 SER D N 1
ATOM 10555 C CA . SER D 2 91 ? 74.035 121.569 -23.852 1.00 433.99 91 SER D CA 1
ATOM 10556 C C . SER D 2 91 ? 73.155 121.535 -22.603 1.00 443.75 91 SER D C 1
ATOM 10557 O O . SER D 2 91 ? 73.607 121.079 -21.555 1.00 453.62 91 SER D O 1
ATOM 10565 N N . SER D 2 92 ? 71.899 121.972 -22.696 1.00 431.44 92 SER D N 1
ATOM 10566 C CA . SER D 2 92 ? 71.344 122.632 -23.875 1.00 406.42 92 SER D CA 1
ATOM 10567 C C . SER D 2 92 ? 70.559 123.874 -23.467 1.00 398.61 92 SER D C 1
ATOM 10568 O O . SER D 2 92 ? 71.078 124.994 -23.512 1.00 383.60 92 SER D O 1
ATOM 10576 N N . ASN D 2 96 ? 70.049 131.054 -22.895 1.00 324.80 96 ASN D N 1
ATOM 10577 C CA . ASN D 2 96 ? 71.455 131.214 -23.245 1.00 355.90 96 ASN D CA 1
ATOM 10578 C C . ASN D 2 96 ? 72.069 132.427 -22.546 1.00 373.43 96 ASN D C 1
ATOM 10579 O O . ASN D 2 96 ? 72.965 133.083 -23.081 1.00 354.66 96 ASN D O 1
ATOM 10589 N N . ASN D 2 97 ? 71.581 132.716 -21.344 1.00 398.08 97 ASN D N 1
ATOM 10590 C CA . ASN D 2 97 ? 72.063 133.856 -20.577 1.00 405.97 97 ASN D CA 1
ATOM 10591 C C . ASN D 2 97 ? 72.421 133.537 -19.112 1.00 419.66 97 ASN D C 1
ATOM 10592 O O . ASN D 2 97 ? 71.874 134.154 -18.196 1.00 408.94 97 ASN D O 1
ATOM 10603 N N . PRO D 2 98 ? 73.328 132.566 -18.883 1.00 415.18 98 PRO D N 1
ATOM 10604 C CA . PRO D 2 98 ? 73.903 132.321 -17.548 1.00 386.08 98 PRO D CA 1
ATOM 10605 C C . PRO D 2 98 ? 75.279 132.956 -17.246 1.00 404.67 98 PRO D C 1
ATOM 10606 O O . PRO D 2 98 ? 76.263 132.221 -17.199 1.00 388.99 98 PRO D O 1
ATOM 10617 N N . LEU D 2 99 ? 75.355 134.268 -17.024 1.00 413.19 99 LEU D N 1
ATOM 10618 C CA . LEU D 2 99 ? 76.613 134.897 -16.600 1.00 389.45 99 LEU D CA 1
ATOM 10619 C C . LEU D 2 99 ? 76.383 135.588 -15.254 1.00 405.32 99 LEU D C 1
ATOM 10620 O O . LEU D 2 99 ? 75.344 136.210 -15.046 1.00 443.37 99 LEU D O 1
ATOM 10636 N N . PRO D 2 100 ? 77.353 135.482 -14.332 1.00 383.07 100 PRO D N 1
ATOM 10637 C CA . PRO D 2 100 ? 77.168 135.977 -12.963 1.00 364.47 100 PRO D CA 1
ATOM 10638 C C . PRO D 2 100 ? 76.969 137.496 -12.792 1.00 376.43 100 PRO D C 1
ATOM 10639 O O . PRO D 2 100 ? 76.013 137.891 -12.124 1.00 352.11 100 PRO D O 1
ATOM 10650 N N . ARG D 2 101 ? 77.834 138.329 -13.363 1.00 375.05 101 ARG D N 1
ATOM 10651 C CA . ARG D 2 101 ? 77.750 139.780 -13.151 1.00 321.54 101 ARG D CA 1
ATOM 10652 C C . ARG D 2 101 ? 78.002 140.228 -11.702 1.00 282.30 101 ARG D C 1
ATOM 10653 O O . ARG D 2 101 ? 77.973 141.413 -11.399 1.00 223.26 101 ARG D O 1
ATOM 10674 N N . VAL D 2 102 ? 78.218 139.281 -10.802 1.00 321.17 102 VAL D N 1
ATOM 10675 C CA . VAL D 2 102 ? 78.521 139.593 -9.416 1.00 265.32 102 VAL D CA 1
ATOM 10676 C C . VAL D 2 102 ? 79.807 138.913 -8.951 1.00 267.60 102 VAL D C 1
ATOM 10677 O O . VAL D 2 102 ? 80.084 137.763 -9.304 1.00 253.85 102 VAL D O 1
ATOM 10690 N N . LEU D 2 103 ? 80.575 139.604 -8.118 1.00 229.90 103 LEU D N 1
ATOM 10691 C CA . LEU D 2 103 ? 81.845 139.063 -7.664 1.00 199.47 103 LEU D CA 1
ATOM 10692 C C . LEU D 2 103 ? 81.713 138.742 -6.196 1.00 149.23 103 LEU D C 1
ATOM 10693 O O . LEU D 2 103 ? 80.942 139.389 -5.488 1.00 267.47 103 LEU D O 1
ATOM 10709 N N . PRO D 2 104 ? 82.452 137.733 -5.727 1.00 182.26 104 PRO D N 1
ATOM 10710 C CA . PRO D 2 104 ? 82.304 137.338 -4.320 1.00 238.98 104 PRO D CA 1
ATOM 10711 C C . PRO D 2 104 ? 82.905 138.337 -3.330 1.00 248.47 104 PRO D C 1
ATOM 10712 O O . PRO D 2 104 ? 83.761 139.134 -3.680 1.00 200.02 104 PRO D O 1
ATOM 10723 N N . SER D 2 105 ? 82.422 138.289 -2.094 1.00 262.95 105 SER D N 1
ATOM 10724 C CA . SER D 2 105 ? 83.007 139.020 -0.982 1.00 239.41 105 SER D CA 1
ATOM 10725 C C . SER D 2 105 ? 84.317 138.320 -0.559 1.00 217.02 105 SER D C 1
ATOM 10726 O O . SER D 2 105 ? 84.574 137.184 -0.961 1.00 244.49 105 SER D O 1
ATOM 10734 N N . LEU D 2 106 ? 85.163 139.017 0.201 1.00 187.33 106 LEU D N 1
ATOM 10735 C CA . LEU D 2 106 ? 86.324 138.415 0.869 1.00 180.05 106 LEU D CA 1
ATOM 10736 C C . LEU D 2 106 ? 86.229 138.769 2.312 1.00 213.61 106 LEU D C 1
ATOM 10737 O O . LEU D 2 106 ? 86.088 139.939 2.651 1.00 272.24 106 LEU D O 1
ATOM 10753 N N . ASN D 2 107 ? 86.303 137.788 3.183 1.00 174.27 107 ASN D N 1
ATOM 10754 C CA . ASN D 2 107 ? 86.419 138.134 4.587 1.00 288.28 107 ASN D CA 1
ATOM 10755 C C . ASN D 2 107 ? 87.476 137.287 5.260 1.00 210.63 107 ASN D C 1
ATOM 10756 O O . ASN D 2 107 ? 87.328 136.067 5.400 1.00 197.33 107 ASN D O 1
ATOM 10767 N N . ILE D 2 108 ? 88.546 137.933 5.704 1.00 222.15 108 ILE D N 1
ATOM 10768 C CA . ILE D 2 108 ? 89.703 137.176 6.150 1.00 232.94 108 ILE D CA 1
ATOM 10769 C C . ILE D 2 108 ? 89.266 136.183 7.222 1.00 237.99 108 ILE D C 1
ATOM 10770 O O . ILE D 2 108 ? 89.799 135.074 7.305 1.00 242.05 108 ILE D O 1
ATOM 10786 N N . GLU D 2 109 ? 88.270 136.561 8.016 1.00 208.12 109 GLU D N 1
ATOM 10787 C CA . GLU D 2 109 ? 87.835 135.693 9.089 1.00 207.84 109 GLU D CA 1
ATOM 10788 C C . GLU D 2 109 ? 87.654 134.267 8.593 1.00 233.29 109 GLU D C 1
ATOM 10789 O O . GLU D 2 109 ? 88.433 133.392 8.959 1.00 190.37 109 GLU D O 1
ATOM 10801 N N . GLN D 2 110 ? 86.647 134.024 7.757 1.00 281.25 110 GLN D N 1
ATOM 10802 C CA . GLN D 2 110 ? 86.393 132.664 7.293 1.00 191.67 110 GLN D CA 1
ATOM 10803 C C . GLN D 2 110 ? 87.609 132.126 6.584 1.00 186.28 110 GLN D C 1
ATOM 10804 O O . GLN D 2 110 ? 87.966 130.970 6.783 1.00 214.09 110 GLN D O 1
ATOM 10818 N N . ARG D 2 111 ? 88.269 132.943 5.771 1.00 177.88 111 ARG D N 1
ATOM 10819 C CA . ARG D 2 111 ? 89.390 132.428 4.986 1.00 221.25 111 ARG D CA 1
ATOM 10820 C C . ARG D 2 111 ? 90.440 131.756 5.864 1.00 221.44 111 ARG D C 1
ATOM 10821 O O . ARG D 2 111 ? 91.078 130.769 5.448 1.00 185.42 111 ARG D O 1
ATOM 10842 N N . LYS D 2 112 ? 90.574 132.273 7.085 1.00 165.64 112 LYS D N 1
ATOM 10843 C CA . LYS D 2 112 ? 91.556 131.798 8.039 1.00 200.12 112 LYS D CA 1
ATOM 10844 C C . LYS D 2 112 ? 91.031 130.500 8.639 1.00 209.95 112 LYS D C 1
ATOM 10845 O O . LYS D 2 112 ? 91.759 129.510 8.740 1.00 214.31 112 LYS D O 1
ATOM 10864 N N . LYS D 2 113 ? 89.751 130.500 9.002 1.00 188.53 113 LYS D N 1
ATOM 10865 C CA . LYS D 2 113 ? 89.128 129.350 9.646 1.00 212.82 113 LYS D CA 1
ATOM 10866 C C . LYS D 2 113 ? 89.216 128.148 8.697 1.00 215.66 113 LYS D C 1
ATOM 10867 O O . LYS D 2 113 ? 89.171 127.003 9.146 1.00 211.26 113 LYS D O 1
ATOM 10886 N N . TYR D 2 114 ? 89.353 128.412 7.392 1.00 219.38 114 TYR D N 1
ATOM 10887 C CA . TYR D 2 114 ? 89.466 127.344 6.389 1.00 215.57 114 TYR D CA 1
ATOM 10888 C C . TYR D 2 114 ? 90.897 126.822 6.321 1.00 190.40 114 TYR D C 1
ATOM 10889 O O . TYR D 2 114 ? 91.143 125.599 6.234 1.00 165.61 114 TYR D O 1
ATOM 10907 N N . LEU D 2 115 ? 91.838 127.761 6.375 1.00 203.71 115 LEU D N 1
ATOM 10908 C CA . LEU D 2 115 ? 93.251 127.424 6.378 1.00 214.87 115 LEU D CA 1
ATOM 10909 C C . LEU D 2 115 ? 93.594 126.732 7.686 1.00 217.24 115 LEU D C 1
ATOM 10910 O O . LEU D 2 115 ? 94.603 126.040 7.785 1.00 182.75 115 LEU D O 1
ATOM 10926 N N . ASP D 2 116 ? 92.735 126.906 8.686 1.00 202.53 116 ASP D N 1
ATOM 10927 C CA . ASP D 2 116 ? 92.939 126.259 9.969 1.00 197.27 116 ASP D CA 1
ATOM 10928 C C . ASP D 2 116 ? 92.567 124.786 9.869 1.00 201.17 116 ASP D C 1
ATOM 10929 O O . ASP D 2 116 ? 93.363 123.917 10.246 1.00 223.05 116 ASP D O 1
ATOM 10938 N N . ILE D 2 117 ? 91.379 124.495 9.338 1.00 193.00 117 ILE D N 1
ATOM 10939 C CA . ILE D 2 117 ? 90.886 123.124 9.358 1.00 238.96 117 ILE D CA 1
ATOM 10940 C C . ILE D 2 117 ? 91.611 122.280 8.309 1.00 226.95 117 ILE D C 1
ATOM 10941 O O . ILE D 2 117 ? 91.509 121.051 8.312 1.00 244.38 117 ILE D O 1
ATOM 10957 N N . THR D 2 118 ? 92.345 122.941 7.419 1.00 142.92 118 THR D N 1
ATOM 10958 C CA . THR D 2 118 ? 93.241 122.226 6.496 1.00 224.75 118 THR D CA 1
ATOM 10959 C C . THR D 2 118 ? 94.575 121.808 7.176 1.00 190.80 118 THR D C 1
ATOM 10960 O O . THR D 2 118 ? 95.104 120.722 6.922 1.00 225.63 118 THR D O 1
ATOM 10971 N N . LEU D 2 119 ? 95.093 122.647 8.065 1.00 155.23 119 LEU D N 1
ATOM 10972 C CA . LEU D 2 119 ? 96.254 122.272 8.859 1.00 182.43 119 LEU D CA 1
ATOM 10973 C C . LEU D 2 119 ? 95.874 121.433 10.068 1.00 215.86 119 LEU D C 1
ATOM 10974 O O . LEU D 2 119 ? 96.755 121.009 10.807 1.00 243.24 119 LEU D O 1
ATOM 10990 N N . ASN D 2 120 ? 94.585 121.180 10.274 1.00 223.55 120 ASN D N 1
ATOM 10991 C CA . ASN D 2 120 ? 94.110 120.769 11.589 1.00 225.52 120 ASN D CA 1
ATOM 10992 C C . ASN D 2 120 ? 95.010 119.681 12.103 1.00 171.57 120 ASN D C 1
ATOM 10993 O O . ASN D 2 120 ? 95.409 118.807 11.340 1.00 233.17 120 ASN D O 1
ATOM 11004 N N . ASP D 2 121 ? 95.327 119.735 13.396 1.00 188.88 121 ASP D N 1
ATOM 11005 C CA . ASP D 2 121 ? 96.288 118.811 14.008 1.00 235.19 121 ASP D CA 1
ATOM 11006 C C . ASP D 2 121 ? 97.727 119.353 13.990 1.00 198.56 121 ASP D C 1
ATOM 11007 O O . ASP D 2 121 ? 98.612 118.801 14.646 1.00 251.34 121 ASP D O 1
ATOM 11016 N N . VAL D 2 122 ? 97.968 120.436 13.256 1.00 202.58 122 VAL D N 1
ATOM 11017 C CA . VAL D 2 122 ? 99.317 121.007 13.192 1.00 214.24 122 VAL D CA 1
ATOM 11018 C C . VAL D 2 122 ? 99.355 122.508 12.869 1.00 220.00 122 VAL D C 1
ATOM 11019 O O . VAL D 2 122 ? 98.594 122.999 12.028 1.00 204.71 122 VAL D O 1
ATOM 11032 N N . THR D 2 123 ? 100.260 123.220 13.543 1.00 200.55 123 THR D N 1
ATOM 11033 C CA . THR D 2 123 ? 100.444 124.659 13.375 1.00 214.19 123 THR D CA 1
ATOM 11034 C C . THR D 2 123 ? 101.548 125.051 12.399 1.00 204.40 123 THR D C 1
ATOM 11035 O O . THR D 2 123 ? 102.593 124.418 12.336 1.00 223.39 123 THR D O 1
ATOM 11046 N N . VAL D 2 124 ? 101.302 126.113 11.643 1.00 205.20 124 VAL D N 1
ATOM 11047 C CA . VAL D 2 124 ? 102.339 126.744 10.848 1.00 189.99 124 VAL D CA 1
ATOM 11048 C C . VAL D 2 124 ? 102.606 128.089 11.479 1.00 227.28 124 VAL D C 1
ATOM 11049 O O . VAL D 2 124 ? 101.687 128.746 11.967 1.00 300.31 124 VAL D O 1
ATOM 11062 N N . THR D 2 125 ? 103.861 128.505 11.488 1.00 164.35 125 THR D N 1
ATOM 11063 C CA . THR D 2 125 ? 104.185 129.787 12.074 1.00 212.44 125 THR D CA 1
ATOM 11064 C C . THR D 2 125 ? 105.385 130.335 11.320 1.00 223.84 125 THR D C 1
ATOM 11065 O O . THR D 2 125 ? 105.953 129.628 10.488 1.00 256.76 125 THR D O 1
ATOM 11076 N N . CYS D 2 126 ? 105.767 131.583 11.584 1.00 212.78 126 CYS D N 1
ATOM 11077 C CA . CYS D 2 126 ? 106.974 132.134 10.973 1.00 200.27 126 CYS D CA 1
ATOM 11078 C C . CYS D 2 126 ? 107.792 132.995 11.918 1.00 226.19 126 CYS D C 1
ATOM 11079 O O . CYS D 2 126 ? 107.280 133.950 12.495 1.00 334.83 126 CYS D O 1
ATOM 11087 N N . GLU D 2 127 ? 109.060 132.638 12.083 1.00 182.99 127 GLU D N 1
ATOM 11088 C CA . GLU D 2 127 ? 110.074 133.604 12.506 1.00 252.74 127 GLU D CA 1
ATOM 11089 C C . GLU D 2 127 ? 111.043 133.759 11.346 1.00 274.82 127 GLU D C 1
ATOM 11090 O O . GLU D 2 127 ? 111.879 132.897 11.098 1.00 233.89 127 GLU D O 1
ATOM 11102 N N . LYS D 2 128 ? 110.969 134.900 10.679 1.00 324.46 128 LYS D N 1
ATOM 11103 C CA . LYS D 2 128 ? 111.640 135.093 9.405 1.00 327.50 128 LYS D CA 1
ATOM 11104 C C . LYS D 2 128 ? 113.082 134.667 9.606 1.00 278.63 128 LYS D C 1
ATOM 11105 O O . LYS D 2 128 ? 113.573 134.745 10.734 1.00 194.57 128 LYS D O 1
ATOM 11124 N N . ASP D 2 129 ? 113.740 134.132 8.571 1.00 315.88 129 ASP D N 1
ATOM 11125 C CA . ASP D 2 129 ? 113.140 133.823 7.266 1.00 317.81 129 ASP D CA 1
ATOM 11126 C C . ASP D 2 129 ? 112.505 132.435 7.279 1.00 271.38 129 ASP D C 1
ATOM 11127 O O . ASP D 2 129 ? 111.757 132.053 6.355 1.00 215.15 129 ASP D O 1
ATOM 11136 N N . MET D 2 130 ? 112.842 131.671 8.316 1.00 262.65 130 MET D N 1
ATOM 11137 C CA . MET D 2 130 ? 112.368 130.301 8.442 1.00 255.07 130 MET D CA 1
ATOM 11138 C C . MET D 2 130 ? 110.914 130.279 8.834 1.00 230.79 130 MET D C 1
ATOM 11139 O O . MET D 2 130 ? 110.387 131.240 9.386 1.00 236.40 130 MET D O 1
ATOM 11153 N N . ILE D 2 131 ? 110.270 129.166 8.522 1.00 221.64 131 ILE D N 1
ATOM 11154 C CA . ILE D 2 131 ? 108.853 129.019 8.755 1.00 214.27 131 ILE D CA 1
ATOM 11155 C C . ILE D 2 131 ? 108.619 127.646 9.347 1.00 177.94 131 ILE D C 1
ATOM 11156 O O . ILE D 2 131 ? 108.903 126.647 8.717 1.00 143.53 131 ILE D O 1
ATOM 11172 N N . LEU D 2 132 ? 108.121 127.603 10.576 1.00 219.00 132 LEU D N 1
ATOM 11173 C CA . LEU D 2 132 ? 108.070 126.354 11.323 1.00 162.25 132 LEU D CA 1
ATOM 11174 C C . LEU D 2 132 ? 106.736 125.644 11.204 1.00 206.86 132 LEU D C 1
ATOM 11175 O O . LEU D 2 132 ? 105.660 126.254 11.258 1.00 198.63 132 LEU D O 1
ATOM 11191 N N . LEU D 2 133 ? 106.845 124.332 11.042 1.00 220.93 133 LEU D N 1
ATOM 11192 C CA . LEU D 2 133 ? 105.715 123.427 11.033 1.00 191.53 133 LEU D CA 1
ATOM 11193 C C . LEU D 2 133 ? 105.860 122.628 12.299 1.00 191.17 133 LEU D C 1
ATOM 11194 O O . LEU D 2 133 ? 106.931 122.094 12.579 1.00 233.42 133 LEU D O 1
ATOM 11210 N N . ARG D 2 134 ? 104.810 122.595 13.098 1.00 177.94 134 ARG D N 1
ATOM 11211 C CA . ARG D 2 134 ? 104.928 122.031 14.421 1.00 197.15 134 ARG D CA 1
ATOM 11212 C C . ARG D 2 134 ? 103.654 121.253 14.796 1.00 218.16 134 ARG D C 1
ATOM 11213 O O . ARG D 2 134 ? 102.569 121.823 14.867 1.00 301.96 134 ARG D O 1
ATOM 11234 N N . LYS D 2 135 ? 103.792 119.960 15.056 1.00 154.49 135 LYS D N 1
ATOM 11235 C CA . LYS D 2 135 ? 102.796 119.216 15.820 1.00 193.99 135 LYS D CA 1
ATOM 11236 C C . LYS D 2 135 ? 103.500 118.925 17.155 1.00 198.36 135 LYS D C 1
ATOM 11237 O O . LYS D 2 135 ? 104.721 118.815 17.202 1.00 192.66 135 LYS D O 1
ATOM 11256 N N . GLY D 2 136 ? 102.762 118.801 18.246 1.00 194.64 136 GLY D N 1
ATOM 11257 C CA . GLY D 2 136 ? 103.366 119.055 19.544 1.00 201.97 136 GLY D CA 1
ATOM 11258 C C . GLY D 2 136 ? 104.747 118.439 19.752 1.00 220.09 136 GLY D C 1
ATOM 11259 O O . GLY D 2 136 ? 104.990 117.262 19.486 1.00 274.96 136 GLY D O 1
ATOM 11263 N N . SER D 2 137 ? 105.661 119.287 20.208 1.00 235.36 137 SER D N 1
ATOM 11264 C CA . SER D 2 137 ? 107.049 118.934 20.524 1.00 224.64 137 SER D CA 1
ATOM 11265 C C . SER D 2 137 ? 107.848 118.354 19.354 1.00 167.13 137 SER D C 1
ATOM 11266 O O . SER D 2 137 ? 108.906 117.777 19.562 1.00 250.04 137 SER D O 1
ATOM 11274 N N . PHE D 2 138 ? 107.375 118.580 18.131 1.00 186.20 138 PHE D N 1
ATOM 11275 C CA . PHE D 2 138 ? 108.109 118.221 16.913 1.00 170.49 138 PHE D CA 1
ATOM 11276 C C . PHE D 2 138 ? 108.200 119.446 16.029 1.00 193.57 138 PHE D C 1
ATOM 11277 O O . PHE D 2 138 ? 107.198 120.092 15.767 1.00 245.01 138 PHE D O 1
ATOM 11294 N N . THR D 2 139 ? 109.397 119.758 15.556 1.00 190.41 139 THR D N 1
ATOM 11295 C CA . THR D 2 139 ? 109.611 120.980 14.806 1.00 166.18 139 THR D CA 1
ATOM 11296 C C . THR D 2 139 ? 110.309 120.692 13.488 1.00 173.13 139 THR D C 1
ATOM 11297 O O . THR D 2 139 ? 111.495 120.380 13.483 1.00 268.55 139 THR D O 1
ATOM 11308 N N . ALA D 2 140 ? 109.603 120.826 12.365 1.00 151.60 140 ALA D N 1
ATOM 11309 C CA . ALA D 2 140 ? 110.279 120.824 11.067 1.00 182.19 140 ALA D CA 1
ATOM 11310 C C . ALA D 2 140 ? 110.465 122.247 10.539 1.00 202.62 140 ALA D C 1
ATOM 11311 O O . ALA D 2 140 ? 109.559 122.829 9.948 1.00 163.21 140 ALA D O 1
ATOM 11318 N N . SER D 2 141 ? 111.690 122.750 10.687 1.00 213.35 141 SER D N 1
ATOM 11319 C CA . SER D 2 141 ? 112.050 124.118 10.337 1.00 197.32 141 SER D CA 1
ATOM 11320 C C . SER D 2 141 ? 112.535 124.219 8.912 1.00 194.72 141 SER D C 1
ATOM 11321 O O . SER D 2 141 ? 113.579 123.663 8.578 1.00 235.23 141 SER D O 1
ATOM 11329 N N . PHE D 2 142 ? 111.793 124.949 8.083 1.00 163.59 142 PHE D N 1
ATOM 11330 C CA . PHE D 2 142 ? 112.197 125.192 6.702 1.00 194.80 142 PHE D CA 1
ATOM 11331 C C . PHE D 2 142 ? 112.666 126.615 6.493 1.00 212.26 142 PHE D C 1
ATOM 11332 O O . PHE D 2 142 ? 111.864 127.543 6.466 1.00 219.95 142 PHE D O 1
ATOM 11349 N N . ARG D 2 143 ? 113.973 126.767 6.314 1.00 246.96 143 ARG D N 1
ATOM 11350 C CA . ARG D 2 143 ? 114.554 128.037 5.925 1.00 241.79 143 ARG D CA 1
ATOM 11351 C C . ARG D 2 143 ? 114.621 128.092 4.399 1.00 227.17 143 ARG D C 1
ATOM 11352 O O . ARG D 2 143 ? 115.126 127.178 3.754 1.00 198.72 143 ARG D O 1
ATOM 11373 N N . ILE D 2 144 ? 114.075 129.151 3.819 1.00 218.31 144 ILE D N 1
ATOM 11374 C CA . ILE D 2 144 ? 113.999 129.238 2.372 1.00 187.03 144 ILE D CA 1
ATOM 11375 C C . ILE D 2 144 ? 114.479 130.587 1.878 1.00 230.71 144 ILE D C 1
ATOM 11376 O O . ILE D 2 144 ? 114.204 131.619 2.491 1.00 270.93 144 ILE D O 1
ATOM 11392 N N . ALA D 2 145 ? 115.206 130.559 0.766 1.00 195.68 145 ALA D N 1
ATOM 11393 C CA . ALA D 2 145 ? 115.716 131.767 0.131 1.00 241.44 145 ALA D CA 1
ATOM 11394 C C . ALA D 2 145 ? 115.116 131.923 -1.272 1.00 238.75 145 ALA D C 1
ATOM 11395 O O . ALA D 2 145 ? 115.110 130.978 -2.062 1.00 178.06 145 ALA D O 1
ATOM 11402 N N . VAL D 2 146 ? 114.610 133.120 -1.567 1.00 245.06 146 VAL D N 1
ATOM 11403 C CA . VAL D 2 146 ? 113.975 133.413 -2.851 1.00 173.18 146 VAL D CA 1
ATOM 11404 C C . VAL D 2 146 ? 114.609 134.623 -3.519 1.00 233.62 146 VAL D C 1
ATOM 11405 O O . VAL D 2 146 ? 114.675 135.703 -2.930 1.00 290.51 146 VAL D O 1
ATOM 11418 N N . GLU D 2 147 ? 115.084 134.428 -4.746 1.00 185.42 147 GLU D N 1
ATOM 11419 C CA . GLU D 2 147 ? 115.568 135.527 -5.574 1.00 239.21 147 GLU D CA 1
ATOM 11420 C C . GLU D 2 147 ? 114.562 135.712 -6.688 1.00 242.65 147 GLU D C 1
ATOM 11421 O O . GLU D 2 147 ? 114.385 134.846 -7.539 1.00 233.32 147 GLU D O 1
ATOM 11433 N N . ASN D 2 148 ? 113.929 136.874 -6.692 1.00 295.25 148 ASN D N 1
ATOM 11434 C CA . ASN D 2 148 ? 112.642 137.026 -7.336 1.00 293.13 148 ASN D CA 1
ATOM 11435 C C . ASN D 2 148 ? 112.616 136.466 -8.756 1.00 254.12 148 ASN D C 1
ATOM 11436 O O . ASN D 2 148 ? 113.580 136.642 -9.514 1.00 220.08 148 ASN D O 1
ATOM 11447 N N . GLU D 2 149 ? 111.528 135.785 -9.125 1.00 236.25 149 GLU D N 1
ATOM 11448 C CA . GLU D 2 149 ? 110.430 135.394 -8.225 1.00 232.19 149 GLU D CA 1
ATOM 11449 C C . GLU D 2 149 ? 110.659 133.961 -7.799 1.00 238.58 149 GLU D C 1
ATOM 11450 O O . GLU D 2 149 ? 109.793 133.333 -7.197 1.00 212.96 149 GLU D O 1
ATOM 11462 N N . SER D 2 150 ? 111.807 133.424 -8.191 1.00 266.31 150 SER D N 1
ATOM 11463 C CA . SER D 2 150 ? 112.051 131.996 -8.108 1.00 249.38 150 SER D CA 1
ATOM 11464 C C . SER D 2 150 ? 112.805 131.594 -6.834 1.00 197.98 150 SER D C 1
ATOM 11465 O O . SER D 2 150 ? 113.705 132.300 -6.378 1.00 204.98 150 SER D O 1
ATOM 11473 N N . ILE D 2 151 ? 112.412 130.469 -6.249 1.00 204.55 151 ILE D N 1
ATOM 11474 C CA . ILE D 2 151 ? 113.176 129.875 -5.153 1.00 216.94 151 ILE D CA 1
ATOM 11475 C C . ILE D 2 151 ? 114.565 129.479 -5.657 1.00 221.41 151 ILE D C 1
ATOM 11476 O O . ILE D 2 151 ? 114.752 129.241 -6.848 1.00 275.19 151 ILE D O 1
ATOM 11492 N N . ARG D 2 152 ? 115.543 129.466 -4.759 1.00 188.94 152 ARG D N 1
ATOM 11493 C CA . ARG D 2 152 ? 116.906 129.054 -5.091 1.00 216.55 152 ARG D CA 1
ATOM 11494 C C . ARG D 2 152 ? 117.384 127.986 -4.138 1.00 232.03 152 ARG D C 1
ATOM 11495 O O . ARG D 2 152 ? 117.755 126.891 -4.544 1.00 224.18 152 ARG D O 1
ATOM 11516 N N . SER D 2 153 ? 117.413 128.343 -2.864 1.00 224.32 153 SER D N 1
ATOM 11517 C CA . SER D 2 153 ? 118.000 127.501 -1.854 1.00 213.03 153 SER D CA 1
ATOM 11518 C C . SER D 2 153 ? 117.005 127.132 -0.759 1.00 235.94 153 SER D C 1
ATOM 11519 O O . SER D 2 153 ? 116.394 128.000 -0.133 1.00 231.20 153 SER D O 1
ATOM 11527 N N . MET D 2 154 ? 116.857 125.832 -0.528 1.00 214.59 154 MET D N 1
ATOM 11528 C CA . MET D 2 154 ? 116.073 125.328 0.596 1.00 161.99 154 MET D CA 1
ATOM 11529 C C . MET D 2 154 ? 116.920 124.446 1.501 1.00 207.02 154 MET D C 1
ATOM 11530 O O . MET D 2 154 ? 117.808 123.705 1.043 1.00 220.61 154 MET D O 1
ATOM 11544 N N . ALA D 2 155 ? 116.604 124.519 2.790 1.00 175.35 155 ALA D N 1
ATOM 11545 C CA . ALA D 2 155 ? 117.330 123.797 3.818 1.00 234.68 155 ALA D CA 1
ATOM 11546 C C . ALA D 2 155 ? 116.360 123.356 4.901 1.00 161.61 155 ALA D C 1
ATOM 11547 O O . ALA D 2 155 ? 115.266 123.894 4.995 1.00 218.38 155 ALA D O 1
ATOM 11554 N N . ILE D 2 156 ? 116.763 122.388 5.724 1.00 232.37 156 ILE D N 1
ATOM 11555 C CA . ILE D 2 156 ? 115.839 121.773 6.669 1.00 179.52 156 ILE D CA 1
ATOM 11556 C C . ILE D 2 156 ? 116.467 121.228 7.960 1.00 229.30 156 ILE D C 1
ATOM 11557 O O . ILE D 2 156 ? 117.631 120.821 7.984 1.00 270.51 156 ILE D O 1
ATOM 11573 N N . ASP D 2 157 ? 115.681 121.234 9.032 1.00 171.77 157 ASP D N 1
ATOM 11574 C CA . ASP D 2 157 ? 116.090 120.611 10.284 1.00 242.12 157 ASP D CA 1
ATOM 11575 C C . ASP D 2 157 ? 114.856 120.001 10.930 1.00 220.67 157 ASP D C 1
ATOM 11576 O O . ASP D 2 157 ? 113.784 120.581 10.864 1.00 192.80 157 ASP D O 1
ATOM 11585 N N . LEU D 2 158 ? 115.008 118.818 11.523 1.00 228.50 158 LEU D N 1
ATOM 11586 C CA . LEU D 2 158 ? 113.923 118.149 12.255 1.00 179.53 158 LEU D CA 1
ATOM 11587 C C . LEU D 2 158 ? 114.367 117.770 13.652 1.00 200.06 158 LEU D C 1
ATOM 11588 O O . LEU D 2 158 ? 115.513 118.037 14.022 1.00 306.29 158 LEU D O 1
ATOM 11604 N N . ASN D 2 159 ? 113.478 117.160 14.438 1.00 156.39 159 ASN D N 1
ATOM 11605 C CA . ASN D 2 159 ? 113.942 116.407 15.617 1.00 259.49 159 ASN D CA 1
ATOM 11606 C C . ASN D 2 159 ? 113.351 115.006 15.664 1.00 300.58 159 ASN D C 1
ATOM 11607 O O . ASN D 2 159 ? 112.208 114.786 15.282 1.00 126.76 159 ASN D O 1
ATOM 11618 N N . ALA D 2 160 ? 114.213 114.045 15.964 1.00 345.41 160 ALA D N 1
ATOM 11619 C CA . ALA D 2 160 ? 113.824 112.665 16.219 1.00 321.94 160 ALA D CA 1
ATOM 11620 C C . ALA D 2 160 ? 113.279 111.966 15.009 1.00 311.73 160 ALA D C 1
ATOM 11621 O O . ALA D 2 160 ? 113.267 110.736 14.969 1.00 342.00 160 ALA D O 1
ATOM 11628 N N . PHE D 2 161 ? 112.843 112.732 14.014 1.00 229.48 161 PHE D N 1
ATOM 11629 C CA . PHE D 2 161 ? 112.239 112.131 12.849 1.00 158.72 161 PHE D CA 1
ATOM 11630 C C . PHE D 2 161 ? 113.158 112.065 11.650 1.00 189.06 161 PHE D C 1
ATOM 11631 O O . PHE D 2 161 ? 112.740 111.604 10.595 1.00 193.93 161 PHE D O 1
ATOM 11648 N N . GLU D 2 162 ? 114.412 112.486 11.821 1.00 278.23 162 GLU D N 1
ATOM 11649 C CA . GLU D 2 162 ? 115.384 112.449 10.728 1.00 267.92 162 GLU D CA 1
ATOM 11650 C C . GLU D 2 162 ? 115.333 111.088 10.029 1.00 233.01 162 GLU D C 1
ATOM 11651 O O . GLU D 2 162 ? 115.242 111.023 8.809 1.00 246.49 162 GLU D O 1
ATOM 11663 N N . VAL D 2 163 ? 115.376 110.003 10.797 1.00 215.94 163 VAL D N 1
ATOM 11664 C CA . VAL D 2 163 ? 115.509 108.671 10.202 1.00 235.09 163 VAL D CA 1
ATOM 11665 C C . VAL D 2 163 ? 114.265 108.204 9.488 1.00 185.08 163 VAL D C 1
ATOM 11666 O O . VAL D 2 163 ? 114.342 107.760 8.347 1.00 188.98 163 VAL D O 1
ATOM 11679 N N . GLU D 2 164 ? 113.119 108.315 10.151 1.00 208.13 164 GLU D N 1
ATOM 11680 C CA . GLU D 2 164 ? 111.863 107.796 9.608 1.00 217.34 164 GLU D CA 1
ATOM 11681 C C . GLU D 2 164 ? 111.539 108.497 8.291 1.00 192.18 164 GLU D C 1
ATOM 11682 O O . GLU D 2 164 ? 111.143 107.864 7.312 1.00 164.48 164 GLU D O 1
ATOM 11694 N N . LEU D 2 165 ? 111.738 109.810 8.282 1.00 185.27 165 LEU D N 1
ATOM 11695 C CA . LEU D 2 165 ? 111.480 110.643 7.119 1.00 165.45 165 LEU D CA 1
ATOM 11696 C C . LEU D 2 165 ? 112.648 110.748 6.130 1.00 187.29 165 LEU D C 1
ATOM 11697 O O . LEU D 2 165 ? 112.455 111.235 5.021 1.00 172.78 165 LEU D O 1
ATOM 11713 N N . GLN D 2 166 ? 113.853 110.328 6.522 1.00 195.97 166 GLN D N 1
ATOM 11714 C CA . GLN D 2 166 ? 115.071 110.655 5.760 1.00 225.85 166 GLN D CA 1
ATOM 11715 C C . GLN D 2 166 ? 114.921 110.554 4.240 1.00 202.57 166 GLN D C 1
ATOM 11716 O O . GLN D 2 166 ? 115.180 111.535 3.539 1.00 215.26 166 GLN D O 1
ATOM 11730 N N . PRO D 2 167 ? 114.474 109.392 3.729 1.00 171.01 167 PRO D N 1
ATOM 11731 C CA . PRO D 2 167 ? 114.499 109.117 2.281 1.00 172.11 167 PRO D CA 1
ATOM 11732 C C . PRO D 2 167 ? 113.775 110.151 1.406 1.00 170.51 167 PRO D C 1
ATOM 11733 O O . PRO D 2 167 ? 114.298 110.546 0.366 1.00 207.24 167 PRO D O 1
ATOM 11744 N N . ILE D 2 168 ? 112.579 110.559 1.813 1.00 181.86 168 ILE D N 1
ATOM 11745 C CA . ILE D 2 168 ? 111.811 111.548 1.058 1.00 184.12 168 ILE D CA 1
ATOM 11746 C C . ILE D 2 168 ? 112.447 112.939 1.085 1.00 192.29 168 ILE D C 1
ATOM 11747 O O . ILE D 2 168 ? 112.312 113.683 0.117 1.00 191.63 168 ILE D O 1
ATOM 11763 N N . ILE D 2 169 ? 113.134 113.303 2.168 1.00 177.49 169 ILE D N 1
ATOM 11764 C CA . ILE D 2 169 ? 113.748 114.631 2.215 1.00 193.46 169 ILE D CA 1
ATOM 11765 C C . ILE D 2 169 ? 115.158 114.597 1.626 1.00 201.23 169 ILE D C 1
ATOM 11766 O O . ILE D 2 169 ? 115.734 115.627 1.280 1.00 172.19 169 ILE D O 1
ATOM 11782 N N . GLN D 2 170 ? 115.724 113.414 1.474 1.00 239.36 170 GLN D N 1
ATOM 11783 C CA . GLN D 2 170 ? 116.930 113.356 0.687 1.00 244.80 170 GLN D CA 1
ATOM 11784 C C . GLN D 2 170 ? 116.501 114.007 -0.606 1.00 222.98 170 GLN D C 1
ATOM 11785 O O . GLN D 2 170 ? 117.029 115.050 -0.962 1.00 178.56 170 GLN D O 1
ATOM 11799 N N . TYR D 2 171 ? 115.459 113.470 -1.234 1.00 245.75 171 TYR D N 1
ATOM 11800 C CA . TYR D 2 171 ? 114.936 114.049 -2.470 1.00 217.83 171 TYR D CA 1
ATOM 11801 C C . TYR D 2 171 ? 114.570 115.526 -2.297 1.00 165.49 171 TYR D C 1
ATOM 11802 O O . TYR D 2 171 ? 115.128 116.390 -2.976 1.00 176.53 171 TYR D O 1
ATOM 11820 N N . ALA D 2 172 ? 113.663 115.832 -1.377 1.00 160.15 172 ALA D N 1
ATOM 11821 C CA . ALA D 2 172 ? 113.162 117.201 -1.272 1.00 206.85 172 ALA D CA 1
ATOM 11822 C C . ALA D 2 172 ? 114.311 118.217 -1.258 1.00 195.89 172 ALA D C 1
ATOM 11823 O O . ALA D 2 172 ? 114.495 118.962 -2.219 1.00 165.54 172 ALA D O 1
ATOM 11830 N N . GLU D 2 173 ? 115.097 118.223 -0.187 1.00 188.94 173 GLU D N 1
ATOM 11831 C CA . GLU D 2 173 ? 116.157 119.214 -0.014 1.00 183.44 173 GLU D CA 1
ATOM 11832 C C . GLU D 2 173 ? 117.205 119.138 -1.123 1.00 209.49 173 GLU D C 1
ATOM 11833 O O . GLU D 2 173 ? 118.006 120.074 -1.278 1.00 222.50 173 GLU D O 1
ATOM 11845 N N . ASP D 2 174 ? 117.209 118.020 -1.865 1.00 181.37 174 ASP D N 1
ATOM 11846 C CA . ASP D 2 174 ? 118.149 117.793 -2.988 1.00 198.73 174 ASP D CA 1
ATOM 11847 C C . ASP D 2 174 ? 117.752 118.417 -4.335 1.00 182.27 174 ASP D C 1
ATOM 11848 O O . ASP D 2 174 ? 118.619 118.758 -5.150 1.00 181.76 174 ASP D O 1
ATOM 11857 N N . THR D 2 175 ? 116.445 118.513 -4.576 1.00 189.52 175 THR D N 1
ATOM 11858 C CA . THR D 2 175 ? 115.889 119.242 -5.713 1.00 206.92 175 THR D CA 1
ATOM 11859 C C . THR D 2 175 ? 115.686 120.689 -5.348 1.00 216.11 175 THR D C 1
ATOM 11860 O O . THR D 2 175 ? 115.494 121.556 -6.211 1.00 206.60 175 THR D O 1
ATOM 11871 N N . GLN D 2 176 ? 115.697 120.930 -4.046 1.00 224.02 176 GLN D N 1
ATOM 11872 C CA . GLN D 2 176 ? 115.211 122.171 -3.509 1.00 213.44 176 GLN D CA 1
ATOM 11873 C C . GLN D 2 176 ? 113.724 122.273 -3.826 1.00 144.33 176 GLN D C 1
ATOM 11874 O O . GLN D 2 176 ? 113.228 123.327 -4.214 1.00 184.61 176 GLN D O 1
ATOM 11888 N N . ASN D 2 177 ? 113.034 121.142 -3.672 1.00 215.91 177 ASN D N 1
ATOM 11889 C CA . ASN D 2 177 ? 111.595 121.041 -3.908 1.00 235.89 177 ASN D CA 1
ATOM 11890 C C . ASN D 2 177 ? 110.831 121.150 -2.610 1.00 189.86 177 ASN D C 1
ATOM 11891 O O . ASN D 2 177 ? 110.871 120.246 -1.782 1.00 201.26 177 ASN D O 1
ATOM 11902 N N . VAL D 2 178 ? 110.096 122.247 -2.467 1.00 183.85 178 VAL D N 1
ATOM 11903 C CA . VAL D 2 178 ? 109.537 122.640 -1.177 1.00 209.67 178 VAL D CA 1
ATOM 11904 C C . VAL D 2 178 ? 108.260 121.899 -0.826 1.00 189.95 178 VAL D C 1
ATOM 11905 O O . VAL D 2 178 ? 108.196 121.253 0.217 1.00 212.34 178 VAL D O 1
ATOM 11918 N N . ASN D 2 179 ? 107.228 122.016 -1.657 1.00 172.72 179 ASN D N 1
ATOM 11919 C CA . ASN D 2 179 ? 105.962 121.387 -1.293 1.00 204.19 179 ASN D CA 1
ATOM 11920 C C . ASN D 2 179 ? 106.135 119.884 -1.084 1.00 217.12 179 ASN D C 1
ATOM 11921 O O . ASN D 2 179 ? 105.466 119.301 -0.234 1.00 197.84 179 ASN D O 1
ATOM 11932 N N . VAL D 2 180 ? 107.051 119.252 -1.811 1.00 195.86 180 VAL D N 1
ATOM 11933 C CA . VAL D 2 180 ? 107.244 117.826 -1.600 1.00 129.90 180 VAL D CA 1
ATOM 11934 C C . VAL D 2 180 ? 107.690 117.640 -0.155 1.00 173.32 180 VAL D C 1
ATOM 11935 O O . VAL D 2 180 ? 107.163 116.774 0.538 1.00 169.34 180 VAL D O 1
ATOM 11948 N N . ALA D 2 181 ? 108.619 118.478 0.310 1.00 195.60 181 ALA D N 1
ATOM 11949 C CA . ALA D 2 181 ? 109.023 118.455 1.716 1.00 188.50 181 ALA D CA 1
ATOM 11950 C C . ALA D 2 181 ? 107.801 118.561 2.614 1.00 169.46 181 ALA D C 1
ATOM 11951 O O . ALA D 2 181 ? 107.438 117.598 3.277 1.00 223.81 181 ALA D O 1
ATOM 11958 N N . MET D 2 182 ? 107.160 119.725 2.641 1.00 159.79 182 MET D N 1
ATOM 11959 C CA . MET D 2 182 ? 105.995 119.914 3.502 1.00 185.52 182 MET D CA 1
ATOM 11960 C C . MET D 2 182 ? 104.966 118.772 3.419 1.00 187.68 182 MET D C 1
ATOM 11961 O O . MET D 2 182 ? 104.836 117.994 4.354 1.00 210.71 182 MET D O 1
ATOM 11975 N N . MET D 2 183 ? 104.256 118.646 2.306 1.00 171.47 183 MET D N 1
ATOM 11976 C CA . MET D 2 183 ? 103.207 117.628 2.186 1.00 177.64 183 MET D CA 1
ATOM 11977 C C . MET D 2 183 ? 103.615 116.225 2.632 1.00 181.40 183 MET D C 1
ATOM 11978 O O . MET D 2 183 ? 102.760 115.429 3.004 1.00 171.66 183 MET D O 1
ATOM 11992 N N . ALA D 2 184 ? 104.906 115.915 2.587 1.00 172.68 184 ALA D N 1
ATOM 11993 C CA . ALA D 2 184 ? 105.407 114.644 3.118 1.00 190.20 184 ALA D CA 1
ATOM 11994 C C . ALA D 2 184 ? 105.570 114.629 4.650 1.00 194.48 184 ALA D C 1
ATOM 11995 O O . ALA D 2 184 ? 105.376 113.586 5.274 1.00 215.30 184 ALA D O 1
ATOM 12002 N N . VAL D 2 185 ? 105.949 115.762 5.246 1.00 151.17 185 VAL D N 1
ATOM 12003 C CA . VAL D 2 185 ? 106.056 115.861 6.703 1.00 179.72 185 VAL D CA 1
ATOM 12004 C C . VAL D 2 185 ? 104.635 115.896 7.264 1.00 155.30 185 VAL D C 1
ATOM 12005 O O . VAL D 2 185 ? 104.402 115.462 8.379 1.00 190.15 185 VAL D O 1
ATOM 12018 N N . VAL D 2 186 ? 103.669 116.352 6.474 1.00 162.78 186 VAL D N 1
ATOM 12019 C CA . VAL D 2 186 ? 102.298 116.421 6.960 1.00 174.79 186 VAL D CA 1
ATOM 12020 C C . VAL D 2 186 ? 101.735 115.012 6.958 1.00 167.54 186 VAL D C 1
ATOM 12021 O O . VAL D 2 186 ? 101.158 114.552 7.946 1.00 215.13 186 VAL D O 1
ATOM 12034 N N . GLN D 2 187 ? 101.945 114.315 5.850 1.00 148.28 187 GLN D N 1
ATOM 12035 C CA . GLN D 2 187 ? 101.378 112.989 5.686 1.00 176.90 187 GLN D CA 1
ATOM 12036 C C . GLN D 2 187 ? 102.146 111.954 6.487 1.00 193.23 187 GLN D C 1
ATOM 12037 O O . GLN D 2 187 ? 101.652 110.855 6.682 1.00 224.61 187 GLN D O 1
ATOM 12051 N N . PHE D 2 188 ? 103.341 112.289 6.965 1.00 170.33 188 PHE D N 1
ATOM 12052 C CA . PHE D 2 188 ? 104.046 111.361 7.845 1.00 185.94 188 PHE D CA 1
ATOM 12053 C C . PHE D 2 188 ? 103.447 111.433 9.227 1.00 199.34 188 PHE D C 1
ATOM 12054 O O . PHE D 2 188 ? 103.292 110.418 9.898 1.00 259.60 188 PHE D O 1
ATOM 12071 N N . LEU D 2 189 ? 103.129 112.643 9.665 1.00 143.63 189 LEU D N 1
ATOM 12072 C CA . LEU D 2 189 ? 102.539 112.809 10.982 1.00 168.97 189 LEU D CA 1
ATOM 12073 C C . LEU D 2 189 ? 101.188 112.126 10.991 1.00 188.61 189 LEU D C 1
ATOM 12074 O O . LEU D 2 189 ? 100.755 111.633 12.034 1.00 229.09 189 LEU D O 1
ATOM 12090 N N . ARG D 2 190 ? 100.533 112.088 9.826 1.00 173.58 190 ARG D N 1
ATOM 12091 C CA . ARG D 2 190 ? 99.198 111.482 9.707 1.00 205.54 190 ARG D CA 1
ATOM 12092 C C . ARG D 2 190 ? 99.262 109.960 9.660 1.00 190.03 190 ARG D C 1
ATOM 12093 O O . ARG D 2 190 ? 98.359 109.285 10.153 1.00 241.14 190 ARG D O 1
ATOM 12114 N N . ILE D 2 191 ? 100.317 109.418 9.060 1.00 131.59 191 ILE D N 1
ATOM 12115 C CA . ILE D 2 191 ? 100.479 107.962 9.000 1.00 165.34 191 ILE D CA 1
ATOM 12116 C C . ILE D 2 191 ? 100.954 107.482 10.382 1.00 171.39 191 ILE D C 1
ATOM 12117 O O . ILE D 2 191 ? 100.748 106.323 10.745 1.00 175.30 191 ILE D O 1
ATOM 12133 N N . LYS D 2 192 ? 101.565 108.384 11.157 1.00 175.46 192 LYS D N 1
ATOM 12134 C CA . LYS D 2 192 ? 102.055 108.046 12.498 1.00 225.86 192 LYS D CA 1
ATOM 12135 C C . LYS D 2 192 ? 100.909 108.085 13.491 1.00 240.77 192 LYS D C 1
ATOM 12136 O O . LYS D 2 192 ? 100.895 107.311 14.440 1.00 311.27 192 LYS D O 1
ATOM 12155 N N . GLU D 2 193 ? 99.943 108.972 13.279 1.00 166.22 193 GLU D N 1
ATOM 12156 C CA . GLU D 2 193 ? 98.801 109.026 14.177 1.00 204.47 193 GLU D CA 1
ATOM 12157 C C . GLU D 2 193 ? 97.899 107.862 13.827 1.00 205.81 193 GLU D C 1
ATOM 12158 O O . GLU D 2 193 ? 97.198 107.326 14.681 1.00 272.22 193 GLU D O 1
ATOM 12170 N N . LEU D 2 194 ? 97.919 107.463 12.563 1.00 175.77 194 LEU D N 1
ATOM 12171 C CA . LEU D 2 194 ? 97.050 106.392 12.113 1.00 193.70 194 LEU D CA 1
ATOM 12172 C C . LEU D 2 194 ? 97.537 105.093 12.748 1.00 205.42 194 LEU D C 1
ATOM 12173 O O . LEU D 2 194 ? 96.753 104.341 13.321 1.00 229.00 194 LEU D O 1
ATOM 12189 N N . HIS D 2 195 ? 98.841 104.853 12.693 1.00 163.49 195 HIS D N 1
ATOM 12190 C CA . HIS D 2 195 ? 99.405 103.632 13.255 1.00 186.65 195 HIS D CA 1
ATOM 12191 C C . HIS D 2 195 ? 99.215 103.576 14.759 1.00 214.91 195 HIS D C 1
ATOM 12192 O O . HIS D 2 195 ? 99.008 102.498 15.313 1.00 219.61 195 HIS D O 1
ATOM 12207 N N . GLU D 2 196 ? 99.302 104.728 15.424 1.00 207.25 196 GLU D N 1
ATOM 12208 C CA . GLU D 2 196 ? 99.305 104.746 16.884 1.00 231.92 196 GLU D CA 1
ATOM 12209 C C . GLU D 2 196 ? 97.915 104.495 17.409 1.00 235.09 196 GLU D C 1
ATOM 12210 O O . GLU D 2 196 ? 97.749 103.967 18.511 1.00 272.97 196 GLU D O 1
ATOM 12222 N N . GLN D 2 197 ? 96.915 104.881 16.623 1.00 232.21 197 GLN D N 1
ATOM 12223 C CA . GLN D 2 197 ? 95.533 104.627 16.999 1.00 255.84 197 GLN D CA 1
ATOM 12224 C C . GLN D 2 197 ? 95.072 103.292 16.441 1.00 227.39 197 GLN D C 1
ATOM 12225 O O . GLN D 2 197 ? 94.045 102.769 16.857 1.00 316.10 197 GLN D O 1
ATOM 12239 N N . MET D 2 198 ? 95.815 102.746 15.486 1.00 155.53 198 MET D N 1
ATOM 12240 C CA . MET D 2 198 ? 95.537 101.388 15.026 1.00 216.97 198 MET D CA 1
ATOM 12241 C C . MET D 2 198 ? 96.212 100.329 15.899 1.00 209.96 198 MET D C 1
ATOM 12242 O O . MET D 2 198 ? 95.775 99.181 15.953 1.00 186.40 198 MET D O 1
ATOM 12256 N N . ILE D 2 199 ? 97.277 100.718 16.588 1.00 216.60 199 ILE D N 1
ATOM 12257 C CA . ILE D 2 199 ? 97.962 99.806 17.489 1.00 209.52 199 ILE D CA 1
ATOM 12258 C C . ILE D 2 199 ? 97.228 99.806 18.821 1.00 221.15 199 ILE D C 1
ATOM 12259 O O . ILE D 2 199 ? 97.171 98.796 19.508 1.00 252.51 199 ILE D O 1
ATOM 12275 N N . SER D 2 200 ? 96.661 100.950 19.177 1.00 216.00 200 SER D N 1
ATOM 12276 C CA . SER D 2 200 ? 95.797 101.024 20.338 1.00 236.37 200 SER D CA 1
ATOM 12277 C C . SER D 2 200 ? 94.616 100.082 20.107 1.00 228.05 200 SER D C 1
ATOM 12278 O O . SER D 2 200 ? 94.326 99.223 20.938 1.00 261.91 200 SER D O 1
ATOM 12286 N N . LYS D 2 201 ? 93.958 100.230 18.958 1.00 199.72 201 LYS D N 1
ATOM 12287 C CA . LYS D 2 201 ? 92.752 99.458 18.632 1.00 242.43 201 LYS D CA 1
ATOM 12288 C C . LYS D 2 201 ? 93.032 97.944 18.604 1.00 228.71 201 LYS D C 1
ATOM 12289 O O . LYS D 2 201 ? 92.131 97.141 18.846 1.00 255.79 201 LYS D O 1
ATOM 12308 N N . ILE D 2 202 ? 94.271 97.562 18.298 1.00 180.65 202 ILE D N 1
ATOM 12309 C CA . ILE D 2 202 ? 94.673 96.152 18.321 1.00 191.42 202 ILE D CA 1
ATOM 12310 C C . ILE D 2 202 ? 95.000 95.600 19.721 1.00 222.21 202 ILE D C 1
ATOM 12311 O O . ILE D 2 202 ? 94.702 94.444 20.010 1.00 267.56 202 ILE D O 1
ATOM 12327 N N . VAL D 2 203 ? 95.602 96.416 20.585 1.00 194.61 203 VAL D N 1
ATOM 12328 C CA . VAL D 2 203 ? 96.119 95.936 21.875 1.00 215.54 203 VAL D CA 1
ATOM 12329 C C . VAL D 2 203 ? 94.998 95.725 22.898 1.00 268.53 203 VAL D C 1
ATOM 12330 O O . VAL D 2 203 ? 95.036 94.790 23.704 1.00 275.63 203 VAL D O 1
ATOM 12343 N N . GLU D 2 204 ? 94.008 96.612 22.862 1.00 273.80 204 GLU D N 1
ATOM 12344 C CA . GLU D 2 204 ? 92.853 96.525 23.748 1.00 260.41 204 GLU D CA 1
ATOM 12345 C C . GLU D 2 204 ? 91.817 95.568 23.179 1.00 257.26 204 GLU D C 1
ATOM 12346 O O . GLU D 2 204 ? 90.888 95.162 23.870 1.00 297.16 204 GLU D O 1
ATOM 12358 N N . ALA D 2 205 ? 91.978 95.224 21.908 1.00 227.92 205 ALA D N 1
ATOM 12359 C CA . ALA D 2 205 ? 91.075 94.301 21.232 1.00 260.63 205 ALA D CA 1
ATOM 12360 C C . ALA D 2 205 ? 91.579 92.850 21.237 1.00 268.23 205 ALA D C 1
ATOM 12361 O O . ALA D 2 205 ? 90.965 91.983 20.615 1.00 288.25 205 ALA D O 1
ATOM 12368 N N . SER D 2 206 ? 92.704 92.587 21.902 1.00 253.25 206 SER D N 1
ATOM 12369 C CA . SER D 2 206 ? 93.247 91.227 21.967 1.00 254.65 206 SER D CA 1
ATOM 12370 C C . SER D 2 206 ? 94.360 91.125 22.997 1.00 265.61 206 SER D C 1
ATOM 12371 O O . SER D 2 206 ? 94.608 92.068 23.755 1.00 280.52 206 SER D O 1
ATOM 12379 N N . LYS D 2 207 ? 95.035 89.979 23.027 1.00 259.67 207 LYS D N 1
ATOM 12380 C CA . LYS D 2 207 ? 96.180 89.842 23.906 1.00 282.85 207 LYS D CA 1
ATOM 12381 C C . LYS D 2 207 ? 97.381 90.278 23.093 1.00 261.42 207 LYS D C 1
ATOM 12382 O O . LYS D 2 207 ? 97.823 89.581 22.189 1.00 284.64 207 LYS D O 1
ATOM 12401 N N . PHE D 2 208 ? 97.888 91.457 23.417 1.00 250.21 208 PHE D N 1
ATOM 12402 C CA . PHE D 2 208 ? 99.054 92.028 22.766 1.00 244.53 208 PHE D CA 1
ATOM 12403 C C . PHE D 2 208 ? 99.530 93.091 23.736 1.00 269.94 208 PHE D C 1
ATOM 12404 O O . PHE D 2 208 ? 98.790 93.489 24.632 1.00 297.45 208 PHE D O 1
ATOM 12421 N N . ILE D 2 209 ? 100.763 93.539 23.563 1.00 257.07 209 ILE D N 1
ATOM 12422 C CA . ILE D 2 209 ? 101.345 94.580 24.403 1.00 268.32 209 ILE D CA 1
ATOM 12423 C C . ILE D 2 209 ? 102.137 95.477 23.477 1.00 266.30 209 ILE D C 1
ATOM 12424 O O . ILE D 2 209 ? 102.285 95.159 22.301 1.00 293.03 209 ILE D O 1
ATOM 12440 N N . ARG D 2 210 ? 102.607 96.617 23.963 1.00 231.40 210 ARG D N 1
ATOM 12441 C CA . ARG D 2 210 ? 103.343 97.497 23.079 1.00 255.24 210 ARG D CA 1
ATOM 12442 C C . ARG D 2 210 ? 104.791 97.805 23.488 1.00 258.46 210 ARG D C 1
ATOM 12443 O O . ARG D 2 210 ? 105.127 97.847 24.670 1.00 273.33 210 ARG D O 1
ATOM 12464 N N . ALA D 2 211 ? 105.644 97.972 22.476 1.00 257.46 211 ALA D N 1
ATOM 12465 C CA . ALA D 2 211 ? 106.946 98.624 22.627 1.00 247.96 211 ALA D CA 1
ATOM 12466 C C . ALA D 2 211 ? 107.146 99.711 21.532 1.00 276.50 211 ALA D C 1
ATOM 12467 O O . ALA D 2 211 ? 107.217 99.412 20.339 1.00 276.39 211 ALA D O 1
ATOM 12474 N N . SER D 2 212 ? 107.246 100.965 21.976 1.00 266.25 212 SER D N 1
ATOM 12475 C CA . SER D 2 212 ? 107.264 102.188 21.149 1.00 305.77 212 SER D CA 1
ATOM 12476 C C . SER D 2 212 ? 106.052 102.435 20.215 1.00 256.77 212 SER D C 1
ATOM 12477 O O . SER D 2 212 ? 104.937 101.973 20.462 1.00 211.80 212 SER D O 1
ATOM 12484 N N . ASN D 2 213 ? 106.272 103.138 19.110 1.00 262.30 213 ASN D N 1
ATOM 12485 C CA . ASN D 2 213 ? 105.266 103.188 18.065 1.00 285.98 213 ASN D CA 1
ATOM 12486 C C . ASN D 2 213 ? 105.470 101.936 17.251 1.00 282.93 213 ASN D C 1
ATOM 12487 O O . ASN D 2 213 ? 104.524 101.222 16.933 1.00 276.67 213 ASN D O 1
ATOM 12498 N N . ASN D 2 214 ? 106.737 101.652 16.967 1.00 283.45 214 ASN D N 1
ATOM 12499 C CA . ASN D 2 214 ? 107.086 100.632 16.001 1.00 263.93 214 ASN D CA 1
ATOM 12500 C C . ASN D 2 214 ? 106.366 99.339 16.291 1.00 250.84 214 ASN D C 1
ATOM 12501 O O . ASN D 2 214 ? 105.582 98.860 15.474 1.00 233.24 214 ASN D O 1
ATOM 12512 N N . THR D 2 215 ? 106.582 98.814 17.489 1.00 245.38 215 THR D N 1
ATOM 12513 C CA . THR D 2 215 ? 106.404 97.387 17.717 1.00 249.45 215 THR D CA 1
ATOM 12514 C C . THR D 2 215 ? 105.367 97.010 18.769 1.00 219.18 215 THR D C 1
ATOM 12515 O O . THR D 2 215 ? 105.151 97.738 19.735 1.00 214.46 215 THR D O 1
ATOM 12526 N N . ILE D 2 216 ? 104.735 95.856 18.558 1.00 224.74 216 ILE D N 1
ATOM 12527 C CA . ILE D 2 216 ? 103.856 95.230 19.537 1.00 243.50 216 ILE D CA 1
ATOM 12528 C C . ILE D 2 216 ? 104.380 93.825 19.686 1.00 238.22 216 ILE D C 1
ATOM 12529 O O . ILE D 2 216 ? 105.093 93.346 18.813 1.00 234.40 216 ILE D O 1
ATOM 12545 N N . THR D 2 217 ? 104.045 93.156 20.779 1.00 225.57 217 THR D N 1
ATOM 12546 C CA . THR D 2 217 ? 104.516 91.802 20.963 1.00 207.61 217 THR D CA 1
ATOM 12547 C C . THR D 2 217 ? 103.488 90.937 21.646 1.00 242.04 217 THR D C 1
ATOM 12548 O O . THR D 2 217 ? 102.777 91.385 22.543 1.00 254.66 217 THR D O 1
ATOM 12559 N N . LEU D 2 218 ? 103.408 89.694 21.191 1.00 263.73 218 LEU D N 1
ATOM 12560 C CA . LEU D 2 218 ? 102.658 88.663 21.883 1.00 259.50 218 LEU D CA 1
ATOM 12561 C C . LEU D 2 218 ? 103.566 87.461 22.061 1.00 264.70 218 LEU D C 1
ATOM 12562 O O . LEU D 2 218 ? 103.894 86.787 21.087 1.00 269.06 218 LEU D O 1
ATOM 12578 N N . ASN D 2 219 ? 103.954 87.169 23.297 1.00 256.08 219 ASN D N 1
ATOM 12579 C CA . ASN D 2 219 ? 104.835 86.035 23.542 1.00 281.79 219 ASN D CA 1
ATOM 12580 C C . ASN D 2 219 ? 106.127 86.118 22.724 1.00 279.42 219 ASN D C 1
ATOM 12581 O O . ASN D 2 219 ? 106.961 86.992 22.956 1.00 283.63 219 ASN D O 1
ATOM 12592 N N . ASP D 2 220 ? 106.295 85.186 21.789 1.00 259.86 220 ASP D N 1
ATOM 12593 C CA . ASP D 2 220 ? 107.509 85.073 20.987 1.00 264.34 220 ASP D CA 1
ATOM 12594 C C . ASP D 2 220 ? 107.462 85.936 19.718 1.00 265.15 220 ASP D C 1
ATOM 12595 O O . ASP D 2 220 ? 108.416 85.966 18.943 1.00 297.36 220 ASP D O 1
ATOM 12604 N N . LEU D 2 221 ? 106.364 86.663 19.534 1.00 265.63 221 LEU D N 1
ATOM 12605 C CA . LEU D 2 221 ? 106.045 87.323 18.270 1.00 236.63 221 LEU D CA 1
ATOM 12606 C C . LEU D 2 221 ? 106.208 88.850 18.344 1.00 245.80 221 LEU D C 1
ATOM 12607 O O . LEU D 2 221 ? 105.784 89.475 19.316 1.00 228.75 221 LEU D O 1
ATOM 12623 N N . GLU D 2 222 ? 106.818 89.440 17.311 1.00 242.88 222 GLU D N 1
ATOM 12624 C CA . GLU D 2 222 ? 107.051 90.886 17.248 1.00 250.55 222 GLU D CA 1
ATOM 12625 C C . GLU D 2 222 ? 106.613 91.494 15.917 1.00 239.52 222 GLU D C 1
ATOM 12626 O O . GLU D 2 222 ? 107.193 91.188 14.876 1.00 260.59 222 GLU D O 1
ATOM 12638 N N . VAL D 2 223 ? 105.601 92.363 15.965 1.00 168.42 223 VAL D N 1
ATOM 12639 C CA . VAL D 2 223 ? 105.055 93.001 14.778 1.00 193.42 223 VAL D CA 1
ATOM 12640 C C . VAL D 2 223 ? 105.430 94.491 14.734 1.00 197.84 223 VAL D C 1
ATOM 12641 O O . VAL D 2 223 ? 105.042 95.241 15.619 1.00 182.95 223 VAL D O 1
ATOM 12654 N N . SER D 2 224 ? 106.190 94.914 13.720 1.00 197.73 224 SER D N 1
ATOM 12655 C CA . SER D 2 224 ? 106.527 96.337 13.536 1.00 212.04 224 SER D CA 1
ATOM 12656 C C . SER D 2 224 ? 105.603 97.134 12.568 1.00 235.70 224 SER D C 1
ATOM 12657 O O . SER D 2 224 ? 105.110 96.616 11.557 1.00 210.91 224 SER D O 1
ATOM 12665 N N . PHE D 2 225 ? 105.389 98.406 12.900 1.00 225.89 225 PHE D N 1
ATOM 12666 C CA . PHE D 2 225 ? 104.549 99.301 12.118 1.00 216.32 225 PHE D CA 1
ATOM 12667 C C . PHE D 2 225 ? 105.375 100.499 11.683 1.00 224.98 225 PHE D C 1
ATOM 12668 O O . PHE D 2 225 ? 105.897 101.230 12.527 1.00 244.94 225 PHE D O 1
ATOM 12685 N N . HIS D 2 226 ? 105.479 100.724 10.380 1.00 180.06 226 HIS D N 1
ATOM 12686 C CA . HIS D 2 226 ? 106.152 101.923 9.921 1.00 226.47 226 HIS D CA 1
ATOM 12687 C C . HIS D 2 226 ? 106.126 102.086 8.405 1.00 192.00 226 HIS D C 1
ATOM 12688 O O . HIS D 2 226 ? 105.870 101.134 7.676 1.00 176.15 226 HIS D O 1
ATOM 12703 N N . CYS D 2 227 ? 106.413 103.314 7.969 1.00 160.72 227 CYS D N 1
ATOM 12704 C CA . CYS D 2 227 ? 106.147 103.818 6.619 1.00 174.34 227 CYS D CA 1
ATOM 12705 C C . CYS D 2 227 ? 107.311 103.727 5.648 1.00 173.84 227 CYS D C 1
ATOM 12706 O O . CYS D 2 227 ? 108.466 103.893 6.045 1.00 283.60 227 CYS D O 1
ATOM 12714 N N . TYR D 2 228 ? 107.010 103.496 4.371 1.00 137.39 228 TYR D N 1
ATOM 12715 C CA . TYR D 2 228 ? 108.036 103.556 3.326 1.00 241.35 228 TYR D CA 1
ATOM 12716 C C . TYR D 2 228 ? 107.558 104.487 2.227 1.00 182.30 228 TYR D C 1
ATOM 12717 O O . TYR D 2 228 ? 106.395 104.839 2.201 1.00 193.97 228 TYR D O 1
ATOM 12735 N N . TRP D 2 229 ? 108.456 104.898 1.338 1.00 147.79 229 TRP D N 1
ATOM 12736 C CA . TRP D 2 229 ? 108.175 105.947 0.354 1.00 168.37 229 TRP D CA 1
ATOM 12737 C C . TRP D 2 229 ? 108.476 105.444 -1.041 1.00 240.97 229 TRP D C 1
ATOM 12738 O O . TRP D 2 229 ? 109.481 104.761 -1.243 1.00 256.63 229 TRP D O 1
ATOM 12759 N N . ASN D 2 230 ? 107.637 105.782 -2.013 1.00 135.87 230 ASN D N 1
ATOM 12760 C CA . ASN D 2 230 ? 108.033 105.533 -3.391 1.00 248.88 230 ASN D CA 1
ATOM 12761 C C . ASN D 2 230 ? 108.662 106.816 -3.833 1.00 212.13 230 ASN D C 1
ATOM 12762 O O . ASN D 2 230 ? 107.938 107.699 -4.232 1.00 142.76 230 ASN D O 1
ATOM 12773 N N . LEU D 2 231 ? 109.992 106.863 -3.924 1.00 236.71 231 LEU D N 1
ATOM 12774 C CA . LEU D 2 231 ? 110.737 108.098 -3.630 1.00 147.53 231 LEU D CA 1
ATOM 12775 C C . LEU D 2 231 ? 110.185 109.404 -4.222 1.00 324.25 231 LEU D C 1
ATOM 12776 O O . LEU D 2 231 ? 110.207 110.427 -3.545 1.00 405.59 231 LEU D O 1
ATOM 12792 N N . PRO D 2 232 ? 109.704 109.400 -5.475 1.00 249.21 232 PRO D N 1
ATOM 12793 C CA . PRO D 2 232 ? 109.232 110.704 -5.957 1.00 153.29 232 PRO D CA 1
ATOM 12794 C C . PRO D 2 232 ? 108.125 111.378 -5.120 1.00 220.61 232 PRO D C 1
ATOM 12795 O O . PRO D 2 232 ? 108.361 112.498 -4.709 1.00 174.19 232 PRO D O 1
ATOM 12806 N N . SER D 2 233 ? 107.009 110.712 -4.802 1.00 255.70 233 SER D N 1
ATOM 12807 C CA . SER D 2 233 ? 105.810 111.398 -4.253 1.00 233.07 233 SER D CA 1
ATOM 12808 C C . SER D 2 233 ? 105.684 111.357 -2.699 1.00 160.44 233 SER D C 1
ATOM 12809 O O . SER D 2 233 ? 105.799 110.299 -2.082 1.00 147.42 233 SER D O 1
ATOM 12817 N N . PRO D 2 234 ? 105.381 112.509 -2.074 1.00 215.72 234 PRO D N 1
ATOM 12818 C CA . PRO D 2 234 ? 105.350 112.759 -0.627 1.00 216.22 234 PRO D CA 1
ATOM 12819 C C . PRO D 2 234 ? 104.383 111.878 0.157 1.00 196.06 234 PRO D C 1
ATOM 12820 O O . PRO D 2 234 ? 104.341 112.022 1.375 1.00 179.77 234 PRO D O 1
ATOM 12831 N N . TYR D 2 235 ? 103.536 111.097 -0.513 1.00 167.15 235 TYR D N 1
ATOM 12832 C CA . TYR D 2 235 ? 102.577 110.234 0.192 1.00 179.05 235 TYR D CA 1
ATOM 12833 C C . TYR D 2 235 ? 103.094 108.855 0.575 1.00 164.50 235 TYR D C 1
ATOM 12834 O O . TYR D 2 235 ? 103.233 107.993 -0.288 1.00 162.42 235 TYR D O 1
ATOM 12852 N N . PRO D 2 236 ? 103.325 108.633 1.879 1.00 187.89 236 PRO D N 1
ATOM 12853 C CA . PRO D 2 236 ? 103.825 107.360 2.388 1.00 180.61 236 PRO D CA 1
ATOM 12854 C C . PRO D 2 236 ? 102.763 106.322 2.374 1.00 124.83 236 PRO D C 1
ATOM 12855 O O . PRO D 2 236 ? 101.599 106.636 2.568 1.00 323.40 236 PRO D O 1
ATOM 12866 N N . GLU D 2 237 ? 103.175 105.087 2.154 1.00 215.35 237 GLU D N 1
ATOM 12867 C CA . GLU D 2 237 ? 102.280 103.949 2.185 1.00 222.36 237 GLU D CA 1
ATOM 12868 C C . GLU D 2 237 ? 102.747 103.133 3.369 1.00 213.15 237 GLU D C 1
ATOM 12869 O O . GLU D 2 237 ? 103.849 103.364 3.867 1.00 150.93 237 GLU D O 1
ATOM 12881 N N . THR D 2 238 ? 101.891 102.259 3.888 1.00 226.71 238 THR D N 1
ATOM 12882 C CA . THR D 2 238 ? 102.204 101.598 5.146 1.00 203.88 238 THR D CA 1
ATOM 12883 C C . THR D 2 238 ? 102.887 100.264 4.954 1.00 185.22 238 THR D C 1
ATOM 12884 O O . THR D 2 238 ? 102.606 99.537 4.004 1.00 206.79 238 THR D O 1
ATOM 12895 N N . LEU D 2 239 ? 103.796 99.958 5.871 1.00 193.51 239 LEU D N 1
ATOM 12896 C CA . LEU D 2 239 ? 104.459 98.665 5.873 1.00 201.43 239 LEU D CA 1
ATOM 12897 C C . LEU D 2 239 ? 104.425 97.977 7.241 1.00 223.25 239 LEU D C 1
ATOM 12898 O O . LEU D 2 239 ? 105.110 98.388 8.208 1.00 173.16 239 LEU D O 1
ATOM 12914 N N . ILE D 2 240 ? 103.652 96.892 7.283 1.00 216.38 240 ILE D N 1
ATOM 12915 C CA . ILE D 2 240 ? 103.492 96.084 8.479 1.00 177.70 240 ILE D CA 1
ATOM 12916 C C . ILE D 2 240 ? 104.365 94.853 8.354 1.00 199.04 240 ILE D C 1
ATOM 12917 O O . ILE D 2 240 ? 104.110 93.970 7.527 1.00 221.00 240 ILE D O 1
ATOM 12933 N N . LEU D 2 241 ? 105.415 94.823 9.166 1.00 195.88 241 LEU D N 1
ATOM 12934 C CA . LEU D 2 241 ? 106.332 93.696 9.208 1.00 182.72 241 LEU D CA 1
ATOM 12935 C C . LEU D 2 241 ? 106.227 92.959 10.522 1.00 208.14 241 LEU D C 1
ATOM 12936 O O . LEU D 2 241 ? 105.518 93.382 11.432 1.00 239.10 241 LEU D O 1
ATOM 12952 N N . THR D 2 242 ? 106.955 91.854 10.604 1.00 191.21 242 THR D N 1
ATOM 12953 C CA . THR D 2 242 ? 107.060 91.065 11.818 1.00 197.70 242 THR D CA 1
ATOM 12954 C C . THR D 2 242 ? 108.292 90.196 11.663 1.00 231.79 242 THR D C 1
ATOM 12955 O O . THR D 2 242 ? 108.801 90.049 10.552 1.00 268.94 242 THR D O 1
ATOM 12966 N N . ASN D 2 243 ? 108.783 89.616 12.751 1.00 239.19 243 ASN D N 1
ATOM 12967 C CA . ASN D 2 243 ? 109.700 88.504 12.591 1.00 238.75 243 ASN D CA 1
ATOM 12968 C C . ASN D 2 243 ? 108.895 87.455 11.846 1.00 277.07 243 ASN D C 1
ATOM 12969 O O . ASN D 2 243 ? 107.667 87.435 11.955 1.00 240.39 243 ASN D O 1
ATOM 12980 N N . LYS D 2 244 ? 109.559 86.545 11.140 1.00 315.02 244 LYS D N 1
ATOM 12981 C CA . LYS D 2 244 ? 108.855 85.740 10.155 1.00 306.27 244 LYS D CA 1
ATOM 12982 C C . LYS D 2 244 ? 107.800 84.980 10.927 1.00 253.63 244 LYS D C 1
ATOM 12983 O O . LYS D 2 244 ? 107.775 85.043 12.160 1.00 209.43 244 LYS D O 1
ATOM 13002 N N . VAL D 2 245 ? 106.914 84.275 10.233 1.00 234.63 245 VAL D N 1
ATOM 13003 C CA . VAL D 2 245 ? 106.797 84.332 8.771 1.00 214.45 245 VAL D CA 1
ATOM 13004 C C . VAL D 2 245 ? 106.114 85.602 8.293 1.00 219.33 245 VAL D C 1
ATOM 13005 O O . VAL D 2 245 ? 105.261 86.156 8.972 1.00 223.78 245 VAL D O 1
ATOM 13018 N N . GLN D 2 246 ? 106.453 86.026 7.088 1.00 198.15 246 GLN D N 1
ATOM 13019 C CA . GLN D 2 246 ? 105.940 87.277 6.548 1.00 177.27 246 GLN D CA 1
ATOM 13020 C C . GLN D 2 246 ? 104.825 86.886 5.619 1.00 188.57 246 GLN D C 1
ATOM 13021 O O . GLN D 2 246 ? 103.687 87.296 5.801 1.00 213.68 246 GLN D O 1
ATOM 13035 N N . LYS D 2 247 ? 105.148 86.060 4.638 1.00 224.05 247 LYS D N 1
ATOM 13036 C CA . LYS D 2 247 ? 104.220 85.779 3.557 1.00 237.53 247 LYS D CA 1
ATOM 13037 C C . LYS D 2 247 ? 102.823 85.436 4.102 1.00 207.92 247 LYS D C 1
ATOM 13038 O O . LYS D 2 247 ? 101.842 85.583 3.374 1.00 178.86 247 LYS D O 1
ATOM 13057 N N . ILE D 2 248 ? 102.743 84.986 5.366 1.00 196.49 248 ILE D N 1
ATOM 13058 C CA . ILE D 2 248 ? 101.458 84.780 6.080 1.00 163.37 248 ILE D CA 1
ATOM 13059 C C . ILE D 2 248 ? 100.776 86.053 6.573 1.00 214.47 248 ILE D C 1
ATOM 13060 O O . ILE D 2 248 ? 99.579 86.252 6.342 1.00 248.58 248 ILE D O 1
ATOM 13076 N N . LEU D 2 249 ? 101.511 86.893 7.295 1.00 170.92 249 LEU D N 1
ATOM 13077 C CA . LEU D 2 249 ? 100.936 88.148 7.746 1.00 167.65 249 LEU D CA 1
ATOM 13078 C C . LEU D 2 249 ? 100.503 88.949 6.513 1.00 180.64 249 LEU D C 1
ATOM 13079 O O . LEU D 2 249 ? 99.333 89.301 6.383 1.00 238.60 249 LEU D O 1
ATOM 13095 N N . ASP D 2 250 ? 101.441 89.185 5.595 1.00 170.74 250 ASP D N 1
ATOM 13096 C CA . ASP D 2 250 ? 101.211 90.027 4.420 1.00 195.65 250 ASP D CA 1
ATOM 13097 C C . ASP D 2 250 ? 99.958 89.644 3.644 1.00 217.17 250 ASP D C 1
ATOM 13098 O O . ASP D 2 250 ? 99.352 90.478 2.968 1.00 248.04 250 ASP D O 1
ATOM 13107 N N . PHE D 2 251 ? 99.589 88.375 3.719 1.00 176.22 251 PHE D N 1
ATOM 13108 C CA . PHE D 2 251 ? 98.299 87.923 3.206 1.00 166.52 251 PHE D CA 1
ATOM 13109 C C . PHE D 2 251 ? 97.110 88.180 4.161 1.00 187.34 251 PHE D C 1
ATOM 13110 O O . PHE D 2 251 ? 96.058 88.660 3.729 1.00 197.98 251 PHE D O 1
ATOM 13127 N N . LEU D 2 252 ? 97.255 87.865 5.449 1.00 168.04 252 LEU D N 1
ATOM 13128 C CA . LEU D 2 252 ? 96.123 88.020 6.371 1.00 177.96 252 LEU D CA 1
ATOM 13129 C C . LEU D 2 252 ? 95.666 89.487 6.503 1.00 179.46 252 LEU D C 1
ATOM 13130 O O . LEU D 2 252 ? 94.490 89.761 6.720 1.00 231.81 252 LEU D O 1
ATOM 13146 N N . ILE D 2 253 ? 96.583 90.428 6.337 1.00 192.13 253 ILE D N 1
ATOM 13147 C CA . ILE D 2 253 ? 96.212 91.841 6.342 1.00 192.56 253 ILE D CA 1
ATOM 13148 C C . ILE D 2 253 ? 95.529 92.258 5.033 1.00 191.66 253 ILE D C 1
ATOM 13149 O O . ILE D 2 253 ? 94.638 93.113 5.052 1.00 203.49 253 ILE D O 1
ATOM 13165 N N . TYR D 2 254 ? 95.930 91.646 3.914 1.00 143.36 254 TYR D N 1
ATOM 13166 C CA . TYR D 2 254 ? 95.295 91.900 2.612 1.00 170.84 254 TYR D CA 1
ATOM 13167 C C . TYR D 2 254 ? 93.809 91.519 2.608 1.00 221.65 254 TYR D C 1
ATOM 13168 O O . TYR D 2 254 ? 92.939 92.362 2.376 1.00 311.22 254 TYR D O 1
ATOM 13186 N N . GLN D 2 255 ? 93.535 90.249 2.884 1.00 128.57 255 GLN D N 1
ATOM 13187 C CA . GLN D 2 255 ? 92.181 89.684 2.890 1.00 175.02 255 GLN D CA 1
ATOM 13188 C C . GLN D 2 255 ? 91.316 90.248 4.037 1.00 205.68 255 GLN D C 1
ATOM 13189 O O . GLN D 2 255 ? 90.232 90.810 3.800 1.00 283.73 255 GLN D O 1
ATOM 13203 N N . TYR D 2 256 ? 91.821 90.103 5.270 1.00 141.38 256 TYR D N 1
ATOM 13204 C CA . TYR D 2 256 ? 91.073 90.435 6.496 1.00 175.99 256 TYR D CA 1
ATOM 13205 C C . TYR D 2 256 ? 91.285 91.881 6.992 1.00 188.10 256 TYR D C 1
ATOM 13206 O O . TYR D 2 256 ? 90.712 92.295 8.012 1.00 137.27 256 TYR D O 1
ATOM 13224 N N . GLY D 2 257 ? 92.158 92.622 6.321 1.00 216.28 257 GLY D N 1
ATOM 13225 C CA . GLY D 2 257 ? 92.325 94.036 6.602 1.00 231.65 257 GLY D CA 1
ATOM 13226 C C . GLY D 2 257 ? 93.247 94.245 7.783 1.00 201.37 257 GLY D C 1
ATOM 13227 O O . GLY D 2 257 ? 93.196 93.507 8.760 1.00 166.71 257 GLY D O 1
ATOM 13231 N N . ILE D 2 258 ? 93.996 95.334 7.732 1.00 185.22 258 ILE D N 1
ATOM 13232 C CA . ILE D 2 258 ? 95.120 95.576 8.643 1.00 168.12 258 ILE D CA 1
ATOM 13233 C C . ILE D 2 258 ? 94.915 95.276 10.149 1.00 190.24 258 ILE D C 1
ATOM 13234 O O . ILE D 2 258 ? 95.860 94.865 10.816 1.00 176.69 258 ILE D O 1
ATOM 13250 N N . GLN D 2 259 ? 93.742 95.537 10.718 1.00 215.78 259 GLN D N 1
ATOM 13251 C CA . GLN D 2 259 ? 93.536 95.186 12.127 1.00 200.93 259 GLN D CA 1
ATOM 13252 C C . GLN D 2 259 ? 93.194 93.704 12.347 1.00 193.11 259 GLN D C 1
ATOM 13253 O O . GLN D 2 259 ? 93.811 93.049 13.175 1.00 261.08 259 GLN D O 1
ATOM 13267 N N . LEU D 2 260 ? 92.246 93.163 11.593 1.00 177.17 260 LEU D N 1
ATOM 13268 C CA . LEU D 2 260 ? 91.757 91.815 11.874 1.00 170.82 260 LEU D CA 1
ATOM 13269 C C . LEU D 2 260 ? 92.731 90.749 11.395 1.00 220.67 260 LEU D C 1
ATOM 13270 O O . LEU D 2 260 ? 92.710 89.616 11.871 1.00 256.46 260 LEU D O 1
ATOM 13286 N N . GLY D 2 261 ? 93.589 91.117 10.452 1.00 239.59 261 GLY D N 1
ATOM 13287 C CA . GLY D 2 261 ? 94.598 90.207 9.949 1.00 226.08 261 GLY D CA 1
ATOM 13288 C C . GLY D 2 261 ? 95.715 90.004 10.949 1.00 217.10 261 GLY D C 1
ATOM 13289 O O . GLY D 2 261 ? 96.069 88.859 11.229 1.00 238.63 261 GLY D O 1
ATOM 13293 N N . VAL D 2 262 ? 96.255 91.112 11.478 1.00 185.38 262 VAL D N 1
ATOM 13294 C CA . VAL D 2 262 ? 97.310 91.094 12.512 1.00 186.13 262 VAL D CA 1
ATOM 13295 C C . VAL D 2 262 ? 96.795 90.677 13.896 1.00 207.83 262 VAL D C 1
ATOM 13296 O O . VAL D 2 262 ? 97.578 90.511 14.840 1.00 232.78 262 VAL D O 1
ATOM 13309 N N . ILE D 2 263 ? 95.479 90.543 14.026 1.00 221.32 263 ILE D N 1
ATOM 13310 C CA . ILE D 2 263 ? 94.898 89.901 15.197 1.00 206.53 263 ILE D CA 1
ATOM 13311 C C . ILE D 2 263 ? 94.985 88.384 14.996 1.00 201.35 263 ILE D C 1
ATOM 13312 O O . ILE D 2 263 ? 95.368 87.644 15.912 1.00 215.99 263 ILE D O 1
ATOM 13328 N N . LYS D 2 264 ? 94.665 87.935 13.779 1.00 203.88 264 LYS D N 1
ATOM 13329 C CA . LYS D 2 264 ? 94.569 86.504 13.476 1.00 214.27 264 LYS D CA 1
ATOM 13330 C C . LYS D 2 264 ? 95.929 85.816 13.256 1.00 214.75 264 LYS D C 1
ATOM 13331 O O . LYS D 2 264 ? 96.057 84.610 13.452 1.00 275.85 264 LYS D O 1
ATOM 13350 N N . TYR D 2 265 ? 96.940 86.587 12.872 1.00 200.34 265 TYR D N 1
ATOM 13351 C CA . TYR D 2 265 ? 98.314 86.087 12.754 1.00 163.12 265 TYR D CA 1
ATOM 13352 C C . TYR D 2 265 ? 98.953 85.952 14.140 1.00 231.88 265 TYR D C 1
ATOM 13353 O O . TYR D 2 265 ? 100.059 85.439 14.275 1.00 284.72 265 TYR D O 1
ATOM 13371 N N . GLY D 2 266 ? 98.246 86.430 15.162 1.00 235.54 266 GLY D N 1
ATOM 13372 C CA . GLY D 2 266 ? 98.629 86.253 16.555 1.00 220.37 266 GLY D CA 1
ATOM 13373 C C . GLY D 2 266 ? 97.824 85.150 17.231 1.00 244.34 266 GLY D C 1
ATOM 13374 O O . GLY D 2 266 ? 97.603 85.170 18.445 1.00 274.28 266 GLY D O 1
ATOM 13378 N N . SER D 2 267 ? 97.330 84.219 16.424 1.00 231.19 267 SER D N 1
ATOM 13379 C CA . SER D 2 267 ? 96.640 83.040 16.927 1.00 248.91 267 SER D CA 1
ATOM 13380 C C . SER D 2 267 ? 97.235 81.791 16.296 1.00 300.63 267 SER D C 1
ATOM 13381 O O . SER D 2 267 ? 97.726 80.908 16.999 1.00 313.64 267 SER D O 1
ATOM 13389 N N . THR D 2 268 ? 97.162 81.714 14.969 1.00 322.90 268 THR D N 1
ATOM 13390 C CA . THR D 2 268 ? 97.741 80.592 14.233 1.00 346.00 268 THR D CA 1
ATOM 13391 C C . THR D 2 268 ? 99.221 80.499 14.574 1.00 352.48 268 THR D C 1
ATOM 13392 O O . THR D 2 268 ? 99.676 79.515 15.155 1.00 354.05 268 THR D O 1
ATOM 13403 N N . ILE D 2 269 ? 99.962 81.540 14.203 1.00 358.63 269 ILE D N 1
ATOM 13404 C CA . ILE D 2 269 ? 101.405 81.604 14.416 1.00 356.95 269 ILE D CA 1
ATOM 13405 C C . ILE D 2 269 ? 101.754 82.517 15.598 1.00 300.63 269 ILE D C 1
ATOM 13406 O O . ILE D 2 269 ? 101.674 82.127 16.770 1.00 222.32 269 ILE D O 1
#